Protein 3PGV (pdb70)

Nearest PDB structures (foldseek):
  3pgv-assembly3_C  TM=1.003E+00  e=8.390E-53  Klebsiella pneumoniae subsp. pneumoniae MGH 78578
  3pgv-assembly4_D  TM=9.984E-01  e=1.491E-51  Klebsiella pneumoniae subsp. pneumoniae MGH 78578
  3pgv-assembly1_A  TM=9.963E-01  e=2.198E-50  Klebsiella pneumoniae subsp. pneumoniae MGH 78578
  1nrw-assembly1_A  TM=8.842E-01  e=5.293E-19  Bacillus subtilis
  2hf2-assembly2_B  TM=7.356E-01  e=6.624E-16  Escherichia coli K-12

Secondary structure (DSSP, 8-state):
--EEEEEIIIIIS-TTS---HHHHHHHHHHHTTT-EEEEE-SS-GGGGHHHHHHH-S----BGGGTEEE-TTS-EEEE-PPPHHHHHHHTTTTTT-TT-EEEEEETTEE------TTS----B----TT-S--SSEEEEEEE-S-HHHHHHHHH--TTTGGG---EESSTTEEE--TT-SHHHHHHHHH-----GGGEEEE-----------EEE---S-HHHHHH-TTSBP---GGGTHHHHHHHHHH-/--EEEEEIIIIIS-TTS---HHHHHHHHHHHHTT-EEEEE-SS-GGGGHHHHHHS-S----BGGGTEEE-TTS-EEEE-PPPHHHHHHHTTTTTT-TT-EEEEEETTEE---------B----TT-S--SSEEEEEEE-S-HHHHHHHHH--TTTGGG---EESSTTEEE--TT-SHHHHHHHHH-----GGGEEEE-----------EEE---S-HHHHHH-TTSBP---GGGTHHHHHHHHHHT-/--EEEEEIIIIIS-TTS---HHHHHHHHHHHTTT-EEEEE-SS-GGGGHHHHHHS-S----BGGGTEEE-TTS-EEEE-PPPHHHHHHHTTTTTT-TT-EEEEEETTEE----------B----TT-S--SSEEEEEEE-S-HHHHHHHHH--TTTGGG---EESSTTEEE--TT-SHHHHHHHHH-----GGGEEEE-----------EEE---S-HHHHHH-TTSBP---GGGTHHHHHHHHHHT-/--EEEEEIIIIIS-TTS---HHHHHHHHHHHHTT-EEEEE-SS-GGGGHHHHHHS-S----BGGGTEEE-TTS-EEEE-PPPHHHHHHHTTTTTT-TT-EEEEEETTEE---------B----TT-S--SSEEEEEEE-S-HHHHHHHHH--TTTGGG---EESSTTEEE--TT-SHHHHHHHHH-----GGGEEEE-----------EEE---S-HHHHHH-TTSBP---GGGTHHHHHHHHHHT-

Sequence (992 aa):
YQVVASDLDGTLLSPDHFLTPYAKETLKLLTARGINFVFATGRHYIDVGQIRRDNLGIRSSYITSNGARVHDSDGQQQIFAHNLDRDIAADLFEIVRNDPKIVTNVYREDEWYNRHRFFKEAVFNYKLYEPGELDPQGISKVFFTCEDHEHLLPLEQANARWGDRVNVSFSTLTCLEVAGGVSKGHALEAVAKLGYTLSDCIAFGDGNDAELSAGKGCIANAHQRLKDLHPELEVIGSNADDAVPRYLRKLYLYQVVASDLDGTLLSPDHFLTPYAKKETLKLLTARGINFVFATGRHYIDVGQIRDNLGIRSSYITSNGARVHDSDGQQQIFAHNLDRDIAADLFEIVRNDPKIVTNVYREDEWYNRHRPVFNYKLYEPGELDPQGISKVFFTCEEDHEHLLPLEQANARWGDRVNVSFSTLTCLEVAGGVSKGHALEAVAKLGYTLSDCIAFGDGNDAELSAGKGCIANAHQRLKDLHPELEVIGSNADDAVPRYLRKLYLDYQVVASDLDGTLLSPDHFLTPYAKETLKKLLTARGINFVFATGRHYIDVGQIRDNLGIRSSYITSNGARVHDSDGQQIFAHNLDRDIAADLFEIVRNDPKIVTNVYREDEWYNRHRPAVFNYKLYEPGELDPQGISKVFFTCEDHEHLLPLEQANARWGDRVNVSFSTLTCLEVAGGVSKGHALEAVAKLGYTLSDCIAFGDGNDAELSAGKGCIANAHQRLKDLHPELEVIGSNADDAVPRYLRKLYLDYQVVASDLDGTLLSPDHFLTPYAKKETLKLLTARGINFVFATGRHYIDVGQIRRDNLGIRSYITSNGARVHDSDGQQIFAHNLDRDIAADLFEIVRNDPKIVTNVYREDEWYNRRHRPVFNYKLYEPGELDPQGISKVFFTCEDHEHLLPLEQANARWGDRVNVSFSTLTCLEVAGGVSKGHALEAVAKLGYTLSDCIAFGDGNDAELSAGKGCIANAHQRLKDLHPELEVIGSNADDAVPRYLRKLYLD

Solvent-accessible surface area: 41768 Å² total

B-factor: mean 43.28, std 15.07, range [16.27, 123.75]

InterPro domains:
  IPR000150 Cof family [TIGR00099] (4-260)
  IPR006379 HAD-superfamily hydrolase, subfamily IIB [TIGR01484] (5-231)
  IPR023214 HAD superfamily [G3DSA:3.40.50.1000] (3-263)
  IPR036412 HAD-like superfamily [SSF56784] (1-264)

Radius of gyration: 33.0 Å; Cα contacts (8 Å, |Δi|>4): 2113; chains: 4; bounding box: 75×64×93 Å

CATH classification: 3.40.50.1000 (+1 more: 3.30.1240.10)

Structure (mmCIF, N/CA/C/O backbone):
data_3PGV
#
_entry.id   3PGV
#
_cell.length_a   118.569
_cell.length_b   61.961
_cell.length_c   169.407
_cell.angle_alpha   90.000
_cell.angle_beta   94.190
_cell.angle_gamma   90.000
#
_symmetry.space_group_name_H-M   'C 1 2 1'
#
loop_
_entity.id
_entity.type
_entity.pdbx_description
1 polymer 'haloacid dehalogenase-like hydrolase'
2 non-polymer 'CALCIUM ION'
3 non-polymer '4-(2-HYDROXYETHYL)-1-PIPERAZINE ETHANESULFONIC ACID'
4 non-polymer GLYCEROL
5 non-polymer 1,2-ETHANEDIOL
6 water water
#
loop_
_atom_site.group_PDB
_atom_site.id
_atom_site.type_symbol
_atom_site.label_atom_id
_atom_site.label_alt_id
_atom_site.label_comp_id
_atom_site.label_asym_id
_atom_site.label_entity_id
_atom_site.label_seq_id
_atom_site.pdbx_PDB_ins_code
_atom_site.Cartn_x
_atom_site.Cartn_y
_atom_site.Cartn_z
_atom_site.occupancy
_atom_site.B_iso_or_equiv
_atom_site.auth_seq_id
_atom_site.auth_comp_id
_atom_site.auth_asym_id
_atom_site.auth_atom_id
_atom_site.pdbx_PDB_model_num
ATOM 1 N N . TYR A 1 21 ? -2.487 25.911 13.702 1.00 60.31 2 TYR A N 1
ATOM 2 C CA . TYR A 1 21 ? -2.391 27.284 14.211 1.00 56.92 2 TYR A CA 1
ATOM 3 C C . TYR A 1 21 ? -2.184 27.286 15.715 1.00 59.28 2 TYR A C 1
ATOM 4 O O . TYR A 1 21 ? -3.010 26.755 16.452 1.00 60.49 2 TYR A O 1
ATOM 13 N N . GLN A 1 22 ? -1.049 27.813 16.166 1.00 53.91 3 GLN A N 1
ATOM 14 C CA . GLN A 1 22 ? -0.701 27.839 17.588 1.00 52.82 3 GLN A CA 1
ATOM 15 C C . GLN A 1 22 ? -1.423 28.940 18.335 1.00 53.25 3 GLN A C 1
ATOM 16 O O . GLN A 1 22 ? -1.493 28.901 19.567 1.00 51.53 3 GLN A O 1
ATOM 22 N N . VAL A 1 23 ? -1.919 29.955 17.606 1.00 48.53 4 VAL A N 1
ATOM 23 C CA . VAL A 1 23 ? -2.638 31.074 18.217 1.00 46.30 4 VAL A CA 1
ATOM 24 C C . VAL A 1 23 ? -4.063 31.149 17.677 1.00 47.70 4 VAL A C 1
ATOM 25 O O . VAL A 1 23 ? -4.260 31.221 16.459 1.00 47.38 4 VAL A O 1
ATOM 29 N N . VAL A 1 24 ? -5.057 31.128 18.580 1.00 42.02 5 VAL A N 1
ATOM 30 C CA . VAL A 1 24 ? -6.448 31.316 18.213 1.00 39.98 5 VAL A CA 1
ATOM 31 C C . VAL A 1 24 ? -6.886 32.701 18.683 1.00 44.37 5 VAL A C 1
ATOM 32 O O . VAL A 1 24 ? -6.798 33.000 19.879 1.00 45.60 5 VAL A O 1
ATOM 36 N N . ALA A 1 25 ? -7.306 33.568 17.739 1.00 37.97 6 ALA A N 1
ATOM 37 C CA . ALA A 1 25 ? -7.789 34.907 18.074 1.00 34.72 6 ALA A CA 1
ATOM 38 C C . ALA A 1 25 ? -9.275 34.984 17.841 1.00 38.02 6 ALA A C 1
ATOM 39 O O . ALA A 1 25 ? -9.764 34.515 16.811 1.00 37.80 6 ALA A O 1
ATOM 41 N N . SER A 1 26 ? -10.015 35.520 18.798 1.00 32.81 7 SER A N 1
ATOM 42 C CA . SER A 1 26 ? -11.441 35.605 18.619 1.00 32.12 7 SER A CA 1
ATOM 43 C C . SER A 1 26 ? -12.018 36.872 19.163 1.00 35.90 7 SER A C 1
ATOM 44 O O . SER A 1 26 ? -11.733 37.252 20.304 1.00 35.83 7 SER A O 1
ATOM 47 N N . ASP A 1 27 ? -12.900 37.500 18.377 1.00 31.36 8 ASP A N 1
ATOM 48 C CA . ASP A 1 27 ? -13.753 38.571 18.845 1.00 29.98 8 ASP A CA 1
ATOM 49 C C . ASP A 1 27 ? -14.726 37.959 19.898 1.00 34.45 8 ASP A C 1
ATOM 50 O O . ASP A 1 27 ? -14.873 36.730 19.959 1.00 33.98 8 ASP A O 1
ATOM 55 N N . LEU A 1 28 ? -15.345 38.792 20.735 1.00 31.51 9 LEU A N 1
ATOM 56 C CA . LEU A 1 28 ? -16.229 38.274 21.773 1.00 30.58 9 LEU A CA 1
ATOM 57 C C . LEU A 1 28 ? -17.702 38.402 21.416 1.00 35.29 9 LEU A C 1
ATOM 58 O O . LEU A 1 28 ? -18.341 37.394 21.085 1.00 35.98 9 LEU A O 1
ATOM 63 N N . ASP A 1 29 ? -18.238 39.639 21.424 1.00 30.86 10 ASP A N 1
ATOM 64 C CA . ASP A 1 29 ? -19.642 39.875 21.112 1.00 30.22 10 ASP A CA 1
ATOM 65 C C .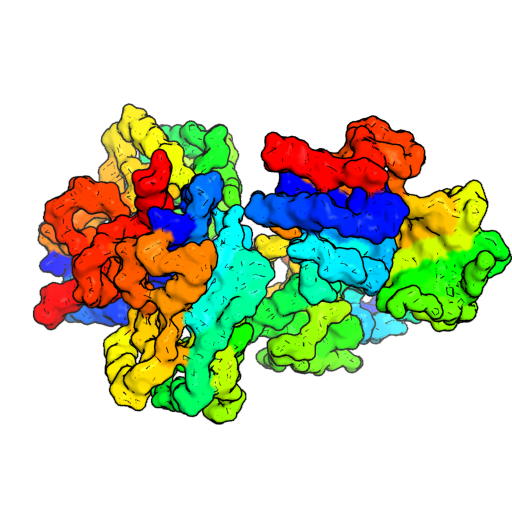 ASP A 1 29 ? -19.958 39.504 19.680 1.00 35.28 10 ASP A C 1
ATOM 66 O O . ASP A 1 29 ? -19.297 39.980 18.761 1.00 32.77 10 ASP A O 1
ATOM 71 N N . GLY A 1 30 ? -20.960 38.630 19.504 1.00 34.22 11 GLY A N 1
ATOM 72 C CA . GLY A 1 30 ? -21.401 38.181 18.185 1.00 33.44 11 GLY A CA 1
ATOM 73 C C . GLY A 1 30 ? -20.506 37.120 17.571 1.00 34.92 11 GLY A C 1
ATOM 74 O O . GLY A 1 30 ? -20.779 36.651 16.468 1.00 34.82 11 GLY A O 1
ATOM 75 N N . THR A 1 31 ? -19.419 36.733 18.283 1.00 28.92 12 THR A N 1
ATOM 76 C CA . THR A 1 31 ? -18.457 35.757 17.782 1.00 28.23 12 THR A CA 1
ATOM 77 C C . THR A 1 31 ? -18.329 34.547 18.743 1.00 33.49 12 THR A C 1
ATOM 78 O O . THR A 1 31 ? -19.007 33.542 18.551 1.00 35.12 12 THR A O 1
ATOM 82 N N . LEU A 1 32 ? -17.484 34.658 19.777 1.00 30.16 13 LEU A N 1
ATOM 83 C CA . LEU A 1 32 ? -17.323 33.587 20.761 1.00 30.88 13 LEU A CA 1
ATOM 84 C C . LEU A 1 32 ? -18.512 33.582 21.750 1.00 36.16 13 LEU A C 1
ATOM 85 O O . LEU A 1 32 ? -18.961 32.506 22.172 1.00 36.41 13 LEU A O 1
ATOM 90 N N . LEU A 1 33 ? -19.017 34.782 22.119 1.00 31.13 14 LEU A N 1
ATOM 91 C CA . LEU A 1 33 ? -20.140 34.881 23.047 1.00 31.42 14 LEU A CA 1
ATOM 92 C C . LEU A 1 33 ? -21.452 34.494 22.367 1.00 36.34 14 LEU A C 1
ATOM 93 O O . LEU A 1 33 ? -21.642 34.753 21.159 1.00 34.63 14 LEU A O 1
ATOM 98 N N . SER A 1 34 ? -22.370 33.893 23.139 1.00 32.95 15 SER A N 1
ATOM 99 C CA . SER A 1 34 ? -23.685 33.499 22.631 1.00 31.43 15 SER A CA 1
ATOM 100 C C . SER A 1 34 ? -24.505 34.747 22.276 1.00 35.76 15 SER A C 1
ATOM 101 O O . SER A 1 34 ? -24.147 35.852 22.704 1.00 32.88 15 SER A O 1
ATOM 104 N N . PRO A 1 35 ? -25.653 34.603 21.546 1.00 35.67 16 PRO A N 1
ATOM 105 C CA . PRO A 1 35 ? -26.501 35.782 21.282 1.00 36.72 16 PRO A CA 1
ATOM 106 C C . PRO A 1 35 ? -26.971 36.476 22.568 1.00 45.94 16 PRO A C 1
ATOM 107 O O . PRO A 1 35 ? -27.330 37.654 22.526 1.00 47.68 16 PRO A O 1
ATOM 111 N N . ASP A 1 36 ? -26.918 35.762 23.720 1.00 44.56 17 ASP A N 1
ATOM 112 C CA . ASP A 1 36 ? -27.260 36.337 25.028 1.00 45.89 17 ASP A CA 1
ATOM 113 C C . ASP A 1 36 ? -26.018 36.845 25.808 1.00 51.94 17 ASP A C 1
ATOM 114 O O . ASP A 1 36 ? -26.119 37.125 26.999 1.00 54.08 17 ASP A O 1
ATOM 119 N N . HIS A 1 37 ? -24.870 37.029 25.099 1.00 46.87 18 HIS A N 1
ATOM 120 C CA . HIS A 1 37 ? -23.624 37.612 25.633 1.00 46.33 18 HIS A CA 1
ATOM 121 C C . HIS A 1 37 ? -22.953 36.763 26.710 1.00 49.14 18 HIS A C 1
ATOM 122 O O . HIS A 1 37 ? -22.235 37.303 27.559 1.00 47.80 18 HIS A O 1
ATOM 129 N N . PHE A 1 38 ? -23.125 35.433 26.645 1.00 46.57 19 PHE A N 1
ATOM 130 C CA . PHE A 1 38 ? -22.515 34.536 27.616 1.00 47.84 19 PHE A CA 1
ATOM 131 C C . PHE A 1 38 ? -21.500 33.635 26.990 1.00 46.99 19 PHE A C 1
ATOM 132 O O . PHE A 1 38 ? -21.613 33.284 25.807 1.00 44.83 19 PHE A O 1
ATOM 140 N N . LEU A 1 39 ? -20.540 33.181 27.802 1.00 41.37 20 LEU A N 1
ATOM 141 C CA . LEU A 1 39 ? -19.607 32.153 27.407 1.00 41.08 20 LEU A CA 1
ATOM 142 C C . LEU A 1 39 ? -20.196 30.813 27.860 1.00 45.80 20 LEU A C 1
ATOM 143 O O . LEU A 1 39 ? -20.388 30.602 29.061 1.00 47.33 20 LEU A O 1
ATOM 148 N N . THR A 1 40 ? -20.625 29.979 26.902 1.00 40.41 21 THR A N 1
ATOM 149 C CA . THR A 1 40 ? -21.280 28.714 27.227 1.00 41.01 21 THR A CA 1
ATOM 150 C C . THR A 1 40 ? -20.309 27.739 27.883 1.00 46.46 21 THR A C 1
ATOM 151 O O . THR A 1 40 ? -19.115 27.748 27.566 1.00 46.23 21 THR A O 1
ATOM 155 N N . PRO A 1 41 ? -20.818 26.795 28.708 1.00 43.86 22 PRO A N 1
ATOM 156 C CA . PRO A 1 41 ? -19.930 25.756 29.260 1.00 45.60 22 PRO A CA 1
ATOM 157 C C . PRO A 1 41 ? -19.195 24.967 28.160 1.00 50.38 22 PRO A C 1
ATOM 158 O O . PRO A 1 41 ? -18.035 24.565 28.355 1.00 50.39 22 PRO A O 1
ATOM 162 N N . TYR A 1 42 ? -19.850 24.795 26.977 1.00 46.73 23 TYR A N 1
ATOM 163 C CA . TYR A 1 42 ? -19.245 24.119 25.825 1.00 47.17 23 TYR A CA 1
ATOM 164 C C . TYR A 1 42 ? -18.043 24.899 25.328 1.00 49.82 23 TYR A C 1
ATOM 165 O O . TYR A 1 42 ? -17.011 24.303 25.006 1.00 51.03 23 TYR A O 1
ATOM 174 N N . ALA A 1 43 ? -18.171 26.239 25.260 1.00 43.70 24 ALA A N 1
ATOM 175 C CA . ALA A 1 43 ? -17.085 27.085 24.806 1.00 41.86 24 ALA A CA 1
ATOM 176 C C . ALA A 1 43 ? -15.966 27.109 25.839 1.00 46.67 24 ALA A C 1
ATOM 177 O O . ALA A 1 43 ? -14.812 26.909 25.474 1.00 46.72 24 ALA A O 1
ATOM 179 N N . LYS A 1 44 ? -16.316 27.221 27.161 1.00 44.37 25 LYS A N 1
ATOM 180 C CA . LYS A 1 44 ? -15.305 27.170 28.251 1.00 45.41 25 LYS A CA 1
ATOM 181 C C . LYS A 1 44 ? -14.508 25.887 28.181 1.00 52.03 25 LYS A C 1
ATOM 182 O O . LYS A 1 44 ? -13.294 25.919 28.315 1.00 55.28 25 LYS A O 1
ATOM 188 N N . GLU A 1 45 ? -15.188 24.752 27.948 1.00 49.47 26 GLU A N 1
ATOM 189 C CA . GLU A 1 45 ? -14.545 23.446 27.865 1.00 51.19 26 GLU A CA 1
ATOM 190 C C . GLU A 1 45 ? -13.629 23.348 26.644 1.00 55.12 26 GLU A C 1
ATOM 191 O O . GLU A 1 45 ? -12.546 22.764 26.740 1.00 58.08 26 GLU A O 1
ATOM 197 N N . THR A 1 46 ? -14.017 23.998 25.523 1.00 47.96 27 THR A N 1
ATOM 198 C CA . THR A 1 46 ? -13.192 24.028 24.306 1.00 46.55 27 THR A CA 1
ATOM 199 C C . THR A 1 46 ? -11.873 24.761 24.562 1.00 48.50 27 THR A C 1
ATOM 200 O O . THR A 1 46 ? -10.818 24.289 24.136 1.00 47.66 27 THR A O 1
ATOM 204 N N . LEU A 1 47 ? -11.931 25.906 25.288 1.00 45.04 28 LEU A N 1
ATOM 205 C CA . LEU A 1 47 ? -10.741 26.685 25.643 1.00 44.45 28 LEU A CA 1
ATOM 206 C C . LEU A 1 47 ? -9.802 25.849 26.519 1.00 51.02 28 LEU A C 1
ATOM 207 O O . LEU A 1 47 ? -8.584 25.934 26.365 1.00 49.81 28 LEU A O 1
ATOM 212 N N . LYS A 1 48 ? -10.377 25.043 27.457 1.00 50.55 29 LYS A N 1
ATOM 213 C CA . LYS A 1 48 ? -9.590 24.152 28.330 1.00 52.73 29 LYS A CA 1
ATOM 214 C C . LYS A 1 48 ? -8.933 23.030 27.537 1.00 56.54 29 LYS A C 1
ATOM 215 O O . LYS A 1 48 ? -7.769 22.728 27.764 1.00 56.56 29 LYS A O 1
ATOM 219 N N . LEU A 1 49 ? -9.690 22.397 26.610 1.00 54.51 30 LEU A N 1
ATOM 220 C CA . LEU A 1 49 ? -9.183 21.275 25.807 1.00 56.19 30 LEU A CA 1
ATOM 221 C C . LEU A 1 49 ? -8.041 21.688 24.891 1.00 61.58 30 LEU A C 1
ATOM 222 O O . LEU A 1 49 ? -7.059 20.954 24.772 1.00 63.71 30 LEU A O 1
ATOM 227 N N . LEU A 1 50 ? -8.140 22.879 24.278 1.00 56.08 31 LEU A N 1
ATOM 228 C CA . LEU A 1 50 ? -7.102 23.372 23.376 1.00 55.32 31 LEU A CA 1
ATOM 229 C C . LEU A 1 50 ? -5.904 23.923 24.145 1.00 61.35 31 LEU A C 1
ATOM 230 O O . LEU A 1 50 ? -4.766 23.743 23.711 1.00 62.63 31 LEU A O 1
ATOM 235 N N . THR A 1 51 ? -6.151 24.531 25.331 1.00 57.92 32 THR A N 1
ATOM 236 C CA . THR A 1 51 ? -5.080 25.010 26.219 1.00 58.01 32 THR A CA 1
ATOM 237 C C . THR A 1 51 ? -4.227 23.827 26.704 1.00 66.10 32 THR A C 1
ATOM 238 O O . THR A 1 51 ? -3.004 23.915 26.713 1.00 65.39 32 THR A O 1
ATOM 242 N N . ALA A 1 52 ? -4.884 22.694 27.039 1.00 66.72 33 ALA A N 1
ATOM 243 C CA . ALA A 1 52 ? -4.194 21.470 27.470 1.00 69.76 33 ALA A CA 1
ATOM 244 C C . ALA A 1 52 ? -3.298 20.909 26.351 1.00 75.74 33 ALA A C 1
ATOM 245 O O . ALA A 1 52 ? -2.349 20.178 26.634 1.00 79.51 33 ALA A O 1
ATOM 247 N N . ARG A 1 53 ? -3.585 21.281 25.084 1.00 69.82 34 ARG A N 1
ATOM 248 C CA . ARG A 1 53 ? -2.819 20.823 23.929 1.00 69.79 34 ARG A CA 1
ATOM 249 C C . ARG A 1 53 ? -1.807 21.875 23.420 1.00 70.99 34 ARG A C 1
ATOM 250 O O . ARG A 1 53 ? -1.247 21.720 22.329 1.00 71.77 34 ARG A O 1
ATOM 258 N N . GLY A 1 54 ? -1.537 22.889 24.248 1.00 63.78 35 GLY A N 1
ATOM 259 C CA . GLY A 1 54 ? -0.534 23.913 23.959 1.00 61.64 35 GLY A CA 1
ATOM 260 C C . GLY A 1 54 ? -0.997 25.087 23.111 1.00 61.86 35 GLY A C 1
ATOM 261 O O . GLY A 1 54 ? -0.180 25.932 22.739 1.00 60.40 35 GLY A O 1
ATOM 262 N N . ILE A 1 55 ? -2.307 25.171 22.807 1.00 56.43 36 ILE A N 1
ATOM 263 C CA . ILE A 1 55 ? -2.827 26.281 21.988 1.00 53.54 36 ILE A CA 1
ATOM 264 C C . ILE A 1 55 ? -2.983 27.574 22.804 1.00 53.56 36 ILE A C 1
ATOM 265 O O . ILE A 1 55 ? -3.415 27.533 23.951 1.00 53.04 36 ILE A O 1
ATOM 270 N N . ASN A 1 56 ? -2.599 28.717 22.207 1.00 48.67 37 ASN A N 1
ATOM 271 C CA . ASN A 1 56 ? -2.699 30.036 22.834 1.00 46.63 37 ASN A CA 1
ATOM 272 C C . ASN A 1 56 ? -3.943 30.746 22.378 1.00 49.38 37 ASN A C 1
ATOM 273 O O . ASN A 1 56 ? -4.305 30.664 21.203 1.00 48.83 37 ASN A O 1
ATOM 278 N N . PHE A 1 57 ? -4.588 31.481 23.287 1.00 45.53 38 PHE A N 1
ATOM 279 C CA . PHE A 1 57 ? -5.799 32.216 22.958 1.00 43.13 38 PHE A CA 1
ATOM 280 C C . PHE A 1 57 ? -5.620 33.681 23.142 1.00 44.98 38 PHE A C 1
ATOM 281 O O . PHE A 1 57 ? -4.990 34.119 24.108 1.00 44.87 38 PHE A O 1
ATOM 289 N N . VAL A 1 58 ? -6.144 34.459 22.198 1.00 39.50 39 VAL A N 1
ATOM 290 C CA . VAL A 1 58 ? -6.112 35.917 22.259 1.00 36.81 39 VAL A CA 1
ATOM 291 C C . VAL A 1 58 ? -7.526 36.427 22.004 1.00 38.85 39 VAL A C 1
ATOM 292 O O . VAL A 1 58 ? -8.128 36.083 20.990 1.00 38.96 39 VAL A O 1
ATOM 296 N N . PHE A 1 59 ? -8.082 37.166 22.947 1.00 34.70 40 PHE A N 1
ATOM 297 C CA . PHE A 1 59 ? -9.436 37.689 22.798 1.00 33.69 40 PHE A CA 1
ATOM 298 C C . PHE A 1 59 ? -9.409 39.173 22.473 1.00 38.72 40 PHE A C 1
ATOM 299 O O . PHE A 1 59 ? -8.619 39.921 23.061 1.00 38.18 40 PHE A O 1
ATOM 307 N N . ALA A 1 60 ? -10.133 39.568 21.410 1.00 35.53 41 ALA A N 1
ATOM 308 C CA . ALA A 1 60 ? -10.076 40.933 20.886 1.00 34.32 41 ALA A CA 1
ATOM 309 C C . ALA A 1 60 ? -11.442 41.568 20.844 1.00 38.13 41 ALA A C 1
ATOM 310 O O . ALA A 1 60 ? -12.329 41.090 20.142 1.00 39.38 41 ALA A O 1
ATOM 312 N N . THR A 1 61 ? -11.614 42.664 21.564 1.00 32.37 42 THR A N 1
ATOM 313 C CA . THR A 1 61 ? -12.911 43.315 21.638 1.00 30.79 42 THR A CA 1
ATOM 314 C C . THR A 1 61 ? -12.807 44.824 21.490 1.00 32.69 42 THR A C 1
ATOM 315 O O . THR A 1 61 ? -11.733 45.405 21.708 1.00 31.45 42 THR A O 1
ATOM 319 N N . GLY A 1 62 ? -13.934 45.449 21.158 1.00 27.03 43 GLY A N 1
ATOM 320 C CA . GLY A 1 62 ? -14.070 46.890 21.159 1.00 26.49 43 GLY A CA 1
ATOM 321 C C . GLY A 1 62 ? -14.369 47.413 22.551 1.00 32.52 43 GLY A C 1
ATOM 322 O O . GLY A 1 62 ? -14.151 48.593 22.840 1.00 33.69 43 GLY A O 1
ATOM 323 N N . ARG A 1 63 ? -14.794 46.512 23.455 1.00 29.30 44 ARG A N 1
ATOM 324 C CA . ARG A 1 63 ? -15.104 46.867 24.837 1.00 30.12 44 ARG A CA 1
ATOM 325 C C . ARG A 1 63 ? -13.909 47.445 25.565 1.00 33.37 44 ARG A C 1
ATOM 326 O O . ARG A 1 63 ? -12.769 47.131 25.228 1.00 31.36 44 ARG A O 1
ATOM 334 N N . HIS A 1 64 ? -14.169 48.237 26.625 1.00 30.56 45 HIS A N 1
ATOM 335 C CA . HIS A 1 64 ? -13.117 48.709 27.525 1.00 30.07 45 HIS A CA 1
ATOM 336 C C . HIS A 1 64 ? -12.700 47.513 28.394 1.00 34.05 45 HIS A C 1
ATOM 337 O O . HIS A 1 64 ? -13.521 46.620 28.637 1.00 35.57 45 HIS A O 1
ATOM 344 N N . TYR A 1 65 ? -11.457 47.495 28.864 1.00 28.57 46 TYR A N 1
ATOM 345 C CA . TYR A 1 65 ? -10.946 46.405 29.698 1.00 29.99 46 TYR A CA 1
ATOM 346 C C . TYR A 1 65 ? -11.810 46.165 30.960 1.00 36.71 46 TYR A C 1
ATOM 347 O O . TYR A 1 65 ? -12.116 45.020 31.281 1.00 37.86 46 TYR A O 1
ATOM 356 N N . ILE A 1 66 ? -12.281 47.244 31.604 1.00 33.50 47 ILE A N 1
ATOM 357 C CA . ILE A 1 66 ? -13.143 47.135 32.782 1.00 34.11 47 ILE A CA 1
ATOM 358 C C . ILE A 1 66 ? -14.439 46.402 32.435 1.00 40.29 47 ILE A C 1
ATOM 359 O O . ILE A 1 66 ? -14.954 45.630 33.252 1.00 39.64 47 ILE A O 1
ATOM 364 N N . ASP A 1 67 ? -14.919 46.588 31.187 1.00 38.69 48 ASP A N 1
ATOM 365 C CA . ASP A 1 67 ? -16.170 46.018 30.684 1.00 38.66 48 ASP A CA 1
ATOM 366 C C . ASP A 1 67 ? -16.033 44.520 30.256 1.00 43.35 48 ASP A C 1
ATOM 367 O O . ASP A 1 67 ? -17.023 43.905 29.885 1.00 44.27 48 ASP A O 1
ATOM 372 N N . VAL A 1 68 ? -14.822 43.948 30.325 1.00 41.83 49 VAL A N 1
ATOM 373 C CA . VAL A 1 68 ? -14.626 42.516 30.010 1.00 42.44 49 VAL A CA 1
ATOM 374 C C . VAL A 1 68 ? -14.226 41.721 31.253 1.00 46.87 49 VAL A C 1
ATOM 375 O O . VAL A 1 68 ? -13.835 40.557 31.142 1.00 47.20 49 VAL A O 1
ATOM 379 N N . GLY A 1 69 ? -14.344 42.356 32.422 1.00 43.62 50 GLY A N 1
ATOM 380 C CA . GLY A 1 69 ? -13.987 41.761 33.706 1.00 44.78 50 GLY A CA 1
ATOM 381 C C . GLY A 1 69 ? -14.664 40.438 33.988 1.00 49.04 50 GLY A C 1
ATOM 382 O O . GLY A 1 69 ? -13.995 39.458 34.328 1.00 49.18 50 GLY A O 1
ATOM 383 N N . GLN A 1 70 ? -15.995 40.388 33.832 1.00 46.56 51 GLN A N 1
ATOM 384 C CA . GLN A 1 70 ? -16.743 39.164 34.102 1.00 48.30 51 GLN A CA 1
ATOM 385 C C . GLN A 1 70 ? -16.410 38.066 33.075 1.00 52.61 51 GLN A C 1
ATOM 386 O O . GLN A 1 70 ? -16.334 36.890 33.441 1.00 54.54 51 GLN A O 1
ATOM 392 N N . ILE A 1 71 ? -16.162 38.454 31.804 1.00 46.61 52 ILE A N 1
ATOM 393 C CA . ILE A 1 71 ? -15.775 37.501 30.767 1.00 46.69 52 ILE A CA 1
ATOM 394 C C . ILE A 1 71 ? -14.421 36.869 31.086 1.00 51.59 52 ILE A C 1
ATOM 395 O O . ILE A 1 71 ? -14.315 35.638 31.094 1.00 52.72 52 ILE A O 1
ATOM 400 N N . ARG A 1 72 ? -13.387 37.717 31.390 1.00 46.96 53 ARG A N 1
ATOM 401 C CA A ARG A 1 72 ? -12.073 37.186 31.721 0.50 47.68 53 ARG A CA 1
ATOM 402 C CA B ARG A 1 72 ? -12.024 37.281 31.776 0.50 47.66 53 ARG A CA 1
ATOM 403 C C . ARG A 1 72 ? -12.064 36.324 32.992 1.00 53.04 53 ARG A C 1
ATOM 404 O O . ARG A 1 72 ? -11.370 35.310 33.016 1.00 53.43 53 ARG A O 1
ATOM 419 N N . ASP A 1 73 ? -12.916 36.644 33.988 1.00 50.76 54 ASP A N 1
ATOM 420 C CA . ASP A 1 73 ? -13.050 35.835 35.213 1.00 53.37 54 ASP A CA 1
ATOM 421 C C . ASP A 1 73 ? -13.709 34.462 34.927 1.00 58.64 54 ASP A C 1
ATOM 422 O O . ASP A 1 73 ? -13.613 33.552 35.749 1.00 61.35 54 ASP A O 1
ATOM 427 N N . ASN A 1 74 ? -14.376 34.322 33.765 1.00 52.82 55 ASN A N 1
ATOM 428 C CA . ASN A 1 74 ? -15.068 33.085 33.410 1.00 51.89 55 ASN A CA 1
ATOM 429 C C . ASN A 1 74 ? -14.408 32.291 32.265 1.00 51.59 55 ASN A C 1
ATOM 430 O O . ASN A 1 74 ? -14.866 31.192 31.957 1.00 51.65 55 ASN A O 1
ATOM 435 N N . LEU A 1 75 ? -13.326 32.829 31.648 1.00 45.03 56 LEU A N 1
ATOM 436 C CA . LEU A 1 75 ? -12.633 32.117 30.562 1.00 43.66 56 LEU A CA 1
ATOM 437 C C . LEU A 1 75 ? -12.087 30.762 31.033 1.00 50.56 56 LEU A C 1
ATOM 438 O O . LEU A 1 75 ? -12.232 29.752 30.329 1.00 49.88 56 LEU A O 1
ATOM 443 N N . GLY A 1 76 ? -11.482 30.751 32.225 1.00 49.22 57 GLY A N 1
ATOM 444 C CA . GLY A 1 76 ? -10.904 29.544 32.802 1.00 51.06 57 GLY A CA 1
ATOM 445 C C . GLY A 1 76 ? -9.483 29.290 32.352 1.00 56.82 57 GLY A C 1
ATOM 446 O O . GLY A 1 76 ? -8.846 28.331 32.807 1.00 60.49 57 GLY A O 1
ATOM 447 N N . ILE A 1 77 ? -8.962 30.154 31.460 1.00 50.49 58 ILE A N 1
ATOM 448 C CA . ILE A 1 77 ? -7.595 30.040 30.930 1.00 49.53 58 ILE A CA 1
ATOM 449 C C . ILE A 1 77 ? -6.867 31.378 31.003 1.00 54.34 58 ILE A C 1
ATOM 450 O O . ILE A 1 77 ? -7.503 32.427 31.061 1.00 52.44 58 ILE A O 1
ATOM 455 N N . ARG A 1 78 ? -5.531 31.342 30.967 1.00 53.71 59 ARG A N 1
ATOM 456 C CA . ARG A 1 78 ? -4.713 32.554 30.958 1.00 52.63 59 ARG A CA 1
ATOM 457 C C . ARG A 1 78 ? -4.551 32.975 29.508 1.00 55.47 59 ARG A C 1
ATOM 458 O O . ARG A 1 78 ? -4.166 32.148 28.668 1.00 56.85 59 ARG A O 1
ATOM 466 N N . SER A 1 79 ? -4.893 34.229 29.188 1.00 49.32 60 SER A N 1
ATOM 467 C CA A SER A 1 79 ? -4.853 34.708 27.803 0.50 47.88 60 SER A CA 1
ATOM 468 C CA B SER A 1 79 ? -4.838 34.711 27.804 0.50 47.66 60 SER A CA 1
ATOM 469 C C . SER A 1 79 ? -4.557 36.192 27.725 1.00 50.74 60 SER A C 1
ATOM 470 O O . SER A 1 79 ? -4.850 36.932 28.668 1.00 50.79 60 SER A O 1
ATOM 475 N N . TYR A 1 80 ? -4.028 36.649 26.567 1.00 46.14 61 TYR A N 1
ATOM 476 C CA . TYR A 1 80 ? -3.834 38.071 26.310 1.00 43.55 61 TYR A CA 1
ATOM 477 C C . TYR A 1 80 ? -5.194 38.678 25.942 1.00 45.05 61 TYR A C 1
ATOM 478 O O . TYR A 1 80 ? -6.009 38.021 25.268 1.00 43.54 61 TYR A O 1
ATOM 495 N N . ILE A 1 82 ? -7.086 41.889 24.158 1.00 34.68 63 ILE A N 1
ATOM 496 C CA . ILE A 1 82 ? -7.064 43.088 23.315 1.00 31.01 63 ILE A CA 1
ATOM 497 C C . ILE A 1 82 ? -8.368 43.830 23.539 1.00 33.62 63 ILE A C 1
ATOM 498 O O . ILE A 1 82 ? -9.434 43.263 23.300 1.00 33.42 63 ILE A O 1
ATOM 503 N N . THR A 1 83 ? -8.302 45.077 24.045 1.00 28.75 64 THR A N 1
ATOM 504 C CA . THR A 1 83 ? -9.516 45.882 24.259 1.00 28.49 64 THR A CA 1
ATOM 505 C C . THR A 1 83 ? -9.448 47.210 23.490 1.00 32.19 64 THR A C 1
ATOM 506 O O . THR A 1 83 ? -8.425 47.506 22.871 1.00 32.24 64 THR A O 1
ATOM 510 N N . SER A 1 84 ? -10.558 47.980 23.487 1.00 28.67 65 SER A N 1
ATOM 511 C CA . SER A 1 84 ? -10.674 49.250 22.737 1.00 27.76 65 SER A CA 1
ATOM 512 C C . SER A 1 84 ? -10.157 49.110 21.286 1.00 29.62 65 SER A C 1
ATOM 513 O O . SER A 1 84 ? -9.482 50.006 20.769 1.00 27.53 65 SER A O 1
ATOM 516 N N . ASN A 1 85 ? -10.488 47.961 20.639 1.00 27.07 66 ASN A N 1
ATOM 517 C CA . ASN A 1 85 ? -10.143 47.653 19.242 1.00 26.33 66 ASN A CA 1
ATOM 518 C C . ASN A 1 85 ? -8.655 47.702 18.968 1.00 29.88 66 ASN A C 1
ATOM 519 O O . ASN A 1 85 ? -8.245 48.139 17.906 1.00 28.40 66 ASN A O 1
ATOM 524 N N . GLY A 1 86 ? -7.853 47.231 19.922 1.00 28.81 67 GLY A N 1
ATOM 525 C CA . GLY A 1 86 ? -6.402 47.169 19.757 1.00 28.12 67 GLY A CA 1
ATOM 526 C C . GLY A 1 86 ? -5.635 48.323 20.366 1.00 32.02 67 GLY A C 1
ATOM 527 O O . GLY A 1 86 ? -4.412 48.333 20.315 1.00 32.77 67 GLY A O 1
ATOM 528 N N . ALA A 1 87 ? -6.335 49.312 20.945 1.00 28.89 68 ALA A N 1
ATOM 529 C CA . ALA A 1 87 ? -5.656 50.450 21.578 1.00 28.09 68 ALA A CA 1
ATOM 530 C C . ALA A 1 87 ? -4.990 50.023 22.887 1.00 34.26 68 ALA A C 1
ATOM 531 O O . ALA A 1 87 ? -4.044 50.664 23.331 1.00 35.92 68 ALA A O 1
ATOM 533 N N . ARG A 1 88 ? -5.457 48.899 23.480 1.00 29.29 69 ARG A N 1
ATOM 534 C CA . ARG A 1 88 ? -4.906 48.380 24.724 1.00 29.54 69 ARG A CA 1
ATOM 535 C C . ARG A 1 88 ? -4.645 46.877 24.614 1.00 33.85 69 ARG A C 1
ATOM 536 O O . ARG A 1 88 ? -5.421 46.153 23.986 1.00 33.69 69 ARG A O 1
ATOM 544 N N . VAL A 1 89 ? -3.605 46.401 25.289 1.00 28.98 70 VAL A N 1
ATOM 545 C CA . VAL A 1 89 ? -3.358 44.976 25.478 1.00 28.95 70 VAL A CA 1
ATOM 546 C C . VAL A 1 89 ? -2.997 44.730 26.944 1.00 34.00 70 VAL A C 1
ATOM 547 O O . VAL A 1 89 ? -2.218 45.492 27.526 1.00 33.79 70 VAL A O 1
ATOM 551 N N . HIS A 1 90 ? -3.627 43.726 27.560 1.00 31.29 71 HIS A N 1
ATOM 552 C CA . HIS A 1 90 ? -3.314 43.317 28.919 1.00 32.08 71 HIS A CA 1
ATOM 553 C C . HIS A 1 90 ? -2.904 41.876 28.911 1.00 39.44 71 HIS A C 1
ATOM 554 O O . HIS A 1 90 ? -3.423 41.100 28.115 1.00 40.82 71 HIS A O 1
ATOM 561 N N . ASP A 1 91 ? -1.989 41.492 29.797 1.00 37.75 72 ASP A N 1
ATOM 562 C CA . ASP A 1 91 ? -1.638 40.087 29.947 1.00 38.57 72 ASP A CA 1
ATOM 563 C C . ASP A 1 91 ? -2.649 39.407 30.883 1.00 42.36 72 ASP A C 1
ATOM 564 O O . ASP A 1 91 ? -3.560 40.073 31.386 1.00 41.45 72 ASP A O 1
ATOM 569 N N . SER A 1 92 ? -2.477 38.095 31.141 1.00 40.66 73 SER A N 1
ATOM 570 C CA . SER A 1 92 ? -3.396 37.330 31.999 1.00 41.08 73 SER A CA 1
ATOM 571 C C . SER A 1 92 ? -3.453 37.832 33.456 1.00 47.82 73 SER A C 1
ATOM 572 O O . SER A 1 92 ? -4.398 37.506 34.168 1.00 49.13 73 SER A O 1
ATOM 575 N N . ASP A 1 93 ? -2.476 38.666 33.876 1.00 46.10 74 ASP A N 1
ATOM 576 C CA . ASP A 1 93 ? -2.427 39.207 35.242 1.00 47.94 74 ASP A CA 1
ATOM 577 C C . ASP A 1 93 ? -3.018 40.613 35.369 1.00 51.34 74 ASP A C 1
ATOM 578 O O . ASP A 1 93 ? -2.960 41.217 36.457 1.00 53.45 74 ASP A O 1
ATOM 583 N N . GLY A 1 94 ? -3.592 41.119 34.273 1.00 43.73 75 GLY A N 1
ATOM 584 C CA . GLY A 1 94 ? -4.224 42.431 34.260 1.00 40.97 75 GLY A CA 1
ATOM 585 C C . GLY A 1 94 ? -3.250 43.571 34.062 1.00 42.94 75 GLY A C 1
ATOM 586 O O . GLY A 1 94 ? -3.624 44.743 34.199 1.00 43.58 75 GLY A O 1
ATOM 587 N N . GLN A 1 95 ? -1.989 43.244 33.737 1.00 36.93 76 GLN A N 1
ATOM 588 C CA A GLN A 1 95 ? -0.957 44.251 33.509 0.50 35.94 76 GLN A CA 1
ATOM 589 C CA B GLN A 1 95 ? -0.976 44.268 33.504 0.50 35.99 76 GLN A CA 1
ATOM 590 C C . GLN A 1 95 ? -1.079 44.798 32.084 1.00 38.32 76 GLN A C 1
ATOM 591 O O . GLN A 1 95 ? -1.172 44.013 31.129 1.00 36.01 76 GLN A O 1
ATOM 602 N N . GLN A 1 96 ? -1.188 46.135 31.947 1.00 33.91 77 GLN A N 1
ATOM 603 C CA . GLN A 1 96 ? -1.325 46.781 30.658 1.00 31.46 77 GLN A CA 1
ATOM 604 C C . GLN A 1 96 ? 0.017 46.753 29.937 1.00 36.95 77 GLN A C 1
ATOM 605 O O . GLN A 1 96 ? 0.970 47.385 30.394 1.00 35.46 77 GLN A O 1
ATOM 611 N N . ILE A 1 97 ? 0.115 45.971 28.841 1.00 34.11 78 ILE A N 1
ATOM 612 C CA . ILE A 1 97 ? 1.358 45.878 28.070 1.00 33.24 78 ILE A CA 1
ATOM 613 C C . ILE A 1 97 ? 1.592 47.156 27.270 1.00 36.45 78 ILE A C 1
ATOM 614 O O . ILE A 1 97 ? 2.694 47.704 27.301 1.00 36.90 78 ILE A O 1
ATOM 619 N N . PHE A 1 98 ? 0.546 47.654 26.579 1.00 31.42 79 PHE A N 1
ATOM 620 C CA . PHE A 1 98 ? 0.654 48.903 25.840 1.00 30.19 79 PHE A CA 1
ATOM 621 C C . PHE A 1 98 ? -0.651 49.681 25.788 1.00 35.00 79 PHE A C 1
ATOM 622 O O . PHE A 1 98 ? -1.716 49.126 26.001 1.00 34.43 79 PHE A O 1
ATOM 630 N N . ALA A 1 99 ? -0.548 50.980 25.526 1.00 32.89 80 ALA A N 1
ATOM 631 C CA . ALA A 1 99 ? -1.675 51.871 25.356 1.00 31.62 80 ALA A CA 1
ATOM 632 C C . ALA A 1 99 ? -1.385 52.751 24.153 1.00 36.22 80 ALA A C 1
ATOM 633 O O . ALA A 1 99 ? -0.461 53.577 24.197 1.00 35.05 80 ALA A O 1
ATOM 635 N N . HIS A 1 100 ? -2.047 52.473 23.038 1.00 33.43 81 HIS A N 1
ATOM 636 C CA . HIS A 1 100 ? -1.843 53.238 21.817 1.00 33.35 81 HIS A CA 1
ATOM 637 C C . HIS A 1 100 ? -3.011 54.176 21.587 1.00 34.39 81 HIS A C 1
ATOM 638 O O . HIS A 1 100 ? -4.082 53.752 21.167 1.00 33.12 81 HIS A O 1
ATOM 645 N N . ASN A 1 101 ? -2.833 55.433 21.971 1.00 30.56 82 ASN A N 1
ATOM 646 C CA . ASN A 1 101 ? -3.903 56.414 21.995 1.00 29.72 82 ASN A CA 1
ATOM 647 C C . ASN A 1 101 ? -3.982 57.263 20.750 1.00 30.38 82 ASN A C 1
ATOM 648 O O . ASN A 1 101 ? -3.055 57.286 19.951 1.00 27.84 82 ASN A O 1
ATOM 653 N N . LEU A 1 102 ? -5.104 57.974 20.588 1.00 28.99 83 LEU A N 1
ATOM 654 C CA . LEU A 1 102 ? -5.305 58.936 19.499 1.00 28.36 83 LEU A CA 1
ATOM 655 C C . LEU A 1 102 ? -4.395 60.139 19.689 1.00 33.55 83 LEU A C 1
ATOM 656 O O . LEU A 1 102 ? -4.170 60.564 20.840 1.00 34.85 83 LEU A O 1
ATOM 661 N N . ASP A 1 103 ? -3.904 60.735 18.570 1.00 29.10 84 ASP A N 1
ATOM 662 C CA . ASP A 1 103 ? -3.119 61.977 18.646 1.00 28.96 84 ASP A CA 1
ATOM 663 C C . ASP A 1 103 ? -3.968 63.074 19.300 1.00 34.61 84 ASP A C 1
ATOM 664 O O . ASP A 1 103 ? -5.199 63.124 19.084 1.00 33.73 84 ASP A O 1
ATOM 669 N N . ARG A 1 104 ? -3.337 63.892 20.167 1.00 32.35 85 ARG A N 1
ATOM 670 C CA . ARG A 1 104 ? -4.025 64.911 20.975 1.00 32.91 85 ARG A CA 1
ATOM 671 C C . ARG A 1 104 ? -4.927 65.836 20.143 1.00 35.41 85 ARG A C 1
ATOM 672 O O . ARG A 1 104 ? -6.066 66.084 20.525 1.00 34.94 85 ARG A O 1
ATOM 680 N N . ASP A 1 105 ? -4.410 66.354 19.025 1.00 32.21 86 ASP A N 1
ATOM 681 C CA . ASP A 1 105 ? -5.159 67.277 18.170 1.00 32.17 86 ASP A CA 1
ATOM 682 C C . ASP A 1 105 ? -6.401 66.607 17.585 1.00 37.02 86 ASP A C 1
ATOM 683 O O . ASP A 1 105 ? -7.447 67.248 17.482 1.00 38.96 86 ASP A O 1
ATOM 688 N N . ILE A 1 106 ? -6.294 65.298 17.231 1.00 31.22 87 ILE A N 1
ATOM 689 C CA . ILE A 1 106 ? -7.408 64.546 16.656 1.00 29.34 87 ILE A CA 1
ATOM 690 C C . ILE A 1 106 ? -8.467 64.258 17.730 1.00 34.06 87 ILE A C 1
ATOM 691 O O . ILE A 1 106 ? -9.659 64.488 17.501 1.00 35.20 87 ILE A O 1
ATOM 696 N N . ALA A 1 107 ? -8.024 63.821 18.924 1.00 29.24 88 ALA A N 1
ATOM 697 C CA . ALA A 1 107 ? -8.928 63.583 20.046 1.00 28.29 88 ALA A CA 1
ATOM 698 C C . ALA A 1 107 ? -9.715 64.879 20.402 1.00 33.04 88 ALA A C 1
ATOM 699 O O . ALA A 1 107 ? -10.937 64.844 20.495 1.00 32.81 88 ALA A O 1
ATOM 701 N N . ALA A 1 108 ? -9.019 66.021 20.473 1.00 30.78 89 ALA A N 1
ATOM 702 C CA . ALA A 1 108 ? -9.653 67.310 20.781 1.00 31.47 89 ALA A CA 1
ATOM 703 C C . ALA A 1 108 ? -10.759 67.649 19.793 1.00 35.30 89 ALA A C 1
ATOM 704 O O . ALA A 1 108 ? -11.841 68.084 20.211 1.00 33.82 89 ALA A O 1
ATOM 706 N N . ASP A 1 109 ? -10.515 67.401 18.473 1.00 32.76 90 ASP A N 1
ATOM 707 C CA . ASP A 1 109 ? -11.508 67.651 17.424 1.00 33.44 90 ASP A CA 1
ATOM 708 C C . ASP A 1 109 ? -12.655 66.657 17.486 1.00 36.24 90 ASP A C 1
ATOM 709 O O . ASP A 1 109 ? -13.805 67.051 17.342 1.00 37.77 90 ASP A O 1
ATOM 714 N N . LEU A 1 110 ? -12.347 65.365 17.715 1.00 30.67 91 LEU A N 1
ATOM 715 C CA . LEU A 1 110 ? -13.363 64.305 17.824 1.00 29.29 91 LEU A CA 1
ATOM 716 C C . LEU A 1 110 ? -14.331 64.562 18.957 1.00 33.43 91 LEU A C 1
ATOM 717 O O . LEU A 1 110 ? -15.509 64.202 18.855 1.00 32.90 91 LEU A O 1
ATOM 722 N N . PHE A 1 111 ? -13.849 65.215 20.048 1.00 30.45 92 PHE A N 1
ATOM 723 C CA . PHE A 1 111 ? -14.687 65.538 21.218 1.00 29.37 92 PHE A CA 1
ATOM 724 C C . PHE A 1 111 ? -15.859 66.452 20.853 1.00 34.79 92 PHE A C 1
ATOM 725 O O . PHE A 1 111 ? -16.879 66.442 21.542 1.00 36.93 92 PHE A O 1
ATOM 733 N N . GLU A 1 112 ? -15.701 67.266 19.783 1.00 29.77 93 GLU A N 1
ATOM 734 C CA . GLU A 1 112 ? -16.627 68.341 19.456 1.00 29.45 93 GLU A CA 1
ATOM 735 C C . GLU A 1 112 ? -17.140 68.306 18.021 1.00 34.85 93 GLU A C 1
ATOM 736 O O . GLU A 1 112 ? -17.972 69.133 17.663 1.00 36.11 93 GLU A O 1
ATOM 742 N N . ILE A 1 113 ? -16.634 67.372 17.184 1.00 31.17 94 ILE A N 1
ATOM 743 C CA . ILE A 1 113 ? -16.968 67.340 15.752 1.00 30.84 94 ILE A CA 1
ATOM 744 C C . ILE A 1 113 ? -18.485 67.337 15.474 1.00 38.94 94 ILE A C 1
ATOM 745 O O . ILE A 1 113 ? -18.940 68.016 14.544 1.00 41.78 94 ILE A O 1
ATOM 750 N N . VAL A 1 114 ? -19.271 66.629 16.311 1.00 34.07 95 VAL A N 1
ATOM 751 C CA . VAL A 1 114 ? -20.731 66.566 16.134 1.00 33.19 95 VAL A CA 1
ATOM 752 C C . VAL A 1 114 ? -21.461 66.913 17.427 1.00 37.77 95 VAL A C 1
ATOM 753 O O . VAL A 1 114 ? -22.474 66.302 17.744 1.00 37.80 95 VAL A O 1
ATOM 757 N N . ARG A 1 115 ? -20.961 67.933 18.161 1.00 34.21 96 ARG A N 1
ATOM 758 C CA . ARG A 1 115 ? -21.573 68.363 19.413 1.00 34.06 96 ARG A CA 1
ATOM 759 C C . ARG A 1 115 ? -23.039 68.755 19.221 1.00 39.81 96 ARG A C 1
ATOM 760 O O . ARG A 1 115 ? -23.885 68.432 20.066 1.00 39.35 96 ARG A O 1
ATOM 768 N N . ASN A 1 116 ? -23.338 69.460 18.114 1.00 38.68 97 ASN A N 1
ATOM 769 C CA . ASN A 1 116 ? -24.668 70.026 17.864 1.00 39.62 97 ASN A CA 1
ATOM 770 C C . ASN A 1 116 ? -25.577 69.126 17.037 1.00 44.78 97 ASN A C 1
ATOM 771 O O . ASN A 1 116 ? -26.645 69.567 16.616 1.00 47.74 97 ASN A O 1
ATOM 776 N N . ASP A 1 117 ? -25.192 67.852 16.839 1.00 38.67 98 ASP A N 1
ATOM 777 C CA . ASP A 1 117 ? -26.049 66.917 16.112 1.00 37.59 98 ASP A CA 1
ATOM 778 C C . ASP A 1 117 ? -26.935 66.175 17.124 1.00 42.01 98 ASP A C 1
ATOM 779 O O . ASP A 1 117 ? -26.443 65.340 17.872 1.00 41.45 98 ASP A O 1
ATOM 784 N N . PRO A 1 118 ? -28.237 66.518 17.223 1.00 40.97 99 PRO A N 1
ATOM 785 C CA . PRO A 1 118 ? -29.084 65.857 18.228 1.00 41.23 99 PRO A CA 1
ATOM 786 C C . PRO A 1 118 ? -29.231 64.345 18.012 1.00 45.46 99 PRO A C 1
ATOM 787 O O . PRO A 1 118 ? -29.596 63.629 18.942 1.00 44.50 99 PRO A O 1
ATOM 791 N N . LYS A 1 119 ? -28.932 63.858 16.784 1.00 41.94 100 LYS A N 1
ATOM 792 C CA . LYS A 1 119 ? -29.059 62.441 16.440 1.00 39.98 100 LYS A CA 1
ATOM 793 C C . LYS A 1 119 ? -27.858 61.617 16.911 1.00 40.99 100 LYS A C 1
ATOM 794 O O . LYS A 1 119 ? -27.984 60.405 17.085 1.00 39.15 100 LYS A O 1
ATOM 800 N N . ILE A 1 120 ? -26.689 62.270 17.125 1.00 35.47 101 ILE A N 1
ATOM 801 C CA . ILE A 1 120 ? -25.471 61.556 17.520 1.00 32.47 101 ILE A CA 1
ATOM 802 C C . ILE A 1 120 ? -25.042 61.880 18.968 1.00 35.65 101 ILE A C 1
ATOM 803 O O . ILE A 1 120 ? -25.038 63.043 19.370 1.00 36.30 101 ILE A O 1
ATOM 808 N N . VAL A 1 121 ? -24.643 60.851 19.722 1.00 30.48 102 VAL A N 1
ATOM 809 C CA . VAL A 1 121 ? -24.010 61.016 21.030 1.00 31.48 102 VAL A CA 1
ATOM 810 C C . VAL A 1 121 ? -22.507 60.695 20.884 1.00 34.07 102 VAL A C 1
ATOM 811 O O . VAL A 1 121 ? -22.148 59.683 20.265 1.00 32.26 102 VAL A O 1
ATOM 815 N N . THR A 1 122 ? -21.635 61.590 21.377 1.00 30.75 103 THR A N 1
ATOM 816 C CA . THR A 1 122 ? -20.188 61.367 21.315 1.00 29.57 103 THR A CA 1
ATOM 817 C C . THR A 1 122 ? -19.695 60.698 22.605 1.00 34.81 103 THR A C 1
ATOM 818 O O . THR A 1 122 ? -19.910 61.226 23.704 1.00 34.62 103 THR A O 1
ATOM 822 N N . ASN A 1 123 ? -19.035 59.538 22.467 1.00 31.15 104 ASN A N 1
ATOM 823 C CA . ASN A 1 123 ? -18.511 58.792 23.606 1.00 30.88 104 ASN A CA 1
ATOM 824 C C . ASN A 1 123 ? -17.006 58.751 23.553 1.00 33.92 104 ASN A C 1
ATOM 825 O O . ASN A 1 123 ? -16.428 58.684 22.467 1.00 34.08 104 ASN A O 1
ATOM 830 N N . VAL A 1 124 ? -16.360 58.782 24.724 1.00 28.98 105 VAL A N 1
ATOM 831 C CA . VAL A 1 124 ? -14.902 58.794 24.813 1.00 28.07 105 VAL A CA 1
ATOM 832 C C . VAL A 1 124 ? -14.423 57.795 25.883 1.00 33.27 105 VAL A C 1
ATOM 833 O O . VAL A 1 124 ? -14.934 57.806 27.007 1.00 31.65 105 VAL A O 1
ATOM 837 N N . TYR A 1 125 ? -13.419 56.962 25.547 1.00 30.99 106 TYR A N 1
ATOM 838 C CA . TYR A 1 125 ? -12.720 56.166 26.557 1.00 30.94 106 TYR A CA 1
ATOM 839 C C . TYR A 1 125 ? -11.385 56.820 26.838 1.00 35.30 106 TYR A C 1
ATOM 840 O O . TYR A 1 125 ? -10.510 56.817 25.973 1.00 34.60 106 TYR A O 1
ATOM 849 N N . ARG A 1 126 ? -11.280 57.521 27.980 1.00 31.67 107 ARG A N 1
ATOM 850 C CA . ARG A 1 126 ? -10.038 58.138 28.416 1.00 30.51 107 ARG A CA 1
ATOM 851 C C . ARG A 1 126 ? -9.504 57.349 29.574 1.00 36.75 107 ARG A C 1
ATOM 852 O O . ARG A 1 126 ? -10.110 57.360 30.658 1.00 37.26 107 ARG A O 1
ATOM 860 N N . GLU A 1 127 ? -8.393 56.612 29.354 1.00 34.23 108 GLU A N 1
ATOM 861 C CA . GLU A 1 127 ? -7.812 55.725 30.374 1.00 34.77 108 GLU A CA 1
ATOM 862 C C . GLU A 1 127 ? -8.890 54.772 30.912 1.00 39.70 108 GLU A C 1
ATOM 863 O O . GLU A 1 127 ? -9.517 54.073 30.124 1.00 39.35 108 GLU A O 1
ATOM 869 N N . ASP A 1 128 ? -9.171 54.815 32.224 1.00 37.49 109 ASP A N 1
ATOM 870 C CA . ASP A 1 128 ? -10.187 53.949 32.833 1.00 37.63 109 ASP A CA 1
ATOM 871 C C . ASP A 1 128 ? -11.549 54.628 32.954 1.00 40.82 109 ASP A C 1
ATOM 872 O O . ASP A 1 128 ? -12.429 54.118 33.648 1.00 42.22 109 ASP A O 1
ATOM 877 N N . GLU A 1 129 ? -11.744 55.745 32.255 1.00 36.04 110 GLU A N 1
ATOM 878 C CA . GLU A 1 129 ? -13.016 56.470 32.335 1.00 35.65 110 GLU A CA 1
ATOM 879 C C . GLU A 1 129 ? -13.779 56.511 31.026 1.00 35.87 110 GLU A C 1
ATOM 880 O O . GLU A 1 129 ? -13.182 56.506 29.947 1.00 31.77 110 GLU A O 1
ATOM 886 N N . TRP A 1 130 ? -15.100 56.613 31.126 1.00 34.07 111 TRP A N 1
ATOM 887 C CA . TRP A 1 130 ? -15.987 56.704 29.995 1.00 33.36 111 TRP A CA 1
ATOM 888 C C . TRP A 1 130 ? -16.713 58.025 30.042 1.00 38.21 111 TRP A C 1
ATOM 889 O O . TRP A 1 130 ? -17.321 58.360 31.060 1.00 37.61 111 TRP A O 1
ATOM 900 N N . TYR A 1 131 ? -16.540 58.845 28.983 1.00 34.37 112 TYR A N 1
ATOM 901 C CA . TYR A 1 131 ? -17.170 60.154 28.885 1.00 34.16 112 TYR A CA 1
ATOM 902 C C . TYR A 1 131 ? -18.204 60.193 27.789 1.00 37.87 112 TYR A C 1
ATOM 903 O O . TYR A 1 131 ? -18.081 59.488 26.790 1.00 37.81 112 TYR A O 1
ATOM 920 N N . ASN A 1 133 ? -20.941 63.165 25.734 1.00 37.21 114 ASN A N 1
ATOM 921 C CA . ASN A 1 133 ? -21.215 64.605 25.587 1.00 39.53 114 ASN A CA 1
ATOM 922 C C . ASN A 1 133 ? -22.582 65.009 26.125 1.00 48.61 114 ASN A C 1
ATOM 923 O O . ASN A 1 133 ? -22.738 66.130 26.615 1.00 52.66 114 ASN A O 1
ATOM 928 N N . ARG A 1 134 ? -23.555 64.078 26.097 1.00 44.31 115 ARG A N 1
ATOM 929 C CA . ARG A 1 134 ? -24.890 64.297 26.668 1.00 46.19 115 ARG A CA 1
ATOM 930 C C . ARG A 1 134 ? -25.598 62.961 26.876 1.00 52.59 115 ARG A C 1
ATOM 931 O O . ARG A 1 134 ? -25.224 61.977 26.252 1.00 51.62 115 ARG A O 1
ATOM 939 N N . HIS A 1 135 ? -26.613 62.925 27.755 1.00 53.67 116 HIS A N 1
ATOM 940 C CA . HIS A 1 135 ? -27.404 61.708 28.015 1.00 55.68 116 HIS A CA 1
ATOM 941 C C . HIS A 1 135 ? -27.973 61.143 26.712 1.00 62.16 116 HIS A C 1
ATOM 942 O O . HIS A 1 135 ? -28.449 61.913 25.861 1.00 64.12 116 HIS A O 1
ATOM 949 N N . ARG A 1 136 ? -27.918 59.806 26.543 1.00 56.57 117 ARG A N 1
ATOM 950 C CA . ARG A 1 136 ? -28.439 59.157 25.333 1.00 62.23 117 ARG A CA 1
ATOM 951 C C . ARG A 1 136 ? -29.967 59.187 25.301 1.00 108.43 117 ARG A C 1
ATOM 952 O O . ARG A 1 136 ? -30.548 59.753 24.381 1.00 79.44 117 ARG A O 1
ATOM 960 N N . PHE A 1 142 ? -25.592 40.310 34.091 1.00 81.35 123 PHE A N 1
ATOM 961 C CA . PHE A 1 142 ? -25.692 41.765 34.219 1.00 80.49 123 PHE A CA 1
ATOM 962 C C . PHE A 1 142 ? -25.478 42.222 35.670 1.00 82.52 123 PHE A C 1
ATOM 963 O O . PHE A 1 142 ? -24.852 43.260 35.897 1.00 81.59 123 PHE A O 1
ATOM 971 N N . PHE A 1 143 ? -26.021 41.460 36.653 1.00 78.51 124 PHE A N 1
ATOM 972 C CA . PHE A 1 143 ? -25.902 41.813 38.077 1.00 78.99 124 PHE A CA 1
ATOM 973 C C . PHE A 1 143 ? -24.465 41.657 38.608 1.00 78.46 124 PHE A C 1
ATOM 974 O O . PHE A 1 143 ? -24.099 42.320 39.575 1.00 77.97 124 PHE A O 1
ATOM 982 N N . LYS A 1 144 ? -23.668 40.754 37.989 1.00 71.33 125 LYS A N 1
ATOM 983 C CA . LYS A 1 144 ? -22.299 40.476 38.426 1.00 69.68 125 LYS A CA 1
ATOM 984 C C . LYS A 1 144 ? -21.262 41.134 37.499 1.00 67.78 125 LYS A C 1
ATOM 985 O O . LYS A 1 144 ? -20.059 40.848 37.599 1.00 67.44 125 LYS A O 1
ATOM 991 N N . GLU A 1 145 ? -21.726 42.062 36.639 1.00 60.23 126 GLU A N 1
ATOM 992 C CA . GLU A 1 145 ? -20.863 42.833 35.741 1.00 57.14 126 GLU A CA 1
ATOM 993 C C . GLU A 1 145 ? -20.152 43.919 36.504 1.00 58.46 126 GLU A C 1
ATOM 994 O O . GLU A 1 145 ? -20.656 44.383 37.517 1.00 60.87 126 GLU A O 1
ATOM 1000 N N . ALA A 1 146 ? -19.031 44.392 35.982 1.00 50.71 127 ALA A N 1
ATOM 1001 C CA . ALA A 1 146 ? -18.294 45.468 36.618 1.00 49.43 127 ALA A CA 1
ATOM 1002 C C . ALA A 1 146 ? -19.060 46.781 36.525 1.00 50.25 127 ALA A C 1
ATOM 1003 O O . ALA A 1 146 ? -19.765 47.016 35.545 1.00 47.42 127 ALA A O 1
ATOM 1005 N N . VAL A 1 147 ? -18.926 47.636 37.549 1.00 46.57 128 VAL A N 1
ATOM 1006 C CA . VAL A 1 147 ? -19.514 48.968 37.525 1.00 45.60 128 VAL A CA 1
ATOM 1007 C C . VAL A 1 147 ? -18.727 49.846 36.530 1.00 47.96 128 VAL A C 1
ATOM 1008 O O . VAL A 1 147 ? -17.549 50.134 36.756 1.00 47.26 128 VAL A O 1
ATOM 1012 N N . PHE A 1 148 ? -19.343 50.172 35.389 1.00 43.69 129 PHE A N 1
ATOM 1013 C CA . PHE A 1 148 ? -18.709 51.022 34.379 1.00 42.69 129 PHE A CA 1
ATOM 1014 C C . PHE A 1 148 ? -19.714 52.083 33.869 1.00 43.81 129 PHE A C 1
ATOM 1015 O O . PHE A 1 148 ? -20.594 51.770 33.066 1.00 42.70 129 PHE A O 1
ATOM 1023 N N . ASN A 1 149 ? -19.628 53.314 34.425 1.00 40.08 130 ASN A N 1
ATOM 1024 C CA . ASN A 1 149 ? -20.559 54.411 34.139 1.00 39.17 130 ASN A CA 1
ATOM 1025 C C . ASN A 1 149 ? -19.930 55.498 33.314 1.00 42.23 130 ASN A C 1
ATOM 1026 O O . ASN A 1 149 ? -18.718 55.568 33.207 1.00 42.68 130 ASN A O 1
ATOM 1031 N N . TYR A 1 150 ? -20.750 56.375 32.751 1.00 37.29 131 TYR A N 1
ATOM 1032 C CA . TYR A 1 150 ? -20.244 57.509 32.003 1.00 34.59 131 TYR A CA 1
ATOM 1033 C C . TYR A 1 150 ? -20.224 58.736 32.898 1.00 40.52 131 TYR A C 1
ATOM 1034 O O . TYR A 1 150 ? -20.930 58.776 33.909 1.00 41.79 131 TYR A O 1
ATOM 1043 N N . LYS A 1 151 ? -19.371 59.695 32.569 1.00 36.76 132 LYS A N 1
ATOM 1044 C CA . LYS A 1 151 ? -19.411 61.038 33.097 1.00 38.17 132 LYS A CA 1
ATOM 1045 C C . LYS A 1 151 ? -19.772 61.929 31.925 1.00 41.58 132 LYS A C 1
ATOM 1046 O O . LYS A 1 151 ? -19.386 61.630 30.800 1.00 41.31 132 LYS A O 1
ATOM 1052 N N . LEU A 1 152 ? -20.452 63.032 32.171 1.00 38.60 133 LEU A N 1
ATOM 1053 C CA . LEU A 1 152 ? -20.751 63.982 31.101 1.00 37.99 133 LEU A CA 1
ATOM 1054 C C . LEU A 1 152 ? -19.628 64.981 30.948 1.00 41.52 133 LEU A C 1
ATOM 1055 O O . LEU A 1 152 ? -18.919 65.261 31.916 1.00 43.39 133 LEU A O 1
ATOM 1060 N N . TYR A 1 153 ? -19.455 65.533 29.743 1.00 36.65 134 TYR A N 1
ATOM 1061 C CA . TYR A 1 153 ? -18.455 66.582 29.524 1.00 36.65 134 TYR A CA 1
ATOM 1062 C C . TYR A 1 153 ? -19.004 67.709 28.660 1.00 41.10 134 TYR A C 1
ATOM 1063 O O . TYR A 1 153 ? -19.732 67.457 27.703 1.00 38.30 134 TYR A O 1
ATOM 1072 N N . GLU A 1 154 ? -18.708 68.948 29.034 1.00 41.88 135 GLU A N 1
ATOM 1073 C CA . GLU A 1 154 ? -19.113 70.116 28.276 1.00 43.91 135 GLU A CA 1
ATOM 1074 C C . GLU A 1 154 ? -17.968 70.549 27.356 1.00 49.16 135 GLU A C 1
ATOM 1075 O O . GLU A 1 154 ? -16.826 70.143 27.576 1.00 48.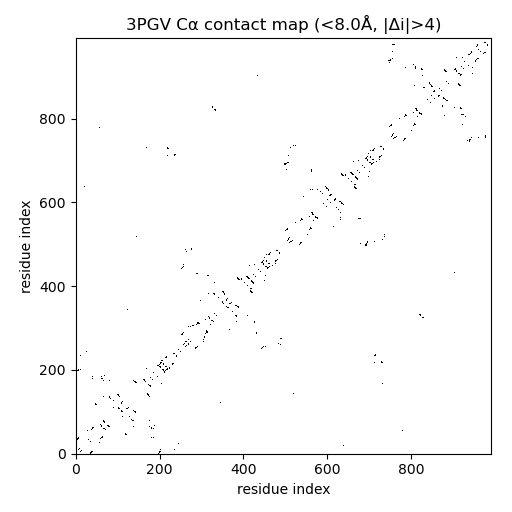25 135 GLU A O 1
ATOM 1081 N N . PRO A 1 155 ? -18.252 71.279 26.249 1.00 47.47 136 PRO A N 1
ATOM 1082 C CA . PRO A 1 155 ? -17.159 71.653 25.332 1.00 46.65 136 PRO A CA 1
ATOM 1083 C C . PRO A 1 155 ? -15.938 72.219 26.045 1.00 52.53 136 PRO A C 1
ATOM 1084 O O . PRO A 1 155 ? -16.067 73.107 26.882 1.00 53.69 136 PRO A O 1
ATOM 1088 N N . GLY A 1 156 ? -14.778 71.601 25.791 1.00 49.65 137 GLY A N 1
ATOM 1089 C CA . GLY A 1 156 ? -13.493 72.046 26.320 1.00 50.34 137 GLY A CA 1
ATOM 1090 C C . GLY A 1 156 ? -13.127 71.523 27.696 1.00 56.94 137 GLY A C 1
ATOM 1091 O O . GLY A 1 156 ? -11.990 71.704 28.139 1.00 57.59 137 GLY A O 1
ATOM 1092 N N . GLU A 1 157 ? -14.075 70.890 28.403 1.00 54.13 138 GLU A N 1
ATOM 1093 C CA . GLU A 1 157 ? -13.772 70.422 29.750 1.00 53.58 138 GLU A CA 1
ATOM 1094 C C . GLU A 1 157 ? -13.196 68.972 29.813 1.00 52.89 138 GLU A C 1
ATOM 1095 O O . GLU A 1 157 ? -12.982 68.450 30.908 1.00 54.56 138 GLU A O 1
ATOM 1101 N N . LEU A 1 158 ? -12.890 68.358 28.649 1.00 43.60 139 LEU A N 1
ATOM 1102 C CA . LEU A 1 158 ? -12.297 67.008 28.645 1.00 39.54 139 LEU A CA 1
ATOM 1103 C C . LEU A 1 158 ? -10.852 67.018 28.105 1.00 43.11 139 LEU A C 1
ATOM 1104 O O . LEU A 1 158 ? -10.603 67.552 27.023 1.00 43.45 139 LEU A O 1
ATOM 1109 N N . ASP A 1 159 ? -9.906 66.413 28.865 1.00 38.52 140 ASP A N 1
ATOM 1110 C CA . ASP A 1 159 ? -8.498 66.343 28.475 1.00 37.13 140 ASP A CA 1
ATOM 1111 C C . ASP A 1 159 ? -8.291 65.404 27.280 1.00 38.68 140 ASP A C 1
ATOM 1112 O O . ASP A 1 159 ? -8.658 64.216 27.348 1.00 36.38 140 ASP A O 1
ATOM 1117 N N . PRO A 1 160 ? -7.626 65.899 26.191 1.00 34.38 141 PRO A N 1
ATOM 1118 C CA . PRO A 1 160 ? -7.475 65.057 24.990 1.00 32.77 141 PRO A CA 1
ATOM 1119 C C . PRO A 1 160 ? -6.305 64.070 25.033 1.00 36.73 141 PRO A C 1
ATOM 1120 O O . PRO A 1 160 ? -5.964 63.489 24.000 1.00 36.88 141 PRO A O 1
ATOM 1124 N N . GLN A 1 161 ? -5.775 63.786 26.226 1.00 32.06 142 GLN A N 1
ATOM 1125 C CA . GLN A 1 161 ? -4.733 62.773 26.358 1.00 31.99 142 GLN A CA 1
ATOM 1126 C C . GLN A 1 161 ? -5.244 61.498 27.030 1.00 36.87 142 GLN A C 1
ATOM 1127 O O . GLN A 1 161 ? -6.194 61.555 27.805 1.00 37.92 142 GLN A O 1
ATOM 1133 N N . GLY A 1 162 ? -4.682 60.345 26.627 1.00 31.79 143 GLY A N 1
ATOM 1134 C CA . GLY A 1 162 ? -5.069 59.035 27.139 1.00 29.40 143 GLY A CA 1
ATOM 1135 C C . GLY A 1 162 ? -6.314 58.490 26.466 1.00 31.30 143 GLY A C 1
ATOM 1136 O O . GLY A 1 162 ? -7.008 57.636 27.027 1.00 29.90 143 GLY A O 1
ATOM 1137 N N . ILE A 1 163 ? -6.597 58.953 25.243 1.00 27.61 144 ILE A N 1
ATOM 1138 C CA . ILE A 1 163 ? -7.828 58.553 24.540 1.00 26.95 144 ILE A CA 1
ATOM 1139 C C . ILE A 1 163 ? -7.619 57.278 23.727 1.00 31.78 144 ILE A C 1
ATOM 1140 O O . ILE A 1 163 ? -7.009 57.326 22.674 1.00 31.50 144 ILE A O 1
ATOM 1145 N N . SER A 1 164 ? -8.129 56.133 24.221 1.00 28.48 145 SER A N 1
ATOM 1146 C CA . SER A 1 164 ? -8.014 54.864 23.491 1.00 27.01 145 SER A CA 1
ATOM 1147 C C . SER A 1 164 ? -8.945 54.852 22.277 1.00 30.48 145 SER A C 1
ATOM 1148 O O . SER A 1 164 ? -8.585 54.320 21.230 1.00 30.16 145 SER A O 1
ATOM 1151 N N . LYS A 1 165 ? -10.131 55.464 22.407 1.00 27.71 146 LYS A N 1
ATOM 1152 C CA . LYS A 1 165 ? -11.065 55.589 21.297 1.00 26.63 146 LYS A CA 1
ATOM 1153 C C . LYS A 1 165 ? -12.167 56.600 21.548 1.00 28.11 146 LYS A C 1
ATOM 1154 O O . LYS A 1 165 ? -12.496 56.896 22.691 1.00 26.90 146 LYS A O 1
ATOM 1160 N N . VAL A 1 166 ? -12.720 57.144 20.462 1.00 23.96 147 VAL A N 1
ATOM 1161 C CA . VAL A 1 166 ? -13.923 57.960 20.487 1.00 24.48 147 VAL A CA 1
ATOM 1162 C C . VAL A 1 166 ? -14.963 57.221 19.646 1.00 30.30 147 VAL A C 1
ATOM 1163 O O . VAL A 1 166 ? -14.615 56.677 18.591 1.00 31.45 147 VAL A O 1
ATOM 1167 N N . PHE A 1 167 ? -16.197 57.101 20.140 1.00 25.74 148 PHE A N 1
ATOM 1168 C CA . PHE A 1 167 ? -17.242 56.415 19.372 1.00 23.64 148 PHE A CA 1
ATOM 1169 C C . PHE A 1 167 ? -18.545 57.170 19.334 1.00 26.49 148 PHE A C 1
ATOM 1170 O O . PHE A 1 167 ? -18.954 57.767 20.322 1.00 27.52 148 PHE A O 1
ATOM 1178 N N . PHE A 1 168 ? -19.157 57.212 18.160 1.00 23.21 149 PHE A N 1
ATOM 1179 C CA . PHE A 1 168 ? -20.376 57.957 17.917 1.00 22.63 149 PHE A CA 1
ATOM 1180 C C . PHE A 1 168 ? -21.548 57.026 17.833 1.00 28.25 149 PHE A C 1
ATOM 1181 O O . PHE A 1 168 ? -21.551 56.112 17.000 1.00 27.62 149 PHE A O 1
ATOM 1189 N N . THR A 1 169 ? -22.512 57.175 18.765 1.00 26.77 150 THR A N 1
ATOM 1190 C CA . THR A 1 169 ? -23.712 56.330 18.788 1.00 26.65 150 THR A CA 1
ATOM 1191 C C . THR A 1 169 ? -24.903 57.076 18.216 1.00 32.11 150 THR A C 1
ATOM 1192 O O . THR A 1 169 ? -25.093 58.255 18.510 1.00 33.02 150 THR A O 1
ATOM 1196 N N . CYS A 1 170 ? -25.653 56.415 17.330 1.00 28.31 151 CYS A N 1
ATOM 1197 C CA . CYS A 1 170 ? -26.804 56.986 16.632 1.00 28.90 151 CYS A CA 1
ATOM 1198 C C . CYS A 1 170 ? -27.714 55.841 16.166 1.00 36.54 151 CYS A C 1
ATOM 1199 O O . CYS A 1 170 ? -27.241 54.931 15.507 1.00 37.65 151 CYS A O 1
ATOM 1202 N N . GLU A 1 171 ? -29.018 55.901 16.491 1.00 34.48 152 GLU A N 1
ATOM 1203 C CA . GLU A 1 171 ? -29.990 54.879 16.082 1.00 35.14 152 GLU A CA 1
ATOM 1204 C C . GLU A 1 171 ? -30.105 54.781 14.553 1.00 41.38 152 GLU A C 1
ATOM 1205 O O . GLU A 1 171 ? -30.354 53.699 14.019 1.00 42.15 152 GLU A O 1
ATOM 1211 N N . ASP A 1 172 ? -29.912 55.914 13.851 1.00 37.64 153 ASP A N 1
ATOM 1212 C CA . ASP A 1 172 ? -29.988 55.968 12.390 1.00 36.08 153 ASP A CA 1
ATOM 1213 C C . ASP A 1 172 ? -28.602 55.658 11.785 1.00 38.00 153 ASP A C 1
ATOM 1214 O O . ASP A 1 172 ? -27.725 56.524 11.774 1.00 37.28 153 ASP A O 1
ATOM 1219 N N . HIS A 1 173 ? -28.400 54.396 11.330 1.00 33.01 154 HIS A N 1
ATOM 1220 C CA . HIS A 1 173 ? -27.149 53.940 10.724 1.00 32.05 154 HIS A CA 1
ATOM 1221 C C . HIS A 1 173 ? -26.751 54.793 9.525 1.00 35.71 154 HIS A C 1
ATOM 1222 O O . HIS A 1 173 ? -25.582 55.161 9.398 1.00 34.73 154 HIS A O 1
ATOM 1229 N N . GLU A 1 174 ? -27.719 55.081 8.629 1.00 32.02 155 GLU A N 1
ATOM 1230 C CA . GLU A 1 174 ? -27.487 55.864 7.425 1.00 32.51 155 GLU A CA 1
ATOM 1231 C C . GLU A 1 174 ? -26.942 57.258 7.748 1.00 37.13 155 GLU A C 1
ATOM 1232 O O . GLU A 1 174 ? -26.213 57.824 6.943 1.00 38.86 155 GLU A O 1
ATOM 1238 N N . HIS A 1 175 ? -27.296 57.808 8.926 1.00 32.26 156 HIS A N 1
ATOM 1239 C CA . HIS A 1 175 ? -26.830 59.129 9.345 1.00 32.44 156 HIS A CA 1
ATOM 1240 C C . HIS A 1 175 ? -25.324 59.116 9.722 1.00 35.51 156 HIS A C 1
ATOM 1241 O O . HIS A 1 175 ? -24.651 60.138 9.576 1.00 35.95 156 HIS A O 1
ATOM 1248 N N . LEU A 1 176 ? -24.797 57.937 10.154 1.00 30.23 157 LEU A N 1
ATOM 1249 C CA . LEU A 1 176 ? -23.384 57.777 10.527 1.00 29.79 157 LEU A CA 1
ATOM 1250 C C . LEU A 1 176 ? -22.468 57.610 9.319 1.00 36.41 157 LEU A C 1
ATOM 1251 O O . LEU A 1 176 ? -21.283 57.951 9.400 1.00 37.46 157 LEU A O 1
ATOM 1256 N N . LEU A 1 177 ? -23.001 57.067 8.199 1.00 32.42 158 LEU A N 1
ATOM 1257 C CA . LEU A 1 177 ? -22.209 56.829 6.976 1.00 31.41 158 LEU A CA 1
ATOM 1258 C C . LEU A 1 177 ? -21.458 58.084 6.443 1.00 37.61 158 LEU A C 1
ATOM 1259 O O . LEU A 1 177 ? -20.252 57.996 6.187 1.00 37.64 158 LEU A O 1
ATOM 1264 N N . PRO A 1 178 ? -22.124 59.276 6.304 1.00 34.80 159 PRO A N 1
ATOM 1265 C CA . PRO A 1 178 ? -21.387 60.464 5.834 1.00 34.81 159 PRO A CA 1
ATOM 1266 C C . PRO A 1 178 ? -20.340 60.946 6.848 1.00 38.48 159 PRO A C 1
ATOM 1267 O O . PRO A 1 178 ? -19.331 61.534 6.446 1.00 39.94 159 PRO A O 1
ATOM 1271 N N . LEU A 1 179 ? -20.565 60.676 8.169 1.00 30.92 160 LEU A N 1
ATOM 1272 C CA . LEU A 1 179 ? -19.597 61.042 9.210 1.00 29.08 160 LEU A CA 1
ATOM 1273 C C . LEU A 1 179 ? -18.340 60.169 9.091 1.00 34.68 160 LEU A C 1
ATOM 1274 O O . LEU A 1 179 ? -17.215 60.668 9.273 1.00 35.11 160 LEU A O 1
ATOM 1279 N N . GLU A 1 180 ? -18.524 58.877 8.715 1.00 29.17 161 GLU A N 1
ATOM 1280 C CA . GLU A 1 180 ? -17.406 57.956 8.479 1.00 27.75 161 GLU A CA 1
ATOM 1281 C C . GLU A 1 180 ? -16.530 58.479 7.339 1.00 32.53 161 GLU A C 1
ATOM 1282 O O . GLU A 1 180 ? -15.305 58.567 7.490 1.00 30.78 161 GLU A O 1
ATOM 1288 N N . GLN A 1 181 ? -17.171 58.888 6.215 1.00 30.26 162 GLN A N 1
ATOM 1289 C CA . GLN A 1 181 ? -16.475 59.417 5.057 1.00 31.17 162 GLN A CA 1
ATOM 1290 C C . GLN A 1 181 ? -15.728 60.686 5.358 1.00 35.73 162 GLN A C 1
ATOM 1291 O O . GLN A 1 181 ? -14.616 60.852 4.879 1.00 38.36 162 GLN A O 1
ATOM 1297 N N . ALA A 1 182 ? -16.372 61.643 6.052 1.00 31.11 163 ALA A N 1
ATOM 1298 C CA . ALA A 1 182 ? -15.754 62.948 6.326 1.00 31.13 163 ALA A CA 1
ATOM 1299 C C . ALA A 1 182 ? -14.507 62.813 7.197 1.00 32.57 163 ALA A C 1
ATOM 1300 O O . ALA A 1 182 ? -13.514 63.493 6.952 1.00 33.13 163 ALA A O 1
ATOM 1310 N N . ASN A 1 184 ? -12.541 60.007 7.556 1.00 28.46 165 ASN A N 1
ATOM 1311 C CA . ASN A 1 184 ? -11.493 59.351 6.749 1.00 28.10 165 ASN A CA 1
ATOM 1312 C C . ASN A 1 184 ? -10.821 60.337 5.811 1.00 34.18 165 ASN A C 1
ATOM 1313 O O . ASN A 1 184 ? -9.590 60.359 5.717 1.00 34.48 165 ASN A O 1
ATOM 1318 N N . ALA A 1 185 ? -11.607 61.208 5.174 1.00 31.54 166 ALA A N 1
ATOM 1319 C CA . ALA A 1 185 ? -11.042 62.220 4.269 1.00 32.41 166 ALA A CA 1
ATOM 1320 C C . ALA A 1 185 ? -10.251 63.280 5.055 1.00 36.59 166 ALA A C 1
ATOM 1321 O O . ALA A 1 185 ? -9.239 63.775 4.568 1.00 36.90 166 ALA A O 1
ATOM 1323 N N . ARG A 1 186 ? -10.719 63.618 6.274 1.00 33.64 167 ARG A N 1
ATOM 1324 C CA . ARG A 1 186 ? -10.091 64.639 7.112 1.00 34.05 167 ARG A CA 1
ATOM 1325 C C . ARG A 1 186 ? -8.711 64.219 7.657 1.00 38.56 167 ARG A C 1
ATOM 1326 O O . ARG A 1 186 ? -7.783 65.028 7.644 1.00 39.16 167 ARG A O 1
ATOM 1334 N N . TRP A 1 187 ? -8.565 62.949 8.087 1.00 34.89 168 TRP A N 1
ATOM 1335 C CA . TRP A 1 187 ? -7.349 62.510 8.772 1.00 34.88 168 TRP A CA 1
ATOM 1336 C C . TRP A 1 187 ? -6.515 61.425 8.091 1.00 39.67 168 TRP A C 1
ATOM 1337 O O . TRP A 1 187 ? -5.332 61.261 8.439 1.00 40.56 168 TRP A O 1
ATOM 1348 N N . GLY A 1 188 ? -7.122 60.664 7.180 1.00 33.60 169 GLY A N 1
ATOM 1349 C CA . GLY A 1 188 ? -6.417 59.604 6.457 1.00 33.31 169 GLY A CA 1
ATOM 1350 C C . GLY A 1 188 ? -5.774 58.564 7.356 1.00 38.61 169 GLY A C 1
ATOM 1351 O O . GLY A 1 188 ? -6.426 58.026 8.263 1.00 38.62 169 GLY A O 1
ATOM 1352 N N . ASP A 1 189 ? -4.463 58.310 7.133 1.00 36.27 170 ASP A N 1
ATOM 1353 C CA . ASP A 1 189 ? -3.631 57.353 7.898 1.00 36.33 170 ASP A CA 1
ATOM 1354 C C . ASP A 1 189 ? -3.637 57.602 9.412 1.00 38.00 170 ASP A C 1
ATOM 1355 O O . ASP A 1 189 ? -3.276 56.703 10.171 1.00 36.91 170 ASP A O 1
ATOM 1360 N N . ARG A 1 190 ? -3.899 58.856 9.837 1.00 33.26 171 ARG A N 1
ATOM 1361 C CA . ARG A 1 190 ? -3.819 59.246 11.250 1.00 31.94 171 ARG A CA 1
ATOM 1362 C C . ARG A 1 190 ? -4.937 58.640 12.125 1.00 35.74 171 ARG A C 1
ATOM 1363 O O . ARG A 1 190 ? -4.837 58.672 13.359 1.00 35.83 171 ARG A O 1
ATOM 1371 N N . VAL A 1 191 ? -5.993 58.101 11.498 1.00 31.67 172 VAL A N 1
ATOM 1372 C CA . VAL A 1 191 ? -7.107 57.481 12.232 1.00 30.56 172 VAL A CA 1
ATOM 1373 C C . VAL A 1 191 ? -7.453 56.119 11.653 1.00 35.60 172 VAL A C 1
ATOM 1374 O O . VAL A 1 191 ? -7.208 55.858 10.471 1.00 37.47 172 VAL A O 1
ATOM 1378 N N . ASN A 1 192 ? -8.059 55.269 12.472 1.00 29.78 173 ASN A N 1
ATOM 1379 C CA . ASN A 1 192 ? -8.716 54.076 12.021 1.00 28.95 173 ASN A CA 1
ATOM 1380 C C . ASN A 1 192 ? -10.196 54.224 12.370 1.00 32.37 173 ASN A C 1
ATOM 1381 O O . ASN A 1 192 ? -10.560 54.228 13.561 1.00 30.08 173 ASN A O 1
ATOM 1386 N N . VAL A 1 193 ? -11.035 54.464 11.348 1.00 28.48 174 VAL A N 1
ATOM 1387 C CA . VAL A 1 193 ? -12.467 54.609 11.543 1.00 26.27 174 VAL A CA 1
ATOM 1388 C C . VAL A 1 193 ? -13.155 53.280 11.241 1.00 30.89 174 VAL A C 1
ATOM 1389 O O . VAL A 1 193 ? -12.992 52.735 10.149 1.00 31.78 174 VAL A O 1
ATOM 1393 N N . SER A 1 194 ? -13.889 52.734 12.217 1.00 29.21 175 SER A N 1
ATOM 1394 C CA . SER A 1 194 ? -14.617 51.476 12.013 1.00 29.44 175 SER A CA 1
ATOM 1395 C C . SER A 1 194 ? -15.959 51.474 12.693 1.00 33.06 175 SER A C 1
ATOM 1396 O O . SER A 1 194 ? -16.056 51.857 13.863 1.00 31.64 175 SER A O 1
ATOM 1399 N N . PHE A 1 195 ? -16.982 50.907 12.023 1.00 29.38 176 PHE A N 1
ATOM 1400 C CA . PHE A 1 195 ? -18.242 50.591 12.693 1.00 28.34 176 PHE A CA 1
ATOM 1401 C C . PHE A 1 195 ? -18.033 49.320 13.527 1.00 34.50 176 PHE A C 1
ATOM 1402 O O . PHE A 1 195 ? -17.279 48.446 13.119 1.00 34.33 176 PHE A O 1
ATOM 1410 N N . SER A 1 196 ? -18.705 49.206 14.662 1.00 32.59 177 SER A N 1
ATOM 1411 C CA . SER A 1 196 ? -18.782 47.939 15.385 1.00 32.74 177 SER A CA 1
ATOM 1412 C C . SER A 1 196 ? -20.188 47.381 15.114 1.00 37.71 177 SER A C 1
ATOM 1413 O O . SER A 1 196 ? -20.350 46.572 14.200 1.00 39.80 177 SER A O 1
ATOM 1416 N N . THR A 1 197 ? -21.218 47.995 15.718 1.00 31.68 178 THR A N 1
ATOM 1417 C CA . THR A 1 197 ? -22.599 47.728 15.344 1.00 31.32 178 THR A CA 1
ATOM 1418 C C . THR A 1 197 ? -22.983 48.752 14.266 1.00 35.10 178 THR A C 1
ATOM 1419 O O . THR A 1 197 ? -22.174 49.618 13.948 1.00 36.55 178 THR A O 1
ATOM 1423 N N . LEU A 1 198 ? -24.210 48.681 13.727 1.00 29.53 179 LEU A N 1
ATOM 1424 C CA . LEU A 1 198 ? -24.664 49.667 12.735 1.00 29.61 179 LEU A CA 1
ATOM 1425 C C . LEU A 1 198 ? -24.824 51.051 13.373 1.00 32.68 179 LEU A C 1
ATOM 1426 O O . LEU A 1 198 ? -24.835 52.067 12.666 1.00 31.37 179 LEU A O 1
ATOM 1431 N N . THR A 1 199 ? -25.003 51.080 14.699 1.00 28.80 180 THR A N 1
ATOM 1432 C CA . THR A 1 199 ? -25.320 52.293 15.446 1.00 28.89 180 THR A CA 1
ATOM 1433 C C . THR A 1 199 ? -24.131 52.851 16.199 1.00 33.03 180 THR A C 1
ATOM 1434 O O . THR A 1 199 ? -24.296 53.787 16.986 1.00 33.01 180 THR A O 1
ATOM 1438 N N . CYS A 1 200 ? -22.938 52.272 15.998 1.00 29.01 181 CYS A N 1
ATOM 1439 C CA . CYS A 1 200 ? -21.751 52.711 16.721 1.00 28.35 181 CYS A CA 1
ATOM 1440 C C . CYS A 1 200 ? -20.554 52.859 15.796 1.00 31.25 181 CYS A C 1
ATOM 1441 O O . CYS A 1 200 ? -20.007 51.864 15.328 1.00 30.54 181 CYS A O 1
ATOM 1444 N N . LEU A 1 201 ? -20.184 54.112 15.484 1.00 27.61 182 LEU A N 1
ATOM 1445 C CA . LEU A 1 201 ? -19.051 54.429 14.607 1.00 25.03 182 LEU A CA 1
ATOM 1446 C C . LEU A 1 201 ? -17.855 54.801 15.458 1.00 29.61 182 LEU A C 1
ATOM 1447 O O . LEU A 1 201 ? -17.915 55.781 16.200 1.00 29.06 182 LEU A O 1
ATOM 1452 N N . GLU A 1 202 ? -16.783 53.987 15.402 1.00 27.70 183 GLU A N 1
ATOM 1453 C CA . GLU A 1 202 ? -15.632 54.129 16.296 1.00 28.26 183 GLU A CA 1
ATOM 1454 C C . GLU A 1 202 ? -14.405 54.688 15.628 1.00 32.61 183 GLU A C 1
ATOM 1455 O O . GLU A 1 202 ? -14.165 54.438 14.433 1.00 31.53 183 GLU A O 1
ATOM 1461 N N . VAL A 1 203 ? -13.590 55.443 16.405 1.00 28.53 184 VAL A N 1
ATOM 1462 C CA . VAL A 1 203 ? -12.349 56.027 15.895 1.00 27.30 184 VAL A CA 1
ATOM 1463 C C . VAL A 1 203 ? -11.206 55.709 16.817 1.00 28.61 184 VAL A C 1
ATOM 1464 O O . VAL A 1 203 ? -11.240 56.071 17.993 1.00 28.92 184 VAL A O 1
ATOM 1476 N N . ALA A 1 205 ? -6.590 55.429 16.864 1.00 28.21 186 ALA A N 1
ATOM 1477 C CA . ALA A 1 205 ? -5.403 56.016 16.200 1.00 27.98 186 ALA A CA 1
ATOM 1478 C C . ALA A 1 205 ? -5.059 55.211 14.980 1.00 34.39 186 ALA A C 1
ATOM 1479 O O . ALA A 1 205 ? -5.358 54.016 14.928 1.00 34.62 186 ALA A O 1
ATOM 1481 N N . GLY A 1 206 ? -4.446 55.857 13.991 1.00 33.02 187 GLY A N 1
ATOM 1482 C CA . GLY A 1 206 ? -3.977 55.168 12.802 1.00 32.49 187 GLY A CA 1
ATOM 1483 C C . GLY A 1 206 ? -2.946 54.123 13.159 1.00 36.12 187 GLY A C 1
ATOM 1484 O O . GLY A 1 206 ? -2.060 54.375 13.988 1.00 35.34 187 GLY A O 1
ATOM 1485 N N . GLY A 1 207 ? -3.117 52.930 12.622 1.00 33.14 188 GLY A N 1
ATOM 1486 C CA . GLY A 1 207 ? -2.240 51.817 12.937 1.00 33.65 188 GLY A CA 1
ATOM 1487 C C . GLY A 1 207 ? -2.737 51.009 14.118 1.00 33.99 188 GLY A C 1
ATOM 1488 O O . GLY A 1 207 ? -2.108 50.033 14.519 1.00 34.30 188 GLY A O 1
ATOM 1489 N N . VAL A 1 208 ? -3.865 51.395 14.667 1.00 28.75 189 VAL A N 1
ATOM 1490 C CA . VAL A 1 208 ? -4.476 50.671 15.772 1.00 28.23 189 VAL A CA 1
ATOM 1491 C C . VAL A 1 208 ? -5.717 49.923 15.268 1.00 34.45 189 VAL A C 1
ATOM 1492 O O . VAL A 1 208 ? -6.601 50.534 14.677 1.00 35.32 189 VAL A O 1
ATOM 1496 N N . SER A 1 209 ? -5.737 48.599 15.444 1.00 30.62 190 SER A N 1
ATOM 1497 C CA . SER A 1 209 ? -6.878 47.739 15.114 1.00 30.31 190 SER A CA 1
ATOM 1498 C C . SER A 1 209 ? -6.698 46.426 15.839 1.00 34.54 190 SER A C 1
ATOM 1499 O O . SER A 1 209 ? -5.614 46.176 16.381 1.00 36.85 190 SER A O 1
ATOM 1502 N N . LYS A 1 210 ? -7.733 45.560 15.836 1.00 28.33 191 LYS A N 1
ATOM 1503 C CA . LYS A 1 210 ? -7.608 44.241 16.453 1.00 28.60 191 LYS A CA 1
ATOM 1504 C C . LYS A 1 210 ? -6.509 43.414 15.759 1.00 32.64 191 LYS A C 1
ATOM 1505 O O . LYS A 1 210 ? -5.783 42.668 16.429 1.00 32.42 191 LYS A O 1
ATOM 1511 N N . GLY A 1 211 ? -6.364 43.612 14.435 1.00 28.61 192 GLY A N 1
ATOM 1512 C CA . GLY A 1 211 ? -5.365 42.931 13.622 1.00 29.84 192 GLY A CA 1
ATOM 1513 C C . GLY A 1 211 ? -3.947 43.336 13.937 1.00 36.32 192 GLY A C 1
ATOM 1514 O O . GLY A 1 211 ? -3.068 42.480 14.033 1.00 37.50 192 GLY A O 1
ATOM 1515 N N . HIS A 1 212 ? -3.700 44.649 14.082 1.00 33.91 193 HIS A N 1
ATOM 1516 C CA . HIS A 1 212 ? -2.364 45.148 14.416 1.00 34.94 193 HIS A CA 1
ATOM 1517 C C . HIS A 1 212 ? -1.995 44.763 15.839 1.00 39.07 193 HIS A C 1
ATOM 1518 O O . HIS A 1 212 ? -0.837 44.425 16.099 1.00 39.97 193 HIS A O 1
ATOM 1525 N N . ALA A 1 213 ? -2.997 44.746 16.763 1.00 32.69 194 ALA A N 1
ATOM 1526 C CA . ALA A 1 213 ? -2.760 44.315 18.135 1.00 31.87 194 ALA A CA 1
ATOM 1527 C C . ALA A 1 213 ? -2.504 42.800 18.196 1.00 37.08 194 ALA A C 1
ATOM 1528 O O . ALA A 1 213 ? -1.609 42.359 18.931 1.00 38.92 194 ALA A O 1
ATOM 1530 N N . LEU A 1 214 ? -3.222 42.009 17.344 1.00 31.96 195 LEU A N 1
ATOM 1531 C CA . LEU A 1 214 ? -3.010 40.562 17.247 1.00 32.46 195 LEU A CA 1
ATOM 1532 C C . LEU A 1 214 ? -1.602 40.258 16.783 1.00 38.05 195 LEU A C 1
ATOM 1533 O O . LEU A 1 214 ? -0.941 39.393 17.363 1.00 39.73 195 LEU A O 1
ATOM 1538 N N . GLU A 1 215 ? -1.114 40.996 15.772 1.00 35.58 196 GLU A N 1
ATOM 1539 C CA . GLU A 1 215 ? 0.260 40.839 15.290 1.00 36.37 196 GLU A CA 1
ATOM 1540 C C . GLU A 1 215 ? 1.264 41.077 16.433 1.00 41.86 196 GLU A C 1
ATOM 1541 O O . GLU A 1 215 ? 2.200 40.293 16.598 1.00 43.65 196 GLU A O 1
ATOM 1547 N N . ALA A 1 216 ? 1.045 42.149 17.241 1.00 36.96 197 ALA A N 1
ATOM 1548 C CA . ALA A 1 216 ? 1.920 42.488 18.375 1.00 36.35 197 ALA A CA 1
ATOM 1549 C C . ALA A 1 216 ? 1.887 41.385 19.449 1.00 41.98 197 ALA A C 1
ATOM 1550 O O . ALA A 1 216 ? 2.940 40.962 19.933 1.00 42.88 197 ALA A O 1
ATOM 1552 N N . VAL A 1 217 ? 0.682 40.874 19.760 1.00 39.23 198 VAL A N 1
ATOM 1553 C CA . VAL A 1 217 ? 0.502 39.815 20.752 1.00 39.69 198 VAL A CA 1
ATOM 1554 C C . VAL A 1 217 ? 1.135 38.505 20.280 1.00 46.45 198 VAL A C 1
ATOM 1555 O O . VAL A 1 217 ? 1.862 37.869 21.047 1.00 49.91 198 VAL A O 1
ATOM 1559 N N . ALA A 1 218 ? 0.920 38.137 18.997 1.00 41.75 199 ALA A N 1
ATOM 1560 C CA . ALA A 1 218 ? 1.520 36.933 18.415 1.00 42.79 199 ALA A CA 1
ATOM 1561 C C . ALA A 1 218 ? 3.035 36.963 18.582 1.00 47.49 199 ALA A C 1
ATOM 1562 O O . ALA A 1 218 ? 3.627 35.970 19.015 1.00 49.02 199 ALA A O 1
ATOM 1564 N N . LYS A 1 219 ? 3.650 38.140 18.343 1.00 43.33 200 LYS A N 1
ATOM 1565 C CA . LYS A 1 219 ? 5.088 38.325 18.514 1.00 44.22 200 LYS A CA 1
ATOM 1566 C C . LYS A 1 219 ? 5.509 38.174 19.988 1.00 48.65 200 LYS A C 1
ATOM 1567 O O . LYS A 1 219 ? 6.522 37.534 20.262 1.00 51.35 200 LYS A O 1
ATOM 1581 N N . LEU A 1 221 ? 4.111 36.202 22.055 1.00 44.67 202 LEU A N 1
ATOM 1582 C CA . LEU A 1 221 ? 4.003 34.763 22.284 1.00 44.95 202 LEU A CA 1
ATOM 1583 C C . LEU A 1 221 ? 5.076 33.976 21.533 1.00 50.90 202 LEU A C 1
ATOM 1584 O O . LEU A 1 221 ? 5.174 32.757 21.699 1.00 51.79 202 LEU A O 1
ATOM 1589 N N . GLY A 1 222 ? 5.856 34.672 20.708 1.00 48.85 203 GLY A N 1
ATOM 1590 C CA . GLY A 1 222 ? 6.919 34.058 19.912 1.00 51.47 203 GLY A CA 1
ATOM 1591 C C . GLY A 1 222 ? 6.430 33.494 18.589 1.00 57.83 203 GLY A C 1
ATOM 1592 O O . GLY A 1 222 ? 7.056 32.589 18.029 1.00 60.81 203 GLY A O 1
ATOM 1593 N N . TYR A 1 223 ? 5.317 34.045 18.066 1.00 52.35 204 TYR A N 1
ATOM 1594 C CA . TYR A 1 223 ? 4.713 33.594 16.808 1.00 51.98 204 TYR A CA 1
ATOM 1595 C C . TYR A 1 223 ? 4.520 34.761 15.831 1.00 52.91 204 TYR A C 1
ATOM 1596 O O . TYR A 1 223 ? 4.904 35.891 16.131 1.00 50.64 204 TYR A O 1
ATOM 1605 N N . THR A 1 224 ? 3.936 34.479 14.656 1.00 49.40 205 THR A N 1
ATOM 1606 C CA . THR A 1 224 ? 3.627 35.498 13.655 1.00 48.11 205 THR A CA 1
ATOM 1607 C C . THR A 1 224 ? 2.133 35.429 13.320 1.00 51.27 205 THR A C 1
ATOM 1608 O O . THR A 1 224 ? 1.432 34.548 13.827 1.00 50.46 205 THR A O 1
ATOM 1612 N N . LEU A 1 225 ? 1.660 36.317 12.420 1.00 46.08 206 LEU A N 1
ATOM 1613 C CA . LEU A 1 225 ? 0.273 36.318 11.954 1.00 44.19 206 LEU A CA 1
ATOM 1614 C C . LEU A 1 225 ? -0.092 34.995 11.273 1.00 49.69 206 LEU A C 1
ATOM 1615 O O . LEU A 1 225 ? -1.221 34.526 11.409 1.00 48.70 206 LEU A O 1
ATOM 1620 N N . SER A 1 226 ? 0.891 34.354 10.612 1.00 47.94 207 SER A N 1
ATOM 1621 C CA . SER A 1 226 ? 0.697 33.072 9.914 1.00 50.16 207 SER A CA 1
ATOM 1622 C C . SER A 1 226 ? 0.295 31.958 10.884 1.00 53.80 207 SER A C 1
ATOM 1623 O O . SER A 1 226 ? -0.293 30.954 10.466 1.00 53.27 207 SER A O 1
ATOM 1626 N N . ASP A 1 227 ? 0.647 32.118 12.176 1.00 50.16 208 ASP A N 1
ATOM 1627 C CA . ASP A 1 227 ? 0.344 31.130 13.215 1.00 50.28 208 ASP A CA 1
ATOM 1628 C C . ASP A 1 227 ? -1.022 31.372 13.817 1.00 52.40 208 ASP A C 1
ATOM 1629 O O . ASP A 1 227 ? -1.424 30.664 14.753 1.00 51.60 208 ASP A O 1
ATOM 1634 N N . CYS A 1 228 ? -1.753 32.367 13.281 1.00 48.00 209 CYS A N 1
ATOM 1635 C CA . CYS A 1 228 ? -3.039 32.761 13.835 1.00 46.70 209 CYS A CA 1
ATOM 1636 C C . CYS A 1 228 ? -4.214 32.345 13.015 1.00 48.11 209 CYS A C 1
ATOM 1637 O O . CYS A 1 228 ? -4.229 32.533 11.798 1.00 47.52 209 CYS A O 1
ATOM 1640 N N . ILE A 1 229 ? -5.258 31.878 13.696 1.00 43.58 210 ILE A N 1
ATOM 1641 C CA . ILE A 1 229 ? -6.593 31.723 13.137 1.00 41.06 210 ILE A CA 1
ATOM 1642 C C . ILE A 1 229 ? -7.506 32.698 13.884 1.00 42.62 210 ILE A C 1
ATOM 1643 O O . ILE A 1 229 ? -7.445 32.766 15.118 1.00 41.88 210 ILE A O 1
ATOM 1648 N N . ALA A 1 230 ? -8.262 33.538 13.143 1.00 37.54 211 ALA A N 1
ATOM 1649 C CA . ALA A 1 230 ? -9.101 34.556 13.771 1.00 34.92 211 ALA A CA 1
ATOM 1650 C C . ALA A 1 230 ? -10.586 34.417 13.440 1.00 39.15 211 ALA A C 1
ATOM 1651 O O . ALA A 1 230 ? -10.946 33.951 12.353 1.00 40.98 211 ALA A O 1
ATOM 1653 N N . PHE A 1 231 ? -11.453 34.875 14.367 1.00 32.73 212 PHE A N 1
ATOM 1654 C CA . PHE A 1 231 ? -12.912 34.831 14.212 1.00 31.08 212 PHE A CA 1
ATOM 1655 C C . PHE A 1 231 ? -13.500 36.206 14.555 1.00 36.30 212 PHE A C 1
ATOM 1656 O O . PHE A 1 231 ? -13.093 36.819 15.548 1.00 35.53 212 PHE A O 1
ATOM 1664 N N . GLY A 1 232 ? -14.438 36.684 13.725 1.00 33.44 213 GLY A N 1
ATOM 1665 C CA . GLY A 1 232 ? -15.083 37.989 13.919 1.00 31.76 213 GLY A CA 1
ATOM 1666 C C . GLY A 1 232 ? -16.385 38.161 13.151 1.00 34.43 213 GLY A C 1
ATOM 1667 O O . GLY A 1 232 ? -16.700 37.364 12.253 1.00 36.72 213 GLY A O 1
ATOM 1668 N N . ASP A 1 233 ? -17.140 39.228 13.465 1.00 26.99 214 ASP A N 1
ATOM 1669 C CA . ASP A 1 233 ? -18.446 39.471 12.823 1.00 25.58 214 ASP A CA 1
ATOM 1670 C C . ASP A 1 233 ? -18.680 40.956 12.440 1.00 27.84 214 ASP A C 1
ATOM 1671 O O . ASP A 1 233 ? -19.736 41.289 11.889 1.00 25.59 214 ASP A O 1
ATOM 1676 N N . GLY A 1 234 ? -17.735 41.831 12.795 1.00 24.15 215 GLY A N 1
ATOM 1677 C CA . GLY A 1 234 ? -17.888 43.262 12.554 1.00 23.90 215 GLY A CA 1
ATOM 1678 C C . GLY A 1 234 ? -16.771 43.892 11.742 1.00 30.94 215 GLY A C 1
ATOM 1679 O O . GLY A 1 234 ? -15.722 43.272 11.514 1.00 31.53 215 GLY A O 1
ATOM 1688 N N . ASN A 1 236 ? -14.827 46.191 12.718 1.00 27.27 217 ASN A N 1
ATOM 1689 C CA . ASN A 1 236 ? -13.656 46.323 13.600 1.00 25.19 217 ASN A CA 1
ATOM 1690 C C . ASN A 1 236 ? -12.855 44.996 13.712 1.00 29.49 217 ASN A C 1
ATOM 1691 O O . ASN A 1 236 ? -11.797 44.965 14.359 1.00 28.76 217 ASN A O 1
ATOM 1696 N N . ASP A 1 237 ? -13.300 43.936 12.973 1.00 27.25 218 ASP A N 1
ATOM 1697 C CA . ASP A 1 237 ? -12.574 42.649 12.887 1.00 26.88 218 ASP A CA 1
ATOM 1698 C C . ASP A 1 237 ? -11.914 42.462 11.503 1.00 31.49 218 ASP A C 1
ATOM 1699 O O . ASP A 1 237 ? -11.172 41.505 11.310 1.00 33.05 218 ASP A O 1
ATOM 1704 N N . ALA A 1 238 ? -12.243 43.346 10.531 1.00 27.12 219 ALA A N 1
ATOM 1705 C CA . ALA A 1 238 ? -11.798 43.224 9.138 1.00 27.35 219 ALA A CA 1
ATOM 1706 C C . ALA A 1 238 ? -10.268 43.068 9.000 1.00 33.74 219 ALA A C 1
ATOM 1707 O O . ALA A 1 238 ? -9.812 42.118 8.349 1.00 35.82 219 ALA A O 1
ATOM 1709 N N . GLU A 1 239 ? -9.475 43.952 9.665 1.00 29.08 220 GLU A N 1
ATOM 1710 C CA . GLU A 1 239 ? -8.000 43.859 9.611 1.00 30.47 220 GLU A CA 1
ATOM 1711 C C . GLU A 1 239 ? -7.513 42.551 10.246 1.00 35.38 220 GLU A C 1
ATOM 1712 O O . GLU A 1 239 ? -6.696 41.850 9.657 1.00 37.74 220 GLU A O 1
ATOM 1726 N N . LEU A 1 241 ? -9.131 39.655 10.606 1.00 32.24 222 LEU A N 1
ATOM 1727 C CA . LEU A 1 241 ? -9.511 38.495 9.806 1.00 32.77 222 LEU A CA 1
ATOM 1728 C C . LEU A 1 241 ? -8.696 38.358 8.535 1.00 40.42 222 LEU A C 1
ATOM 1729 O O . LEU A 1 241 ? -8.427 37.238 8.110 1.00 44.64 222 LEU A O 1
ATOM 1734 N N . SER A 1 242 ? -8.298 39.484 7.921 1.00 36.22 223 SER A N 1
ATOM 1735 C CA . SER A 1 242 ? -7.507 39.441 6.685 1.00 36.82 223 SER A CA 1
ATOM 1736 C C . SER A 1 242 ? -5.998 39.330 6.947 1.00 36.83 223 SER A C 1
ATOM 1737 O O . SER A 1 242 ? -5.289 38.744 6.135 1.00 37.60 223 SER A O 1
ATOM 1748 N N . ALA A 1 244 ? -4.631 37.732 9.698 1.00 36.88 225 ALA A N 1
ATOM 1749 C CA . ALA A 1 244 ? -4.378 36.418 10.291 1.00 37.75 225 ALA A CA 1
ATOM 1750 C C . ALA A 1 244 ? -4.089 35.394 9.209 1.00 46.10 225 ALA A C 1
ATOM 1751 O O . ALA A 1 244 ? -4.538 35.559 8.073 1.00 48.02 225 ALA A O 1
ATOM 1753 N N . GLY A 1 245 ? -3.338 34.342 9.559 1.00 45.29 226 GLY A N 1
ATOM 1754 C CA . GLY A 1 245 ? -3.052 33.240 8.637 1.00 47.30 226 GLY A CA 1
ATOM 1755 C C . GLY A 1 245 ? -4.334 32.633 8.090 1.00 52.57 226 GLY A C 1
ATOM 1756 O O . GLY A 1 245 ? -4.436 32.357 6.892 1.00 54.45 226 GLY A O 1
ATOM 1757 N N . LYS A 1 246 ? -5.364 32.524 8.962 1.00 46.00 227 LYS A N 1
ATOM 1758 C CA . LYS A 1 246 ? -6.698 32.038 8.617 1.00 45.80 227 LYS A CA 1
ATOM 1759 C C . LYS A 1 246 ? -7.767 32.919 9.308 1.00 48.91 227 LYS A C 1
ATOM 1760 O O . LYS A 1 246 ? -7.726 33.104 10.528 1.00 48.36 227 LYS A O 1
ATOM 1766 N N . GLY A 1 247 ? -8.674 33.478 8.515 1.00 44.41 228 GLY A N 1
ATOM 1767 C CA . GLY A 1 247 ? -9.767 34.302 9.022 1.00 42.57 228 GLY A CA 1
ATOM 1768 C C . GLY A 1 247 ? -11.134 33.699 8.749 1.00 44.72 228 GLY A C 1
ATOM 1769 O O . GLY A 1 247 ? -11.421 33.301 7.620 1.00 44.04 228 GLY A O 1
ATOM 1770 N N . CYS A 1 248 ? -11.995 33.628 9.793 1.00 41.09 229 CYS A N 1
ATOM 1771 C CA . CYS A 1 248 ? -13.368 33.109 9.665 1.00 39.82 229 CYS A CA 1
ATOM 1772 C C . CYS A 1 248 ? -14.378 34.189 9.978 1.00 40.53 229 CYS A C 1
ATOM 1773 O O . CYS A 1 248 ? -14.306 34.812 11.043 1.00 39.12 229 CYS A O 1
ATOM 1776 N N . ILE A 1 249 ? -15.359 34.375 9.087 1.00 36.01 230 ILE A N 1
ATOM 1777 C CA . ILE A 1 249 ? -16.456 35.330 9.283 1.00 33.63 230 ILE A CA 1
ATOM 1778 C C . ILE A 1 249 ? -17.699 34.586 9.806 1.00 37.65 230 ILE A C 1
ATOM 1779 O O . ILE A 1 249 ? -18.059 33.535 9.271 1.00 39.44 230 ILE A O 1
ATOM 1792 N N . ALA A 1 251 ? -21.624 33.632 10.482 1.00 30.85 232 ALA A N 1
ATOM 1793 C CA . ALA A 1 251 ? -22.825 33.705 9.636 1.00 31.39 232 ALA A CA 1
ATOM 1794 C C . ALA A 1 251 ? -23.664 34.932 10.024 1.00 35.58 232 ALA A C 1
ATOM 1795 O O . ALA A 1 251 ? -24.281 35.568 9.158 1.00 36.42 232 ALA A O 1
ATOM 1797 N N . ASN A 1 252 ? -23.634 35.300 11.321 1.00 29.56 233 ASN A N 1
ATOM 1798 C CA . ASN A 1 252 ? -24.394 36.432 11.842 1.00 28.09 233 ASN A CA 1
ATOM 1799 C C . ASN A 1 252 ? -23.675 37.768 11.626 1.00 33.32 233 ASN A C 1
ATOM 1800 O O . ASN A 1 252 ? -24.139 38.796 12.110 1.00 33.64 233 ASN A O 1
ATOM 1805 N N . ALA A 1 253 ? -22.530 37.752 10.914 1.00 30.55 234 ALA A N 1
ATOM 1806 C CA . ALA A 1 253 ? -21.728 38.954 10.690 1.00 28.01 234 ALA A CA 1
ATOM 1807 C C . ALA A 1 253 ? -22.447 39.979 9.849 1.00 33.75 234 ALA A C 1
ATOM 1808 O O . ALA A 1 253 ? -23.332 39.630 9.056 1.00 32.40 234 ALA A O 1
ATOM 1810 N N . HIS A 1 254 ? -22.012 41.250 9.952 1.00 32.44 235 HIS A N 1
ATOM 1811 C CA . HIS A 1 254 ? -22.523 42.316 9.097 1.00 32.34 235 HIS A CA 1
ATOM 1812 C C . HIS A 1 254 ? -22.167 42.036 7.638 1.00 36.37 235 HIS A C 1
ATOM 1813 O O . HIS A 1 254 ? -21.074 41.531 7.356 1.00 37.64 235 HIS A O 1
ATOM 1820 N N . GLN A 1 255 ? -23.118 42.292 6.720 1.00 30.60 236 GLN A N 1
ATOM 1821 C CA . GLN A 1 255 ? -22.962 42.023 5.292 1.00 30.91 236 GLN A CA 1
ATOM 1822 C C . GLN A 1 255 ? -21.796 42.818 4.688 1.00 37.63 236 GLN A C 1
ATOM 1823 O O . GLN A 1 255 ? -21.110 42.317 3.793 1.00 39.48 236 GLN A O 1
ATOM 1829 N N . ARG A 1 256 ? -21.550 44.040 5.196 1.00 32.96 237 ARG A N 1
ATOM 1830 C CA . ARG A 1 256 ? -20.461 44.880 4.709 1.00 32.13 237 ARG A CA 1
ATOM 1831 C C . ARG A 1 256 ? -19.099 44.194 4.913 1.00 37.85 237 ARG A C 1
ATOM 1832 O O . ARG A 1 256 ? -18.210 44.338 4.073 1.00 40.23 237 ARG A O 1
ATOM 1840 N N . LEU A 1 257 ? -18.951 43.424 6.009 1.00 32.18 238 LEU A N 1
ATOM 1841 C CA . LEU A 1 257 ? -17.733 42.661 6.278 1.00 31.89 238 LEU A CA 1
ATOM 1842 C C . LEU A 1 257 ? -17.603 41.515 5.279 1.00 36.28 238 LEU A C 1
ATOM 1843 O O . LEU A 1 257 ? -16.515 41.288 4.740 1.00 35.44 238 LEU A O 1
ATOM 1848 N N . LYS A 1 258 ? -18.718 40.804 5.019 1.00 33.43 239 LYS A N 1
ATOM 1849 C CA . LYS A 1 258 ? -18.743 39.705 4.041 1.00 35.21 239 LYS A CA 1
ATOM 1850 C C . LYS A 1 258 ? -18.409 40.225 2.634 1.00 42.75 239 LYS A C 1
ATOM 1851 O O . LYS A 1 258 ? -17.634 39.592 1.914 1.00 44.82 239 LYS A O 1
ATOM 1857 N N . ASP A 1 259 ? -18.961 41.407 2.268 1.00 38.74 240 ASP A N 1
ATOM 1858 C CA . ASP A 1 259 ? -18.746 42.031 0.964 1.00 39.37 240 ASP A CA 1
ATOM 1859 C C . ASP A 1 259 ? -17.299 42.521 0.792 1.00 45.28 240 ASP A C 1
ATOM 1860 O O . ASP A 1 259 ? -16.746 42.420 -0.306 1.00 45.65 240 ASP A O 1
ATOM 1865 N N . LEU A 1 260 ? -16.702 43.085 1.864 1.00 41.17 241 LEU A N 1
ATOM 1866 C CA . LEU A 1 260 ? -15.325 43.583 1.824 1.00 40.19 241 LEU A CA 1
ATOM 1867 C C . LEU A 1 260 ? -14.325 42.433 1.687 1.00 46.35 241 LEU A C 1
ATOM 1868 O O . LEU A 1 260 ? -13.308 42.578 1.005 1.00 47.90 241 LEU A O 1
ATOM 1873 N N . HIS A 1 261 ? -14.617 41.286 2.313 1.00 42.07 242 HIS A N 1
ATOM 1874 C CA . HIS A 1 261 ? -13.720 40.141 2.273 1.00 42.09 242 HIS A CA 1
ATOM 1875 C C . HIS A 1 261 ? -14.430 38.868 1.814 1.00 45.54 242 HIS A C 1
ATOM 1876 O O . HIS A 1 261 ? -14.606 37.935 2.605 1.00 44.86 242 HIS A O 1
ATOM 1883 N N . PRO A 1 262 ? -14.784 38.772 0.505 1.00 42.73 243 PRO A N 1
ATOM 1884 C CA . PRO A 1 262 ? -15.477 37.564 0.022 1.00 43.23 243 PRO A CA 1
ATOM 1885 C C . PRO A 1 262 ? -14.567 36.324 -0.028 1.00 48.62 243 PRO A C 1
ATOM 1886 O O . PRO A 1 262 ? -15.064 35.194 -0.107 1.00 49.92 243 PRO A O 1
ATOM 1890 N N . GLU A 1 263 ? -13.244 36.533 0.043 1.00 43.93 244 GLU A N 1
ATOM 1891 C CA . GLU A 1 263 ? -12.261 35.440 0.020 1.00 45.15 244 GLU A CA 1
ATOM 1892 C C . GLU A 1 263 ? -12.215 34.657 1.350 1.00 49.25 244 GLU A C 1
ATOM 1893 O O . GLU A 1 263 ? -11.599 33.591 1.416 1.00 51.02 244 GLU A O 1
ATOM 1899 N N . LEU A 1 264 ? -12.812 35.212 2.412 1.00 43.47 245 LEU A N 1
ATOM 1900 C CA . LEU A 1 264 ? -12.778 34.577 3.722 1.00 41.87 245 LEU A CA 1
ATOM 1901 C C . LEU A 1 264 ? -13.919 33.601 3.918 1.00 44.75 245 LEU A C 1
ATOM 1902 O O . LEU A 1 264 ? -15.045 33.851 3.474 1.00 43.69 245 LEU A O 1
ATOM 1907 N N . GLU A 1 265 ? -13.642 32.502 4.614 1.00 41.03 246 GLU A N 1
ATOM 1908 C CA . GLU A 1 265 ? -14.644 31.500 4.926 1.00 41.01 246 GLU A CA 1
ATOM 1909 C C . GLU A 1 265 ? -15.695 32.067 5.867 1.00 45.52 246 GLU A C 1
ATOM 1910 O O . GLU A 1 265 ? -15.354 32.714 6.870 1.00 44.80 246 GLU A O 1
ATOM 1916 N N . VAL A 1 266 ? -16.971 31.833 5.548 1.00 43.05 247 VAL A N 1
ATOM 1917 C CA . VAL A 1 266 ? -18.072 32.198 6.425 1.00 40.97 247 VAL A CA 1
ATOM 1918 C C . VAL A 1 266 ? -18.517 30.941 7.176 1.00 44.39 247 VAL A C 1
ATOM 1919 O O . VAL A 1 266 ? -18.887 29.947 6.546 1.00 44.56 247 VAL A O 1
ATOM 1923 N N . ILE A 1 267 ? -18.378 30.946 8.510 1.00 38.92 248 ILE A N 1
ATOM 1924 C CA . ILE A 1 267 ? -18.788 29.808 9.323 1.00 38.44 248 ILE A CA 1
ATOM 1925 C C . ILE A 1 267 ? -20.194 30.032 9.877 1.00 44.13 248 ILE A C 1
ATOM 1926 O O . ILE A 1 267 ? -20.868 30.987 9.469 1.00 43.17 248 ILE A O 1
ATOM 1931 N N . GLY A 1 268 ? -20.642 29.138 10.768 1.00 42.04 249 GLY A N 1
ATOM 1932 C CA . GLY A 1 268 ? -21.983 29.204 11.351 1.00 41.70 249 GLY A CA 1
ATOM 1933 C C . GLY A 1 268 ? -22.219 30.410 12.252 1.00 43.45 249 GLY A C 1
ATOM 1934 O O . GLY A 1 268 ? -21.348 31.277 12.394 1.00 43.08 249 GLY A O 1
ATOM 1935 N N . SER A 1 269 ? -23.403 30.475 12.852 1.00 37.37 250 SER A N 1
ATOM 1936 C CA . SER A 1 269 ? -23.796 31.563 13.741 1.00 34.65 250 SER A CA 1
ATOM 1937 C C . SER A 1 269 ? -23.272 31.322 15.156 1.00 37.34 250 SER A C 1
ATOM 1938 O O . SER A 1 269 ? -23.145 30.161 15.579 1.00 38.04 250 SER A O 1
ATOM 1941 N N . ASN A 1 270 ? -23.078 32.404 15.937 1.00 32.42 251 ASN A N 1
ATOM 1942 C CA . ASN A 1 270 ? -22.715 32.255 17.355 1.00 32.52 251 ASN A CA 1
ATOM 1943 C C . ASN A 1 270 ? -23.890 31.593 18.136 1.00 39.63 251 ASN A C 1
ATOM 1944 O O . ASN A 1 270 ? -23.678 31.016 19.208 1.00 40.02 251 ASN A O 1
ATOM 1949 N N . ALA A 1 271 ? -25.119 31.603 17.530 1.00 35.22 252 ALA A N 1
ATOM 1950 C CA . ALA A 1 271 ? -26.292 30.937 18.088 1.00 34.67 252 ALA A CA 1
ATOM 1951 C C . ALA A 1 271 ? -26.084 29.418 18.144 1.00 41.13 252 ALA A C 1
ATOM 1952 O O . ALA A 1 271 ? -26.710 28.730 18.980 1.00 42.39 252 ALA A O 1
ATOM 1954 N N . ASP A 1 272 ? -25.214 28.887 17.253 1.00 36.30 253 ASP A N 1
ATOM 1955 C CA . ASP A 1 272 ? -24.894 27.460 17.218 1.00 37.84 253 ASP A CA 1
ATOM 1956 C C . ASP A 1 272 ? -23.633 27.146 18.026 1.00 43.73 253 ASP A C 1
ATOM 1957 O O . ASP A 1 272 ? -23.206 25.989 18.054 1.00 43.53 253 ASP A O 1
ATOM 1962 N N . ASP A 1 273 ? -22.985 28.194 18.632 1.00 40.78 254 ASP A N 1
ATOM 1963 C CA . ASP A 1 273 ? -21.667 28.042 19.273 1.00 40.62 254 ASP A CA 1
ATOM 1964 C C . ASP A 1 273 ? -20.677 27.607 18.185 1.00 44.25 254 ASP A C 1
ATOM 1965 O O . ASP A 1 273 ? -19.905 26.663 18.378 1.00 45.03 254 ASP A O 1
ATOM 1970 N N . ALA A 1 274 ? -20.776 28.242 16.999 1.00 40.10 255 ALA A N 1
ATOM 1971 C CA . ALA A 1 274 ? -20.004 27.876 15.810 1.00 40.28 255 ALA A CA 1
ATOM 1972 C C . ALA A 1 274 ? -18.495 27.934 16.002 1.00 45.18 255 ALA A C 1
ATOM 1973 O O . ALA A 1 274 ? -17.782 27.085 15.460 1.00 46.75 255 ALA A O 1
ATOM 1975 N N . VAL A 1 275 ? -17.993 28.933 16.747 1.00 40.74 256 VAL A N 1
ATOM 1976 C CA . VAL A 1 275 ? -16.530 29.072 16.959 1.00 39.69 256 VAL A CA 1
ATOM 1977 C C . VAL A 1 275 ? -15.937 27.855 17.705 1.00 45.94 256 VAL A C 1
ATOM 1978 O O . VAL A 1 275 ? -15.095 27.159 17.128 1.00 48.21 256 VAL A O 1
ATOM 1982 N N . PRO A 1 276 ? -16.410 27.514 18.950 1.00 41.15 257 PRO A N 1
ATOM 1983 C CA . PRO A 1 276 ? -15.816 26.363 19.656 1.00 42.76 257 PRO A CA 1
ATOM 1984 C C . PRO A 1 276 ? -16.018 25.030 18.927 1.00 49.31 257 PRO A C 1
ATOM 1985 O O . PRO A 1 276 ? -15.143 24.161 18.993 1.00 51.18 257 PRO A O 1
ATOM 1989 N N . ARG A 1 277 ? -17.152 24.877 18.198 1.00 45.82 258 ARG A N 1
ATOM 1990 C CA . ARG A 1 277 ? -17.423 23.660 17.415 1.00 47.09 258 ARG A CA 1
ATOM 1991 C C . ARG A 1 277 ? -16.455 23.544 16.254 1.00 51.36 258 ARG A C 1
ATOM 1992 O O . ARG A 1 277 ? -15.957 22.455 15.972 1.00 53.11 258 ARG A O 1
ATOM 2000 N N . TYR A 1 278 ? -16.146 24.681 15.608 1.00 46.65 259 TYR A N 1
ATOM 2001 C CA . TYR A 1 278 ? -15.182 24.741 14.507 1.00 46.04 259 TYR A CA 1
ATOM 2002 C C . TYR A 1 278 ? -13.797 24.365 15.025 1.00 50.18 259 TYR A C 1
ATOM 2003 O O . TYR A 1 278 ? -13.085 23.600 14.378 1.00 50.96 259 TYR A O 1
ATOM 2012 N N . LEU A 1 279 ? -13.426 24.899 16.210 1.00 45.56 260 LEU A N 1
ATOM 2013 C CA . LEU A 1 279 ? -12.142 24.639 16.845 1.00 46.18 260 LEU A CA 1
ATOM 2014 C C . LEU A 1 279 ? -11.978 23.168 17.231 1.00 54.47 260 LEU A C 1
ATOM 2015 O O . LEU A 1 279 ? -10.917 22.591 16.984 1.00 55.73 260 LEU A O 1
ATOM 2020 N N . ARG A 1 280 ? -13.042 22.544 17.807 1.00 52.27 261 ARG A N 1
ATOM 2021 C CA . ARG A 1 280 ? -13.004 21.115 18.171 1.00 54.82 261 ARG A CA 1
ATOM 2022 C C . ARG A 1 280 ? -12.851 20.245 16.934 1.00 63.48 261 ARG A C 1
ATOM 2023 O O . ARG A 1 280 ? -12.116 19.264 16.966 1.00 67.05 261 ARG A O 1
ATOM 2031 N N . LYS A 1 281 ? -13.526 20.621 15.828 1.00 58.49 262 LYS A N 1
ATOM 2032 C CA . LYS A 1 281 ? -13.445 19.891 14.564 1.00 59.43 262 LYS A CA 1
ATOM 2033 C C . LYS A 1 281 ? -12.036 20.014 13.966 1.00 63.19 262 LYS A C 1
ATOM 2034 O O . LYS A 1 281 ? -11.495 19.035 13.443 1.00 64.60 262 LYS A O 1
ATOM 2038 N N . LEU A 1 282 ? -11.414 21.185 14.134 1.00 57.86 263 LEU A N 1
ATOM 2039 C CA . LEU A 1 282 ? -10.093 21.477 13.581 1.00 57.45 263 LEU A CA 1
ATOM 2040 C C . LEU A 1 282 ? -8.941 20.876 14.420 1.00 62.22 263 LEU A C 1
ATOM 2041 O O . LEU A 1 282 ? -7.953 20.393 13.854 1.00 62.89 263 LEU A O 1
ATOM 2046 N N . TYR A 1 283 ? -9.055 20.938 15.761 1.00 58.22 264 TYR A N 1
ATOM 2047 C CA . TYR A 1 283 ? -7.975 20.524 16.668 1.00 58.69 264 TYR A CA 1
ATOM 2048 C C . TYR A 1 283 ? -8.162 19.135 17.289 1.00 62.85 264 TYR A C 1
ATOM 2049 O O . TYR A 1 283 ? -7.175 18.437 17.515 1.00 64.46 264 TYR A O 1
ATOM 2058 N N . LEU A 1 284 ? -9.400 18.778 17.665 1.00 57.08 265 LEU A N 1
ATOM 2059 C CA . LEU A 1 284 ? -9.652 17.533 18.400 1.00 63.94 265 LEU A CA 1
ATOM 2060 C C . LEU A 1 284 ? -10.148 16.397 17.486 1.00 108.29 265 LEU A C 1
ATOM 2061 O O . LEU A 1 284 ? -9.954 15.220 17.797 1.00 80.47 265 LEU A O 1
ATOM 2074 N N . TYR B 1 21 ? -37.599 39.059 81.083 1.00 47.58 2 TYR B N 1
ATOM 2075 C CA . TYR B 1 21 ? -36.508 39.346 80.147 1.00 42.83 2 TYR B CA 1
ATOM 2076 C C . TYR B 1 21 ? -35.619 40.466 80.718 1.00 43.66 2 TYR B C 1
ATOM 2077 O O . TYR B 1 21 ? -36.115 41.559 80.985 1.00 43.42 2 TYR B O 1
ATOM 2086 N N . GLN B 1 22 ? -34.333 40.155 81.017 1.00 37.93 3 GLN B N 1
ATOM 2087 C CA . GLN B 1 22 ? -33.417 41.135 81.631 1.00 37.16 3 GLN B CA 1
ATOM 2088 C C . GLN B 1 22 ? -32.992 42.225 80.671 1.00 40.57 3 GLN B C 1
ATOM 2089 O O . GLN B 1 22 ? -32.519 43.278 81.112 1.00 41.67 3 GLN B O 1
ATOM 2095 N N . VAL B 1 23 ? -33.115 41.970 79.352 1.00 33.99 4 VAL B N 1
ATOM 2096 C CA . VAL B 1 23 ? -32.731 42.939 78.325 1.00 30.83 4 VAL B CA 1
ATOM 2097 C C . VAL B 1 23 ? -33.934 43.288 77.459 1.00 36.48 4 VAL B C 1
ATOM 2098 O O . VAL B 1 23 ? -34.594 42.389 76.923 1.00 34.78 4 VAL B O 1
ATOM 2102 N N . VAL B 1 24 ? -34.249 44.596 77.351 1.00 34.10 5 VAL B N 1
ATOM 2103 C CA . VAL B 1 24 ? -35.288 45.082 76.461 1.00 32.74 5 VAL B CA 1
ATOM 2104 C C . VAL B 1 24 ? -34.628 45.807 75.295 1.00 34.64 5 VAL B C 1
ATOM 2105 O O . VAL B 1 24 ? -33.897 46.771 75.510 1.00 34.74 5 VAL B O 1
ATOM 2109 N N . ALA B 1 25 ? -34.846 45.317 74.066 1.00 28.74 6 ALA B N 1
ATOM 2110 C CA . ALA B 1 25 ? -34.294 45.938 72.865 1.00 26.22 6 ALA B CA 1
ATOM 2111 C C . ALA B 1 25 ? -35.396 46.566 72.062 1.00 30.52 6 ALA B C 1
ATOM 2112 O O . ALA B 1 25 ? -36.448 45.950 71.862 1.00 30.16 6 ALA B O 1
ATOM 2114 N N . SER B 1 26 ? -35.199 47.792 71.623 1.00 26.54 7 SER B N 1
ATOM 2115 C CA . SER B 1 26 ? -36.232 48.440 70.860 1.00 26.42 7 SER B CA 1
ATOM 2116 C C . SER B 1 26 ? -35.693 49.286 69.744 1.00 29.83 7 SER B C 1
ATOM 2117 O O . SER B 1 26 ? -34.761 50.080 69.942 1.00 28.75 7 SER B O 1
ATOM 2120 N N . ASP B 1 27 ? -36.314 49.162 68.567 1.00 25.14 8 ASP B N 1
ATOM 2121 C CA . ASP B 1 27 ? -36.112 50.080 67.466 1.00 23.04 8 ASP B CA 1
ATOM 2122 C C . ASP B 1 27 ? -36.679 51.468 67.921 1.00 27.55 8 ASP B C 1
ATOM 2123 O O . ASP B 1 27 ? -37.429 51.534 68.904 1.00 27.12 8 ASP B O 1
ATOM 2128 N N . LEU B 1 28 ? -36.285 52.547 67.259 1.00 23.97 9 LEU B N 1
ATOM 2129 C CA . LEU B 1 28 ? -36.752 53.869 67.664 1.00 24.10 9 LEU B CA 1
ATOM 2130 C C . LEU B 1 28 ? -37.883 54.399 66.779 1.00 29.71 9 LEU B C 1
ATOM 2131 O O . LEU B 1 28 ? -39.039 54.406 67.205 1.00 32.53 9 LEU B O 1
ATOM 2136 N N . ASP B 1 29 ? -37.570 54.788 65.541 1.00 25.34 10 ASP B N 1
ATOM 2137 C CA . ASP B 1 29 ? -38.565 55.303 64.601 1.00 24.89 10 ASP B CA 1
ATOM 2138 C C . ASP B 1 29 ? -39.600 54.254 64.260 1.00 28.08 10 ASP B C 1
ATOM 2139 O O . ASP B 1 29 ? -39.242 53.145 63.854 1.00 27.46 10 ASP B O 1
ATOM 2144 N N . GLY B 1 30 ? -40.878 54.595 64.474 1.00 24.75 11 GLY B N 1
ATOM 2145 C CA . GLY B 1 30 ? -42.007 53.710 64.206 1.00 24.94 11 GLY B CA 1
ATOM 2146 C C . GLY B 1 30 ? -42.230 52.649 65.267 1.00 31.24 11 GLY B C 1
ATOM 2147 O O . GLY B 1 30 ? -43.163 51.848 65.159 1.00 33.38 11 GLY B O 1
ATOM 2148 N N . THR B 1 31 ? -41.378 52.630 66.303 1.00 26.30 12 THR B N 1
ATOM 2149 C CA . THR B 1 31 ? -41.462 51.632 67.362 1.00 25.64 12 THR B CA 1
ATOM 2150 C C . THR B 1 31 ? -41.637 52.294 68.757 1.00 29.71 12 THR B C 1
ATOM 2151 O O . THR B 1 31 ? -42.757 52.435 69.226 1.00 28.60 12 THR B O 1
ATOM 2155 N N . LEU B 1 32 ? -40.531 52.695 69.400 1.00 28.20 13 LEU B N 1
ATOM 2156 C CA . LEU B 1 32 ? -40.594 53.364 70.692 1.00 29.08 13 LEU B CA 1
ATOM 2157 C C . LEU B 1 32 ? -41.013 54.832 70.516 1.00 32.75 13 LEU B C 1
ATOM 2158 O O . LEU B 1 32 ? -41.737 55.360 71.341 1.00 32.37 13 LEU B O 1
ATOM 2163 N N . LEU B 1 33 ? -40.544 55.486 69.432 1.00 29.72 14 LEU B N 1
ATOM 2164 C CA . LEU B 1 33 ? -40.885 56.884 69.170 1.00 29.33 14 LEU B CA 1
ATOM 2165 C C . LEU B 1 33 ? -42.311 57.021 68.662 1.00 33.45 14 LEU B C 1
ATOM 2166 O O . LEU B 1 33 ? -42.816 56.136 67.956 1.00 32.21 14 LEU B O 1
ATOM 2171 N N . SER B 1 34 ? -42.964 58.129 69.012 1.00 31.31 15 SER B N 1
ATOM 2172 C CA . SER B 1 34 ? -44.327 58.416 68.573 1.00 30.82 15 SER B CA 1
ATOM 2173 C C . SER B 1 34 ? -44.356 58.631 67.041 1.00 36.64 15 SER B C 1
ATOM 2174 O O . SER B 1 34 ? -43.302 58.860 66.430 1.00 36.09 15 SER B O 1
ATOM 2177 N N . PRO B 1 35 ? -45.550 58.646 66.408 1.00 35.51 16 PRO B N 1
ATOM 2178 C CA . PRO B 1 35 ? -45.604 58.963 64.974 1.00 36.85 16 PRO B CA 1
ATOM 2179 C C . PRO B 1 35 ? -44.953 60.321 64.627 1.00 47.45 16 PRO B C 1
ATOM 2180 O O . PRO B 1 35 ? -44.542 60.526 63.479 1.00 49.94 16 PRO B O 1
ATOM 2184 N N . ASP B 1 36 ? -44.815 61.226 65.631 1.00 45.43 17 ASP B N 1
ATOM 2185 C CA . ASP B 1 36 ? -44.140 62.519 65.447 1.00 47.10 17 ASP B CA 1
ATOM 2186 C C . ASP B 1 36 ? -42.652 62.493 65.874 1.00 52.75 17 ASP B C 1
ATOM 2187 O O . ASP B 1 36 ? -42.035 63.554 66.026 1.00 55.25 17 ASP B O 1
ATOM 2192 N N . HIS B 1 37 ? -42.064 61.271 65.994 1.00 46.07 18 HIS B N 1
ATOM 2193 C CA . HIS B 1 37 ? -40.638 61.056 66.259 1.00 45.67 18 HIS B CA 1
ATOM 2194 C C . HIS B 1 37 ? -40.177 61.542 67.639 1.00 47.97 18 HIS B C 1
ATOM 2195 O O . HIS B 1 37 ? -38.998 61.874 67.809 1.00 46.37 18 HIS B O 1
ATOM 2202 N N . PHE B 1 38 ? -41.080 61.525 68.635 1.00 44.13 19 PHE B N 1
ATOM 2203 C CA . PHE B 1 38 ? -40.746 61.952 69.989 1.00 44.30 19 PHE B CA 1
ATOM 2204 C C . PHE B 1 38 ? -40.830 60.822 70.963 1.00 43.33 19 PHE B C 1
ATOM 2205 O O . PHE B 1 38 ? -41.615 59.884 70.777 1.00 41.55 19 PHE B O 1
ATOM 2213 N N . LEU B 1 39 ? -40.097 60.949 72.063 1.00 37.71 20 LEU B N 1
ATOM 2214 C CA . LEU B 1 39 ? -40.183 60.034 73.180 1.00 36.08 20 LEU B CA 1
ATOM 2215 C C . LEU B 1 39 ? -41.140 60.660 74.189 1.00 37.87 20 LEU B C 1
ATOM 2216 O O . LEU B 1 39 ? -40.862 61.738 74.712 1.00 39.08 20 LEU B O 1
ATOM 2221 N N . THR B 1 40 ? -42.322 60.070 74.353 1.00 31.80 21 THR B N 1
ATOM 2222 C CA . THR B 1 40 ? -43.342 60.627 75.241 1.00 31.90 21 THR B CA 1
ATOM 2223 C C . THR B 1 40 ? -42.901 60.556 76.697 1.00 36.27 21 THR B C 1
ATOM 2224 O O . THR B 1 40 ? -42.189 59.626 77.075 1.00 35.72 21 THR B O 1
ATOM 2228 N N . PRO B 1 41 ? -43.411 61.471 77.568 1.00 32.89 22 PRO B N 1
ATOM 2229 C CA . PRO B 1 41 ? -43.110 61.356 79.005 1.00 33.59 22 PRO B CA 1
ATOM 2230 C C . PRO B 1 41 ? -43.500 59.985 79.578 1.00 39.93 22 PRO B C 1
ATOM 2231 O O . PRO B 1 41 ? -42.803 59.467 80.466 1.00 41.84 22 PRO B O 1
ATOM 2235 N N . TYR B 1 42 ? -44.605 59.393 79.065 1.00 35.32 23 TYR B N 1
ATOM 2236 C CA . TYR B 1 42 ? -45.062 58.067 79.476 1.00 35.41 23 TYR B CA 1
ATOM 2237 C C . TYR B 1 42 ? -43.991 57.012 79.154 1.00 40.11 23 TYR B C 1
ATOM 2238 O O . TYR B 1 42 ? -43.721 56.129 79.983 1.00 39.16 23 TYR B O 1
ATOM 2247 N N . ALA B 1 43 ? -43.404 57.086 77.932 1.00 36.57 24 ALA B N 1
ATOM 2248 C CA . ALA B 1 43 ? -42.340 56.165 77.522 1.00 36.14 24 ALA B CA 1
ATOM 2249 C C . ALA B 1 43 ? -41.067 56.392 78.366 1.00 38.98 24 ALA B C 1
ATOM 2250 O O . ALA B 1 43 ? -40.482 55.429 78.838 1.00 39.45 24 ALA B O 1
ATOM 2252 N N . LYS B 1 44 ? -40.677 57.684 78.599 1.00 35.58 25 LYS B N 1
ATOM 2253 C CA A LYS B 1 44 ? -39.511 58.034 79.444 0.50 36.42 25 LYS B CA 1
ATOM 2254 C CA B LYS B 1 44 ? -39.504 57.996 79.415 0.50 35.87 25 LYS B CA 1
ATOM 2255 C C . LYS B 1 44 ? -39.671 57.446 80.837 1.00 41.81 25 LYS B C 1
ATOM 2256 O O . LYS B 1 44 ? -38.724 56.895 81.391 1.00 43.91 25 LYS B O 1
ATOM 2267 N N . GLU B 1 45 ? -40.887 57.573 81.411 1.00 39.67 26 GLU B N 1
ATOM 2268 C CA . GLU B 1 45 ? -41.201 57.079 82.752 1.00 40.53 26 GLU B CA 1
ATOM 2269 C C . GLU B 1 45 ? -41.150 55.557 82.813 1.00 43.39 26 GLU B C 1
ATOM 2270 O O . GLU B 1 45 ? -40.667 55.007 83.797 1.00 45.31 26 GLU B O 1
ATOM 2276 N N . THR B 1 46 ? -41.555 54.881 81.729 1.00 38.57 27 THR B N 1
ATOM 2277 C CA . THR B 1 46 ? -41.492 53.419 81.645 1.00 37.40 27 THR B CA 1
ATOM 2278 C C . THR B 1 46 ? -40.042 52.950 81.688 1.00 41.81 27 THR B C 1
ATOM 2279 O O . THR B 1 46 ? -39.731 51.977 82.381 1.00 42.41 27 THR B O 1
ATOM 2283 N N . LEU B 1 47 ? -39.131 53.682 80.991 1.00 37.41 28 LEU B N 1
ATOM 2284 C CA . LEU B 1 47 ? -37.698 53.350 80.995 1.00 35.81 28 LEU B CA 1
ATOM 2285 C C . LEU B 1 47 ? -37.140 53.473 82.381 1.00 41.41 28 LEU B C 1
ATOM 2286 O O . LEU B 1 47 ? -36.404 52.584 82.821 1.00 41.94 28 LEU B O 1
ATOM 2291 N N . LYS B 1 48 ? -37.540 54.553 83.119 1.00 40.05 29 LYS B N 1
ATOM 2292 C CA . LYS B 1 48 ? -37.124 54.776 84.511 1.00 42.28 29 LYS B CA 1
ATOM 2293 C C . LYS B 1 48 ? -37.640 53.690 85.443 1.00 47.76 29 LYS B C 1
ATOM 2294 O O . LYS B 1 48 ? -36.896 53.229 86.314 1.00 50.21 29 LYS B O 1
ATOM 2300 N N . LEU B 1 49 ? -38.926 53.308 85.303 1.00 43.90 30 LEU B N 1
ATOM 2301 C CA . LEU B 1 49 ? -39.540 52.305 86.187 1.00 44.17 30 LEU B CA 1
ATOM 2302 C C . LEU B 1 49 ? -38.897 50.935 86.030 1.00 48.85 30 LEU B C 1
ATOM 2303 O O . LEU B 1 49 ? -38.646 50.258 87.030 1.00 49.65 30 LEU B O 1
ATOM 2308 N N . LEU B 1 50 ? -38.579 50.543 84.788 1.00 43.30 31 LEU B N 1
ATOM 2309 C CA . LEU B 1 50 ? -37.954 49.249 84.531 1.00 42.95 31 LEU B CA 1
ATOM 2310 C C . LEU B 1 50 ? -36.465 49.259 84.876 1.00 46.83 31 LEU B C 1
ATOM 2311 O O . LEU B 1 50 ? -35.954 48.264 85.376 1.00 47.30 31 LEU B O 1
ATOM 2316 N N . THR B 1 51 ? -35.788 50.418 84.683 1.00 43.83 32 THR B N 1
ATOM 2317 C CA . THR B 1 51 ? -34.380 50.604 85.068 1.00 44.10 32 THR B CA 1
ATOM 2318 C C . THR B 1 51 ? -34.224 50.462 86.585 1.00 50.58 32 THR B C 1
ATOM 2319 O O . THR B 1 51 ? -33.296 49.797 87.051 1.00 50.38 32 THR B O 1
ATOM 2323 N N . ALA B 1 52 ? -35.172 51.036 87.351 1.00 48.86 33 ALA B N 1
ATOM 2324 C CA . ALA B 1 52 ? -35.183 50.947 88.816 1.00 50.79 33 ALA B CA 1
ATOM 2325 C C . ALA B 1 52 ? -35.351 49.487 89.289 1.00 56.21 33 ALA B C 1
ATOM 2326 O O . ALA B 1 52 ? -34.962 49.154 90.413 1.00 58.96 33 ALA B O 1
ATOM 2328 N N . ARG B 1 53 ? -35.899 48.616 88.415 1.00 50.05 34 ARG B N 1
ATOM 2329 C CA . ARG B 1 53 ? -36.108 47.205 88.725 1.00 49.03 34 ARG B CA 1
ATOM 2330 C C . ARG B 1 53 ? -35.021 46.280 88.119 1.00 49.92 34 ARG B C 1
ATOM 2331 O O . ARG B 1 53 ? -35.186 45.054 88.102 1.00 50.24 34 ARG B O 1
ATOM 2339 N N . GLY B 1 54 ? -33.898 46.878 87.695 1.00 43.50 35 GLY B N 1
ATOM 2340 C CA . GLY B 1 54 ? -32.740 46.139 87.193 1.00 41.94 35 GLY B CA 1
ATOM 2341 C C . GLY B 1 54 ? -32.778 45.755 85.719 1.00 45.12 35 GLY B C 1
ATOM 2342 O O . GLY B 1 54 ? -31.903 45.021 85.253 1.00 44.91 35 GLY B O 1
ATOM 2343 N N . ILE B 1 55 ? -33.784 46.239 84.965 1.00 39.91 36 ILE B N 1
ATOM 2344 C CA . ILE B 1 55 ? -33.885 45.904 83.538 1.00 37.68 36 ILE B CA 1
ATOM 2345 C C . ILE B 1 55 ? -32.906 46.744 82.683 1.00 40.76 36 ILE B C 1
ATOM 2346 O O . ILE B 1 55 ? -32.719 47.946 82.939 1.00 40.73 36 ILE B O 1
ATOM 2351 N N . ASN B 1 56 ? -32.259 46.091 81.694 1.00 34.60 37 ASN B N 1
ATOM 2352 C CA . ASN B 1 56 ? -31.321 46.734 80.773 1.00 33.18 37 ASN B CA 1
ATOM 2353 C C . ASN B 1 56 ? -32.006 47.099 79.477 1.00 35.02 37 ASN B C 1
ATOM 2354 O O . ASN B 1 56 ? -32.813 46.322 78.965 1.00 32.20 37 ASN B O 1
ATOM 2359 N N . PHE B 1 57 ? -31.655 48.252 78.914 1.00 32.25 38 PHE B N 1
ATOM 2360 C CA . PHE B 1 57 ? -32.239 48.698 77.657 1.00 31.68 38 PHE B CA 1
ATOM 2361 C C . PHE B 1 57 ? -31.213 48.836 76.572 1.00 34.68 38 PHE B C 1
ATOM 2362 O O . PHE B 1 57 ? -30.108 49.309 76.811 1.00 33.39 38 PHE B O 1
ATOM 2370 N N . VAL B 1 58 ? -31.558 48.385 75.378 1.00 32.36 39 VAL B N 1
ATOM 2371 C CA . VAL B 1 58 ? -30.706 48.512 74.204 1.00 30.56 39 VAL B CA 1
ATOM 2372 C C . VAL B 1 58 ? -31.535 49.119 73.088 1.00 33.11 39 VAL B C 1
ATOM 2373 O O . VAL B 1 58 ? -32.595 48.592 72.762 1.00 32.75 39 VAL B O 1
ATOM 2377 N N . PHE B 1 59 ? -31.106 50.256 72.556 1.00 30.28 40 PHE B N 1
ATOM 2378 C CA . PHE B 1 59 ? -31.834 50.912 71.465 1.00 29.65 40 PHE B CA 1
ATOM 2379 C C . PHE B 1 59 ? -31.125 50.720 70.137 1.00 31.91 40 PHE B C 1
ATOM 2380 O O . PHE B 1 59 ? -29.901 50.818 70.079 1.00 32.16 40 PHE B O 1
ATOM 2388 N N . ALA B 1 60 ? -31.878 50.281 69.108 1.00 27.27 41 ALA B N 1
ATOM 2389 C CA . ALA B 1 60 ? -31.315 49.892 67.812 1.00 26.54 41 ALA B CA 1
ATOM 2390 C C . ALA B 1 60 ? -31.945 50.650 66.674 1.00 29.70 41 ALA B C 1
ATOM 2391 O O . ALA B 1 60 ? -33.141 50.527 66.435 1.00 27.96 41 ALA B O 1
ATOM 2393 N N . THR B 1 61 ? -31.145 51.399 65.934 1.00 27.19 42 THR B N 1
ATOM 2394 C CA . THR B 1 61 ? -31.680 52.234 64.858 1.00 25.75 42 THR B CA 1
ATOM 2395 C C . THR B 1 61 ? -30.834 52.152 63.598 1.00 27.90 42 THR B C 1
ATOM 2396 O O . THR B 1 61 ? -29.661 51.770 63.652 1.00 27.69 42 THR B O 1
ATOM 2400 N N . GLY B 1 62 ? -31.433 52.539 62.474 1.00 22.95 43 GLY B N 1
ATOM 2401 C CA . GLY B 1 62 ? -30.732 52.699 61.220 1.00 22.59 43 GLY B CA 1
ATOM 2402 C C . GLY B 1 62 ? -30.026 54.040 61.164 1.00 27.00 43 GLY B C 1
ATOM 2403 O O . GLY B 1 62 ? -29.073 54.211 60.412 1.00 26.47 43 GLY B O 1
ATOM 2404 N N . ARG B 1 63 ? -30.441 54.978 62.029 1.00 25.59 44 ARG B N 1
ATOM 2405 C CA . ARG B 1 63 ? -29.844 56.325 62.084 1.00 27.26 44 ARG B CA 1
ATOM 2406 C C . ARG B 1 63 ? -28.360 56.302 62.420 1.00 33.27 44 ARG B C 1
ATOM 2407 O O . ARG B 1 63 ? -27.872 55.365 63.063 1.00 33.03 44 ARG B O 1
ATOM 2415 N N . HIS B 1 64 ? -27.664 57.401 62.081 1.00 30.77 45 HIS B N 1
ATOM 2416 C CA . HIS B 1 64 ? -26.272 57.599 62.450 1.00 29.74 45 HIS B CA 1
ATOM 2417 C C . HIS B 1 64 ? -26.241 58.028 63.946 1.00 33.29 45 HIS B C 1
ATOM 2418 O O . HIS B 1 64 ? -27.193 58.642 64.427 1.00 33.00 45 HIS B O 1
ATOM 2425 N N . TYR B 1 65 ? -25.178 57.681 64.664 1.00 29.70 46 TYR B N 1
ATOM 2426 C CA . TYR B 1 65 ? -25.051 58.017 66.087 1.00 29.32 46 TYR B CA 1
ATOM 2427 C C . TYR B 1 65 ? -25.224 59.560 66.354 1.00 34.17 46 TYR B C 1
ATOM 2428 O O . TYR B 1 65 ? -25.880 59.946 67.328 1.00 30.64 46 TYR B O 1
ATOM 2437 N N . ILE B 1 66 ? -24.644 60.424 65.467 1.00 33.78 47 ILE B N 1
ATOM 2438 C CA . ILE B 1 66 ? -24.787 61.889 65.584 1.00 36.72 47 ILE B CA 1
ATOM 2439 C C . ILE B 1 66 ? -26.268 62.294 65.490 1.00 43.20 47 ILE B C 1
ATOM 2440 O O . ILE B 1 66 ? -26.684 63.283 66.109 1.00 43.31 47 ILE B O 1
ATOM 2445 N N . ASP B 1 67 ? -27.065 61.498 64.745 1.00 40.02 48 ASP B N 1
ATOM 2446 C CA . ASP B 1 67 ? -28.466 61.780 64.494 1.00 40.09 48 ASP B CA 1
ATOM 2447 C C . ASP B 1 67 ? -29.408 61.320 65.635 1.00 42.45 48 ASP B C 1
ATOM 2448 O O . ASP B 1 67 ? -30.562 61.719 65.657 1.00 42.56 48 ASP B O 1
ATOM 2453 N N . VAL B 1 68 ? -28.920 60.490 66.571 1.00 38.60 49 VAL B N 1
ATOM 2454 C CA . VAL B 1 68 ? -29.744 60.083 67.741 1.00 37.92 49 VAL B CA 1
ATOM 2455 C C . VAL B 1 68 ? -29.348 60.872 68.990 1.00 41.63 49 VAL B C 1
ATOM 2456 O O . VAL B 1 68 ? -29.730 60.500 70.108 1.00 40.42 49 VAL B O 1
ATOM 2460 N N . GLY B 1 69 ? -28.583 61.955 68.786 1.00 38.43 50 GLY B N 1
ATOM 2461 C CA . GLY B 1 69 ? -28.084 62.794 69.865 1.00 39.77 50 GLY B CA 1
ATOM 2462 C C . GLY B 1 69 ? -29.163 63.313 70.788 1.00 46.45 50 GLY B C 1
ATOM 2463 O O . GLY B 1 69 ? -29.081 63.124 72.000 1.00 47.19 50 GLY B O 1
ATOM 2464 N N . GLN B 1 70 ? -30.196 63.956 70.223 1.00 43.48 51 GLN B N 1
ATOM 2465 C CA . GLN B 1 70 ? -31.275 64.529 71.021 1.00 43.78 51 GLN B CA 1
ATOM 2466 C C . GLN B 1 70 ? -32.099 63.433 71.707 1.00 46.53 51 GLN B C 1
ATOM 2467 O O . GLN B 1 70 ? -32.558 63.625 72.837 1.00 47.50 51 GLN B O 1
ATOM 2473 N N . ILE B 1 71 ? -32.193 62.251 71.073 1.00 40.82 52 ILE B N 1
ATOM 2474 C CA . ILE B 1 71 ? -32.931 61.123 71.632 1.00 39.33 52 ILE B CA 1
ATOM 2475 C C . ILE B 1 71 ? -32.208 60.547 72.836 1.00 46.71 52 ILE B C 1
ATOM 2476 O O . ILE B 1 71 ? -32.804 60.452 73.912 1.00 47.38 52 ILE B O 1
ATOM 2481 N N . ARG B 1 72 ? -30.893 60.236 72.698 1.00 44.35 53 ARG B N 1
ATOM 2482 C CA . ARG B 1 72 ? -30.134 59.710 73.833 1.00 44.87 53 ARG B CA 1
ATOM 2483 C C . ARG B 1 72 ? -29.995 60.714 74.979 1.00 49.39 53 ARG B C 1
ATOM 2484 O O . ARG B 1 72 ? -29.988 60.307 76.134 1.00 51.08 53 ARG B O 1
ATOM 2492 N N . ASP B 1 73 ? -30.013 62.028 74.674 1.00 45.79 54 ASP B N 1
ATOM 2493 C CA . ASP B 1 73 ? -29.982 63.057 75.728 1.00 47.67 54 ASP B CA 1
ATOM 2494 C C . ASP B 1 73 ? -31.318 63.100 76.512 1.00 51.06 54 ASP B C 1
ATOM 2495 O O . ASP B 1 73 ? -31.357 63.614 77.633 1.00 52.06 54 ASP B O 1
ATOM 2500 N N . ASN B 1 74 ? -32.400 62.533 75.925 1.00 44.90 55 ASN B N 1
ATOM 2501 C CA . ASN B 1 74 ? -33.730 62.549 76.536 1.00 44.16 55 ASN B CA 1
ATOM 2502 C C . ASN B 1 74 ? -34.208 61.174 77.012 1.00 45.69 55 ASN B C 1
ATOM 2503 O O . ASN B 1 74 ? -35.314 61.067 77.540 1.00 46.91 55 ASN B O 1
ATOM 2508 N N . LEU B 1 75 ? -33.364 60.138 76.884 1.00 39.21 56 LEU B N 1
ATOM 2509 C CA . LEU B 1 75 ? -33.727 58.787 77.349 1.00 37.88 56 LEU B CA 1
ATOM 2510 C C . LEU B 1 75 ? -33.881 58.724 78.877 1.00 41.74 56 LEU B C 1
ATOM 2511 O O . LEU B 1 75 ? -34.783 58.050 79.381 1.00 38.63 56 LEU B O 1
ATOM 2516 N N . GLY B 1 76 ? -33.022 59.462 79.588 1.00 40.32 57 GLY B N 1
ATOM 2517 C CA . GLY B 1 76 ? -33.048 59.526 81.038 1.00 41.70 57 GLY B CA 1
ATOM 2518 C C . GLY B 1 76 ? -32.387 58.333 81.704 1.00 48.40 57 GLY B C 1
ATOM 2519 O O . GLY B 1 76 ? -32.323 58.268 82.931 1.00 51.27 57 GLY B O 1
ATOM 2520 N N . ILE B 1 77 ? -31.888 57.370 80.897 1.00 43.47 58 ILE B N 1
ATOM 2521 C CA . ILE B 1 77 ? -31.239 56.165 81.417 1.00 43.25 58 ILE B CA 1
ATOM 2522 C C . ILE B 1 77 ? -29.942 55.883 80.668 1.00 47.41 58 ILE B C 1
ATOM 2523 O O . ILE B 1 77 ? -29.771 56.342 79.538 1.00 47.43 58 ILE B O 1
ATOM 2528 N N . ARG B 1 78 ? -29.024 55.133 81.292 1.00 43.34 59 ARG B N 1
ATOM 2529 C CA . ARG B 1 78 ? -27.797 54.706 80.627 1.00 42.57 59 ARG B CA 1
ATOM 2530 C C . ARG B 1 78 ? -28.074 53.439 79.851 1.00 46.75 59 ARG B C 1
ATOM 2531 O O . ARG B 1 78 ? -28.605 52.473 80.415 1.00 48.33 59 ARG B O 1
ATOM 2539 N N . SER B 1 79 ? -27.784 53.453 78.528 1.00 39.28 60 SER B N 1
ATOM 2540 C CA A SER B 1 79 ? -28.079 52.321 77.661 0.50 37.45 60 SER B CA 1
ATOM 2541 C CA B SER B 1 79 ? -28.071 52.313 77.675 0.50 37.39 60 SER B CA 1
ATOM 2542 C C . SER B 1 79 ? -27.069 52.186 76.547 1.00 40.31 60 SER B C 1
ATOM 2543 O O . SER B 1 79 ? -26.441 53.176 76.155 1.00 40.46 60 SER B O 1
ATOM 2548 N N . TYR B 1 80 ? -26.954 50.971 75.982 1.00 35.58 61 TYR B N 1
ATOM 2549 C CA . TYR B 1 80 ? -26.143 50.726 74.806 1.00 34.40 61 TYR B CA 1
ATOM 2550 C C . TYR B 1 80 ? -26.925 51.206 73.588 1.00 38.14 61 TYR B C 1
ATOM 2551 O O . TYR B 1 80 ? -28.150 51.066 73.544 1.00 35.87 61 TYR B O 1
ATOM 2568 N N . ILE B 1 82 ? -27.245 50.969 69.465 1.00 30.07 63 ILE B N 1
ATOM 2569 C CA . ILE B 1 82 ? -26.927 50.321 68.186 1.00 27.57 63 ILE B CA 1
ATOM 2570 C C . ILE B 1 82 ? -27.348 51.271 67.066 1.00 31.49 63 ILE B C 1
ATOM 2571 O O . ILE B 1 82 ? -28.519 51.636 66.991 1.00 32.06 63 ILE B O 1
ATOM 2576 N N . THR B 1 83 ? -26.400 51.715 66.235 1.00 27.25 64 THR B N 1
ATOM 2577 C CA . THR B 1 83 ? -26.709 52.628 65.127 1.00 26.41 64 THR B CA 1
ATOM 2578 C C . THR B 1 83 ? -26.256 52.042 63.789 1.00 32.68 64 THR B C 1
ATOM 2579 O O . THR B 1 83 ? -25.643 50.962 63.765 1.00 33.12 64 THR B O 1
ATOM 2583 N N . SER B 1 84 ? -26.610 52.723 62.658 1.00 28.51 65 SER B N 1
ATOM 2584 C CA . SER B 1 84 ? -26.313 52.239 61.301 1.00 28.21 65 SER B CA 1
ATOM 2585 C C . SER B 1 84 ? -26.663 50.740 61.124 1.00 29.97 65 SER B C 1
ATOM 2586 O O . SER B 1 84 ? -25.909 49.987 60.488 1.00 27.02 65 SER B O 1
ATOM 2589 N N . ASN B 1 85 ? -27.823 50.316 61.707 1.00 27.49 66 ASN B N 1
ATOM 2590 C CA . ASN B 1 85 ? -28.350 48.949 61.618 1.00 26.40 66 ASN B CA 1
ATOM 2591 C C . ASN B 1 85 ? -27.388 47.894 62.116 1.00 32.23 66 ASN B C 1
ATOM 2592 O O . ASN B 1 85 ? -27.320 46.801 61.539 1.00 31.82 66 ASN B O 1
ATOM 2597 N N . GLY B 1 86 ? -26.674 48.201 63.201 1.00 28.72 67 GLY B N 1
ATOM 2598 C CA . GLY B 1 86 ? -25.751 47.253 63.819 1.00 28.45 67 GLY B CA 1
ATOM 2599 C C . GLY B 1 86 ? -24.294 47.386 63.401 1.00 32.24 67 GLY B C 1
ATOM 2600 O O . GLY B 1 86 ? -23.442 46.662 63.913 1.00 30.70 67 GLY B O 1
ATOM 2601 N N . ALA B 1 87 ? -23.992 48.296 62.457 1.00 28.94 68 ALA B N 1
ATOM 2602 C CA . ALA B 1 87 ? -22.602 48.518 62.038 1.00 28.64 68 ALA B CA 1
ATOM 2603 C C . ALA B 1 87 ? -21.801 49.212 63.162 1.00 33.67 68 ALA B C 1
ATOM 2604 O O . ALA B 1 87 ? -20.589 49.102 63.202 1.00 34.81 68 ALA B O 1
ATOM 2606 N N . ARG B 1 88 ? -22.504 49.890 64.097 1.00 29.22 69 ARG B N 1
ATOM 2607 C CA . ARG B 1 88 ? -21.862 50.587 65.214 1.00 28.50 69 ARG B CA 1
ATOM 2608 C C . ARG B 1 88 ? -22.556 50.264 66.534 1.00 29.29 69 ARG B C 1
ATOM 2609 O O . ARG B 1 88 ? -23.770 50.124 66.573 1.00 27.38 69 ARG B O 1
ATOM 2617 N N . VAL B 1 89 ? -21.793 50.228 67.621 1.00 27.08 70 VAL B N 1
ATOM 2618 C CA . VAL B 1 89 ? -22.330 50.145 68.979 1.00 26.52 70 VAL B CA 1
ATOM 2619 C C . VAL B 1 89 ? -21.595 51.131 69.855 1.00 32.65 70 VAL B C 1
ATOM 2620 O O . VAL B 1 89 ? -20.362 51.220 69.790 1.00 32.76 70 VAL B O 1
ATOM 2624 N N . HIS B 1 90 ? -22.358 51.942 70.621 1.00 30.00 71 HIS B N 1
ATOM 2625 C CA . HIS B 1 90 ? -21.796 52.871 71.591 1.00 30.22 71 HIS B CA 1
ATOM 2626 C C . HIS B 1 90 ? -22.264 52.520 72.972 1.00 35.87 71 HIS B C 1
ATOM 2627 O O . HIS B 1 90 ? -23.389 52.054 73.132 1.00 36.88 71 HIS B O 1
ATOM 2634 N N . ASP B 1 91 ? -21.418 52.740 73.990 1.00 32.78 72 ASP B N 1
ATOM 2635 C CA . ASP B 1 91 ? -21.866 52.571 75.366 1.00 33.19 72 ASP B CA 1
ATOM 2636 C C . ASP B 1 91 ? -22.543 53.862 75.842 1.00 39.43 72 ASP B C 1
ATOM 2637 O O . ASP B 1 91 ? -22.597 54.839 75.086 1.00 39.12 72 ASP B O 1
ATOM 2642 N N . SER B 1 92 ? -23.034 53.885 77.085 1.00 38.18 73 SER B N 1
ATOM 2643 C CA . SER B 1 92 ? -23.744 55.060 77.616 1.00 38.22 73 SER B CA 1
ATOM 2644 C C . SER B 1 92 ? -22.852 56.293 77.765 1.00 41.34 73 SER B C 1
ATOM 2645 O O . SER B 1 92 ? -23.363 57.393 77.895 1.00 41.65 73 SER B O 1
ATOM 2648 N N . ASP B 1 93 ? -21.534 56.122 77.682 1.00 39.57 74 ASP B N 1
ATOM 2649 C CA . ASP B 1 93 ? -20.607 57.251 77.789 1.00 41.39 74 ASP B CA 1
ATOM 2650 C C . ASP B 1 93 ? -20.198 57.822 76.428 1.00 46.30 74 ASP B C 1
ATOM 2651 O O . ASP B 1 93 ? -19.418 58.773 76.372 1.00 47.85 74 ASP B O 1
ATOM 2656 N N . GLY B 1 94 ? -20.769 57.274 75.349 1.00 41.20 75 GLY B N 1
ATOM 2657 C CA . GLY B 1 94 ? -20.488 57.739 73.998 1.00 39.84 75 GLY B CA 1
ATOM 2658 C C . GLY B 1 94 ? -19.279 57.082 73.368 1.00 42.06 75 GLY B C 1
ATOM 2659 O O . GLY B 1 94 ? -18.861 57.470 72.268 1.00 42.96 75 GLY B O 1
ATOM 2660 N N . GLN B 1 95 ? -18.712 56.067 74.044 1.00 35.90 76 GLN B N 1
ATOM 2661 C CA A GLN B 1 95 ? -17.563 55.370 73.489 0.50 35.67 76 GLN B CA 1
ATOM 2662 C CA B GLN B 1 95 ? -17.551 55.318 73.537 0.50 35.65 76 GLN B CA 1
ATOM 2663 C C . GLN B 1 95 ? -17.993 54.346 72.444 1.00 36.86 76 GLN B C 1
ATOM 2664 O O . GLN B 1 95 ? -18.930 53.569 72.665 1.00 34.14 76 GLN B O 1
ATOM 2675 N N . GLN B 1 96 ? -17.348 54.390 71.269 1.00 32.55 77 GLN B N 1
ATOM 2676 C CA . GLN B 1 96 ? -17.662 53.459 70.196 1.00 30.71 77 GLN B CA 1
ATOM 2677 C C . GLN B 1 96 ? -17.028 52.103 70.530 1.00 33.08 77 GLN B C 1
ATOM 2678 O O . GLN B 1 96 ? -15.806 52.010 70.615 1.00 31.51 77 GLN B O 1
ATOM 2684 N N . ILE B 1 97 ? -17.863 51.077 70.805 1.00 28.98 78 ILE B N 1
ATOM 2685 C CA . ILE B 1 97 ? -17.353 49.748 71.159 1.00 27.88 78 ILE B CA 1
ATOM 2686 C C . ILE B 1 97 ? -16.835 49.049 69.932 1.00 33.21 78 ILE B C 1
ATOM 2687 O O . ILE B 1 97 ? -15.715 48.529 69.947 1.00 34.05 78 ILE B O 1
ATOM 2692 N N . PHE B 1 98 ? -17.607 49.080 68.835 1.00 28.81 79 PHE B N 1
ATOM 2693 C CA . PHE B 1 98 ? -17.149 48.485 67.583 1.00 28.29 79 PHE B CA 1
ATOM 2694 C C . PHE B 1 98 ? -17.659 49.217 66.355 1.00 34.85 79 PHE B C 1
ATOM 2695 O O . PHE B 1 98 ? -18.625 49.959 66.428 1.00 33.81 79 PHE B O 1
ATOM 2703 N N . ALA B 1 99 ? -16.979 49.021 65.234 1.00 34.00 80 ALA B N 1
ATOM 2704 C CA . ALA B 1 99 ? -17.362 49.561 63.947 1.00 31.98 80 ALA B CA 1
ATOM 2705 C C . ALA B 1 99 ? -17.186 48.459 62.912 1.00 34.82 80 ALA B C 1
ATOM 2706 O O . ALA B 1 99 ? -16.064 48.053 62.639 1.00 36.02 80 ALA B O 1
ATOM 2708 N N . HIS B 1 100 ? -18.282 47.877 62.461 1.00 29.77 81 HIS B N 1
ATOM 2709 C CA . HIS B 1 100 ? -18.237 46.802 61.485 1.00 29.17 81 HIS B CA 1
ATOM 2710 C C . HIS B 1 100 ? -18.634 47.319 60.117 1.00 34.26 81 HIS B C 1
ATOM 2711 O O . HIS B 1 100 ? -19.815 47.544 59.845 1.00 33.56 81 HIS B O 1
ATOM 2718 N N . ASN B 1 101 ? -17.624 47.625 59.293 1.00 31.36 82 ASN B N 1
ATOM 2719 C CA . ASN B 1 101 ? -17.806 48.303 58.021 1.00 29.72 82 ASN B CA 1
ATOM 2720 C C . ASN B 1 101 ? -17.916 47.362 56.835 1.00 31.13 82 ASN B C 1
ATOM 2721 O O . ASN B 1 101 ? -17.573 46.175 56.932 1.00 30.78 82 ASN B O 1
ATOM 2726 N N . LEU B 1 102 ? -18.387 47.894 55.709 1.00 25.95 83 LEU B N 1
ATOM 2727 C CA . LEU B 1 102 ? -18.472 47.161 54.441 1.00 24.71 83 LEU B CA 1
ATOM 2728 C C . LEU B 1 102 ? -17.076 46.871 53.908 1.00 30.51 83 LEU B C 1
ATOM 2729 O O . LEU B 1 102 ? -16.162 47.706 54.073 1.00 30.72 83 LEU B O 1
ATOM 2734 N N . ASP B 1 103 ? -16.900 45.718 53.218 1.00 27.35 84 ASP B N 1
ATOM 2735 C CA . ASP B 1 103 ? -15.627 45.430 52.537 1.00 27.76 84 ASP B CA 1
ATOM 2736 C C . ASP B 1 103 ? -15.338 46.541 51.493 1.00 31.04 84 ASP B C 1
ATOM 2737 O O . ASP B 1 103 ? -16.277 47.063 50.873 1.00 28.74 84 ASP B O 1
ATOM 2742 N N . ARG B 1 104 ? -14.070 46.976 51.405 1.00 28.37 85 ARG B N 1
ATOM 2743 C CA . ARG B 1 104 ? -13.646 48.102 50.553 1.00 29.61 85 ARG B CA 1
ATOM 2744 C C . ARG B 1 104 ? -14.121 47.974 49.089 1.00 33.25 85 ARG B C 1
ATOM 2745 O O . ARG B 1 104 ? -14.591 48.965 48.506 1.00 31.99 85 ARG B O 1
ATOM 2753 N N . ASP B 1 105 ? -13.966 46.775 48.482 1.00 29.72 86 ASP B N 1
ATOM 2754 C CA . ASP B 1 105 ? -14.384 46.560 47.092 1.00 30.82 86 ASP B CA 1
ATOM 2755 C C . ASP B 1 105 ? -15.903 46.730 46.928 1.00 34.02 86 ASP B C 1
ATOM 2756 O O . ASP B 1 105 ? -16.345 47.275 45.922 1.00 35.77 86 ASP B O 1
ATOM 2761 N N . ILE B 1 106 ? -16.701 46.237 47.905 1.00 29.37 87 ILE B N 1
ATOM 2762 C CA . ILE B 1 106 ? -18.170 46.394 47.876 1.00 29.27 87 ILE B CA 1
ATOM 2763 C C . ILE B 1 106 ? -18.551 47.869 48.042 1.00 33.70 87 ILE B C 1
ATOM 2764 O O . ILE B 1 106 ? -19.371 48.376 47.271 1.00 34.28 87 ILE B O 1
ATOM 2769 N N . ALA B 1 107 ? -17.935 48.572 49.045 1.00 28.10 88 ALA B N 1
ATOM 2770 C CA . ALA B 1 107 ? -18.208 49.991 49.275 1.00 27.36 88 ALA B CA 1
ATOM 2771 C C . ALA B 1 107 ? -17.910 50.814 48.017 1.00 31.91 88 ALA B C 1
ATOM 2772 O O . ALA B 1 107 ? -18.763 51.578 47.578 1.00 32.48 88 ALA B O 1
ATOM 2774 N N . ALA B 1 108 ? -16.756 50.556 47.369 1.00 28.59 89 ALA B N 1
ATOM 2775 C CA . ALA B 1 108 ? -16.366 51.254 46.146 1.00 29.18 89 ALA B CA 1
ATOM 2776 C C . ALA B 1 108 ? -17.411 51.060 45.042 1.00 34.99 89 ALA B C 1
ATOM 2777 O O . ALA B 1 108 ? -17.770 52.030 44.369 1.00 35.12 89 ALA B O 1
ATOM 2779 N N . ASP B 1 109 ? -17.940 49.817 44.890 1.00 31.26 90 ASP B N 1
ATOM 2780 C CA . ASP B 1 109 ? -18.989 49.537 43.904 1.00 32.68 90 ASP B CA 1
ATOM 2781 C C . ASP B 1 109 ? -20.301 50.225 44.273 1.00 35.65 90 ASP B C 1
ATOM 2782 O O . ASP B 1 109 ? -20.908 50.894 43.420 1.00 36.44 90 ASP B O 1
ATOM 2787 N N . LEU B 1 110 ? -20.714 50.114 45.561 1.00 30.57 91 LEU B N 1
ATOM 2788 C CA . LEU B 1 110 ? -21.945 50.732 46.056 1.00 29.76 91 LEU B CA 1
ATOM 2789 C C . LEU B 1 110 ? -21.972 52.236 45.814 1.00 33.76 91 LEU B C 1
ATOM 2790 O O . LEU B 1 110 ? -23.018 52.778 45.495 1.00 33.44 91 LEU B O 1
ATOM 2795 N N . PHE B 1 111 ? -20.801 52.887 45.870 1.00 31.39 92 PHE B N 1
ATOM 2796 C CA . PHE B 1 111 ? -20.672 54.335 45.648 1.00 31.62 92 PHE B CA 1
ATOM 2797 C C . PHE B 1 111 ? -21.140 54.760 44.274 1.00 36.37 92 PHE B C 1
ATOM 2798 O O . PHE B 1 111 ? -21.556 55.900 44.107 1.00 36.42 92 PHE B O 1
ATOM 2806 N N . GLU B 1 112 ? -20.950 53.893 43.257 1.00 34.08 93 GLU B N 1
ATOM 2807 C CA . GLU B 1 112 ? -21.199 54.276 41.867 1.00 35.31 93 GLU B CA 1
ATOM 2808 C C . GLU B 1 112 ? -22.179 53.339 41.129 1.00 39.38 93 GLU B C 1
ATOM 2809 O O . GLU B 1 112 ? -22.457 53.566 39.957 1.00 40.16 93 GLU B O 1
ATOM 2815 N N . ILE B 1 113 ? -22.687 52.287 41.803 1.00 34.86 94 ILE B N 1
ATOM 2816 C CA . ILE B 1 113 ? -23.549 51.279 41.149 1.00 34.38 94 ILE B CA 1
ATOM 2817 C C . ILE B 1 113 ? -24.741 51.883 40.377 1.00 37.67 94 ILE B C 1
ATOM 2818 O O . ILE B 1 113 ? -25.032 51.451 39.262 1.00 37.49 94 ILE B O 1
ATOM 2823 N N . VAL B 1 114 ? -25.383 52.918 40.946 1.00 34.19 95 VAL B N 1
ATOM 2824 C CA . VAL B 1 114 ? -26.517 53.588 40.305 1.00 33.75 95 VAL B CA 1
ATOM 2825 C C . VAL B 1 114 ? -26.269 55.106 40.170 1.00 39.11 95 VAL B C 1
ATOM 2826 O O . VAL B 1 114 ? -27.200 55.903 40.342 1.00 39.72 95 VAL B O 1
ATOM 2830 N N . ARG B 1 115 ? -25.009 55.500 39.850 1.00 35.10 96 ARG B N 1
ATOM 2831 C CA . ARG B 1 115 ? -24.643 56.908 39.649 1.00 35.91 96 ARG B CA 1
ATOM 2832 C C . ARG B 1 115 ? -25.572 57.596 38.644 1.00 41.76 96 ARG B C 1
ATOM 2833 O O . ARG B 1 115 ? -26.093 58.681 38.925 1.00 41.67 96 ARG B O 1
ATOM 2841 N N . ASN B 1 116 ? -25.729 56.994 37.450 1.00 39.65 97 ASN B N 1
ATOM 2842 C CA . ASN B 1 116 ? -26.484 57.604 36.355 1.00 41.25 97 ASN B CA 1
ATOM 2843 C C . ASN B 1 116 ? -27.970 57.287 36.349 1.00 45.39 97 ASN B C 1
ATOM 2844 O O . ASN B 1 116 ? -28.645 57.580 35.371 1.00 48.04 97 ASN B O 1
ATOM 2849 N N . ASP B 1 117 ? -28.498 56.748 37.462 1.00 39.97 98 ASP B N 1
ATOM 2850 C CA . ASP B 1 117 ? -29.932 56.527 37.598 1.00 37.72 98 ASP B CA 1
ATOM 2851 C C . ASP B 1 117 ? -30.548 57.791 38.236 1.00 41.70 98 ASP B C 1
ATOM 2852 O O . ASP B 1 117 ? -30.265 58.102 39.397 1.00 39.95 98 ASP B O 1
ATOM 2857 N N . PRO B 1 118 ? -31.298 58.595 37.453 1.00 39.60 99 PRO B N 1
ATOM 2858 C CA . PRO B 1 118 ? -31.801 59.878 37.988 1.00 40.03 99 PRO B CA 1
ATOM 2859 C C . PRO B 1 118 ? -32.857 59.727 39.077 1.00 46.39 99 PRO B C 1
ATOM 2860 O O . PRO B 1 118 ? -33.134 60.692 39.793 1.00 48.73 99 PRO B O 1
ATOM 2864 N N . LYS B 1 119 ? -33.452 58.521 39.209 1.00 40.48 100 LYS B N 1
ATOM 2865 C CA . LYS B 1 119 ? -34.507 58.272 40.197 1.00 38.25 100 LYS B CA 1
ATOM 2866 C C . LYS B 1 119 ? -33.938 57.932 41.588 1.00 38.65 100 LYS B C 1
ATOM 2867 O O . LYS B 1 119 ? -34.642 58.067 42.597 1.00 34.84 100 LYS B O 1
ATOM 2873 N N . ILE B 1 120 ? -32.670 57.495 41.647 1.00 35.06 101 ILE B N 1
ATOM 2874 C CA . ILE B 1 120 ? -32.064 57.094 42.916 1.00 32.50 101 ILE B CA 1
ATOM 2875 C C . ILE B 1 120 ? -30.961 58.058 43.350 1.00 37.50 101 ILE B C 1
ATOM 2876 O O . ILE B 1 120 ? -30.129 58.459 42.531 1.00 38.20 101 ILE B O 1
ATOM 2881 N N . VAL B 1 121 ? -30.927 58.392 44.650 1.00 33.68 102 VAL B N 1
ATOM 2882 C CA . VAL B 1 121 ? -29.812 59.121 45.250 1.00 34.36 102 VAL B CA 1
ATOM 2883 C C . VAL B 1 121 ? -29.004 58.140 46.112 1.00 37.07 102 VAL B C 1
ATOM 2884 O O . VAL B 1 121 ? -29.592 57.358 46.867 1.00 36.80 102 VAL B O 1
ATOM 2888 N N . THR B 1 122 ? -27.678 58.126 45.947 1.00 33.02 103 THR B N 1
ATOM 2889 C CA . THR B 1 122 ? -26.811 57.246 46.729 1.00 31.33 103 THR B CA 1
ATOM 2890 C C . THR B 1 122 ? -26.270 57.987 47.957 1.00 36.73 103 THR B C 1
ATOM 2891 O O . THR B 1 122 ? -25.630 59.042 47.826 1.00 36.23 103 THR B O 1
ATOM 2895 N N . ASN B 1 123 ? -26.526 57.429 49.151 1.00 33.23 104 ASN B N 1
ATOM 2896 C CA . ASN B 1 123 ? -26.084 58.010 50.403 1.00 32.64 104 ASN B CA 1
ATOM 2897 C C . ASN B 1 123 ? -25.073 57.117 51.067 1.00 36.12 104 ASN B C 1
ATOM 2898 O O . ASN B 1 123 ? -25.166 55.888 50.963 1.00 35.23 104 ASN B O 1
ATOM 2903 N N . VAL B 1 124 ? -24.097 57.721 51.755 1.00 32.64 105 VAL B N 1
ATOM 2904 C CA . VAL B 1 124 ? -23.017 56.980 52.398 1.00 31.84 105 VAL B CA 1
ATOM 2905 C C . VAL B 1 124 ? -22.768 57.519 53.807 1.00 35.15 105 VAL B C 1
ATOM 2906 O O . VAL B 1 124 ? -22.610 58.736 53.984 1.00 35.28 105 VAL B O 1
ATOM 2910 N N . TYR B 1 125 ? -22.676 56.622 54.799 1.00 30.46 106 TYR B N 1
ATOM 2911 C CA . TYR B 1 125 ? -22.185 56.998 56.120 1.00 29.73 106 TYR B CA 1
ATOM 2912 C C . TYR B 1 125 ? -20.757 56.532 56.247 1.00 32.50 106 TYR B C 1
ATOM 2913 O O . TYR B 1 125 ? -20.502 55.318 56.296 1.00 30.57 106 TYR B O 1
ATOM 2922 N N . ARG B 1 126 ? -19.810 57.472 56.149 1.00 31.67 107 ARG B N 1
ATOM 2923 C CA . ARG B 1 126 ? -18.384 57.174 56.343 1.00 32.31 107 ARG B CA 1
ATOM 2924 C C . ARG B 1 126 ? -17.956 57.775 57.645 1.00 38.92 107 ARG B C 1
ATOM 2925 O O . ARG B 1 126 ? -17.925 59.003 57.773 1.00 40.15 107 ARG B O 1
ATOM 2933 N N . GLU B 1 127 ? -17.677 56.924 58.647 1.00 37.23 108 GLU B N 1
ATOM 2934 C CA . GLU B 1 127 ? -17.341 57.378 60.007 1.00 37.85 108 GLU B CA 1
ATOM 2935 C C . GLU B 1 127 ? -18.414 58.345 60.520 1.00 41.80 108 GLU B C 1
ATOM 2936 O O . GLU B 1 127 ? -19.583 57.997 60.524 1.00 40.08 108 GLU B O 1
ATOM 2942 N N . ASP B 1 128 ? -18.033 59.577 60.850 1.00 42.16 109 ASP B N 1
ATOM 2943 C CA . ASP B 1 128 ? -18.977 60.579 61.369 1.00 43.56 109 ASP B CA 1
ATOM 2944 C C . ASP B 1 128 ? -19.520 61.492 60.283 1.00 49.87 109 ASP B C 1
ATOM 2945 O O . ASP B 1 128 ? -20.143 62.514 60.594 1.00 51.17 109 ASP B O 1
ATOM 2950 N N . GLU B 1 129 ? -19.319 61.121 59.002 1.00 45.86 110 GLU B N 1
ATOM 2951 C CA . GLU B 1 129 ? -19.760 61.960 57.884 1.00 45.42 110 GLU B CA 1
ATOM 2952 C C . GLU B 1 129 ? -20.840 61.322 57.040 1.00 46.54 110 GLU B C 1
ATOM 2953 O O . GLU B 1 129 ? -20.883 60.096 56.888 1.00 45.06 110 GLU B O 1
ATOM 2959 N N . TRP B 1 130 ? -21.694 62.163 56.456 1.00 41.63 111 TRP B N 1
ATOM 2960 C CA . TRP B 1 130 ? -22.764 61.750 55.567 1.00 39.53 111 TRP B CA 1
ATOM 2961 C C . TRP B 1 130 ? -22.461 62.269 54.154 1.00 42.91 111 TRP B C 1
ATOM 2962 O O . TRP B 1 130 ? -22.218 63.468 53.971 1.00 41.92 111 TRP B O 1
ATOM 2973 N N . TYR B 1 131 ? -22.344 61.346 53.184 1.00 38.85 112 TYR B N 1
ATOM 2974 C CA . TYR B 1 131 ? -22.079 61.707 51.798 1.00 39.08 112 TYR B CA 1
ATOM 2975 C C . TYR B 1 131 ? -23.259 61.386 50.906 1.00 41.66 112 TYR B C 1
ATOM 2976 O O . TYR B 1 131 ? -24.007 60.439 51.165 1.00 38.59 112 TYR B O 1
ATOM 2993 N N . ASN B 1 133 ? -24.386 61.433 46.518 1.00 38.09 114 ASN B N 1
ATOM 2994 C CA . ASN B 1 133 ? -23.816 61.552 45.165 1.00 39.53 114 ASN B CA 1
ATOM 2995 C C . ASN B 1 133 ? -24.295 62.799 44.429 1.00 46.83 114 ASN B C 1
ATOM 2996 O O . ASN B 1 133 ? -23.551 63.368 43.627 1.00 47.91 114 ASN B O 1
ATOM 3001 N N . ARG B 1 134 ? -25.506 63.257 44.746 1.00 45.43 115 ARG B N 1
ATOM 3002 C CA . ARG B 1 134 ? -26.072 64.486 44.186 1.00 47.56 115 ARG B CA 1
ATOM 3003 C C . ARG B 1 134 ? -27.227 64.967 45.053 1.00 52.96 115 ARG B C 1
ATOM 3004 O O . ARG B 1 134 ? -27.794 64.171 45.802 1.00 52.14 115 ARG B O 1
ATOM 3012 N N . HIS B 1 135 ? -27.586 66.272 44.956 1.00 52.03 116 HIS B N 1
ATOM 3013 C CA . HIS B 1 135 ? -28.716 66.835 45.715 1.00 52.43 116 HIS B CA 1
ATOM 3014 C C . HIS B 1 135 ? -29.994 66.057 45.435 1.00 59.92 116 HIS B C 1
ATOM 3015 O O . HIS B 1 135 ? -30.250 65.689 44.280 1.00 61.03 116 HIS B O 1
ATOM 3022 N N . ARG B 1 136 ? -30.785 65.771 46.488 1.00 57.58 117 ARG B N 1
ATOM 3023 C CA . ARG B 1 136 ? -32.045 65.032 46.338 1.00 58.09 117 ARG B CA 1
ATOM 3024 C C . ARG B 1 136 ? -33.107 65.872 45.588 1.00 68.89 117 ARG B C 1
ATOM 3025 O O . ARG B 1 136 ? -32.995 67.108 45.537 1.00 71.47 117 ARG B O 1
ATOM 3033 N N . PRO B 1 137 ? -34.130 65.229 44.959 1.00 67.12 118 PRO B N 1
ATOM 3034 C CA . PRO B 1 137 ? -35.155 66.018 44.252 1.00 72.72 118 PRO B CA 1
ATOM 3035 C C . PRO B 1 137 ? -36.268 66.509 45.180 1.00 92.65 118 PRO B C 1
ATOM 3036 O O . PRO B 1 137 ? -36.187 67.612 45.715 1.00 56.56 118 PRO B O 1
ATOM 3040 N N . VAL B 1 147 ? -28.050 69.117 64.349 1.00 74.67 128 VAL B N 1
ATOM 3041 C CA . VAL B 1 147 ? -27.641 69.506 62.998 1.00 74.71 128 VAL B CA 1
ATOM 3042 C C . VAL B 1 147 ? -26.653 68.470 62.419 1.00 75.25 128 VAL B C 1
ATOM 3043 O O . VAL B 1 147 ? -25.521 68.351 62.905 1.00 75.41 128 VAL B O 1
ATOM 3047 N N . PHE B 1 148 ? -27.112 67.681 61.419 1.00 67.55 129 PHE B N 1
ATOM 3048 C CA . PHE B 1 148 ? -26.298 66.655 60.754 1.00 63.95 129 PHE B CA 1
ATOM 3049 C C . PHE B 1 148 ? -26.422 66.816 59.236 1.00 63.67 129 PHE B C 1
ATOM 3050 O O . PHE B 1 148 ? -27.454 66.465 58.658 1.00 61.14 129 PHE B O 1
ATOM 3058 N N . ASN B 1 149 ? -25.404 67.438 58.605 1.00 59.86 130 ASN B N 1
ATOM 3059 C CA . ASN B 1 149 ? -25.444 67.755 57.172 1.00 59.17 130 ASN B CA 1
ATOM 3060 C C . ASN B 1 149 ? -24.696 66.746 56.310 1.00 58.83 130 ASN B C 1
ATOM 3061 O O . ASN B 1 149 ? -23.998 65.865 56.831 1.00 56.94 130 ASN B O 1
ATOM 3066 N N . TYR B 1 150 ? -24.848 66.872 54.978 1.00 53.82 131 TYR B N 1
ATOM 3067 C CA . TYR B 1 150 ? -24.189 65.991 54.022 1.00 51.18 131 TYR B CA 1
ATOM 3068 C C . TYR B 1 150 ? -23.151 66.733 53.198 1.00 54.58 131 TYR B C 1
ATOM 3069 O O . TYR B 1 150 ? -23.210 67.959 53.076 1.00 56.22 131 TYR B O 1
ATOM 3078 N N . LYS B 1 151 ? -22.238 65.982 52.579 1.00 49.15 132 LYS B N 1
ATOM 3079 C CA . LYS B 1 151 ? -21.288 66.503 51.602 1.00 49.05 132 LYS B CA 1
ATOM 3080 C C . LYS B 1 151 ? -21.547 65.787 50.301 1.00 49.17 132 LYS B C 1
ATOM 3081 O O . LYS B 1 151 ? -21.956 64.626 50.314 1.00 45.88 132 LYS B O 1
ATOM 3087 N N . LEU B 1 152 ? -21.273 66.433 49.182 1.00 46.57 133 LEU B N 1
ATOM 3088 C CA . LEU B 1 152 ? -21.420 65.773 47.889 1.00 45.57 133 LEU B CA 1
ATOM 3089 C C . LEU B 1 152 ? -20.132 65.075 47.507 1.00 49.97 133 LEU B C 1
ATOM 3090 O O . LEU B 1 152 ? -19.048 65.486 47.950 1.00 52.19 133 LEU B O 1
ATOM 3095 N N . TYR B 1 153 ? -20.227 64.018 46.688 1.00 43.08 134 TYR B N 1
ATOM 3096 C CA . TYR B 1 153 ? -19.028 63.340 46.196 1.00 40.81 134 TYR B CA 1
ATOM 3097 C C . TYR B 1 153 ? -19.147 62.995 44.715 1.00 42.86 134 TYR B C 1
ATOM 3098 O O . TYR B 1 153 ? -20.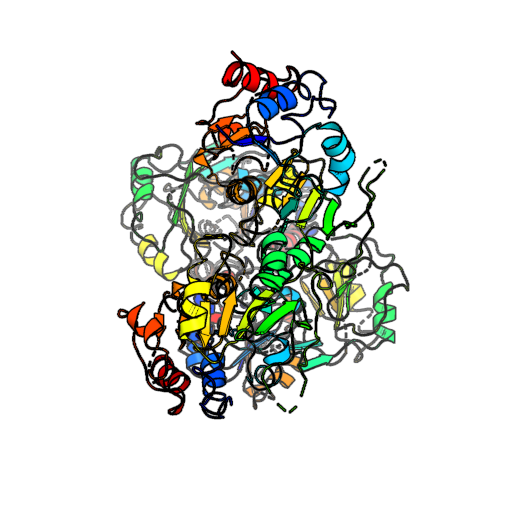211 62.580 44.258 1.00 39.31 134 TYR B O 1
ATOM 3107 N N . GLU B 1 154 ? -18.074 63.219 43.965 1.00 42.25 135 GLU B N 1
ATOM 3108 C CA . GLU B 1 154 ? -17.999 62.880 42.554 1.00 42.75 135 GLU B CA 1
ATOM 3109 C C . GLU B 1 154 ? -17.307 61.510 42.409 1.00 47.21 135 GLU B C 1
ATOM 3110 O O . GLU B 1 154 ? -16.662 61.053 43.355 1.00 46.33 135 GLU B O 1
ATOM 3116 N N . PRO B 1 155 ? -17.469 60.800 41.262 1.00 44.55 136 PRO B N 1
ATOM 3117 C CA . PRO B 1 155 ? -16.866 59.456 41.150 1.00 44.06 136 PRO B CA 1
ATOM 3118 C C . PRO B 1 155 ? -15.384 59.393 41.557 1.00 51.81 136 PRO B C 1
ATOM 3119 O O . PRO B 1 155 ? -14.564 60.150 41.052 1.00 54.60 136 PRO B O 1
ATOM 3123 N N . GLY B 1 156 ? -15.084 58.537 42.527 1.00 49.09 137 GLY B N 1
ATOM 3124 C CA . GLY B 1 156 ? -13.721 58.299 42.984 1.00 49.59 137 GLY B CA 1
ATOM 3125 C C . GLY B 1 156 ? -13.216 59.250 44.053 1.00 56.21 137 GLY B C 1
ATOM 3126 O O . GLY B 1 156 ? -12.160 59.007 44.638 1.00 56.18 137 GLY B O 1
ATOM 3127 N N . GLU B 1 157 ? -13.945 60.345 44.327 1.00 54.28 138 GLU B N 1
ATOM 3128 C CA . GLU B 1 157 ? -13.455 61.302 45.320 1.00 54.86 138 GLU B CA 1
ATOM 3129 C C . GLU B 1 157 ? -13.884 60.958 46.765 1.00 56.38 138 GLU B C 1
ATOM 3130 O O . GLU B 1 157 ? -13.656 61.747 47.697 1.00 55.73 138 GLU B O 1
ATOM 3136 N N . LEU B 1 158 ? -14.420 59.726 46.956 1.00 50.49 139 LEU B N 1
ATOM 3137 C CA . LEU B 1 158 ? -14.841 59.250 48.265 1.00 47.15 139 LEU B CA 1
ATOM 3138 C C . LEU B 1 158 ? -14.065 58.000 48.643 1.00 48.20 139 LEU B C 1
ATOM 3139 O O . LEU B 1 158 ? -14.019 57.038 47.868 1.00 47.19 139 LEU B O 1
ATOM 3144 N N . ASP B 1 159 ? -13.430 58.022 49.824 1.00 43.14 140 ASP B N 1
ATOM 3145 C CA . ASP B 1 159 ? -12.647 56.892 50.314 1.00 41.82 140 ASP B CA 1
ATOM 3146 C C . ASP B 1 159 ? -13.555 55.721 50.729 1.00 43.15 140 ASP B C 1
ATOM 3147 O O . ASP B 1 159 ? -14.441 55.899 51.570 1.00 41.41 140 ASP B O 1
ATOM 3152 N N . PRO B 1 160 ? -13.314 54.493 50.175 1.00 37.11 141 PRO B N 1
ATOM 3153 C CA . PRO B 1 160 ? -14.210 53.363 50.487 1.00 34.67 141 PRO B CA 1
ATOM 3154 C C . PRO B 1 160 ? -13.916 52.653 51.820 1.00 38.05 141 PRO B C 1
ATOM 3155 O O . PRO B 1 160 ? -14.436 51.555 52.062 1.00 38.76 141 PRO B O 1
ATOM 3159 N N . GLN B 1 161 ? -13.183 53.306 52.716 1.00 33.93 142 GLN B N 1
ATOM 3160 C CA . GLN B 1 161 ? -12.929 52.738 54.047 1.00 33.63 142 GLN B CA 1
ATOM 3161 C C . GLN B 1 161 ? -13.687 53.487 55.147 1.00 37.01 142 GLN B C 1
ATOM 3162 O O . GLN B 1 161 ? -13.986 54.677 54.995 1.00 36.24 142 GLN B O 1
ATOM 3168 N N . GLY B 1 162 ? -14.097 52.747 56.184 1.00 32.50 143 GLY B N 1
ATOM 3169 C CA . GLY B 1 162 ? -14.888 53.288 57.285 1.00 31.71 143 GLY B CA 1
ATOM 3170 C C . GLY B 1 162 ? -16.368 53.432 56.968 1.00 34.11 143 GLY B C 1
ATOM 3171 O O . GLY B 1 162 ? -17.069 54.224 57.613 1.00 35.92 143 GLY B O 1
ATOM 3172 N N . ILE B 1 163 ? -16.870 52.642 55.988 1.00 26.70 144 ILE B N 1
ATOM 3173 C CA . ILE B 1 163 ? -18.269 52.738 55.524 1.00 24.90 144 ILE B CA 1
ATOM 3174 C C . ILE B 1 163 ? -19.195 51.860 56.354 1.00 30.62 144 ILE B C 1
ATOM 3175 O O . ILE B 1 163 ? -19.205 50.638 56.179 1.00 30.41 144 ILE B O 1
ATOM 3180 N N . SER B 1 164 ? -19.984 52.475 57.253 1.00 28.37 145 SER B N 1
ATOM 3181 C CA . SER B 1 164 ? -20.940 51.727 58.086 1.00 27.45 145 SER B CA 1
ATOM 3182 C C . SER B 1 164 ? -22.133 51.253 57.250 1.00 31.03 145 SER B C 1
ATOM 3183 O O . SER B 1 164 ? -22.620 50.142 57.446 1.00 30.16 145 SER B O 1
ATOM 3186 N N . LYS B 1 165 ? -22.561 52.066 56.287 1.00 27.79 146 LYS B N 1
ATOM 3187 C CA . LYS B 1 165 ? -23.631 51.678 55.377 1.00 26.81 146 LYS B CA 1
ATOM 3188 C C . LYS B 1 165 ? -23.735 52.583 54.172 1.00 29.79 146 LYS B C 1
ATOM 3189 O O . LYS B 1 165 ? -23.322 53.746 54.216 1.00 27.69 146 LYS B O 1
ATOM 3195 N N . VAL B 1 166 ? -24.280 52.037 53.082 1.00 28.21 147 VAL B N 1
ATOM 3196 C CA . VAL B 1 166 ? -24.671 52.791 51.908 1.00 29.37 147 VAL B CA 1
ATOM 3197 C C . VAL B 1 166 ? -26.188 52.626 51.769 1.00 33.69 147 VAL B C 1
ATOM 3198 O O . VAL B 1 166 ? -26.702 51.527 51.996 1.00 31.83 147 VAL B O 1
ATOM 3202 N N . PHE B 1 167 ? -26.913 53.724 51.521 1.00 31.77 148 PHE B N 1
ATOM 3203 C CA . PHE B 1 167 ? -28.365 53.641 51.365 1.00 30.93 148 PHE B CA 1
ATOM 3204 C C . PHE B 1 167 ? -28.874 54.387 50.166 1.00 33.01 148 PHE B C 1
ATOM 3205 O O . PHE B 1 167 ? -28.400 55.480 49.855 1.00 33.93 148 PHE B O 1
ATOM 3213 N N . PHE B 1 168 ? -29.788 53.767 49.448 1.00 27.70 149 PHE B N 1
ATOM 3214 C CA . PHE B 1 168 ? -30.330 54.302 48.215 1.00 27.79 149 PHE B CA 1
ATOM 3215 C C . PHE B 1 168 ? -31.719 54.827 48.445 1.00 32.57 149 PHE B C 1
ATOM 3216 O O . PHE B 1 168 ? -32.590 54.078 48.890 1.00 32.36 149 PHE B O 1
ATOM 3224 N N . THR B 1 169 ? -31.909 56.150 48.260 1.00 29.82 150 THR B N 1
ATOM 3225 C CA . THR B 1 169 ? -33.220 56.786 48.450 1.00 30.88 150 THR B CA 1
ATOM 3226 C C . THR B 1 169 ? -33.884 57.044 47.114 1.00 38.62 150 THR B C 1
ATOM 3227 O O . THR B 1 169 ? -33.229 57.499 46.165 1.00 40.11 150 THR B O 1
ATOM 3231 N N . CYS B 1 170 ? -35.164 56.671 47.009 1.00 35.09 151 CYS B N 1
ATOM 3232 C CA . CYS B 1 170 ? -35.953 56.790 45.785 1.00 34.88 151 CYS B CA 1
ATOM 3233 C C . CYS B 1 170 ? -37.434 56.830 46.165 1.00 39.08 151 CYS B C 1
ATOM 3234 O O . CYS B 1 170 ? -37.893 55.950 46.881 1.00 39.85 151 CYS B O 1
ATOM 3237 N N . GLU B 1 171 ? -38.181 57.844 45.691 1.00 36.22 152 GLU B N 1
ATOM 3238 C CA A GLU B 1 171 ? -39.605 57.949 46.023 0.50 35.98 152 GLU B CA 1
ATOM 3239 C CA B GLU B 1 171 ? -39.623 57.968 45.984 0.50 35.95 152 GLU B CA 1
ATOM 3240 C C . GLU B 1 171 ? -40.420 56.782 45.443 1.00 41.17 152 GLU B C 1
ATOM 3241 O O . GLU B 1 171 ? -41.450 56.421 46.001 1.00 43.61 152 GLU B O 1
ATOM 3252 N N . ASP B 1 172 ? -39.932 56.165 44.360 1.00 37.89 153 ASP B N 1
ATOM 3253 C CA . ASP B 1 172 ? -40.599 55.028 43.734 1.00 37.13 153 ASP B CA 1
ATOM 3254 C C . ASP B 1 172 ? -40.089 53.730 44.356 1.00 41.07 153 ASP B C 1
ATOM 3255 O O . ASP B 1 172 ? -38.982 53.290 44.046 1.00 43.58 153 ASP B O 1
ATOM 3260 N N . HIS B 1 173 ? -40.878 53.143 45.283 1.00 35.87 154 HIS B N 1
ATOM 3261 C CA . HIS B 1 173 ? -40.500 51.900 45.981 1.00 33.89 154 HIS B CA 1
ATOM 3262 C C . HIS B 1 173 ? -40.257 50.762 45.011 1.00 37.14 154 HIS B C 1
ATOM 3263 O O . HIS B 1 173 ? -39.284 50.021 45.160 1.00 37.67 154 HIS B O 1
ATOM 3270 N N . GLU B 1 174 ? -41.152 50.607 44.025 1.00 32.99 155 GLU B N 1
ATOM 3271 C CA . GLU B 1 174 ? -41.071 49.545 43.016 1.00 33.39 155 GLU B CA 1
ATOM 3272 C C . GLU B 1 174 ? -39.763 49.612 42.218 1.00 38.73 155 GLU B C 1
ATOM 3273 O O . GLU B 1 174 ? -39.290 48.586 41.736 1.00 41.16 155 GLU B O 1
ATOM 3279 N N . HIS B 1 175 ? -39.197 50.818 42.053 1.00 33.70 156 HIS B N 1
ATOM 3280 C CA . HIS B 1 175 ? -37.947 50.997 41.319 1.00 34.14 156 HIS B CA 1
ATOM 3281 C C . HIS B 1 175 ? -36.724 50.455 42.126 1.00 38.25 156 HIS B C 1
ATOM 3282 O O . HIS B 1 175 ? -35.730 50.044 41.525 1.00 37.55 156 HIS B O 1
ATOM 3289 N N . LEU B 1 176 ? -36.828 50.432 43.490 1.00 32.51 157 LEU B N 1
ATOM 3290 C CA . LEU B 1 176 ? -35.763 49.927 44.361 1.00 31.18 157 LEU B CA 1
ATOM 3291 C C . LEU B 1 176 ? -35.739 48.398 44.440 1.00 36.20 157 LEU B C 1
ATOM 3292 O O . LEU B 1 176 ? -34.687 47.820 44.696 1.00 35.68 157 LEU B O 1
ATOM 3297 N N . LEU B 1 177 ? -36.901 47.744 44.244 1.00 35.36 158 LEU B N 1
ATOM 3298 C CA . LEU B 1 177 ? -37.010 46.272 44.332 1.00 34.95 158 LEU B CA 1
ATOM 3299 C C . LEU B 1 177 ? -36.007 45.500 43.421 1.00 39.52 158 LEU B C 1
ATOM 3300 O O . LEU B 1 177 ? -35.330 44.600 43.910 1.00 39.19 158 LEU B O 1
ATOM 3305 N N . PRO B 1 178 ? -35.855 45.859 42.108 1.00 37.26 159 PRO B N 1
ATOM 3306 C CA . PRO B 1 178 ? -34.869 45.141 41.271 1.00 36.86 159 PRO B CA 1
ATOM 3307 C C . PRO B 1 178 ? -33.431 45.414 41.710 1.00 38.67 159 PRO B C 1
ATOM 3308 O O . PRO B 1 178 ? -32.557 44.572 41.490 1.00 39.73 159 PRO B O 1
ATOM 3312 N N . LEU B 1 179 ? -33.173 46.604 42.337 1.00 31.60 160 LEU B N 1
ATOM 3313 C CA . LEU B 1 179 ? -31.828 46.931 42.835 1.00 29.41 160 LEU B CA 1
ATOM 3314 C C . LEU B 1 179 ? -31.496 46.055 44.053 1.00 35.57 160 LEU B C 1
ATOM 3315 O O . LEU B 1 179 ? -30.363 45.592 44.188 1.00 35.83 160 LEU B O 1
ATOM 3320 N N . GLU B 1 180 ? -32.517 45.759 44.894 1.00 32.65 161 GLU B N 1
ATOM 3321 C CA . GLU B 1 180 ? -32.364 44.855 46.032 1.00 32.31 161 GLU B CA 1
ATOM 3322 C C . GLU B 1 180 ? -31.980 43.458 45.538 1.00 36.47 161 GLU B C 1
ATOM 3323 O O . GLU B 1 180 ? -31.014 42.869 46.030 1.00 35.70 161 GLU B O 1
ATOM 3329 N N . GLN B 1 181 ? -32.715 42.955 44.521 1.00 34.50 162 GLN B N 1
ATOM 3330 C CA . GLN B 1 181 ? -32.477 41.631 43.930 1.00 34.68 162 GLN B CA 1
ATOM 3331 C C . GLN B 1 181 ? -31.069 41.525 43.364 1.00 38.20 162 GLN B C 1
ATOM 3332 O O . GLN B 1 181 ? -30.341 40.575 43.687 1.00 38.61 162 GLN B O 1
ATOM 3334 N N . ALA B 1 182 ? -30.670 42.520 42.532 1.00 32.68 163 ALA B N 1
ATOM 3335 C CA . ALA B 1 182 ? -29.374 42.552 41.857 1.00 31.40 163 ALA B CA 1
ATOM 3336 C C . ALA B 1 182 ? -28.201 42.534 42.852 1.00 32.71 163 ALA B C 1
ATOM 3337 O O . ALA B 1 182 ? -27.226 41.802 42.647 1.00 31.96 163 ALA B O 1
ATOM 3347 N N . ASN B 1 184 ? -28.211 41.531 46.053 1.00 31.44 165 ASN B N 1
ATOM 3348 C CA . ASN B 1 184 ? -28.203 40.259 46.774 1.00 30.97 165 ASN B CA 1
ATOM 3349 C C . ASN B 1 184 ? -27.601 39.165 45.924 1.00 33.37 165 ASN B C 1
ATOM 3350 O O . ASN B 1 184 ? -26.803 38.387 46.425 1.00 35.30 165 ASN B O 1
ATOM 3355 N N . ALA B 1 185 ? -27.902 39.169 44.604 1.00 28.76 166 ALA B N 1
ATOM 3356 C CA . ALA B 1 185 ? -27.343 38.196 43.636 1.00 29.84 166 ALA B CA 1
ATOM 3357 C C . ALA B 1 185 ? -25.854 38.458 43.375 1.00 34.66 166 ALA B C 1
ATOM 3358 O O . ALA B 1 185 ? -25.090 37.522 43.157 1.00 35.39 166 ALA B O 1
ATOM 3360 N N . ARG B 1 186 ? -25.448 39.737 43.418 1.00 30.90 167 ARG B N 1
ATOM 3361 C CA . ARG B 1 186 ? -24.092 40.149 43.136 1.00 31.14 167 ARG B CA 1
ATOM 3362 C C . ARG B 1 186 ? -23.115 39.755 44.247 1.00 37.89 167 ARG B C 1
ATOM 3363 O O . ARG B 1 186 ? -21.989 39.324 43.950 1.00 38.65 167 ARG B O 1
ATOM 3371 N N . TRP B 1 187 ? -23.512 39.955 45.536 1.00 34.34 168 TRP B N 1
ATOM 3372 C CA . TRP B 1 187 ? -22.572 39.764 46.652 1.00 33.19 168 TRP B CA 1
ATOM 3373 C C . TRP B 1 187 ? -22.907 38.639 47.656 1.00 37.99 168 TRP B C 1
ATOM 3374 O O . TRP B 1 187 ? -22.015 38.212 48.401 1.00 37.08 168 TRP B O 1
ATOM 3385 N N . GLY B 1 188 ? -24.180 38.221 47.716 1.00 34.54 169 GLY B N 1
ATOM 3386 C CA . GLY B 1 188 ? -24.613 37.185 48.657 1.00 35.19 169 GLY B CA 1
ATOM 3387 C C . GLY B 1 188 ? -24.298 37.492 50.125 1.00 40.44 169 GLY B C 1
ATOM 3388 O O . GLY B 1 188 ? -24.627 38.573 50.622 1.00 39.17 169 GLY B O 1
ATOM 3389 N N . ASP B 1 189 ? -23.629 36.536 50.818 1.00 39.12 170 ASP B N 1
ATOM 3390 C CA . ASP B 1 189 ? -23.220 36.628 52.256 1.00 38.81 170 ASP B CA 1
ATOM 3391 C C . ASP B 1 189 ? -22.461 37.902 52.598 1.00 38.33 170 ASP B C 1
ATOM 3392 O O . ASP B 1 189 ? -22.340 38.230 53.778 1.00 37.85 170 ASP B O 1
ATOM 3397 N N . ARG B 1 190 ? -21.774 38.493 51.612 1.00 32.59 171 ARG B N 1
ATOM 3398 C CA . ARG B 1 190 ? -20.861 39.618 51.849 1.00 31.31 171 ARG B CA 1
ATOM 3399 C C . ARG B 1 190 ? -21.581 40.920 52.192 1.00 31.57 171 ARG B C 1
ATOM 3400 O O . ARG B 1 190 ? -20.946 41.868 52.660 1.00 29.93 171 ARG B O 1
ATOM 3408 N N . VAL B 1 191 ? -22.906 40.958 51.989 1.00 27.20 172 VAL B N 1
ATOM 3409 C CA . VAL B 1 191 ? -23.724 42.135 52.296 1.00 26.10 172 VAL B CA 1
ATOM 3410 C C . VAL B 1 191 ? -24.970 41.754 53.028 1.00 30.09 172 VAL B C 1
ATOM 3411 O O . VAL B 1 191 ? -25.466 40.618 52.884 1.00 29.84 172 VAL B O 1
ATOM 3415 N N . ASN B 1 192 ? -25.539 42.724 53.763 1.00 25.22 173 ASN B N 1
ATOM 3416 C CA . ASN B 1 192 ? -26.866 42.636 54.297 1.00 25.30 173 ASN B CA 1
ATOM 3417 C C . ASN B 1 192 ? -27.671 43.745 53.665 1.00 30.93 173 ASN B C 1
ATOM 3418 O O . ASN B 1 192 ? -27.428 44.929 53.953 1.00 32.14 173 ASN B O 1
ATOM 3423 N N . VAL B 1 193 ? -28.552 43.389 52.725 1.00 26.48 174 VAL B N 1
ATOM 3424 C CA . VAL B 1 193 ? -29.405 44.369 52.054 1.00 26.56 174 VAL B CA 1
ATOM 3425 C C . VAL B 1 193 ? -30.772 44.400 52.743 1.00 30.48 174 VAL B C 1
ATOM 3426 O O . VAL B 1 193 ? -31.429 43.353 52.856 1.00 30.76 174 VAL B O 1
ATOM 3430 N N . SER B 1 194 ? -31.182 45.577 53.247 1.00 25.63 175 SER B N 1
ATOM 3431 C CA . SER B 1 194 ? -32.492 45.723 53.896 1.00 25.99 175 SER B CA 1
ATOM 3432 C C . SER B 1 194 ? -33.143 47.040 53.568 1.00 30.61 175 SER B C 1
ATOM 3433 O O . SER B 1 194 ? -32.484 48.083 53.603 1.00 28.98 175 SER B O 1
ATOM 3436 N N . PHE B 1 195 ? -34.469 47.025 53.363 1.00 28.89 176 PHE B N 1
ATOM 3437 C CA . PHE B 1 195 ? -35.246 48.271 53.325 1.00 27.51 176 PHE B CA 1
ATOM 3438 C C . PHE B 1 195 ? -35.457 48.735 54.766 1.00 32.28 176 PHE B C 1
ATOM 3439 O O . PHE B 1 195 ? -35.593 47.900 55.662 1.00 32.35 176 PHE B O 1
ATOM 3447 N N . SER B 1 196 ? -35.472 50.047 54.995 1.00 29.47 177 SER B N 1
ATOM 3448 C CA . SER B 1 196 ? -35.909 50.593 56.268 1.00 29.76 177 SER B CA 1
ATOM 3449 C C . SER B 1 196 ? -37.341 51.119 56.042 1.00 36.43 177 SER B C 1
ATOM 3450 O O . SER B 1 196 ? -38.308 50.395 56.325 1.00 35.66 177 SER B O 1
ATOM 3453 N N . THR B 1 197 ? -37.471 52.251 55.316 1.00 34.82 178 THR B N 1
ATOM 3454 C CA . THR B 1 197 ? -38.769 52.700 54.794 1.00 35.24 178 THR B CA 1
ATOM 3455 C C . THR B 1 197 ? -38.912 52.100 53.390 1.00 38.51 178 THR B C 1
ATOM 3456 O O . THR B 1 197 ? -37.979 51.461 52.914 1.00 38.76 178 THR B O 1
ATOM 3460 N N . LEU B 1 198 ? -40.051 52.300 52.729 1.00 35.04 179 LEU B N 1
ATOM 3461 C CA . LEU B 1 198 ? -40.236 51.801 51.352 1.00 35.02 179 LEU B CA 1
ATOM 3462 C C . LEU B 1 198 ? -39.307 52.539 50.366 1.00 37.18 179 LEU B C 1
ATOM 3463 O O . LEU B 1 198 ? -39.064 52.052 49.254 1.00 37.27 179 LEU B O 1
ATOM 3468 N N . THR B 1 199 ? -38.851 53.742 50.752 1.00 31.63 180 THR B N 1
ATOM 3469 C CA . THR B 1 199 ? -38.083 54.627 49.874 1.00 32.04 180 THR B CA 1
ATOM 3470 C C . THR B 1 199 ? -36.588 54.636 50.209 1.00 35.75 180 THR B C 1
ATOM 3471 O O . THR B 1 199 ? -35.846 55.461 49.669 1.00 36.80 180 THR B O 1
ATOM 3475 N N . CYS B 1 200 ? -36.153 53.759 51.118 1.00 29.72 181 CYS B N 1
ATOM 3476 C CA . CYS B 1 200 ? -34.766 53.727 51.535 1.00 29.14 181 CYS B CA 1
ATOM 3477 C C . CYS B 1 200 ? -34.233 52.297 51.593 1.00 30.93 181 CYS B C 1
ATOM 3478 O O . CYS B 1 200 ? -34.622 51.523 52.474 1.00 30.53 181 CYS B O 1
ATOM 3481 N N . LEU B 1 201 ? -33.397 51.926 50.605 1.00 25.73 182 LEU B N 1
ATOM 3482 C CA . LEU B 1 201 ? -32.817 50.590 50.498 1.00 23.97 182 LEU B CA 1
ATOM 3483 C C . LEU B 1 201 ? -31.387 50.629 51.026 1.00 29.01 182 LEU B C 1
ATOM 3484 O O . LEU B 1 201 ? -30.548 51.346 50.486 1.00 28.43 182 LEU B O 1
ATOM 3489 N N . GLU B 1 202 ? -31.135 49.937 52.144 1.00 27.21 183 GLU B N 1
ATOM 3490 C CA . GLU B 1 202 ? -29.849 50.033 52.855 1.00 26.11 183 GLU B CA 1
ATOM 3491 C C . GLU B 1 202 ? -28.967 48.824 52.677 1.00 29.25 183 GLU B C 1
ATOM 3492 O O . GLU B 1 202 ? -29.465 47.697 52.565 1.00 29.24 183 GLU B O 1
ATOM 3498 N N . VAL B 1 203 ? -27.633 49.052 52.648 1.00 24.31 184 VAL B N 1
ATOM 3499 C CA . VAL B 1 203 ? -26.653 47.973 52.511 1.00 22.53 184 VAL B CA 1
ATOM 3500 C C . VAL B 1 203 ? -25.613 48.075 53.604 1.00 26.59 184 VAL B C 1
ATOM 3501 O O . VAL B 1 203 ? -24.921 49.102 53.718 1.00 28.32 184 VAL B O 1
ATOM 3513 N N . ALA B 1 205 ? -22.505 45.502 55.853 1.00 24.22 186 ALA B N 1
ATOM 3514 C CA . ALA B 1 205 ? -21.636 44.337 55.664 1.00 23.91 186 ALA B CA 1
ATOM 3515 C C . ALA B 1 205 ? -22.389 43.064 56.042 1.00 28.69 186 ALA B C 1
ATOM 3516 O O . ALA B 1 205 ? -23.305 43.107 56.861 1.00 27.27 186 ALA B O 1
ATOM 3518 N N . GLY B 1 206 ? -22.028 41.955 55.420 1.00 26.89 187 GLY B N 1
ATOM 3519 C CA . GLY B 1 206 ? -22.614 40.664 55.753 1.00 26.67 187 GLY B CA 1
ATOM 3520 C C . GLY B 1 206 ? -22.306 40.291 57.184 1.00 29.37 187 GLY B C 1
ATOM 3521 O O . GLY B 1 206 ? -21.189 40.503 57.655 1.00 28.20 187 GLY B O 1
ATOM 3522 N N . GLY B 1 207 ? -23.318 39.846 57.907 1.00 28.37 188 GLY B N 1
ATOM 3523 C CA . GLY B 1 207 ? -23.173 39.542 59.332 1.00 29.32 188 GLY B CA 1
ATOM 3524 C C . GLY B 1 207 ? -23.449 40.745 60.215 1.00 33.49 188 GLY B C 1
ATOM 3525 O O . GLY B 1 207 ? -23.354 40.658 61.432 1.00 34.73 188 GLY B O 1
ATOM 3526 N N . VAL B 1 208 ? -23.812 41.872 59.601 1.00 29.78 189 VAL B N 1
ATOM 3527 C CA . VAL B 1 208 ? -24.156 43.082 60.329 1.00 28.77 189 VAL B CA 1
ATOM 3528 C C . VAL B 1 208 ? -25.662 43.320 60.237 1.00 33.73 189 VAL B C 1
ATOM 3529 O O . VAL B 1 208 ? -26.206 43.378 59.141 1.00 34.39 189 VAL B O 1
ATOM 3533 N N . SER B 1 209 ? -26.338 43.393 61.401 1.00 29.02 190 SER B N 1
ATOM 3534 C CA . SER B 1 209 ? -27.768 43.709 61.516 1.00 25.63 190 SER B CA 1
ATOM 3535 C C . SER B 1 209 ? -28.038 44.133 62.939 1.00 28.98 190 SER B C 1
ATOM 3536 O O . SER B 1 209 ? -27.158 43.975 63.803 1.00 29.36 190 SER B O 1
ATOM 3539 N N . LYS B 1 210 ? -29.253 44.647 63.218 1.00 26.52 191 LYS B N 1
ATOM 3540 C CA . LYS B 1 210 ? -29.647 45.020 64.594 1.00 25.24 191 LYS B CA 1
ATOM 3541 C C . LYS B 1 210 ? -29.634 43.781 65.507 1.00 30.41 191 LYS B C 1
ATOM 3542 O O . LYS B 1 210 ? -29.236 43.873 66.670 1.00 31.08 191 LYS B O 1
ATOM 3548 N N . GLY B 1 211 ? -30.003 42.630 64.940 1.00 27.38 192 GLY B N 1
ATOM 3549 C CA . GLY B 1 211 ? -30.024 41.362 65.649 1.00 28.59 192 GLY B CA 1
ATOM 3550 C C . GLY B 1 211 ? -28.658 40.854 66.042 1.00 33.42 192 GLY B C 1
ATOM 3551 O O . GLY B 1 211 ? -28.472 40.389 67.173 1.00 35.28 192 GLY B O 1
ATOM 3552 N N . HIS B 1 212 ? -27.685 40.920 65.110 1.00 29.01 193 HIS B N 1
ATOM 3553 C CA . HIS B 1 212 ? -26.319 40.489 65.402 1.00 29.75 193 HIS B CA 1
ATOM 3554 C C . HIS B 1 212 ? -25.667 41.434 66.393 1.00 33.53 193 HIS B C 1
ATOM 3555 O O . HIS B 1 212 ? -24.939 40.988 67.273 1.00 37.01 193 HIS B O 1
ATOM 3562 N N . ALA B 1 213 ? -25.987 42.736 66.306 1.00 27.30 194 ALA B N 1
ATOM 3563 C CA . ALA B 1 213 ? -25.455 43.719 67.248 1.00 26.37 194 ALA B CA 1
ATOM 3564 C C . ALA B 1 213 ? -26.095 43.545 68.644 1.00 30.91 194 ALA B C 1
ATOM 3565 O O . ALA B 1 213 ? -25.396 43.646 69.654 1.00 34.27 194 ALA B O 1
ATOM 3567 N N . LEU B 1 214 ? -27.402 43.197 68.690 1.00 23.02 195 LEU B N 1
ATOM 3568 C CA . LEU B 1 214 ? -28.098 42.911 69.935 1.00 22.10 195 LEU B CA 1
ATOM 3569 C C . LEU B 1 214 ? -27.475 41.727 70.636 1.00 28.04 195 LEU B C 1
ATOM 3570 O O . LEU B 1 214 ? -27.243 41.781 71.850 1.00 29.06 195 LEU B O 1
ATOM 3575 N N . GLU B 1 215 ? -27.169 40.657 69.880 1.00 25.13 196 GLU B N 1
ATOM 3576 C CA . GLU B 1 215 ? -26.496 39.484 70.439 1.00 25.62 196 GLU B CA 1
ATOM 3577 C C . GLU B 1 215 ? -25.164 39.889 71.089 1.00 32.32 196 GLU B C 1
ATOM 3578 O O . GLU B 1 215 ? -24.874 39.456 72.200 1.00 32.58 196 GLU B O 1
ATOM 3584 N N . ALA B 1 216 ? -24.353 40.732 70.382 1.00 30.17 197 ALA B N 1
ATOM 3585 C CA . ALA B 1 216 ? -23.049 41.206 70.889 1.00 30.48 197 ALA B CA 1
ATOM 3586 C C . ALA B 1 216 ? -23.231 42.051 72.171 1.00 34.33 197 ALA B C 1
ATOM 3587 O O . ALA B 1 216 ? -22.533 41.831 73.155 1.00 35.53 197 ALA B O 1
ATOM 3589 N N . VAL B 1 217 ? -24.229 42.958 72.174 1.00 29.01 198 VAL B N 1
ATOM 3590 C CA . VAL B 1 217 ? -24.516 43.811 73.319 1.00 28.57 198 VAL B CA 1
ATOM 3591 C C . VAL B 1 217 ? -25.015 42.991 74.518 1.00 34.53 198 VAL B C 1
ATOM 3592 O O . VAL B 1 217 ? -24.535 43.192 75.636 1.00 36.47 198 VAL B O 1
ATOM 3596 N N . ALA B 1 218 ? -25.927 42.022 74.277 1.00 31.64 199 ALA B N 1
ATOM 3597 C CA . ALA B 1 218 ? -26.431 41.131 75.340 1.00 31.97 199 ALA B CA 1
ATOM 3598 C C . ALA B 1 218 ? -25.270 40.432 76.033 1.00 35.58 199 ALA B C 1
ATOM 3599 O O . ALA B 1 218 ? -25.215 40.401 77.264 1.00 34.45 199 ALA B O 1
ATOM 3601 N N . LYS B 1 219 ? -24.291 39.949 75.240 1.00 32.83 200 LYS B N 1
ATOM 3602 C CA . LYS B 1 219 ? -23.088 39.307 75.768 1.00 33.66 200 LYS B CA 1
ATOM 3603 C C . LYS B 1 219 ? -22.239 40.285 76.600 1.00 37.53 200 LYS B C 1
ATOM 3604 O O . LYS B 1 219 ? -21.760 39.910 77.674 1.00 37.93 200 LYS B O 1
ATOM 3618 N N . LEU B 1 221 ? -23.422 42.671 78.336 1.00 29.23 202 LEU B N 1
ATOM 3619 C CA . LEU B 1 221 ? -24.189 42.836 79.567 1.00 29.65 202 LEU B CA 1
ATOM 3620 C C . LEU B 1 221 ? -24.179 41.563 80.439 1.00 38.58 202 LEU B C 1
ATOM 3621 O O . LEU B 1 221 ? -24.701 41.578 81.552 1.00 40.80 202 LEU B O 1
ATOM 3626 N N . GLY B 1 222 ? -23.598 40.482 79.915 1.00 37.30 203 GLY B N 1
ATOM 3627 C CA . GLY B 1 222 ? -23.538 39.195 80.606 1.00 38.90 203 GLY B CA 1
ATOM 3628 C C . GLY B 1 222 ? -24.772 38.334 80.397 1.00 43.47 203 GLY B C 1
ATOM 3629 O O . GLY B 1 222 ? -25.061 37.451 81.213 1.00 45.51 203 GLY B O 1
ATOM 3630 N N . TYR B 1 223 ? -25.496 38.563 79.278 1.00 37.21 204 TYR B N 1
ATOM 3631 C CA . TYR B 1 223 ? -26.713 37.826 78.947 1.00 36.39 204 TYR B CA 1
ATOM 3632 C C . TYR B 1 223 ? -26.621 37.192 77.554 1.00 39.20 204 TYR B C 1
ATOM 3633 O O . TYR B 1 223 ? -25.589 37.285 76.898 1.00 37.10 204 TYR B O 1
ATOM 3642 N N . THR B 1 224 ? -27.704 36.536 77.111 1.00 36.72 205 THR B N 1
ATOM 3643 C CA . THR B 1 224 ? -27.782 35.936 75.773 1.00 35.29 205 THR B CA 1
ATOM 3644 C C . THR B 1 224 ? -29.010 36.469 75.064 1.00 37.67 205 THR B C 1
ATOM 3645 O O . THR B 1 224 ? -29.775 37.222 75.656 1.00 37.66 205 THR B O 1
ATOM 3649 N N . LEU B 1 225 ? -29.241 36.033 73.810 1.00 34.60 206 LEU B N 1
ATOM 3650 C CA . LEU B 1 225 ? -30.423 36.441 73.035 1.00 32.71 206 LEU B CA 1
ATOM 3651 C C . LEU B 1 225 ? -31.713 36.002 73.722 1.00 38.12 206 LEU B C 1
ATOM 3652 O O . LEU B 1 225 ? -32.715 36.718 73.661 1.00 37.07 206 LEU B O 1
ATOM 3657 N N . SER B 1 226 ? -31.661 34.864 74.458 1.00 36.41 207 SER B N 1
ATOM 3658 C CA . SER B 1 226 ? -32.819 34.322 75.197 1.00 36.85 207 SER B CA 1
ATOM 3659 C C . SER B 1 226 ? -33.302 35.282 76.278 1.00 41.25 207 SER B C 1
ATOM 3660 O O . SER B 1 226 ? -34.456 35.208 76.699 1.00 42.92 207 SER B O 1
ATOM 3663 N N . ASP B 1 227 ? -32.416 36.176 76.737 1.00 36.68 208 ASP B N 1
ATOM 3664 C CA . ASP B 1 227 ? -32.728 37.145 77.785 1.00 35.90 208 ASP B CA 1
ATOM 3665 C C . ASP B 1 227 ? -33.288 38.428 77.204 1.00 37.28 208 ASP B C 1
ATOM 3666 O O . ASP B 1 227 ? -33.593 39.359 77.955 1.00 37.40 208 ASP B O 1
ATOM 3671 N N . CYS B 1 228 ? -33.411 38.493 75.871 1.00 31.71 209 CYS B N 1
ATOM 3672 C CA . CYS B 1 228 ? -33.883 39.688 75.186 1.00 30.80 209 CYS B CA 1
ATOM 3673 C C . CYS B 1 228 ? -35.351 39.602 74.748 1.00 33.62 209 CYS B C 1
ATOM 3674 O O . CYS B 1 228 ? -35.788 38.585 74.194 1.00 32.04 209 CYS B O 1
ATOM 3677 N N . ILE B 1 229 ? -36.075 40.720 74.913 1.00 30.00 210 ILE B N 1
ATOM 3678 C CA . ILE B 1 229 ? -37.354 40.981 74.280 1.00 29.14 210 ILE B CA 1
ATOM 3679 C C . ILE B 1 229 ? -37.151 42.178 73.334 1.00 34.20 210 ILE B C 1
ATOM 3680 O O . ILE B 1 229 ? -36.552 43.179 73.738 1.00 33.20 210 ILE B O 1
ATOM 3685 N N . ALA B 1 230 ? -37.537 42.033 72.056 1.00 31.07 211 ALA B N 1
ATOM 3686 C CA . ALA B 1 230 ? -37.277 43.072 71.064 1.00 29.67 211 ALA B CA 1
ATOM 3687 C C . ALA B 1 230 ? -38.547 43.610 70.404 1.00 33.85 211 ALA B C 1
ATOM 3688 O O . ALA B 1 230 ? -39.525 42.881 70.244 1.00 35.17 211 ALA B O 1
ATOM 3690 N N . PHE B 1 231 ? -38.502 44.880 69.973 1.00 27.47 212 PHE B N 1
ATOM 3691 C CA . PHE B 1 231 ? -39.617 45.545 69.314 1.00 26.21 212 PHE B CA 1
ATOM 3692 C C . PHE B 1 231 ? -39.113 46.238 68.035 1.00 29.56 212 PHE B C 1
ATOM 3693 O O . PHE B 1 231 ? -38.053 46.872 68.058 1.00 26.92 212 PHE B O 1
ATOM 3701 N N . GLY B 1 232 ? -39.876 46.107 66.935 1.00 27.13 213 GLY B N 1
ATOM 3702 C CA . GLY B 1 232 ? -39.507 46.686 65.640 1.00 24.74 213 GLY B CA 1
ATOM 3703 C C . GLY B 1 232 ? -40.666 46.777 64.670 1.00 28.22 213 GLY B C 1
ATOM 3704 O O . GLY B 1 232 ? -41.719 46.164 64.887 1.00 27.87 213 GLY B O 1
ATOM 3705 N N . ASP B 1 233 ? -40.477 47.524 63.567 1.00 24.38 214 ASP B N 1
ATOM 3706 C CA . ASP B 1 233 ? -41.545 47.727 62.579 1.00 23.30 214 ASP B CA 1
ATOM 3707 C C . ASP B 1 233 ? -41.050 47.631 61.106 1.00 27.97 214 ASP B C 1
ATOM 3708 O O . ASP B 1 233 ? -41.856 47.778 60.182 1.00 26.76 214 ASP B O 1
ATOM 3713 N N . GLY B 1 234 ? -39.736 47.449 60.909 1.00 25.42 215 GLY B N 1
ATOM 3714 C CA . GLY B 1 234 ? -39.157 47.422 59.567 1.00 25.85 215 GLY B CA 1
ATOM 3715 C C . GLY B 1 234 ? -38.358 46.182 59.234 1.00 30.59 215 GLY B C 1
ATOM 3716 O O . GLY B 1 234 ? -38.068 45.361 60.109 1.00 30.97 215 GLY B O 1
ATOM 3725 N N . ASN B 1 236 ? -35.282 46.043 58.496 1.00 25.88 217 ASN B N 1
ATOM 3726 C CA . ASN B 1 236 ? -33.997 46.133 59.197 1.00 25.51 217 ASN B CA 1
ATOM 3727 C C . ASN B 1 236 ? -34.116 45.684 60.703 1.00 31.18 217 ASN B C 1
ATOM 3728 O O . ASN B 1 236 ? -33.108 45.650 61.422 1.00 29.29 217 ASN B O 1
ATOM 3733 N N . ASP B 1 237 ? -35.342 45.247 61.128 1.00 28.00 218 ASP B N 1
ATOM 3734 C CA . ASP B 1 237 ? -35.582 44.709 62.485 1.00 27.75 218 ASP B CA 1
ATOM 3735 C C . ASP B 1 237 ? -35.824 43.198 62.448 1.00 31.57 218 ASP B C 1
ATOM 3736 O O . ASP B 1 237 ? -35.909 42.570 63.504 1.00 33.53 218 ASP B O 1
ATOM 3741 N N . ALA B 1 238 ? -36.004 42.628 61.238 1.00 24.97 219 ALA B N 1
ATOM 3742 C CA . ALA B 1 238 ? -36.348 41.211 61.047 1.00 24.06 219 ALA B CA 1
ATOM 3743 C C . ALA B 1 238 ? -35.403 40.240 61.816 1.00 28.43 219 ALA B C 1
ATOM 3744 O O . ALA B 1 238 ? -35.887 39.379 62.557 1.00 30.63 219 ALA B O 1
ATOM 3746 N N . GLU B 1 239 ? -34.071 40.397 61.656 1.00 22.28 220 GLU B N 1
ATOM 3747 C CA . GLU B 1 239 ? -33.098 39.537 62.341 1.00 21.59 220 GLU B CA 1
ATOM 3748 C C . GLU B 1 239 ? -33.198 39.724 63.857 1.00 26.30 220 GLU B C 1
ATOM 3749 O O . GLU B 1 239 ? -33.258 38.740 64.590 1.00 27.55 220 GLU B O 1
ATOM 3763 N N . LEU B 1 241 ? -35.816 40.743 65.679 1.00 26.24 222 LEU B N 1
ATOM 3764 C CA . LEU B 1 241 ? -37.068 40.218 66.205 1.00 26.96 222 LEU B CA 1
ATOM 3765 C C . LEU B 1 241 ? -37.111 38.697 66.226 1.00 30.71 222 LEU B C 1
ATOM 3766 O O . LEU B 1 241 ? -37.731 38.126 67.116 1.00 30.52 222 LEU B O 1
ATOM 3771 N N . SER B 1 242 ? -36.449 38.030 65.256 1.00 27.35 223 SER B N 1
ATOM 3772 C CA . SER B 1 242 ? -36.446 36.561 65.217 1.00 27.65 223 SER B CA 1
ATOM 3773 C C . SER B 1 242 ? -35.325 35.953 66.064 1.00 30.88 223 SER B C 1
ATOM 3774 O O . SER B 1 242 ? -35.491 34.851 66.593 1.00 30.91 223 SER B O 1
ATOM 3785 N N . ALA B 1 244 ? -34.070 37.401 68.925 1.00 29.01 225 ALA B N 1
ATOM 3786 C CA . ALA B 1 244 ? -34.375 37.679 70.336 1.00 29.28 225 ALA B CA 1
ATOM 3787 C C . ALA B 1 244 ? -35.210 36.556 70.926 1.00 34.49 225 ALA B C 1
ATOM 3788 O O . ALA B 1 244 ? -35.935 35.883 70.191 1.00 33.83 225 ALA B O 1
ATOM 3790 N N . GLY B 1 245 ? -35.123 36.370 72.247 1.00 31.24 226 GLY B N 1
ATOM 3791 C CA . GLY B 1 245 ? -35.935 35.376 72.939 1.00 32.98 226 GLY B CA 1
ATOM 3792 C C . GLY B 1 245 ? -37.415 35.608 72.686 1.00 38.44 226 GLY B C 1
ATOM 3793 O O . GLY B 1 245 ? -38.169 34.663 72.416 1.00 40.38 226 GLY B O 1
ATOM 3794 N N . LYS B 1 246 ? -37.821 36.893 72.679 1.00 32.68 227 LYS B N 1
ATOM 3795 C CA . LYS B 1 246 ? -39.183 37.315 72.370 1.00 31.70 227 LYS B CA 1
ATOM 3796 C C . LYS B 1 246 ? -39.149 38.533 71.417 1.00 34.58 227 LYS B C 1
ATOM 3797 O O . LYS B 1 246 ? -38.472 39.529 71.700 1.00 31.79 227 LYS B O 1
ATOM 3803 N N . GLY B 1 247 ? -39.839 38.416 70.287 1.00 31.93 228 GLY B N 1
ATOM 3804 C CA . GLY B 1 247 ? -39.930 39.484 69.297 1.00 30.05 228 GLY B CA 1
ATOM 3805 C C . GLY B 1 247 ? -41.349 39.963 69.089 1.00 35.69 228 GLY B C 1
ATOM 3806 O O . GLY B 1 247 ? -42.262 39.149 68.921 1.00 36.55 228 GLY B O 1
ATOM 3807 N N . CYS B 1 248 ? -41.556 41.298 69.135 1.00 32.24 229 CYS B N 1
ATOM 3808 C CA . CYS B 1 248 ? -42.875 41.922 68.930 1.00 31.12 229 CYS B CA 1
ATOM 3809 C C . CYS B 1 248 ? -42.854 42.806 67.712 1.00 32.33 229 CYS B C 1
ATOM 3810 O O . CYS B 1 248 ? -41.999 43.686 67.605 1.00 31.68 229 CYS B O 1
ATOM 3813 N N . ILE B 1 249 ? -43.829 42.617 66.810 1.00 28.01 230 ILE B N 1
ATOM 3814 C CA . ILE B 1 249 ? -43.981 43.437 65.622 1.00 26.60 230 ILE B CA 1
ATOM 3815 C C . ILE B 1 249 ? -45.048 44.523 65.889 1.00 29.48 230 ILE B C 1
ATOM 3816 O O . ILE B 1 249 ? -46.119 44.217 66.408 1.00 29.83 230 ILE B O 1
ATOM 3829 N N . ALA B 1 251 ? -48.068 47.188 65.162 1.00 27.77 232 ALA B N 1
ATOM 3830 C CA . ALA B 1 251 ? -49.248 47.155 64.272 1.00 27.29 232 ALA B CA 1
ATOM 3831 C C . ALA B 1 251 ? -48.988 48.006 63.026 1.00 31.66 232 ALA B C 1
ATOM 3832 O O . ALA B 1 251 ? -49.446 47.664 61.945 1.00 33.24 232 ALA B O 1
ATOM 3834 N N . ASN B 1 252 ? -48.212 49.095 63.180 1.00 25.82 233 ASN B N 1
ATOM 3835 C CA . ASN B 1 252 ? -47.899 50.017 62.095 1.00 25.86 233 ASN B CA 1
ATOM 3836 C C . ASN B 1 252 ? -46.725 49.523 61.234 1.00 31.66 233 ASN B C 1
ATOM 3837 O O . ASN B 1 252 ? -46.263 50.255 60.359 1.00 32.58 233 ASN B O 1
ATOM 3842 N N . ALA B 1 253 ? -46.216 48.299 61.508 1.00 27.53 234 ALA B N 1
ATOM 3843 C CA . ALA B 1 253 ? -45.075 47.737 60.793 1.00 26.07 234 ALA B CA 1
ATOM 3844 C C . ALA B 1 253 ? -45.369 47.495 59.334 1.00 30.85 234 ALA B C 1
ATOM 3845 O O . ALA B 1 253 ? -46.526 47.310 58.954 1.00 30.73 234 ALA B O 1
ATOM 3847 N N . HIS B 1 254 ? -44.312 47.432 58.513 1.00 28.00 235 HIS B N 1
ATOM 3848 C CA . HIS B 1 254 ? -44.438 47.072 57.107 1.00 27.86 235 HIS B CA 1
ATOM 3849 C C . HIS B 1 254 ? -44.969 45.646 56.983 1.00 33.24 235 HIS B C 1
ATOM 3850 O O . HIS B 1 254 ? -44.599 44.770 57.788 1.00 32.76 235 HIS B O 1
ATOM 3857 N N . GLN B 1 255 ? -45.900 45.430 56.034 1.00 30.26 236 GLN B N 1
ATOM 3858 C CA . GLN B 1 255 ? -46.553 44.137 55.815 1.00 30.70 236 GLN B CA 1
ATOM 3859 C C . GLN B 1 255 ? -45.545 43.042 55.462 1.00 34.19 236 GLN B C 1
ATOM 3860 O O . GLN B 1 255 ? -45.719 41.899 55.881 1.00 35.12 236 GLN B O 1
ATOM 3866 N N . ARG B 1 256 ? -44.466 43.402 54.729 1.00 29.08 237 ARG B N 1
ATOM 3867 C CA . ARG B 1 256 ? -43.436 42.457 54.333 1.00 28.81 237 ARG B CA 1
ATOM 3868 C C . ARG B 1 256 ? -42.760 41.821 55.559 1.00 32.97 237 ARG B C 1
ATOM 3869 O O . ARG B 1 256 ? -42.436 40.634 55.530 1.00 33.08 237 ARG B O 1
ATOM 3877 N N . LEU B 1 257 ? -42.602 42.602 56.657 1.00 28.65 238 LEU B N 1
ATOM 3878 C CA . LEU B 1 257 ? -42.055 42.094 57.926 1.00 27.24 238 LEU B CA 1
ATOM 3879 C C . LEU B 1 257 ? -43.045 41.124 58.581 1.00 32.18 238 LEU B C 1
ATOM 3880 O O . LEU B 1 257 ? -42.648 40.058 59.041 1.00 31.37 238 LEU B O 1
ATOM 3885 N N . LYS B 1 258 ? -44.347 41.487 58.597 1.00 30.34 239 LYS B N 1
ATOM 3886 C CA . LYS B 1 258 ? -45.386 40.629 59.149 1.00 30.42 239 LYS B CA 1
ATOM 3887 C C . LYS B 1 258 ? -45.473 39.308 58.375 1.00 36.17 239 LYS B C 1
ATOM 3888 O O . LYS B 1 258 ? -45.602 38.240 58.988 1.00 37.26 239 LYS B O 1
ATOM 3894 N N . ASP B 1 259 ? -45.361 39.380 57.021 1.00 32.78 240 ASP B N 1
ATOM 3895 C CA . ASP B 1 259 ? -45.430 38.208 56.138 1.00 34.08 240 ASP B CA 1
ATOM 3896 C C . ASP B 1 259 ? -44.211 37.300 56.310 1.00 39.74 240 ASP B C 1
ATOM 3897 O O . ASP B 1 259 ? -44.348 36.079 56.246 1.00 41.07 240 ASP B O 1
ATOM 3902 N N . LEU B 1 260 ? -43.008 37.897 56.471 1.00 35.59 241 LEU B N 1
ATOM 3903 C CA . LEU B 1 260 ? -41.776 37.139 56.639 1.00 36.13 241 LEU B CA 1
ATOM 3904 C C . LEU B 1 260 ? -41.764 36.387 57.979 1.00 39.88 241 LEU B C 1
ATOM 3905 O O . LEU B 1 260 ? -41.267 35.263 58.049 1.00 38.35 241 LEU B O 1
ATOM 3910 N N . HIS B 1 261 ? -42.345 36.997 59.033 1.00 37.14 242 HIS B N 1
ATOM 3911 C CA . HIS B 1 261 ? -42.365 36.394 60.355 1.00 36.80 242 HIS B CA 1
ATOM 3912 C C . HIS B 1 261 ? -43.773 36.324 60.939 1.00 40.32 242 HIS B C 1
ATOM 3913 O O . HIS B 1 261 ? -44.076 37.018 61.912 1.00 39.41 242 HIS B O 1
ATOM 3920 N N . PRO B 1 262 ? -44.645 35.420 60.397 1.00 37.15 243 PRO B N 1
ATOM 3921 C CA . PRO B 1 262 ? -46.021 35.326 60.926 1.00 36.83 243 PRO B CA 1
ATOM 3922 C C . PRO B 1 262 ? -46.086 34.705 62.321 1.00 41.24 243 PRO B C 1
ATOM 3923 O O . PRO B 1 262 ? -47.107 34.834 63.006 1.00 41.57 243 PRO B O 1
ATOM 3927 N N . GLU B 1 263 ? -44.997 34.057 62.754 1.00 37.51 244 GLU B N 1
ATOM 3928 C CA . GLU B 1 263 ? -44.931 33.419 64.076 1.00 38.53 244 GLU B CA 1
ATOM 3929 C C . GLU B 1 263 ? -44.760 34.452 65.222 1.00 41.39 244 GLU B C 1
ATOM 3930 O O . GLU B 1 263 ? -44.908 34.099 66.390 1.00 43.03 244 GLU B O 1
ATOM 3936 N N . LEU B 1 264 ? -44.415 35.700 64.886 1.00 34.67 245 LEU B N 1
ATOM 3937 C CA . LEU B 1 264 ? -44.185 36.721 65.896 1.00 33.26 245 LEU B CA 1
ATOM 3938 C C . LEU B 1 264 ? -45.450 37.460 66.270 1.00 37.24 245 LEU B C 1
ATOM 3939 O O . LEU B 1 264 ? -46.293 37.734 65.411 1.00 37.72 245 LEU B O 1
ATOM 3944 N N . GLU B 1 265 ? -45.561 37.834 67.547 1.00 33.06 246 GLU B N 1
ATOM 3945 C CA . GLU B 1 265 ? -46.692 38.585 68.052 1.00 32.64 246 GLU B CA 1
ATOM 3946 C C . GLU B 1 265 ? -46.728 39.988 67.443 1.00 36.61 246 GLU B C 1
ATOM 3947 O O . GLU B 1 265 ? -45.700 40.677 67.402 1.00 34.65 246 GLU B O 1
ATOM 3953 N N . VAL B 1 266 ? -47.905 40.409 66.974 1.00 33.32 247 VAL B N 1
ATOM 3954 C CA . VAL B 1 266 ? -48.104 41.766 66.494 1.00 31.81 247 VAL B CA 1
ATOM 3955 C C . VAL B 1 266 ? -48.805 42.560 67.602 1.00 36.40 247 VAL B C 1
ATOM 3956 O O . VAL B 1 266 ? -49.892 42.185 68.028 1.00 39.20 247 VAL B O 1
ATOM 3960 N N . ILE B 1 267 ? -48.146 43.589 68.125 1.00 30.30 248 ILE B N 1
ATOM 3961 C CA . ILE B 1 267 ? -48.735 44.421 69.172 1.00 29.62 248 ILE B CA 1
ATOM 3962 C C . ILE B 1 267 ? -49.364 45.679 68.552 1.00 35.79 248 ILE B C 1
ATOM 3963 O O . ILE B 1 267 ? -49.470 45.767 67.324 1.00 36.09 248 ILE B O 1
ATOM 3968 N N . GLY B 1 268 ? -49.809 46.612 69.400 1.00 32.00 249 GLY B N 1
ATOM 3969 C CA . GLY B 1 268 ? -50.446 47.847 68.958 1.00 30.89 249 GLY B CA 1
ATOM 3970 C C . GLY B 1 268 ? -49.542 48.797 68.188 1.00 31.92 249 GLY B C 1
ATOM 3971 O O . GLY B 1 268 ? -48.391 48.483 67.902 1.00 29.47 249 GLY B O 1
ATOM 3972 N N . SER B 1 269 ? -50.082 49.961 67.824 1.00 29.93 250 SER B N 1
ATOM 3973 C CA . SER B 1 269 ? -49.364 50.973 67.065 1.00 28.76 250 SER B CA 1
ATOM 3974 C C . SER B 1 269 ? -48.508 51.840 67.995 1.00 34.02 250 SER B C 1
ATOM 3975 O O . SER B 1 269 ? -48.899 52.073 69.146 1.00 34.05 250 SER B O 1
ATOM 3978 N N . ASN B 1 270 ? -47.398 52.430 67.462 1.00 27.98 251 ASN B N 1
ATOM 3979 C CA . ASN B 1 270 ? -46.627 53.408 68.231 1.00 27.20 251 ASN B CA 1
ATOM 3980 C C . ASN B 1 270 ? -47.497 54.669 68.521 1.00 30.62 251 ASN B C 1
ATOM 3981 O O . ASN B 1 270 ? -47.212 55.407 69.452 1.00 32.25 251 ASN B O 1
ATOM 3986 N N . ALA B 1 271 ? -48.603 54.845 67.755 1.00 26.81 252 ALA B N 1
ATOM 3987 C CA . ALA B 1 271 ? -49.587 55.914 67.962 1.00 27.97 252 ALA B CA 1
ATOM 3988 C C . ALA B 1 271 ? -50.285 55.768 69.324 1.00 33.92 252 ALA B C 1
ATOM 3989 O O . ALA B 1 271 ? -50.787 56.758 69.867 1.00 36.49 252 ALA B O 1
ATOM 3991 N N . ASP B 1 272 ? -50.348 54.518 69.858 1.00 28.46 253 ASP B N 1
ATOM 3992 C CA . ASP B 1 272 ? -50.933 54.236 71.175 1.00 28.62 253 ASP B CA 1
ATOM 3993 C C . ASP B 1 272 ? -49.867 54.203 72.268 1.00 32.74 253 ASP B C 1
ATOM 3994 O O . ASP B 1 272 ? -50.195 53.930 73.411 1.00 34.35 253 ASP B O 1
ATOM 3999 N N . ASP B 1 273 ? -48.559 54.395 71.901 1.00 29.13 254 ASP B N 1
ATOM 4000 C CA . ASP B 1 273 ? -47.438 54.202 72.832 1.00 27.85 254 ASP B CA 1
ATOM 4001 C C . ASP B 1 273 ? -47.448 52.718 73.254 1.00 32.46 254 ASP B C 1
ATOM 4002 O O . ASP B 1 273 ? -47.325 52.400 74.436 1.00 32.80 254 ASP B O 1
ATOM 4007 N N . ALA B 1 274 ? -47.699 51.821 72.276 1.00 29.56 255 ALA B N 1
ATOM 4008 C CA . ALA B 1 274 ? -47.870 50.385 72.510 1.00 29.85 255 ALA B CA 1
ATOM 4009 C C . ALA B 1 274 ? -46.684 49.719 73.195 1.00 35.95 255 ALA B C 1
ATOM 4010 O O . ALA B 1 274 ? -46.897 48.834 74.013 1.00 38.81 255 ALA B O 1
ATOM 4012 N N . VAL B 1 275 ? -45.426 50.113 72.844 1.00 31.17 256 VAL B N 1
ATOM 4013 C CA . VAL B 1 275 ? -44.226 49.496 73.448 1.00 30.81 256 VAL B CA 1
ATOM 4014 C C . VAL B 1 275 ? -44.161 49.714 74.988 1.00 33.54 256 VAL B C 1
ATOM 4015 O O . VAL B 1 275 ? -44.196 48.734 75.734 1.00 31.43 256 VAL B O 1
ATOM 4019 N N . PRO B 1 276 ? -44.149 50.989 75.492 1.00 30.56 257 PRO B N 1
ATOM 4020 C CA . PRO B 1 276 ? -44.068 51.184 76.947 1.00 31.39 257 PRO B CA 1
ATOM 4021 C C . PRO B 1 276 ? -45.280 50.618 77.706 1.00 36.27 257 PRO B C 1
ATOM 4022 O O . PRO B 1 276 ? -45.119 50.119 78.821 1.00 37.01 257 PRO B O 1
ATOM 4026 N N . ARG B 1 277 ? -46.485 50.640 77.079 1.00 31.50 258 ARG B N 1
ATOM 4027 C CA . ARG B 1 277 ? -47.694 50.066 77.685 1.00 31.72 258 ARG B CA 1
ATOM 4028 C C . ARG B 1 277 ? -47.581 48.558 77.797 1.00 37.45 258 ARG B C 1
ATOM 4029 O O . ARG B 1 277 ? -47.977 47.986 78.811 1.00 40.64 258 ARG B O 1
ATOM 4037 N N . TYR B 1 278 ? -47.007 47.914 76.771 1.00 33.49 259 TYR B N 1
ATOM 4038 C CA . TYR B 1 278 ? -46.780 46.471 76.759 1.00 34.03 259 TYR B CA 1
ATOM 4039 C C . TYR B 1 278 ? -45.802 46.109 77.856 1.00 37.81 259 TYR B C 1
ATOM 4040 O O . TYR B 1 278 ? -46.024 45.144 78.566 1.00 39.11 259 TYR B O 1
ATOM 4049 N N . LEU B 1 279 ? -44.716 46.907 78.001 1.00 33.60 260 LEU B N 1
ATOM 4050 C CA . LEU B 1 279 ? -43.675 46.701 79.013 1.00 32.75 260 LEU B CA 1
ATOM 4051 C C . LEU B 1 279 ? -44.220 46.855 80.431 1.00 41.50 260 LEU B C 1
ATOM 4052 O O . LEU B 1 279 ? -43.896 46.045 81.294 1.00 43.88 260 LEU B O 1
ATOM 4057 N N . ARG B 1 280 ? -45.065 47.891 80.679 1.00 38.48 261 ARG B N 1
ATOM 4058 C CA . ARG B 1 280 ? -45.677 48.096 82.006 1.00 39.48 261 ARG B CA 1
ATOM 4059 C C . ARG B 1 280 ? -46.595 46.939 82.362 1.00 44.61 261 ARG B C 1
ATOM 4060 O O . ARG B 1 280 ? -46.619 46.502 83.517 1.00 44.74 261 ARG B O 1
ATOM 4068 N N . LYS B 1 281 ? -47.345 46.427 81.364 1.00 39.88 262 LYS B N 1
ATOM 4069 C CA . LYS B 1 281 ? -48.246 45.294 81.556 1.00 40.59 262 LYS B CA 1
ATOM 4070 C C . LYS B 1 281 ? -47.446 44.026 81.873 1.00 45.01 262 LYS B C 1
ATOM 4071 O O . LYS B 1 281 ? -47.839 43.245 82.740 1.00 46.80 262 LYS B O 1
ATOM 4077 N N . LEU B 1 282 ? -46.282 43.886 81.246 1.00 40.63 263 LEU B N 1
ATOM 4078 C CA . LEU B 1 282 ? -45.435 42.719 81.386 1.00 41.04 263 LEU B CA 1
ATOM 4079 C C . LEU B 1 282 ? -44.599 42.741 82.686 1.00 45.63 263 LEU B C 1
ATOM 4080 O O . LEU B 1 282 ? -44.458 41.708 83.333 1.00 46.84 263 LEU B O 1
ATOM 4085 N N . TYR B 1 283 ? -44.036 43.910 83.047 1.00 41.62 264 TYR B N 1
ATOM 4086 C CA . TYR B 1 283 ? -43.108 44.029 84.176 1.00 42.54 264 TYR B CA 1
ATOM 4087 C C . TYR B 1 283 ? -43.735 44.585 85.467 1.00 51.96 264 TYR B C 1
ATOM 4088 O O . TYR B 1 283 ? -43.291 44.224 86.554 1.00 53.83 264 TYR B O 1
ATOM 4097 N N . LEU B 1 284 ? -44.661 45.551 85.352 1.00 50.55 265 LEU B N 1
ATOM 4098 C CA . LEU B 1 284 ? -45.191 46.252 86.528 1.00 52.82 265 LEU B CA 1
ATOM 4099 C C . LEU B 1 284 ? -46.562 45.724 86.991 1.00 62.65 265 LEU B C 1
ATOM 4100 O O . LEU B 1 284 ? -46.892 45.826 88.182 1.00 63.92 265 LEU B O 1
ATOM 4105 N N . ASP B 1 285 ? -47.368 45.195 86.061 1.00 61.93 266 ASP B N 1
ATOM 4106 C CA . ASP B 1 285 ? -48.695 44.668 86.407 1.00 70.82 266 ASP B CA 1
ATOM 4107 C C . ASP B 1 285 ? -48.585 43.229 86.949 1.00 101.55 266 ASP B C 1
ATOM 4108 O O . ASP B 1 285 ? -47.772 42.440 86.402 1.00 105.37 266 ASP B O 1
ATOM 4119 N N . TYR C 1 21 ? -47.460 39.859 -1.363 1.00 54.36 2 TYR C N 1
ATOM 4120 C CA . TYR C 1 21 ? -47.757 39.266 -0.054 1.00 49.24 2 TYR C CA 1
ATOM 4121 C C . TYR C 1 21 ? -48.420 40.300 0.882 1.00 50.60 2 TYR C C 1
ATOM 4122 O O . TYR C 1 21 ? -47.784 41.277 1.277 1.00 50.04 2 TYR C O 1
ATOM 4131 N N . GLN C 1 22 ? -49.731 40.131 1.137 1.00 45.45 3 GLN C N 1
ATOM 4132 C CA . GLN C 1 22 ? -50.532 41.039 1.972 1.00 44.52 3 GLN C CA 1
ATOM 4133 C C . GLN C 1 22 ? -50.284 40.828 3.475 1.00 44.73 3 GLN C C 1
ATOM 4134 O O . GLN C 1 22 ? -50.654 41.680 4.288 1.00 44.95 3 GLN C O 1
ATOM 4140 N N . VAL C 1 23 ? -49.726 39.671 3.844 1.00 36.80 4 VAL C N 1
ATOM 4141 C CA . VAL C 1 23 ? -49.435 39.355 5.233 1.00 34.05 4 VAL C CA 1
ATOM 4142 C C . VAL C 1 23 ? -47.935 39.150 5.416 1.00 34.01 4 VAL C C 1
ATOM 4143 O O . VAL C 1 23 ? -47.334 38.332 4.714 1.00 32.34 4 VAL C O 1
ATOM 4147 N N . VAL C 1 24 ? -47.328 39.895 6.353 1.00 28.84 5 VAL C N 1
ATOM 4148 C CA . VAL C 1 24 ? -45.932 39.713 6.729 1.00 26.85 5 VAL C CA 1
ATOM 4149 C C . VAL C 1 24 ? -45.887 39.059 8.102 1.00 31.47 5 VAL C C 1
ATOM 4150 O O . VAL C 1 24 ? -46.440 39.605 9.068 1.00 30.07 5 VAL C O 1
ATOM 4154 N N . ALA C 1 25 ? -45.289 37.854 8.185 1.00 28.84 6 ALA C N 1
ATOM 4155 C CA . ALA C 1 25 ? -45.146 37.152 9.455 1.00 27.96 6 ALA C CA 1
ATOM 4156 C C . ALA C 1 25 ? -43.699 37.143 9.866 1.00 32.75 6 ALA C C 1
ATOM 4157 O O . ALA C 1 25 ? -42.816 36.882 9.034 1.00 33.77 6 ALA C O 1
ATOM 4159 N N . SER C 1 26 ? -43.422 37.466 11.125 1.00 25.98 7 SER C N 1
ATOM 4160 C CA . SER C 1 26 ? -42.056 37.482 11.551 1.00 24.93 7 SER C CA 1
ATOM 4161 C C . SER C 1 26 ? -41.877 36.982 12.950 1.00 28.56 7 SER C C 1
ATOM 4162 O O . SER C 1 26 ? -42.579 37.423 13.875 1.00 26.28 7 SER C O 1
ATOM 4165 N N . ASP C 1 27 ? -40.877 36.114 13.136 1.00 26.01 8 ASP C N 1
ATOM 4166 C CA . ASP C 1 27 ? -40.383 35.750 14.456 1.00 26.18 8 ASP C CA 1
ATOM 4167 C C . ASP C 1 27 ? -39.759 37.035 15.093 1.00 32.21 8 ASP C C 1
ATOM 4168 O O . ASP C 1 27 ? -39.484 38.009 14.372 1.00 32.88 8 ASP C O 1
ATOM 4173 N N . LEU C 1 28 ? -39.575 37.051 16.411 1.00 29.35 9 LEU C N 1
ATOM 4174 C CA . LEU C 1 28 ? -39.042 38.245 17.068 1.00 29.26 9 LEU C CA 1
ATOM 4175 C C . LEU C 1 28 ? -37.563 38.123 17.418 1.00 33.34 9 LEU C C 1
ATOM 4176 O O . LEU C 1 28 ? -36.725 38.750 16.763 1.00 33.39 9 LEU C O 1
ATOM 4181 N N . ASP C 1 29 ? -37.231 37.297 18.417 1.00 29.74 10 ASP C N 1
ATOM 4182 C CA . ASP C 1 29 ? -35.849 37.097 18.846 1.00 29.67 10 ASP C CA 1
ATOM 4183 C C . ASP C 1 29 ? -35.023 36.466 17.751 1.00 33.77 10 ASP C C 1
ATOM 4184 O O . ASP C 1 29 ? -35.410 35.436 17.205 1.00 33.52 10 ASP C O 1
ATOM 4189 N N . GLY C 1 30 ? -33.923 37.131 17.387 1.00 30.68 11 GLY C N 1
ATOM 4190 C CA . GLY C 1 30 ? -33.014 36.664 16.347 1.00 29.40 11 GLY C CA 1
ATOM 4191 C C . GLY C 1 30 ? -33.500 36.923 14.935 1.00 32.44 11 GLY C C 1
ATOM 4192 O O . GLY C 1 30 ? -32.812 36.582 13.974 1.00 33.46 11 GLY C O 1
ATOM 4193 N N . THR C 1 31 ? -34.679 37.545 14.793 1.00 27.55 12 THR C N 1
ATOM 4194 C CA . THR C 1 31 ? -35.274 37.805 13.484 1.00 26.20 12 THR C CA 1
ATOM 4195 C C . THR C 1 31 ? -35.569 39.313 13.293 1.00 30.78 12 THR C C 1
ATOM 4196 O O . THR C 1 31 ? -34.740 40.029 12.751 1.00 29.71 12 THR C O 1
ATOM 4200 N N . LEU C 1 32 ? -36.736 39.788 13.768 1.00 28.85 13 LEU C N 1
ATOM 4201 C CA . LEU C 1 32 ? -37.081 41.208 13.683 1.00 29.06 13 LEU C CA 1
ATOM 4202 C C . LEU C 1 32 ? -36.306 42.027 14.738 1.00 33.28 13 LEU C C 1
ATOM 4203 O O . LEU C 1 32 ? -35.905 43.160 14.467 1.00 33.21 13 LEU C O 1
ATOM 4208 N N . LEU C 1 33 ? -36.109 41.451 15.946 1.00 29.54 14 LEU C N 1
ATOM 4209 C CA . LEU C 1 33 ? -35.399 42.140 17.014 1.00 29.81 14 LEU C CA 1
ATOM 4210 C C . LEU C 1 33 ? -33.896 42.162 16.758 1.00 32.14 14 LEU C C 1
ATOM 4211 O O . LEU C 1 33 ? -33.337 41.207 16.194 1.00 29.86 14 LEU C O 1
ATOM 4216 N N . SER C 1 34 ? -33.232 43.242 17.186 1.00 28.45 15 SER C N 1
ATOM 4217 C CA . SER C 1 34 ? -31.770 43.373 17.052 1.00 26.99 15 SER C CA 1
ATOM 4218 C C . SER C 1 34 ? -31.060 42.321 17.919 1.00 32.19 15 SER C C 1
ATOM 4219 O O . SER C 1 34 ? -31.683 41.740 18.811 1.00 29.79 15 SER C O 1
ATOM 4222 N N . PRO C 1 35 ? -29.735 42.100 17.727 1.00 33.11 16 PRO C N 1
ATOM 4223 C CA . PRO C 1 35 ? -29.014 41.168 18.627 1.00 34.19 16 PRO C CA 1
ATOM 4224 C C . PRO C 1 35 ? -29.132 41.562 20.114 1.00 41.26 16 PRO C C 1
ATOM 4225 O O . PRO C 1 35 ? -28.948 40.716 20.980 1.00 43.14 16 PRO C O 1
ATOM 4229 N N . ASP C 1 36 ? -29.493 42.839 20.399 1.00 39.00 17 ASP C N 1
ATOM 4230 C CA . ASP C 1 36 ? -29.709 43.325 21.767 1.00 41.22 17 ASP C CA 1
ATOM 4231 C C . ASP C 1 36 ? -31.192 43.298 22.189 1.00 46.30 17 ASP C C 1
ATOM 4232 O O . ASP C 1 36 ? -31.556 43.896 23.201 1.00 46.50 17 ASP C O 1
ATOM 4237 N N . HIS C 1 37 ? -32.031 42.539 21.437 1.00 44.66 18 HIS C N 1
ATOM 4238 C CA . HIS C 1 37 ? -33.456 42.288 21.740 1.00 45.89 18 HIS C CA 1
ATOM 4239 C C . HIS C 1 37 ? -34.335 43.540 21.667 1.00 49.04 18 HIS C C 1
ATOM 4240 O O . HIS C 1 37 ? -35.359 43.604 22.339 1.00 49.89 18 HIS C O 1
ATOM 4247 N N . PHE C 1 38 ? -33.971 44.502 20.817 1.00 44.71 19 PHE C N 1
ATOM 4248 C CA . PHE C 1 38 ? -34.755 45.723 20.662 1.00 44.08 19 PHE C CA 1
ATOM 4249 C C . PHE C 1 38 ? -35.354 45.830 19.294 1.00 41.20 19 PHE C C 1
ATOM 4250 O O . PHE C 1 38 ? -34.790 45.321 18.320 1.00 39.31 19 PHE C O 1
ATOM 4258 N N . LEU C 1 39 ? -36.454 46.570 19.195 1.00 35.91 20 LEU C N 1
ATOM 4259 C CA . LEU C 1 39 ? -37.060 46.942 17.930 1.00 34.47 20 LEU C CA 1
ATOM 4260 C C . LEU C 1 39 ? -36.493 48.308 17.553 1.00 34.10 20 LEU C C 1
ATOM 4261 O O . LEU C 1 39 ? -36.694 49.276 18.286 1.00 34.84 20 LEU C O 1
ATOM 4266 N N . THR C 1 40 ? -35.674 48.361 16.520 1.00 29.57 21 THR C N 1
ATOM 4267 C CA . THR C 1 40 ? -34.993 49.619 16.157 1.00 31.10 21 THR C CA 1
ATOM 4268 C C . THR C 1 40 ? -35.995 50.637 15.613 1.00 35.63 21 THR C C 1
ATOM 4269 O O . THR C 1 40 ? -36.986 50.252 15.004 1.00 35.95 21 THR C O 1
ATOM 4273 N N . PRO C 1 41 ? -35.700 51.948 15.721 1.00 33.84 22 PRO C N 1
ATOM 4274 C CA . PRO C 1 41 ? -36.580 52.945 15.089 1.00 34.86 22 PRO C CA 1
ATOM 4275 C C . PRO C 1 41 ? -36.762 52.691 13.585 1.00 41.10 22 PRO C C 1
ATOM 4276 O O . PRO C 1 41 ? -37.865 52.907 13.052 1.00 43.94 22 PRO C O 1
ATOM 4280 N N . TYR C 1 42 ? -35.713 52.156 12.915 1.00 36.04 23 TYR C N 1
ATOM 4281 C CA . TYR C 1 42 ? -35.773 51.811 11.487 1.00 35.55 23 TYR C CA 1
ATOM 4282 C C . TYR C 1 42 ? -36.817 50.721 11.241 1.00 38.19 23 TYR C C 1
ATOM 4283 O O . TYR C 1 42 ? -37.585 50.813 10.279 1.00 38.73 23 TYR C O 1
ATOM 4292 N N . ALA C 1 43 ? -36.836 49.674 12.113 1.00 33.00 24 ALA C N 1
ATOM 4293 C CA . ALA C 1 43 ? -37.814 48.589 12.029 1.00 31.32 24 ALA C CA 1
ATOM 4294 C C . ALA C 1 43 ? -39.223 49.103 12.330 1.00 37.51 24 ALA C C 1
ATOM 4295 O O . ALA C 1 43 ? -40.161 48.722 11.639 1.00 36.08 24 ALA C O 1
ATOM 4297 N N . LYS C 1 44 ? -39.379 49.961 13.396 1.00 37.49 25 LYS C N 1
ATOM 4298 C CA . LYS C 1 44 ? -40.692 50.556 13.746 1.00 39.36 25 LYS C CA 1
ATOM 4299 C C . LYS C 1 44 ? -41.235 51.366 12.574 1.00 44.64 25 LYS C C 1
ATOM 4300 O O . LYS C 1 44 ? -42.412 51.275 12.267 1.00 46.21 25 LYS C O 1
ATOM 4306 N N . GLU C 1 45 ? -40.363 52.153 11.912 1.00 42.05 26 GLU C N 1
ATOM 4307 C CA . GLU C 1 45 ? -40.752 52.994 10.778 1.00 43.24 26 GLU C CA 1
ATOM 4308 C C . GLU C 1 45 ? -41.160 52.147 9.576 1.00 46.26 26 GLU C C 1
ATOM 4309 O O . GLU C 1 45 ? -42.124 52.487 8.892 1.00 48.37 26 GLU C O 1
ATOM 4315 N N . THR C 1 46 ? -40.491 50.989 9.379 1.00 39.18 27 THR C N 1
ATOM 4316 C CA . THR C 1 46 ? -40.841 50.045 8.308 1.00 36.76 27 THR C CA 1
ATOM 4317 C C . THR C 1 46 ? -42.237 49.490 8.510 1.00 40.32 27 THR C C 1
ATOM 4318 O O . THR C 1 46 ? -43.001 49.414 7.547 1.00 41.46 27 THR C O 1
ATOM 4322 N N . LEU C 1 47 ? -42.597 49.112 9.768 1.00 37.01 28 LEU C N 1
ATOM 4323 C CA . LEU C 1 47 ? -43.955 48.595 10.041 1.00 36.36 28 LEU C CA 1
ATOM 4324 C C . LEU C 1 47 ? -44.966 49.659 9.702 1.00 40.00 28 LEU C C 1
ATOM 4325 O O . LEU C 1 47 ? -45.951 49.372 9.030 1.00 41.15 28 LEU C O 1
ATOM 4330 N N . LYS C 1 48 ? -44.695 50.922 10.132 1.00 37.34 29 LYS C N 1
ATOM 4331 C CA A LYS C 1 48 ? -45.600 52.046 9.878 0.50 39.50 29 LYS C CA 1
ATOM 4332 C CA B LYS C 1 48 ? -45.585 52.070 9.884 0.50 39.31 29 LYS C CA 1
ATOM 4333 C C . LYS C 1 48 ? -45.779 52.304 8.368 1.00 43.87 29 LYS C C 1
ATOM 4334 O O . LYS C 1 48 ? -46.894 52.496 7.914 1.00 44.01 29 LYS C O 1
ATOM 4345 N N . LEU C 1 49 ? -44.679 52.277 7.598 1.00 42.33 30 LEU C N 1
ATOM 4346 C CA . LEU C 1 49 ? -44.730 52.516 6.150 1.00 43.74 30 LEU C CA 1
ATOM 4347 C C . LEU C 1 49 ? -45.521 51.443 5.413 1.00 47.92 30 LEU C C 1
ATOM 4348 O O . LEU C 1 49 ? -46.282 51.766 4.508 1.00 51.01 30 LEU C O 1
ATOM 4353 N N . LEU C 1 50 ? -45.351 50.171 5.799 1.00 42.12 31 LEU C N 1
ATOM 4354 C CA . LEU C 1 50 ? -46.059 49.065 5.162 1.00 41.51 31 LEU C CA 1
ATOM 4355 C C . LEU C 1 50 ? -47.515 48.986 5.622 1.00 47.16 31 LEU C C 1
ATOM 4356 O O . LEU C 1 50 ? -48.389 48.657 4.819 1.00 47.08 31 LEU C O 1
ATOM 4361 N N . THR C 1 51 ? -47.788 49.348 6.901 1.00 44.48 32 THR C N 1
ATOM 4362 C CA . THR C 1 51 ? -49.154 49.417 7.438 1.00 44.88 32 THR C CA 1
ATOM 4363 C C . THR C 1 51 ? -49.956 50.481 6.687 1.00 52.20 32 THR C C 1
ATOM 4364 O O . THR C 1 51 ? -51.106 50.240 6.323 1.00 53.77 32 THR C O 1
ATOM 4368 N N . ALA C 1 52 ? -49.323 51.631 6.392 1.00 50.38 33 ALA C N 1
ATOM 4369 C CA . ALA C 1 52 ? -49.955 52.720 5.638 1.00 53.56 33 ALA C CA 1
ATOM 4370 C C . ALA C 1 52 ? -50.316 52.270 4.208 1.00 59.86 33 ALA C C 1
ATOM 4371 O O . ALA C 1 52 ? -51.194 52.860 3.581 1.00 62.55 33 ALA C O 1
ATOM 4373 N N . ARG C 1 53 ? -49.643 51.216 3.707 1.00 54.57 34 ARG C N 1
ATOM 4374 C CA . ARG C 1 53 ? -49.881 50.690 2.365 1.00 55.01 34 ARG C CA 1
ATOM 4375 C C . ARG C 1 53 ? -50.770 49.427 2.355 1.00 57.40 34 ARG C C 1
ATOM 4376 O O . ARG C 1 53 ? -50.888 48.756 1.327 1.00 57.04 34 ARG C O 1
ATOM 4384 N N . GLY C 1 54 ? -51.440 49.169 3.480 1.00 52.99 35 GLY C N 1
ATOM 4385 C CA . GLY C 1 54 ? -52.407 48.080 3.602 1.00 51.40 35 GLY C CA 1
ATOM 4386 C C . GLY C 1 54 ? -51.838 46.723 3.978 1.00 52.00 35 GLY C C 1
ATOM 4387 O O . GLY C 1 54 ? -52.577 45.736 4.013 1.00 50.14 35 GLY C O 1
ATOM 4388 N N . ILE C 1 55 ? -50.526 46.652 4.275 1.00 46.93 36 ILE C N 1
ATOM 4389 C CA . ILE C 1 55 ? -49.899 45.376 4.651 1.00 44.00 36 ILE C CA 1
ATOM 4390 C C . ILE C 1 55 ? -50.222 44.980 6.115 1.00 45.29 36 ILE C C 1
ATOM 4391 O O . ILE C 1 55 ? -50.229 45.830 7.003 1.00 45.23 36 ILE C O 1
ATOM 4396 N N . ASN C 1 56 ? -50.507 43.690 6.341 1.00 40.36 37 ASN C N 1
ATOM 4397 C CA . ASN C 1 56 ? -50.820 43.149 7.666 1.00 38.84 37 ASN C CA 1
ATOM 4398 C C . ASN C 1 56 ? -49.619 42.512 8.268 1.00 40.18 37 ASN C C 1
ATOM 4399 O O . ASN C 1 56 ? -48.860 41.846 7.564 1.00 39.64 37 ASN C O 1
ATOM 4404 N N . PHE C 1 57 ? -49.440 42.671 9.588 1.00 35.58 38 PHE C N 1
ATOM 4405 C CA . PHE C 1 57 ? -48.302 42.076 10.281 1.00 32.85 38 PHE C CA 1
ATOM 4406 C C . PHE C 1 57 ? -48.740 41.085 11.314 1.00 35.60 38 PHE C C 1
ATOM 4407 O O . PHE C 1 57 ? -49.700 41.322 12.036 1.00 33.97 38 PHE C O 1
ATOM 4415 N N . VAL C 1 58 ? -48.049 39.955 11.371 1.00 32.09 39 VAL C N 1
ATOM 4416 C CA . VAL C 1 58 ? -48.295 38.923 12.359 1.00 30.79 39 VAL C CA 1
ATOM 4417 C C . VAL C 1 58 ? -46.957 38.571 13.012 1.00 35.59 39 VAL C C 1
ATOM 4418 O O . VAL C 1 58 ? -46.007 38.218 12.314 1.00 35.62 39 VAL C O 1
ATOM 4422 N N . PHE C 1 59 ? -46.862 38.721 14.333 1.00 32.48 40 PHE C N 1
ATOM 4423 C CA . PHE C 1 59 ? -45.627 38.405 15.049 1.00 31.24 40 PHE C CA 1
ATOM 4424 C C . PHE C 1 59 ? -45.750 37.084 15.785 1.00 34.33 40 PHE C C 1
ATOM 4425 O O . PHE C 1 59 ? -46.801 36.803 16.374 1.00 33.38 40 PHE C O 1
ATOM 4433 N N . ALA C 1 60 ? -44.752 36.190 15.594 1.00 29.46 41 ALA C N 1
ATOM 4434 C CA . ALA C 1 60 ? -44.807 34.826 16.113 1.00 28.85 41 ALA C CA 1
ATOM 4435 C C . ALA C 1 60 ? -43.617 34.512 16.962 1.00 33.66 41 ALA C C 1
ATOM 4436 O O . ALA C 1 60 ? -42.490 34.531 16.477 1.00 35.45 41 ALA C 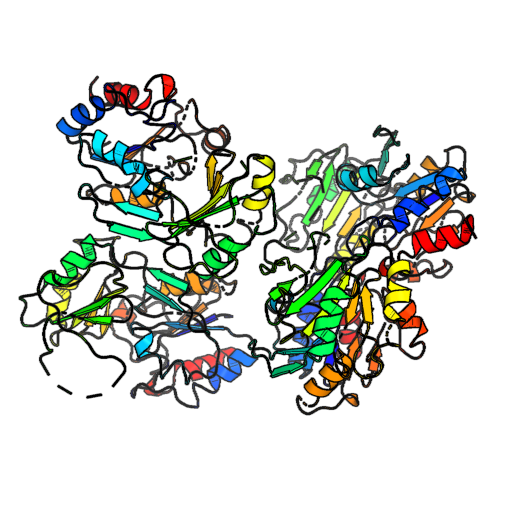O 1
ATOM 4438 N N . THR C 1 61 ? -43.848 34.197 18.234 1.00 28.78 42 THR C N 1
ATOM 4439 C CA . THR C 1 61 ? -42.760 33.947 19.161 1.00 28.04 42 THR C CA 1
ATOM 4440 C C . THR C 1 61 ? -43.007 32.719 20.028 1.00 33.66 42 THR C C 1
ATOM 4441 O O . THR C 1 61 ? -44.141 32.281 20.182 1.00 33.29 42 THR C O 1
ATOM 4445 N N . GLY C 1 62 ? -41.933 32.191 20.602 1.00 32.34 43 GLY C N 1
ATOM 4446 C CA . GLY C 1 62 ? -42.013 31.136 21.591 1.00 33.44 43 GLY C CA 1
ATOM 4447 C C . GLY C 1 62 ? -42.301 31.709 22.967 1.00 39.78 43 GLY C C 1
ATOM 4448 O O . GLY C 1 62 ? -42.754 30.992 23.864 1.00 41.43 43 GLY C O 1
ATOM 4449 N N . ARG C 1 63 ? -42.088 33.036 23.129 1.00 35.74 44 ARG C N 1
ATOM 4450 C CA . ARG C 1 63 ? -42.327 33.730 24.397 1.00 36.13 44 ARG C CA 1
ATOM 4451 C C . ARG C 1 63 ? -43.767 33.615 24.847 1.00 40.07 44 ARG C C 1
ATOM 4452 O O . ARG C 1 63 ? -44.667 33.463 24.026 1.00 38.65 44 ARG C O 1
ATOM 4460 N N . HIS C 1 64 ? -43.992 33.764 26.140 1.00 38.61 45 HIS C N 1
ATOM 4461 C CA . HIS C 1 64 ? -45.329 33.860 26.696 1.00 38.36 45 HIS C CA 1
ATOM 4462 C C . HIS C 1 64 ? -45.881 35.269 26.343 1.00 42.97 45 HIS C C 1
ATOM 4463 O O . HIS C 1 64 ? -45.109 36.213 26.237 1.00 43.36 45 HIS C O 1
ATOM 4470 N N . TYR C 1 65 ? -47.196 35.405 26.178 1.00 40.46 46 TYR C N 1
ATOM 4471 C CA . TYR C 1 65 ? -47.813 36.699 25.846 1.00 39.60 46 TYR C CA 1
ATOM 4472 C C . TYR C 1 65 ? -47.421 37.846 26.849 1.00 46.46 46 TYR C C 1
ATOM 4473 O O . TYR C 1 65 ? -47.262 39.000 26.436 1.00 45.61 46 TYR C O 1
ATOM 4482 N N . ILE C 1 66 ? -47.212 37.508 28.129 1.00 45.74 47 ILE C N 1
ATOM 4483 C CA . ILE C 1 66 ? -46.796 38.499 29.133 1.00 48.29 47 ILE C CA 1
ATOM 4484 C C . ILE C 1 66 ? -45.350 38.983 28.868 1.00 53.51 47 ILE C C 1
ATOM 4485 O O . ILE C 1 66 ? -45.030 40.143 29.133 1.00 55.73 47 ILE C O 1
ATOM 4490 N N . ASP C 1 67 ? -44.503 38.104 28.308 1.00 48.34 48 ASP C N 1
ATOM 4491 C CA . ASP C 1 67 ? -43.110 38.426 28.004 1.00 47.79 48 ASP C CA 1
ATOM 4492 C C . ASP C 1 67 ? -42.949 39.372 26.798 1.00 51.08 48 ASP C C 1
ATOM 4493 O O . ASP C 1 67 ? -41.889 39.971 26.635 1.00 51.91 48 ASP C O 1
ATOM 4498 N N . VAL C 1 68 ? -43.975 39.478 25.938 1.00 47.51 49 VAL C N 1
ATOM 4499 C CA . VAL C 1 68 ? -43.903 40.351 24.748 1.00 46.29 49 VAL C CA 1
ATOM 4500 C C . VAL C 1 68 ? -44.629 41.675 24.979 1.00 49.56 49 VAL C C 1
ATOM 4501 O O . VAL C 1 68 ? -44.870 42.427 24.024 1.00 50.20 49 VAL C O 1
ATOM 4505 N N . GLY C 1 69 ? -44.948 41.958 26.240 1.00 43.90 50 GLY C N 1
ATOM 4506 C CA . GLY C 1 69 ? -45.651 43.170 26.618 1.00 45.38 50 GLY C CA 1
ATOM 4507 C C . GLY C 1 69 ? -44.972 44.436 26.151 1.00 51.21 50 GLY C C 1
ATOM 4508 O O . GLY C 1 69 ? -45.589 45.258 25.470 1.00 50.70 50 GLY C O 1
ATOM 4509 N N . GLN C 1 70 ? -43.682 44.604 26.506 1.00 50.37 51 GLN C N 1
ATOM 4510 C CA . GLN C 1 70 ? -42.932 45.798 26.126 1.00 51.31 51 GLN C CA 1
ATOM 4511 C C . GLN C 1 70 ? -42.738 45.885 24.600 1.00 53.74 51 GLN C C 1
ATOM 4512 O O . GLN C 1 70 ? -42.808 46.982 24.043 1.00 54.52 51 GLN C O 1
ATOM 4518 N N . ILE C 1 71 ? -42.588 44.709 23.913 1.00 47.40 52 ILE C N 1
ATOM 4519 C CA . ILE C 1 71 ? -42.488 44.659 22.450 1.00 45.45 52 ILE C CA 1
ATOM 4520 C C . ILE C 1 71 ? -43.775 45.161 21.786 1.00 50.52 52 ILE C C 1
ATOM 4521 O O . ILE C 1 71 ? -43.715 46.095 20.989 1.00 50.97 52 ILE C O 1
ATOM 4526 N N . ARG C 1 72 ? -44.952 44.582 22.150 1.00 47.60 53 ARG C N 1
ATOM 4527 C CA . ARG C 1 72 ? -46.222 45.010 21.543 1.00 47.85 53 ARG C CA 1
ATOM 4528 C C . ARG C 1 72 ? -46.603 46.469 21.882 1.00 53.04 53 ARG C C 1
ATOM 4529 O O . ARG C 1 72 ? -47.210 47.154 21.051 1.00 54.62 53 ARG C O 1
ATOM 4537 N N . ASP C 1 73 ? -46.140 46.977 23.023 1.00 49.83 54 ASP C N 1
ATOM 4538 C CA . ASP C 1 73 ? -46.361 48.385 23.370 1.00 52.47 54 ASP C CA 1
ATOM 4539 C C . ASP C 1 73 ? -45.481 49.325 22.496 1.00 56.16 54 ASP C C 1
ATOM 4540 O O . ASP C 1 73 ? -45.752 50.526 22.415 1.00 57.86 54 ASP C O 1
ATOM 4545 N N . ASN C 1 74 ? -44.448 48.770 21.839 1.00 50.18 55 ASN C N 1
ATOM 4546 C CA . ASN C 1 74 ? -43.532 49.567 21.027 1.00 50.32 55 ASN C CA 1
ATOM 4547 C C . ASN C 1 74 ? -43.632 49.316 19.519 1.00 51.33 55 ASN C C 1
ATOM 4548 O O . ASN C 1 74 ? -42.918 49.972 18.751 1.00 52.81 55 ASN C O 1
ATOM 4553 N N . LEU C 1 75 ? -44.536 48.411 19.077 1.00 43.14 56 LEU C N 1
ATOM 4554 C CA . LEU C 1 75 ? -44.691 48.142 17.645 1.00 40.80 56 LEU C CA 1
ATOM 4555 C C . LEU C 1 75 ? -45.222 49.382 16.883 1.00 45.44 56 LEU C C 1
ATOM 4556 O O . LEU C 1 75 ? -44.765 49.670 15.765 1.00 44.60 56 LEU C O 1
ATOM 4561 N N . GLY C 1 76 ? -46.142 50.115 17.512 1.00 42.97 57 GLY C N 1
ATOM 4562 C CA . GLY C 1 76 ? -46.750 51.308 16.922 1.00 44.47 57 GLY C CA 1
ATOM 4563 C C . GLY C 1 76 ? -47.849 50.989 15.924 1.00 48.85 57 GLY C C 1
ATOM 4564 O O . GLY C 1 76 ? -48.442 51.898 15.334 1.00 50.19 57 GLY C O 1
ATOM 4565 N N . ILE C 1 77 ? -48.122 49.674 15.715 1.00 42.96 58 ILE C N 1
ATOM 4566 C CA . ILE C 1 77 ? -49.161 49.199 14.798 1.00 41.37 58 ILE C CA 1
ATOM 4567 C C . ILE C 1 77 ? -50.012 48.139 15.476 1.00 46.13 58 ILE C C 1
ATOM 4568 O O . ILE C 1 77 ? -49.545 47.468 16.407 1.00 45.56 58 ILE C O 1
ATOM 4573 N N . ARG C 1 78 ? -51.250 47.967 15.003 1.00 42.90 59 ARG C N 1
ATOM 4574 C CA . ARG C 1 78 ? -52.131 46.923 15.493 1.00 42.67 59 ARG C CA 1
ATOM 4575 C C . ARG C 1 78 ? -51.845 45.657 14.734 1.00 47.28 59 ARG C C 1
ATOM 4576 O O . ARG C 1 78 ? -51.801 45.677 13.492 1.00 48.29 59 ARG C O 1
ATOM 4584 N N . SER C 1 79 ? -51.565 44.556 15.465 1.00 42.04 60 SER C N 1
ATOM 4585 C CA A SER C 1 79 ? -51.190 43.292 14.845 0.50 39.78 60 SER C CA 1
ATOM 4586 C CA B SER C 1 79 ? -51.205 43.289 14.842 0.50 39.89 60 SER C CA 1
ATOM 4587 C C . SER C 1 79 ? -51.643 42.103 15.669 1.00 42.79 60 SER C C 1
ATOM 4588 O O . SER C 1 79 ? -51.830 42.227 16.876 1.00 42.46 60 SER C O 1
ATOM 4593 N N . TYR C 1 80 ? -51.780 40.930 15.020 1.00 39.27 61 TYR C N 1
ATOM 4594 C CA . TYR C 1 80 ? -52.070 39.684 15.705 1.00 38.05 61 TYR C CA 1
ATOM 4595 C C . TYR C 1 80 ? -50.761 39.182 16.337 1.00 40.32 61 TYR C C 1
ATOM 4596 O O . TYR C 1 80 ? -49.684 39.349 15.749 1.00 38.73 61 TYR C O 1
ATOM 4613 N N . ILE C 1 82 ? -48.835 35.846 17.905 1.00 31.37 63 ILE C N 1
ATOM 4614 C CA . ILE C 1 82 ? -48.736 34.399 18.112 1.00 29.78 63 ILE C CA 1
ATOM 4615 C C . ILE C 1 82 ? -47.704 34.159 19.191 1.00 35.38 63 ILE C C 1
ATOM 4616 O O . ILE C 1 82 ? -46.555 34.575 19.034 1.00 36.30 63 ILE C O 1
ATOM 4621 N N . THR C 1 83 ? -48.113 33.556 20.330 1.00 32.00 64 THR C N 1
ATOM 4622 C CA . THR C 1 83 ? -47.174 33.273 21.424 1.00 32.13 64 THR C CA 1
ATOM 4623 C C . THR C 1 83 ? -47.144 31.780 21.747 1.00 37.30 64 THR C C 1
ATOM 4624 O O . THR C 1 83 ? -47.927 31.005 21.171 1.00 35.44 64 THR C O 1
ATOM 4628 N N . SER C 1 84 ? -46.210 31.363 22.643 1.00 36.25 65 SER C N 1
ATOM 4629 C CA . SER C 1 84 ? -46.018 29.946 23.026 1.00 36.86 65 SER C CA 1
ATOM 4630 C C . SER C 1 84 ? -45.971 29.022 21.784 1.00 39.52 65 SER C C 1
ATOM 4631 O O . SER C 1 84 ? -46.554 27.926 21.794 1.00 39.84 65 SER C O 1
ATOM 4634 N N . ASN C 1 85 ? -45.272 29.491 20.710 1.00 33.94 66 ASN C N 1
ATOM 4635 C CA . ASN C 1 85 ? -45.069 28.754 19.450 1.00 32.82 66 ASN C CA 1
ATOM 4636 C C . ASN C 1 85 ? -46.357 28.319 18.784 1.00 37.63 66 ASN C C 1
ATOM 4637 O O . ASN C 1 85 ? -46.410 27.239 18.221 1.00 37.52 66 ASN C O 1
ATOM 4642 N N . GLY C 1 86 ? -47.392 29.158 18.859 1.00 34.80 67 GLY C N 1
ATOM 4643 C CA . GLY C 1 86 ? -48.659 28.891 18.193 1.00 34.41 67 GLY C CA 1
ATOM 4644 C C . GLY C 1 86 ? -49.736 28.310 19.076 1.00 40.27 67 GLY C C 1
ATOM 4645 O O . GLY C 1 86 ? -50.826 27.997 18.592 1.00 39.05 67 GLY C O 1
ATOM 4646 N N . ALA C 1 87 ? -49.440 28.118 20.376 1.00 39.29 68 ALA C N 1
ATOM 4647 C CA . ALA C 1 87 ? -50.443 27.598 21.309 1.00 38.97 68 ALA C CA 1
ATOM 4648 C C . ALA C 1 87 ? -51.459 28.695 21.673 1.00 40.95 68 ALA C C 1
ATOM 4649 O O . ALA C 1 87 ? -52.575 28.389 22.070 1.00 42.55 68 ALA C O 1
ATOM 4651 N N . ARG C 1 88 ? -51.080 29.969 21.482 1.00 33.87 69 ARG C N 1
ATOM 4652 C CA . ARG C 1 88 ? -51.948 31.109 21.788 1.00 33.38 69 ARG C CA 1
ATOM 4653 C C . ARG C 1 88 ? -51.944 32.125 20.640 1.00 36.77 69 ARG C C 1
ATOM 4654 O O . ARG C 1 88 ? -50.905 32.360 20.013 1.00 35.44 69 ARG C O 1
ATOM 4662 N N . VAL C 1 89 ? -53.083 32.775 20.416 1.00 33.35 70 VAL C N 1
ATOM 4663 C CA . VAL C 1 89 ? -53.183 33.915 19.516 1.00 31.96 70 VAL C CA 1
ATOM 4664 C C . VAL C 1 89 ? -53.983 34.999 20.205 1.00 37.37 70 VAL C C 1
ATOM 4665 O O . VAL C 1 89 ? -55.004 34.708 20.829 1.00 39.31 70 VAL C O 1
ATOM 4669 N N . HIS C 1 90 ? -53.471 36.213 20.194 1.00 33.27 71 HIS C N 1
ATOM 4670 C CA . HIS C 1 90 ? -54.149 37.363 20.758 1.00 34.66 71 HIS C CA 1
ATOM 4671 C C . HIS C 1 90 ? -54.315 38.418 19.678 1.00 39.58 71 HIS C C 1
ATOM 4672 O O . HIS C 1 90 ? -53.403 38.610 18.870 1.00 38.45 71 HIS C O 1
ATOM 4679 N N . ASP C 1 91 ? -55.459 39.124 19.660 1.00 38.71 72 ASP C N 1
ATOM 4680 C CA . ASP C 1 91 ? -55.657 40.212 18.702 1.00 39.85 72 ASP C CA 1
ATOM 4681 C C . ASP C 1 91 ? -54.956 41.477 19.205 1.00 46.24 72 ASP C C 1
ATOM 4682 O O . ASP C 1 91 ? -54.352 41.454 20.290 1.00 45.48 72 ASP C O 1
ATOM 4687 N N . SER C 1 92 ? -55.039 42.584 18.442 1.00 45.25 73 SER C N 1
ATOM 4688 C CA . SER C 1 92 ? -54.350 43.830 18.820 1.00 46.66 73 SER C CA 1
ATOM 4689 C C . SER C 1 92 ? -54.874 44.453 20.113 1.00 53.47 73 SER C C 1
ATOM 4690 O O . SER C 1 92 ? -54.200 45.303 20.691 1.00 56.05 73 SER C O 1
ATOM 4693 N N . ASP C 1 93 ? -56.043 43.999 20.603 1.00 48.73 74 ASP C N 1
ATOM 4694 C CA . ASP C 1 93 ? -56.608 44.533 21.836 1.00 49.99 74 ASP C CA 1
ATOM 4695 C C . ASP C 1 93 ? -56.257 43.685 23.075 1.00 51.74 74 ASP C C 1
ATOM 4696 O O . ASP C 1 93 ? -56.656 44.025 24.187 1.00 53.45 74 ASP C O 1
ATOM 4701 N N . GLY C 1 94 ? -55.489 42.622 22.877 1.00 45.23 75 GLY C N 1
ATOM 4702 C CA . GLY C 1 94 ? -55.078 41.746 23.971 1.00 44.52 75 GLY C CA 1
ATOM 4703 C C . GLY C 1 94 ? -56.052 40.617 24.264 1.00 48.69 75 GLY C C 1
ATOM 4704 O O . GLY C 1 94 ? -55.852 39.859 25.215 1.00 49.52 75 GLY C O 1
ATOM 4705 N N . GLN C 1 95 ? -57.109 40.474 23.429 1.00 43.13 76 GLN C N 1
ATOM 4706 C CA . GLN C 1 95 ? -58.094 39.403 23.593 1.00 42.21 76 GLN C CA 1
ATOM 4707 C C . GLN C 1 95 ? -57.531 38.085 23.057 1.00 44.55 76 GLN C C 1
ATOM 4708 O O . GLN C 1 95 ? -57.034 38.040 21.931 1.00 43.33 76 GLN C O 1
ATOM 4714 N N . GLN C 1 96 ? -57.593 37.020 23.867 1.00 40.21 77 GLN C N 1
ATOM 4715 C CA . GLN C 1 96 ? -57.105 35.706 23.470 1.00 37.21 77 GLN C CA 1
ATOM 4716 C C . GLN C 1 96 ? -58.089 35.068 22.506 1.00 40.48 77 GLN C C 1
ATOM 4717 O O . GLN C 1 96 ? -59.224 34.766 22.893 1.00 40.31 77 GLN C O 1
ATOM 4723 N N . ILE C 1 97 ? -57.678 34.892 21.235 1.00 35.42 78 ILE C N 1
ATOM 4724 C CA . ILE C 1 97 ? -58.554 34.301 20.219 1.00 34.08 78 ILE C CA 1
ATOM 4725 C C . ILE C 1 97 ? -58.681 32.806 20.427 1.00 36.16 78 ILE C C 1
ATOM 4726 O O . ILE C 1 97 ? -59.793 32.280 20.415 1.00 36.20 78 ILE C O 1
ATOM 4731 N N . PHE C 1 98 ? -57.552 32.119 20.646 1.00 31.37 79 PHE C N 1
ATOM 4732 C CA . PHE C 1 98 ? -57.573 30.691 20.937 1.00 31.45 79 PHE C CA 1
ATOM 4733 C C . PHE C 1 98 ? -56.451 30.265 21.867 1.00 35.80 79 PHE C C 1
ATOM 4734 O O . PHE C 1 98 ? -55.463 30.975 22.024 1.00 34.04 79 PHE C O 1
ATOM 4742 N N . ALA C 1 99 ? -56.627 29.110 22.502 1.00 34.89 80 ALA C N 1
ATOM 4743 C CA . ALA C 1 99 ? -55.644 28.503 23.372 1.00 34.82 80 ALA C CA 1
ATOM 4744 C C . ALA C 1 99 ? -55.609 27.023 23.059 1.00 39.20 80 ALA C C 1
ATOM 4745 O O . ALA C 1 99 ? -56.593 26.314 23.305 1.00 39.47 80 ALA C O 1
ATOM 4747 N N . HIS C 1 100 ? -54.565 26.584 22.379 1.00 36.42 81 HIS C N 1
ATOM 4748 C CA . HIS C 1 100 ? -54.435 25.183 22.009 1.00 37.42 81 HIS C CA 1
ATOM 4749 C C . HIS C 1 100 ? -53.405 24.504 22.898 1.00 41.04 81 HIS C C 1
ATOM 4750 O O . HIS C 1 100 ? -52.212 24.696 22.730 1.00 40.01 81 HIS C O 1
ATOM 4757 N N . ASN C 1 101 ? -53.885 23.810 23.918 1.00 38.23 82 ASN C N 1
ATOM 4758 C CA . ASN C 1 101 ? -53.052 23.247 24.963 1.00 38.41 82 ASN C CA 1
ATOM 4759 C C . ASN C 1 101 ? -52.679 21.795 24.728 1.00 41.35 82 ASN C C 1
ATOM 4760 O O . ASN C 1 101 ? -53.279 21.121 23.888 1.00 39.61 82 ASN C O 1
ATOM 4765 N N . LEU C 1 102 ? -51.673 21.307 25.490 1.00 37.41 83 LEU C N 1
ATOM 4766 C CA . LEU C 1 102 ? -51.242 19.923 25.448 1.00 37.10 83 LEU C CA 1
ATOM 4767 C C . LEU C 1 102 ? -52.332 19.025 26.044 1.00 42.09 83 LEU C C 1
ATOM 4768 O O . LEU C 1 102 ? -53.018 19.435 26.995 1.00 40.22 83 LEU C O 1
ATOM 4773 N N . ASP C 1 103 ? -52.465 17.778 25.523 1.00 39.73 84 ASP C N 1
ATOM 4774 C CA . ASP C 1 103 ? -53.389 16.810 26.108 1.00 41.20 84 ASP C CA 1
ATOM 4775 C C . ASP C 1 103 ? -52.983 16.559 27.566 1.00 47.13 84 ASP C C 1
ATOM 4776 O O . ASP C 1 103 ? -51.787 16.552 27.881 1.00 46.77 84 ASP C O 1
ATOM 4781 N N . ARG C 1 104 ? -53.975 16.495 28.465 1.00 45.16 85 ARG C N 1
ATOM 4782 C CA . ARG C 1 104 ? -53.760 16.406 29.915 1.00 46.44 85 ARG C CA 1
ATOM 4783 C C . ARG C 1 104 ? -52.787 15.295 30.314 1.00 52.78 85 ARG C C 1
ATOM 4784 O O . ARG C 1 104 ? -51.871 15.537 31.114 1.00 53.49 85 ARG C O 1
ATOM 4792 N N . ASP C 1 105 ? -52.962 14.085 29.738 1.00 50.38 86 ASP C N 1
ATOM 4793 C CA . ASP C 1 105 ? -52.105 12.935 30.039 1.00 52.47 86 ASP C CA 1
ATOM 4794 C C . ASP C 1 105 ? -50.655 13.183 29.611 1.00 56.61 86 ASP C C 1
ATOM 4795 O O . ASP C 1 105 ? -49.732 12.782 30.312 1.00 60.25 86 ASP C O 1
ATOM 4800 N N . ILE C 1 106 ? -50.461 13.898 28.500 1.00 49.76 87 ILE C N 1
ATOM 4801 C CA . ILE C 1 106 ? -49.122 14.232 28.015 1.00 48.05 87 ILE C CA 1
ATOM 4802 C C . ILE C 1 106 ? -48.472 15.255 28.921 1.00 51.74 87 ILE C C 1
ATOM 4803 O O . ILE C 1 106 ? -47.324 15.067 29.333 1.00 53.18 87 ILE C O 1
ATOM 4808 N N . ALA C 1 107 ? -49.212 16.341 29.254 1.00 45.73 88 ALA C N 1
ATOM 4809 C CA . ALA C 1 107 ? -48.715 17.386 30.150 1.00 45.37 88 ALA C CA 1
ATOM 4810 C C . ALA C 1 107 ? -48.306 16.783 31.514 1.00 51.91 88 ALA C C 1
ATOM 4811 O O . ALA C 1 107 ? -47.212 17.043 31.985 1.00 51.63 88 ALA C O 1
ATOM 4813 N N . ALA C 1 108 ? -49.149 15.894 32.078 1.00 50.88 89 ALA C N 1
ATOM 4814 C CA . ALA C 1 108 ? -48.857 15.231 33.346 1.00 53.74 89 ALA C CA 1
ATOM 4815 C C . ALA C 1 108 ? -47.533 14.450 33.294 1.00 61.83 89 ALA C C 1
ATOM 4816 O O . ALA C 1 108 ? -46.728 14.552 34.227 1.00 63.64 89 ALA C O 1
ATOM 4818 N N . ASP C 1 109 ? -47.290 13.681 32.194 1.00 58.57 90 ASP C N 1
ATOM 4819 C CA . ASP C 1 109 ? -46.033 12.908 32.055 1.00 59.98 90 ASP C CA 1
ATOM 4820 C C . ASP C 1 109 ? -44.841 13.817 31.827 1.00 61.68 90 ASP C C 1
ATOM 4821 O O . ASP C 1 109 ? -43.771 13.584 32.400 1.00 64.50 90 ASP C O 1
ATOM 4826 N N . LEU C 1 110 ? -45.024 14.879 31.002 1.00 53.95 91 LEU C N 1
ATOM 4827 C CA . LEU C 1 110 ? -43.981 15.873 30.720 1.00 51.72 91 LEU C CA 1
ATOM 4828 C C . LEU C 1 110 ? -43.492 16.556 31.995 1.00 56.60 91 LEU C C 1
ATOM 4829 O O . LEU C 1 110 ? -42.297 16.830 32.122 1.00 58.67 91 LEU C O 1
ATOM 4834 N N . PHE C 1 111 ? -44.417 16.831 32.945 1.00 51.76 92 PHE C N 1
ATOM 4835 C CA . PHE C 1 111 ? -44.091 17.472 34.230 1.00 52.28 92 PHE C CA 1
ATOM 4836 C C . PHE C 1 111 ? -43.009 16.726 34.994 1.00 61.35 92 PHE C C 1
ATOM 4837 O O . PHE C 1 111 ? -42.273 17.347 35.768 1.00 61.83 92 PHE C O 1
ATOM 4845 N N . GLU C 1 112 ? -42.974 15.370 34.863 1.00 61.44 93 GLU C N 1
ATOM 4846 C CA . GLU C 1 112 ? -42.067 14.536 35.657 1.00 65.20 93 GLU C CA 1
ATOM 4847 C C . GLU C 1 112 ? -41.118 13.634 34.810 1.00 71.44 93 GLU C C 1
ATOM 4848 O O . GLU C 1 112 ? -40.340 12.874 35.389 1.00 74.01 93 GLU C O 1
ATOM 4854 N N . ILE C 1 113 ? -41.186 13.713 33.455 1.00 66.71 94 ILE C N 1
ATOM 4855 C CA . ILE C 1 113 ? -40.368 12.842 32.578 1.00 67.45 94 ILE C CA 1
ATOM 4856 C C . ILE C 1 113 ? -38.858 12.844 32.934 1.00 73.64 94 ILE C C 1
ATOM 4857 O O . ILE C 1 113 ? -38.245 11.777 32.992 1.00 76.17 94 ILE C O 1
ATOM 4862 N N . VAL C 1 114 ? -38.279 14.038 33.206 1.00 68.03 95 VAL C N 1
ATOM 4863 C CA . VAL C 1 114 ? -36.853 14.165 33.553 1.00 69.04 95 VAL C CA 1
ATOM 4864 C C . VAL C 1 114 ? -36.661 14.834 34.933 1.00 75.61 95 VAL C C 1
ATOM 4865 O O . VAL C 1 114 ? -35.783 15.692 35.096 1.00 74.51 95 VAL C O 1
ATOM 4869 N N . ARG C 1 115 ? -37.489 14.426 35.928 1.00 74.62 96 ARG C N 1
ATOM 4870 C CA . ARG C 1 115 ? -37.426 14.949 37.302 1.00 76.34 96 ARG C CA 1
ATOM 4871 C C . ARG C 1 115 ? -36.050 14.756 37.899 1.00 83.38 96 ARG C C 1
ATOM 4872 O O . ARG C 1 115 ? -35.477 15.691 38.460 1.00 82.83 96 ARG C O 1
ATOM 4880 N N . ASN C 1 116 ? -35.545 13.531 37.835 1.00 83.68 97 ASN C N 1
ATOM 4881 C CA . ASN C 1 116 ? -34.319 13.171 38.509 1.00 88.01 97 ASN C CA 1
ATOM 4882 C C . ASN C 1 116 ? -33.064 13.407 37.655 1.00 93.79 97 ASN C C 1
ATOM 4883 O O . ASN C 1 116 ? -31.964 13.008 38.057 1.00 97.13 97 ASN C O 1
ATOM 4888 N N . ASP C 1 117 ? -33.213 14.113 36.512 1.00 86.58 98 ASP C N 1
ATOM 4889 C CA . ASP C 1 117 ? -32.065 14.491 35.693 1.00 85.11 98 ASP C CA 1
ATOM 4890 C C . ASP C 1 117 ? -31.534 15.846 36.174 1.00 88.33 98 ASP C C 1
ATOM 4891 O O . ASP C 1 117 ? -32.206 16.874 36.001 1.00 85.10 98 ASP C O 1
ATOM 4896 N N . PRO C 1 118 ? -30.342 15.869 36.823 1.00 86.33 99 PRO C N 1
ATOM 4897 C CA . PRO C 1 118 ? -29.840 17.136 37.384 1.00 85.41 99 PRO C CA 1
ATOM 4898 C C . PRO C 1 118 ? -29.408 18.158 36.334 1.00 85.89 99 PRO C C 1
ATOM 4899 O O . PRO C 1 118 ? -29.287 19.339 36.651 1.00 86.15 99 PRO C O 1
ATOM 4903 N N . LYS C 1 119 ? -29.174 17.709 35.086 1.00 78.62 100 LYS C N 1
ATOM 4904 C CA . LYS C 1 119 ? -28.714 18.588 34.000 1.00 73.57 100 LYS C CA 1
ATOM 4905 C C . LYS C 1 119 ? -29.866 19.358 33.342 1.00 71.68 100 LYS C C 1
ATOM 4906 O O . LYS C 1 119 ? -29.637 20.399 32.726 1.00 68.68 100 LYS C O 1
ATOM 4912 N N . ILE C 1 120 ? -31.103 18.853 33.475 1.00 67.41 101 ILE C N 1
ATOM 4913 C CA . ILE C 1 120 ? -32.264 19.481 32.842 1.00 62.88 101 ILE C CA 1
ATOM 4914 C C . ILE C 1 120 ? -33.206 20.120 33.863 1.00 66.75 101 ILE C C 1
ATOM 4915 O O . ILE C 1 120 ? -33.508 19.517 34.890 1.00 69.12 101 ILE C O 1
ATOM 4920 N N . VAL C 1 121 ? -33.698 21.329 33.555 1.00 61.84 102 VAL C N 1
ATOM 4921 C CA . VAL C 1 121 ? -34.753 21.982 34.325 1.00 61.66 102 VAL C CA 1
ATOM 4922 C C . VAL C 1 121 ? -36.035 21.927 33.506 1.00 63.56 102 VAL C C 1
ATOM 4923 O O . VAL C 1 121 ? -36.008 22.219 32.303 1.00 60.84 102 VAL C O 1
ATOM 4927 N N . THR C 1 122 ? -37.151 21.479 34.124 1.00 60.68 103 THR C N 1
ATOM 4928 C CA . THR C 1 122 ? -38.435 21.411 33.433 1.00 55.85 103 THR C CA 1
ATOM 4929 C C . THR C 1 122 ? -39.235 22.688 33.685 1.00 58.88 103 THR C C 1
ATOM 4930 O O . THR C 1 122 ? -39.486 23.048 34.839 1.00 60.87 103 THR C O 1
ATOM 4934 N N . ASN C 1 123 ? -39.630 23.374 32.604 1.00 52.64 104 ASN C N 1
ATOM 4935 C CA . ASN C 1 123 ? -40.409 24.602 32.686 1.00 50.95 104 ASN C CA 1
ATOM 4936 C C . ASN C 1 123 ? -41.788 24.392 32.093 1.00 53.44 104 ASN C C 1
ATOM 4937 O O . ASN C 1 123 ? -41.943 23.638 31.123 1.00 50.37 104 ASN C O 1
ATOM 4942 N N . VAL C 1 124 ? -42.795 25.059 32.666 1.00 50.76 105 VAL C N 1
ATOM 4943 C CA . VAL C 1 124 ? -44.173 24.916 32.236 1.00 49.80 105 VAL C CA 1
ATOM 4944 C C . VAL C 1 124 ? -44.848 26.300 32.116 1.00 55.16 105 VAL C C 1
ATOM 4945 O O . VAL C 1 124 ? -44.757 27.114 33.044 1.00 56.99 105 VAL C O 1
ATOM 4949 N N . TYR C 1 125 ? -45.549 26.551 30.990 1.00 49.32 106 TYR C N 1
ATOM 4950 C CA . TYR C 1 125 ? -46.429 27.703 30.886 1.00 48.24 106 TYR C CA 1
ATOM 4951 C C . TYR C 1 125 ? -47.862 27.232 31.068 1.00 53.41 106 TYR C C 1
ATOM 4952 O O . TYR C 1 125 ? -48.399 26.527 30.207 1.00 52.70 106 TYR C O 1
ATOM 4961 N N . ARG C 1 126 ? -48.443 27.528 32.234 1.00 52.59 107 ARG C N 1
ATOM 4962 C CA . ARG C 1 126 ? -49.825 27.193 32.529 1.00 53.16 107 ARG C CA 1
ATOM 4963 C C . ARG C 1 126 ? -50.616 28.481 32.621 1.00 57.87 107 ARG C C 1
ATOM 4964 O O . ARG C 1 126 ? -50.439 29.253 33.576 1.00 58.92 107 ARG C O 1
ATOM 4972 N N . GLU C 1 127 ? -51.436 28.762 31.584 1.00 52.60 108 GLU C N 1
ATOM 4973 C CA . GLU C 1 127 ? -52.168 30.019 31.455 1.00 52.51 108 GLU C CA 1
ATOM 4974 C C . GLU C 1 127 ? -51.205 31.221 31.589 1.00 56.22 108 GLU C C 1
ATOM 4975 O O . GLU C 1 127 ? -50.228 31.284 30.850 1.00 55.39 108 GLU C O 1
ATOM 4981 N N . ASP C 1 128 ? -51.421 32.112 32.565 1.00 53.59 109 ASP C N 1
ATOM 4982 C CA . ASP C 1 128 ? -50.551 33.283 32.725 1.00 53.81 109 ASP C CA 1
ATOM 4983 C C . ASP C 1 128 ? -49.404 33.042 33.706 1.00 60.11 109 ASP C C 1
ATOM 4984 O O . ASP C 1 128 ? -48.707 33.987 34.081 1.00 61.42 109 ASP C O 1
ATOM 4989 N N . GLU C 1 129 ? -49.159 31.777 34.069 1.00 56.87 110 GLU C N 1
ATOM 4990 C CA . GLU C 1 129 ? -48.112 31.451 35.034 1.00 57.92 110 GLU C CA 1
ATOM 4991 C C . GLU C 1 129 ? -46.962 30.634 34.452 1.00 61.87 110 GLU C C 1
ATOM 4992 O O . GLU C 1 129 ? -47.154 29.839 33.519 1.00 59.07 110 GLU C O 1
ATOM 4998 N N . TRP C 1 130 ? -45.767 30.790 35.065 1.00 60.21 111 TRP C N 1
ATOM 4999 C CA . TRP C 1 130 ? -44.558 30.070 34.704 1.00 58.69 111 TRP C CA 1
ATOM 5000 C C . TRP C 1 130 ? -44.143 29.173 35.860 1.00 64.85 111 TRP C C 1
ATOM 5001 O O . TRP C 1 130 ? -43.929 29.653 36.972 1.00 66.00 111 TRP C O 1
ATOM 5012 N N . TYR C 1 131 ? -44.076 27.871 35.611 1.00 61.37 112 TYR C N 1
ATOM 5013 C CA . TYR C 1 131 ? -43.666 26.922 36.627 1.00 63.96 112 TYR C CA 1
ATOM 5014 C C . TYR C 1 131 ? -42.345 26.290 36.288 1.00 68.19 112 TYR C C 1
ATOM 5015 O O . TYR C 1 131 ? -42.014 26.123 35.115 1.00 65.07 112 TYR C O 1
ATOM 5032 N N . ASN C 1 133 ? -39.574 23.080 37.830 1.00 72.07 114 ASN C N 1
ATOM 5033 C CA . ASN C 1 133 ? -39.469 21.947 38.773 1.00 75.22 114 ASN C CA 1
ATOM 5034 C C . ASN C 1 133 ? -38.440 22.210 39.904 1.00 84.37 114 ASN C C 1
ATOM 5035 O O . ASN C 1 133 ? -38.640 21.765 41.036 1.00 87.68 114 ASN C O 1
ATOM 5040 N N . ARG C 1 134 ? -37.387 22.978 39.602 1.00 80.62 115 ARG C N 1
ATOM 5041 C CA . ARG C 1 134 ? -36.376 23.362 40.579 1.00 83.81 115 ARG C CA 1
ATOM 5042 C C . ARG C 1 134 ? -35.601 24.576 40.081 1.00 86.95 115 ARG C C 1
ATOM 5043 O O . ARG C 1 134 ? -35.577 24.831 38.882 1.00 83.12 115 ARG C O 1
ATOM 5051 N N . HIS C 1 135 ? -34.964 25.323 41.000 1.00 88.05 116 HIS C N 1
ATOM 5052 C CA . HIS C 1 135 ? -34.149 26.494 40.647 1.00 87.24 116 HIS C CA 1
ATOM 5053 C C . HIS C 1 135 ? -33.079 26.126 39.619 1.00 90.19 116 HIS C C 1
ATOM 5054 O O . HIS C 1 135 ? -32.460 25.062 39.727 1.00 90.92 116 HIS C O 1
ATOM 5061 N N . ARG C 1 136 ? -32.871 26.994 38.613 1.00 85.39 117 ARG C N 1
ATOM 5062 C CA . ARG C 1 136 ? -31.863 26.755 37.576 1.00 85.02 117 ARG C CA 1
ATOM 5063 C C . ARG C 1 136 ? -30.440 26.921 38.146 1.00 95.43 117 ARG C C 1
ATOM 5064 O O . ARG C 1 136 ? -30.264 27.586 39.170 1.00 97.45 117 ARG C O 1
ATOM 5072 N N . PRO C 1 137 ? -29.404 26.298 37.523 1.00 95.02 118 PRO C N 1
ATOM 5073 C CA . PRO C 1 137 ? -28.038 26.447 38.064 1.00 103.38 118 PRO C CA 1
ATOM 5074 C C . PRO C 1 137 ? -27.323 27.684 37.523 1.00 123.44 118 PRO C C 1
ATOM 5075 O O . PRO C 1 137 ? -27.327 28.728 38.168 1.00 86.68 118 PRO C O 1
ATOM 5079 N N . ALA C 1 146 ? -40.826 44.011 30.947 1.00 103.29 127 ALA C N 1
ATOM 5080 C CA . ALA C 1 146 ? -41.935 43.599 31.812 1.00 104.34 127 ALA C CA 1
ATOM 5081 C C . ALA C 1 146 ? -41.436 42.762 33.015 1.00 108.55 127 ALA C C 1
ATOM 5082 O O . ALA C 1 146 ? -40.223 42.619 33.209 1.00 108.47 127 ALA C O 1
ATOM 5084 N N . VAL C 1 147 ? -42.378 42.257 33.849 1.00 105.21 128 VAL C N 1
ATOM 5085 C CA . VAL C 1 147 ? -42.048 41.402 34.998 1.00 106.11 128 VAL C CA 1
ATOM 5086 C C . VAL C 1 147 ? -42.811 40.062 34.895 1.00 106.46 128 VAL C C 1
ATOM 5087 O O . VAL C 1 147 ? -44.045 40.039 34.968 1.00 106.51 128 VAL C O 1
ATOM 5091 N N . PHE C 1 148 ? -42.075 38.964 34.668 1.00 99.41 129 PHE C N 1
ATOM 5092 C CA . PHE C 1 148 ? -42.656 37.630 34.547 1.00 97.01 129 PHE C CA 1
ATOM 5093 C C . PHE C 1 148 ? -41.802 36.630 35.341 1.00 98.50 129 PHE C C 1
ATOM 5094 O O . PHE C 1 148 ? -40.706 36.259 34.900 1.00 96.39 129 PHE C O 1
ATOM 5102 N N . ASN C 1 149 ? -42.254 36.288 36.571 1.00 94.72 130 ASN C N 1
ATOM 5103 C CA . ASN C 1 149 ? -41.512 35.394 37.467 1.00 94.79 130 ASN C CA 1
ATOM 5104 C C . ASN C 1 149 ? -42.082 33.975 37.471 1.00 93.21 130 ASN C C 1
ATOM 5105 O O . ASN C 1 149 ? -43.168 33.743 36.941 1.00 90.89 130 ASN C O 1
ATOM 5110 N N . TYR C 1 150 ? -41.346 33.026 38.082 1.00 87.95 131 TYR C N 1
ATOM 5111 C CA . TYR C 1 150 ? -41.743 31.625 38.119 1.00 85.60 131 TYR C CA 1
ATOM 5112 C C . TYR C 1 150 ? -42.151 31.167 39.512 1.00 88.38 131 TYR C C 1
ATOM 5113 O O . TYR C 1 150 ? -41.766 31.783 40.512 1.00 90.94 131 TYR C O 1
ATOM 5122 N N . LYS C 1 151 ? -42.863 30.033 39.576 1.00 81.21 132 LYS C N 1
ATOM 5123 C CA . LYS C 1 151 ? -43.181 29.343 40.820 1.00 82.36 132 LYS C CA 1
ATOM 5124 C C . LYS C 1 151 ? -42.589 27.956 40.738 1.00 83.82 132 LYS C C 1
ATOM 5125 O O . LYS C 1 151 ? -42.487 27.397 39.649 1.00 81.52 132 LYS C O 1
ATOM 5129 N N . LEU C 1 152 ? -42.235 27.378 41.863 1.00 81.88 133 LEU C N 1
ATOM 5130 C CA . LEU C 1 152 ? -41.725 26.015 41.874 1.00 81.13 133 LEU C CA 1
ATOM 5131 C C . LEU C 1 152 ? -42.858 25.025 42.027 1.00 82.35 133 LEU C C 1
ATOM 5132 O O . LEU C 1 152 ? -43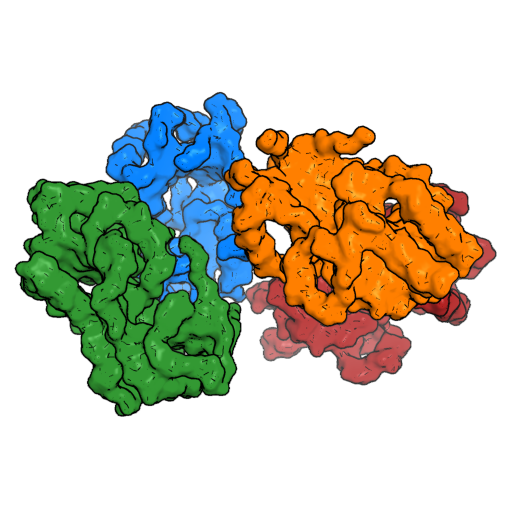.898 25.362 42.595 1.00 82.70 133 LEU C O 1
ATOM 5137 N N . TYR C 1 153 ? -42.664 23.795 41.539 1.00 76.24 134 TYR C N 1
ATOM 5138 C CA . TYR C 1 153 ? -43.646 22.746 41.725 1.00 76.06 134 TYR C CA 1
ATOM 5139 C C . TYR C 1 153 ? -42.990 21.406 42.090 1.00 83.54 134 TYR C C 1
ATOM 5140 O O . TYR C 1 153 ? -41.953 21.043 41.529 1.00 82.24 134 TYR C O 1
ATOM 5149 N N . GLU C 1 154 ? -43.565 20.708 43.069 1.00 84.08 135 GLU C N 1
ATOM 5150 C CA . GLU C 1 154 ? -43.113 19.381 43.470 1.00 86.42 135 GLU C CA 1
ATOM 5151 C C . GLU C 1 154 ? -43.962 18.325 42.751 1.00 87.75 135 GLU C C 1
ATOM 5152 O O . GLU C 1 154 ? -45.032 18.657 42.242 1.00 85.29 135 GLU C O 1
ATOM 5158 N N . PRO C 1 155 ? -43.492 17.055 42.629 1.00 84.46 136 PRO C N 1
ATOM 5159 C CA . PRO C 1 155 ? -44.279 16.064 41.863 1.00 82.70 136 PRO C CA 1
ATOM 5160 C C . PRO C 1 155 ? -45.753 15.993 42.274 1.00 87.46 136 PRO C C 1
ATOM 5161 O O . PRO C 1 155 ? -46.066 15.828 43.456 1.00 90.61 136 PRO C O 1
ATOM 5165 N N . GLY C 1 156 ? -46.642 16.196 41.301 1.00 80.69 137 GLY C N 1
ATOM 5166 C CA . GLY C 1 156 ? -48.080 16.093 41.518 1.00 80.18 137 GLY C CA 1
ATOM 5167 C C . GLY C 1 156 ? -48.759 17.355 42.025 1.00 84.94 137 GLY C C 1
ATOM 5168 O O . GLY C 1 156 ? -49.987 17.406 42.091 1.00 83.73 137 GLY C O 1
ATOM 5169 N N . GLU C 1 157 ? -47.985 18.393 42.370 1.00 83.88 138 GLU C N 1
ATOM 5170 C CA . GLU C 1 157 ? -48.604 19.625 42.877 1.00 84.74 138 GLU C CA 1
ATOM 5171 C C . GLU C 1 157 ? -48.906 20.655 41.760 1.00 86.33 138 GLU C C 1
ATOM 5172 O O . GLU C 1 157 ? -49.233 21.809 42.057 1.00 86.64 138 GLU C O 1
ATOM 5174 N N . LEU C 1 158 ? -48.871 20.214 40.480 1.00 79.07 139 LEU C N 1
ATOM 5175 C CA . LEU C 1 158 ? -49.156 21.092 39.346 1.00 73.98 139 LEU C CA 1
ATOM 5176 C C . LEU C 1 158 ? -50.291 20.534 38.488 1.00 72.29 139 LEU C C 1
ATOM 5177 O O . LEU C 1 158 ? -50.247 19.369 38.090 1.00 71.46 139 LEU C O 1
ATOM 5182 N N . ASP C 1 159 ? -51.313 21.358 38.216 1.00 65.45 140 ASP C N 1
ATOM 5183 C CA . ASP C 1 159 ? -52.463 20.933 37.414 1.00 63.80 140 ASP C CA 1
ATOM 5184 C C . ASP C 1 159 ? -52.072 20.740 35.905 1.00 63.97 140 ASP C C 1
ATOM 5185 O O . ASP C 1 159 ? -51.425 21.614 35.318 1.00 62.44 140 ASP C O 1
ATOM 5190 N N . PRO C 1 160 ? -52.453 19.594 35.272 1.00 57.85 141 PRO C N 1
ATOM 5191 C CA . PRO C 1 160 ? -52.009 19.348 33.892 1.00 55.13 141 PRO C CA 1
ATOM 5192 C C . PRO C 1 160 ? -52.932 19.923 32.817 1.00 56.61 141 PRO C C 1
ATOM 5193 O O . PRO C 1 160 ? -52.766 19.611 31.631 1.00 54.99 141 PRO C O 1
ATOM 5197 N N . GLN C 1 161 ? -53.861 20.808 33.213 1.00 51.21 142 GLN C N 1
ATOM 5198 C CA . GLN C 1 161 ? -54.738 21.483 32.269 1.00 48.08 142 GLN C CA 1
ATOM 5199 C C . GLN C 1 161 ? -54.311 22.944 32.036 1.00 53.63 142 GLN C C 1
ATOM 5200 O O . GLN C 1 161 ? -53.689 23.559 32.911 1.00 55.27 142 GLN C O 1
ATOM 5206 N N . GLY C 1 162 ? -54.548 23.436 30.818 1.00 48.54 143 GLY C N 1
ATOM 5207 C CA . GLY C 1 162 ? -54.200 24.800 30.425 1.00 46.54 143 GLY C CA 1
ATOM 5208 C C . GLY C 1 162 ? -52.741 24.983 30.067 1.00 47.75 143 GLY C C 1
ATOM 5209 O O . GLY C 1 162 ? -52.230 26.107 30.098 1.00 47.98 143 GLY C O 1
ATOM 5210 N N . ILE C 1 163 ? -52.059 23.887 29.702 1.00 41.80 144 ILE C N 1
ATOM 5211 C CA . ILE C 1 163 ? -50.614 23.912 29.418 1.00 40.19 144 ILE C CA 1
ATOM 5212 C C . ILE C 1 163 ? -50.341 24.275 27.971 1.00 43.36 144 ILE C C 1
ATOM 5213 O O . ILE C 1 163 ? -50.529 23.440 27.082 1.00 42.12 144 ILE C O 1
ATOM 5218 N N . SER C 1 164 ? -49.884 25.523 27.719 1.00 40.91 145 SER C N 1
ATOM 5219 C CA . SER C 1 164 ? -49.553 25.961 26.348 1.00 39.69 145 SER C CA 1
ATOM 5220 C C . SER C 1 164 ? -48.269 25.292 25.863 1.00 44.72 145 SER C C 1
ATOM 5221 O O . SER C 1 164 ? -48.171 24.920 24.694 1.00 44.56 145 SER C O 1
ATOM 5224 N N . LYS C 1 165 ? -47.298 25.089 26.779 1.00 41.70 146 LYS C N 1
ATOM 5225 C CA . LYS C 1 165 ? -46.070 24.381 26.446 1.00 40.78 146 LYS C CA 1
ATOM 5226 C C . LYS C 1 165 ? -45.280 23.967 27.662 1.00 45.48 146 LYS C C 1
ATOM 5227 O O . LYS C 1 165 ? -45.406 24.567 28.733 1.00 44.89 146 LYS C O 1
ATOM 5233 N N . VAL C 1 166 ? -44.483 22.918 27.503 1.00 43.92 147 VAL C N 1
ATOM 5234 C CA . VAL C 1 166 ? -43.479 22.497 28.471 1.00 45.08 147 VAL C CA 1
ATOM 5235 C C . VAL C 1 166 ? -42.116 22.640 27.775 1.00 47.62 147 VAL C C 1
ATOM 5236 O O . VAL C 1 166 ? -41.997 22.291 26.603 1.00 45.71 147 VAL C O 1
ATOM 5240 N N . PHE C 1 167 ? -41.129 23.238 28.448 1.00 45.72 148 PHE C N 1
ATOM 5241 C CA . PHE C 1 167 ? -39.808 23.387 27.847 1.00 44.69 148 PHE C CA 1
ATOM 5242 C C . PHE C 1 167 ? -38.697 22.977 28.774 1.00 52.02 148 PHE C C 1
ATOM 5243 O O . PHE C 1 167 ? -38.750 23.242 29.974 1.00 52.60 148 PHE C O 1
ATOM 5251 N N . PHE C 1 168 ? -37.720 22.258 28.229 1.00 49.60 149 PHE C N 1
ATOM 5252 C CA . PHE C 1 168 ? -36.618 21.715 28.984 1.00 50.78 149 PHE C CA 1
ATOM 5253 C C . PHE C 1 168 ? -35.366 22.516 28.720 1.00 56.28 149 PHE C C 1
ATOM 5254 O O . PHE C 1 168 ? -34.939 22.631 27.569 1.00 55.97 149 PHE C O 1
ATOM 5262 N N . THR C 1 169 ? -34.826 23.163 29.766 1.00 54.25 150 THR C N 1
ATOM 5263 C CA . THR C 1 169 ? -33.605 23.963 29.645 1.00 53.68 150 THR C CA 1
ATOM 5264 C C . THR C 1 169 ? -32.412 23.205 30.167 1.00 60.98 150 THR C C 1
ATOM 5265 O O . THR C 1 169 ? -32.499 22.553 31.208 1.00 64.02 150 THR C O 1
ATOM 5269 N N . CYS C 1 170 ? -31.309 23.230 29.406 1.00 57.45 151 CYS C N 1
ATOM 5270 C CA . CYS C 1 170 ? -30.077 22.511 29.728 1.00 59.50 151 CYS C CA 1
ATOM 5271 C C . CYS C 1 170 ? -28.913 23.177 28.978 1.00 62.50 151 CYS C C 1
ATOM 5272 O O . CYS C 1 170 ? -28.994 23.352 27.767 1.00 60.06 151 CYS C O 1
ATOM 5275 N N . GLU C 1 171 ? -27.836 23.553 29.696 1.00 61.10 152 GLU C N 1
ATOM 5276 C CA . GLU C 1 171 ? -26.653 24.200 29.075 1.00 59.94 152 GLU C CA 1
ATOM 5277 C C . GLU C 1 171 ? -25.981 23.274 28.038 1.00 64.20 152 GLU C C 1
ATOM 5278 O O . GLU C 1 171 ? -25.400 23.756 27.067 1.00 61.20 152 GLU C O 1
ATOM 5280 N N . ASP C 1 172 ? -26.088 21.944 28.245 1.00 63.91 153 ASP C N 1
ATOM 5281 C CA . ASP C 1 172 ? -25.507 20.950 27.346 1.00 64.15 153 ASP C CA 1
ATOM 5282 C C . ASP C 1 172 ? -26.522 20.589 26.245 1.00 64.82 153 ASP C C 1
ATOM 5283 O O . ASP C 1 172 ? -27.456 19.826 26.495 1.00 65.43 153 ASP C O 1
ATOM 5288 N N . HIS C 1 173 ? -26.356 21.178 25.038 1.00 58.38 154 HIS C N 1
ATOM 5289 C CA . HIS C 1 173 ? -27.255 20.936 23.893 1.00 55.30 154 HIS C CA 1
ATOM 5290 C C . HIS C 1 173 ? -27.316 19.459 23.525 1.00 60.65 154 HIS C C 1
ATOM 5291 O O . HIS C 1 173 ? -28.401 18.935 23.268 1.00 59.57 154 HIS C O 1
ATOM 5298 N N . GLU C 1 174 ? -26.143 18.793 23.476 1.00 59.06 155 GLU C N 1
ATOM 5299 C CA . GLU C 1 174 ? -26.028 17.382 23.114 1.00 61.61 155 GLU C CA 1
ATOM 5300 C C . GLU C 1 174 ? -26.837 16.478 24.061 1.00 69.07 155 GLU C C 1
ATOM 5301 O O . GLU C 1 174 ? -27.279 15.399 23.656 1.00 70.57 155 GLU C O 1
ATOM 5307 N N . HIS C 1 175 ? -27.017 16.914 25.325 1.00 65.85 156 HIS C N 1
ATOM 5308 C CA . HIS C 1 175 ? -27.770 16.150 26.313 1.00 67.00 156 HIS C CA 1
ATOM 5309 C C . HIS C 1 175 ? -29.289 16.197 26.025 1.00 68.23 156 HIS C C 1
ATOM 5310 O O . HIS C 1 175 ? -30.010 15.257 26.378 1.00 69.15 156 HIS C O 1
ATOM 5317 N N . LEU C 1 176 ? -29.761 17.274 25.346 1.00 60.11 157 LEU C N 1
ATOM 5318 C CA . LEU C 1 176 ? -31.184 17.441 25.001 1.00 57.12 157 LEU C CA 1
ATOM 5319 C C . LEU C 1 176 ? -31.595 16.628 23.763 1.00 61.97 157 LEU C C 1
ATOM 5320 O O . LEU C 1 176 ? -32.764 16.259 23.632 1.00 60.01 157 LEU C O 1
ATOM 5325 N N . LEU C 1 177 ? -30.636 16.360 22.850 1.00 60.24 158 LEU C N 1
ATOM 5326 C CA . LEU C 1 177 ? -30.908 15.617 21.608 1.00 59.62 158 LEU C CA 1
ATOM 5327 C C . LEU C 1 177 ? -31.592 14.229 21.828 1.00 64.42 158 LEU C C 1
ATOM 5328 O O . LEU C 1 177 ? -32.614 13.958 21.195 1.00 63.49 158 LEU C O 1
ATOM 5333 N N . PRO C 1 178 ? -31.098 13.365 22.765 1.00 63.32 159 PRO C N 1
ATOM 5334 C CA . PRO C 1 178 ? -31.779 12.072 22.991 1.00 64.97 159 PRO C CA 1
ATOM 5335 C C . PRO C 1 178 ? -33.168 12.239 23.607 1.00 67.98 159 PRO C C 1
ATOM 5336 O O . PRO C 1 178 ? -34.039 11.386 23.394 1.00 69.03 159 PRO C O 1
ATOM 5340 N N . LEU C 1 179 ? -33.389 13.347 24.370 1.00 61.58 160 LEU C N 1
ATOM 5341 C CA . LEU C 1 179 ? -34.712 13.632 24.960 1.00 58.72 160 LEU C CA 1
ATOM 5342 C C . LEU C 1 179 ? -35.704 14.003 23.867 1.00 60.22 160 LEU C C 1
ATOM 5343 O O . LEU C 1 179 ? -36.870 13.616 23.938 1.00 60.47 160 LEU C O 1
ATOM 5348 N N . GLU C 1 180 ? -35.229 14.720 22.828 1.00 54.84 161 GLU C N 1
ATOM 5349 C CA . GLU C 1 180 ? -36.048 15.086 21.668 1.00 52.74 161 GLU C CA 1
ATOM 5350 C C . GLU C 1 180 ? -36.525 13.824 20.947 1.00 59.23 161 GLU C C 1
ATOM 5351 O O . GLU C 1 180 ? -37.721 13.683 20.678 1.00 58.69 161 GLU C O 1
ATOM 5357 N N . GLN C 1 181 ? -35.601 12.874 20.703 1.00 58.33 162 GLN C N 1
ATOM 5358 C CA . GLN C 1 181 ? -35.924 11.611 20.044 1.00 59.63 162 GLN C CA 1
ATOM 5359 C C . GLN C 1 181 ? -36.876 10.764 20.882 1.00 64.22 162 GLN C C 1
ATOM 5360 O O . GLN C 1 181 ? -37.801 10.162 20.339 1.00 64.59 162 GLN C O 1
ATOM 5363 N N . ALA C 1 182 ? -36.657 10.728 22.214 1.00 61.43 163 ALA C N 1
ATOM 5364 C CA . ALA C 1 182 ? -37.453 9.903 23.128 1.00 62.95 163 ALA C CA 1
ATOM 5365 C C . ALA C 1 182 ? -38.895 10.370 23.222 1.00 65.12 163 ALA C C 1
ATOM 5366 O O . ALA C 1 182 ? -39.788 9.552 23.399 1.00 66.88 163 ALA C O 1
ATOM 5376 N N . ASN C 1 184 ? -40.543 12.222 20.752 1.00 51.44 165 ASN C N 1
ATOM 5377 C CA . ASN C 1 184 ? -41.166 12.024 19.442 1.00 50.27 165 ASN C CA 1
ATOM 5378 C C . ASN C 1 184 ? -41.594 10.571 19.269 1.00 56.94 165 ASN C C 1
ATOM 5379 O O . ASN C 1 184 ? -42.655 10.305 18.700 1.00 54.69 165 ASN C O 1
ATOM 5384 N N . ALA C 1 185 ? -40.792 9.628 19.807 1.00 57.89 166 ALA C N 1
ATOM 5385 C CA . ALA C 1 185 ? -41.077 8.192 19.716 1.00 61.37 166 ALA C CA 1
ATOM 5386 C C . ALA C 1 185 ? -42.203 7.776 20.660 1.00 67.16 166 ALA C C 1
ATOM 5387 O O . ALA C 1 185 ? -42.924 6.810 20.375 1.00 67.84 166 ALA C O 1
ATOM 5389 N N . ARG C 1 186 ? -42.360 8.506 21.781 1.00 64.11 167 ARG C N 1
ATOM 5390 C CA . ARG C 1 186 ? -43.348 8.185 22.825 1.00 65.25 167 ARG C CA 1
ATOM 5391 C C . ARG C 1 186 ? -44.778 8.706 22.505 1.00 67.10 167 ARG C C 1
ATOM 5392 O O . ARG C 1 186 ? -45.756 8.000 22.778 1.00 68.68 167 ARG C O 1
ATOM 5400 N N . TRP C 1 187 ? -44.897 9.937 21.946 1.00 61.11 168 TRP C N 1
ATOM 5401 C CA . TRP C 1 187 ? -46.213 10.551 21.698 1.00 59.28 168 TRP C CA 1
ATOM 5402 C C . TRP C 1 187 ? -46.597 10.771 20.206 1.00 61.64 168 TRP C C 1
ATOM 5403 O O . TRP C 1 187 ? -47.771 11.013 19.915 1.00 60.94 168 TRP C O 1
ATOM 5414 N N . GLY C 1 188 ? -45.611 10.742 19.306 1.00 57.69 169 GLY C N 1
ATOM 5415 C CA . GLY C 1 188 ? -45.835 10.927 17.865 1.00 56.81 169 GLY C CA 1
ATOM 5416 C C . GLY C 1 188 ? -46.584 12.201 17.474 1.00 58.99 169 GLY C C 1
ATOM 5417 O O . GLY C 1 188 ? -46.160 13.306 17.824 1.00 58.47 169 GLY C O 1
ATOM 5418 N N . ASP C 1 189 ? -47.693 12.046 16.699 1.00 54.08 170 ASP C N 1
ATOM 5419 C CA . ASP C 1 189 ? -48.553 13.163 16.233 1.00 51.72 170 ASP C CA 1
ATOM 5420 C C . ASP C 1 189 ? -49.096 14.011 17.374 1.00 51.56 170 ASP C C 1
ATOM 5421 O O . ASP C 1 189 ? -49.558 15.120 17.131 1.00 47.42 170 ASP C O 1
ATOM 5426 N N . ARG C 1 190 ? -49.182 13.434 18.589 1.00 48.76 171 ARG C N 1
ATOM 5427 C CA . ARG C 1 190 ? -49.825 14.087 19.737 1.00 46.89 171 ARG C CA 1
ATOM 5428 C C . ARG C 1 190 ? -49.008 15.245 20.299 1.00 47.69 171 ARG C C 1
ATOM 5429 O O . ARG C 1 190 ? -49.530 16.027 21.097 1.00 45.69 171 ARG C O 1
ATOM 5437 N N . VAL C 1 191 ? -47.724 15.362 19.887 1.00 44.30 172 VAL C N 1
ATOM 5438 C CA . VAL C 1 191 ? -46.838 16.456 20.330 1.00 42.89 172 VAL C CA 1
ATOM 5439 C C . VAL C 1 191 ? -46.108 17.100 19.168 1.00 45.75 172 VAL C C 1
ATOM 5440 O O . VAL C 1 191 ? -45.869 16.453 18.143 1.00 45.09 172 VAL C O 1
ATOM 5444 N N . ASN C 1 192 ? -45.710 18.370 19.345 1.00 41.76 173 ASN C N 1
ATOM 5445 C CA . ASN C 1 192 ? -44.775 19.041 18.466 1.00 40.58 173 ASN C CA 1
ATOM 5446 C C . ASN C 1 192 ? -43.565 19.374 19.287 1.00 43.26 173 ASN C C 1
ATOM 5447 O O . ASN C 1 192 ? -43.646 20.208 20.199 1.00 43.43 173 ASN C O 1
ATOM 5452 N N . VAL C 1 193 ? -42.473 18.648 19.063 1.00 39.45 174 VAL C N 1
ATOM 5453 C CA . VAL C 1 193 ? -41.222 18.873 19.794 1.00 38.00 174 VAL C CA 1
ATOM 5454 C C . VAL C 1 193 ? -40.280 19.756 18.940 1.00 39.59 174 VAL C C 1
ATOM 5455 O O . VAL C 1 193 ? -39.983 19.413 17.793 1.00 37.83 174 VAL C O 1
ATOM 5459 N N . SER C 1 194 ? -39.876 20.912 19.470 1.00 36.82 175 SER C N 1
ATOM 5460 C CA . SER C 1 194 ? -38.971 21.813 18.746 1.00 36.77 175 SER C CA 1
ATOM 5461 C C . SER C 1 194 ? -37.977 22.465 19.661 1.00 42.40 175 SER C C 1
ATOM 5462 O O . SER C 1 194 ? -38.349 22.950 20.736 1.00 41.35 175 SER C O 1
ATOM 5465 N N . PHE C 1 195 ? -36.725 22.611 19.186 1.00 40.42 176 PHE C N 1
ATOM 5466 C CA . PHE C 1 195 ? -35.742 23.456 19.865 1.00 39.45 176 PHE C CA 1
ATOM 5467 C C . PHE C 1 195 ? -36.039 24.896 19.496 1.00 41.32 176 PHE C C 1
ATOM 5468 O O . PHE C 1 195 ? -36.464 25.160 18.373 1.00 39.33 176 PHE C O 1
ATOM 5476 N N . SER C 1 196 ? -35.821 25.827 20.419 1.00 38.64 177 SER C N 1
ATOM 5477 C CA . SER C 1 196 ? -35.849 27.242 20.092 1.00 37.75 177 SER C CA 1
ATOM 5478 C C . SER C 1 196 ? -34.367 27.702 20.022 1.00 42.96 177 SER C C 1
ATOM 5479 O O . SER C 1 196 ? -33.794 27.757 18.925 1.00 41.99 177 SER C O 1
ATOM 5482 N N . THR C 1 197 ? -33.704 27.790 21.188 1.00 40.78 178 THR C N 1
ATOM 5483 C CA . THR C 1 197 ? -32.247 27.939 21.250 1.00 41.09 178 THR C CA 1
ATOM 5484 C C . THR C 1 197 ? -31.670 26.519 21.354 1.00 46.35 178 THR C C 1
ATOM 5485 O O . THR C 1 197 ? -32.438 25.557 21.447 1.00 47.61 178 THR C O 1
ATOM 5489 N N . LEU C 1 198 ? -30.349 26.378 21.361 1.00 43.32 179 LEU C N 1
ATOM 5490 C CA . LEU C 1 198 ? -29.720 25.055 21.505 1.00 44.99 179 LEU C CA 1
ATOM 5491 C C . LEU C 1 198 ? -29.967 24.480 22.907 1.00 49.11 179 LEU C C 1
ATOM 5492 O O . LEU C 1 198 ? -29.842 23.271 23.113 1.00 49.01 179 LEU C O 1
ATOM 5497 N N . THR C 1 199 ? -30.259 25.363 23.878 1.00 46.71 180 THR C N 1
ATOM 5498 C CA . THR C 1 199 ? -30.380 24.999 25.293 1.00 48.88 180 THR C CA 1
ATOM 5499 C C . THR C 1 199 ? -31.824 24.909 25.758 1.00 54.03 180 THR C C 1
ATOM 5500 O O . THR C 1 199 ? -32.067 24.754 26.958 1.00 56.13 180 THR C O 1
ATOM 5504 N N . CYS C 1 200 ? -32.787 25.037 24.831 1.00 48.21 181 CYS C N 1
ATOM 5505 C CA . CYS C 1 200 ? -34.188 25.029 25.194 1.00 47.50 181 CYS C CA 1
ATOM 5506 C C . CYS C 1 200 ? -34.999 24.138 24.258 1.00 48.55 181 CYS C C 1
ATOM 5507 O O . CYS C 1 200 ? -35.208 24.486 23.096 1.00 46.77 181 CYS C O 1
ATOM 5510 N N . LEU C 1 201 ? -35.409 22.958 24.757 1.00 45.37 182 LEU C N 1
ATOM 5511 C CA . LEU C 1 201 ? -36.187 21.984 23.991 1.00 44.30 182 LEU C CA 1
ATOM 5512 C C . LEU C 1 201 ? -37.653 22.100 24.380 1.00 46.60 182 LEU C C 1
ATOM 5513 O O . LEU C 1 201 ? -38.005 21.883 25.542 1.00 46.90 182 LEU C O 1
ATOM 5518 N N . GLU C 1 202 ? -38.497 22.504 23.434 1.00 41.35 183 GLU C N 1
ATOM 5519 C CA . GLU C 1 202 ? -39.901 22.827 23.729 1.00 39.55 183 GLU C CA 1
ATOM 5520 C C . GLU C 1 202 ? -40.880 21.797 23.216 1.00 43.02 183 GLU C C 1
ATOM 5521 O O . GLU C 1 202 ? -40.654 21.180 22.172 1.00 43.55 183 GLU C O 1
ATOM 5527 N N . VAL C 1 203 ? -41.987 21.607 23.953 1.00 38.59 184 VAL C N 1
ATOM 5528 C CA . VAL C 1 203 ? -43.036 20.671 23.569 1.00 37.11 184 VAL C CA 1
ATOM 5529 C C . VAL C 1 203 ? -44.379 21.364 23.584 1.00 41.81 184 VAL C C 1
ATOM 5530 O O . VAL C 1 203 ? -44.807 21.878 24.628 1.00 42.73 184 VAL C O 1
ATOM 5542 N N . ALA C 1 205 ? -48.634 20.985 21.824 1.00 35.06 186 ALA C N 1
ATOM 5543 C CA . ALA C 1 205 ? -49.581 19.969 21.360 1.00 35.86 186 ALA C CA 1
ATOM 5544 C C . ALA C 1 205 ? -49.356 19.687 19.882 1.00 40.38 186 ALA C C 1
ATOM 5545 O O . ALA C 1 205 ? -48.884 20.558 19.156 1.00 38.15 186 ALA C O 1
ATOM 5547 N N . GLY C 1 206 ? -49.660 18.468 19.454 1.00 39.41 187 GLY C N 1
ATOM 5548 C CA . GLY C 1 206 ? -49.577 18.111 18.047 1.00 39.87 187 GLY C CA 1
ATOM 5549 C C . GLY C 1 206 ? -50.519 18.966 17.225 1.00 45.06 187 GLY C C 1
ATOM 5550 O O . GLY C 1 206 ? -51.655 19.210 17.641 1.00 46.18 187 GLY C O 1
ATOM 5551 N N . GLY C 1 207 ? -50.020 19.501 16.119 1.00 41.04 188 GLY C N 1
ATOM 5552 C CA . GLY C 1 207 ? -50.796 20.410 15.273 1.00 39.26 188 GLY C CA 1
ATOM 5553 C C . GLY C 1 207 ? -50.640 21.861 15.683 1.00 41.65 188 GLY C C 1
ATOM 5554 O O . GLY C 1 207 ? -51.244 22.748 15.081 1.00 41.74 188 GLY C O 1
ATOM 5555 N N . VAL C 1 208 ? -49.782 22.116 16.681 1.00 36.74 189 VAL C N 1
ATOM 5556 C CA . VAL C 1 208 ? -49.500 23.460 17.159 1.00 33.68 189 VAL C CA 1
ATOM 5557 C C . VAL C 1 208 ? -48.089 23.856 16.741 1.00 38.51 189 VAL C C 1
ATOM 5558 O O . VAL C 1 208 ? -47.130 23.153 17.052 1.00 41.21 189 VAL C O 1
ATOM 5562 N N . SER C 1 209 ? -47.969 24.952 16.010 1.00 32.40 190 SER C N 1
ATOM 5563 C CA . SER C 1 209 ? -46.681 25.538 15.615 1.00 31.02 190 SER C CA 1
ATOM 5564 C C . SER C 1 209 ? -46.936 26.963 15.167 1.00 34.45 190 SER C C 1
ATOM 5565 O O . SER C 1 209 ? -48.101 27.353 15.008 1.00 35.02 190 SER C O 1
ATOM 5568 N N . LYS C 1 210 ? -45.869 27.744 14.941 1.00 30.20 191 LYS C N 1
ATOM 5569 C CA . LYS C 1 210 ? -46.014 29.117 14.443 1.00 29.13 191 LYS C CA 1
ATOM 5570 C C . LYS C 1 210 ? -46.676 29.120 13.060 1.00 32.47 191 LYS C C 1
ATOM 5571 O O . LYS C 1 210 ? -47.474 30.003 12.767 1.00 32.52 191 LYS C O 1
ATOM 5577 N N . GLY C 1 211 ? -46.374 28.093 12.254 1.00 29.16 192 GLY C N 1
ATOM 5578 C CA . GLY C 1 211 ? -46.930 27.927 10.915 1.00 28.81 192 GLY C CA 1
ATOM 5579 C C . GLY C 1 211 ? -48.407 27.621 10.901 1.00 32.58 192 GLY C C 1
ATOM 5580 O O . GLY C 1 211 ? -49.146 28.195 10.107 1.00 33.27 192 GLY C O 1
ATOM 5581 N N . HIS C 1 212 ? -48.860 26.708 11.785 1.00 28.91 193 HIS C N 1
ATOM 5582 C CA . HIS C 1 212 ? -50.284 26.376 11.887 1.00 28.27 193 HIS C CA 1
ATOM 5583 C C . HIS C 1 212 ? -51.067 27.554 12.466 1.00 30.63 193 HIS C C 1
ATOM 5584 O O . HIS C 1 212 ? -52.180 27.809 12.043 1.00 28.91 193 HIS C O 1
ATOM 5591 N N . ALA C 1 213 ? -50.449 28.315 13.385 1.00 28.51 194 ALA C N 1
ATOM 5592 C CA . ALA C 1 213 ? -51.096 29.498 13.953 1.00 28.37 194 ALA C CA 1
ATOM 5593 C C . ALA C 1 213 ? -51.154 30.619 12.921 1.00 32.88 194 ALA C C 1
ATOM 5594 O O . ALA C 1 213 ? -52.184 31.306 12.812 1.00 34.70 194 ALA C O 1
ATOM 5596 N N . LEU C 1 214 ? -50.090 30.745 12.083 1.00 27.66 195 LEU C N 1
ATOM 5597 C CA . LEU C 1 214 ? -50.062 31.729 10.994 1.00 27.81 195 LEU C CA 1
ATOM 5598 C C . LEU C 1 214 ? -51.165 31.457 9.997 1.00 34.04 195 LEU C C 1
ATOM 5599 O O . LEU C 1 214 ? -51.872 32.383 9.604 1.00 35.81 195 LEU C O 1
ATOM 5604 N N . GLU C 1 215 ? -51.366 30.177 9.636 1.00 31.71 196 GLU C N 1
ATOM 5605 C CA . GLU C 1 215 ? -52.458 29.787 8.750 1.00 32.67 196 GLU C CA 1
ATOM 5606 C C . GLU C 1 215 ? -53.822 30.221 9.327 1.00 37.01 196 GLU C C 1
ATOM 5607 O O . GLU C 1 215 ? -54.651 30.771 8.599 1.00 40.20 196 GLU C O 1
ATOM 5613 N N . ALA C 1 216 ? -54.038 29.992 10.635 1.00 29.83 197 ALA C N 1
ATOM 5614 C CA . ALA C 1 216 ? -55.297 30.366 11.318 1.00 27.57 197 ALA C CA 1
ATOM 5615 C C . ALA C 1 216 ? -55.491 31.895 11.325 1.00 31.40 197 ALA C C 1
ATOM 5616 O O . ALA C 1 216 ? -56.572 32.382 10.999 1.00 31.53 197 ALA C O 1
ATOM 5618 N N . VAL C 1 217 ? -54.412 32.643 11.612 1.00 29.13 198 VAL C N 1
ATOM 5619 C CA . VAL C 1 217 ? -54.439 34.106 11.632 1.00 28.66 198 VAL C CA 1
ATOM 5620 C C . VAL C 1 217 ? -54.688 34.677 10.235 1.00 33.25 198 VAL C C 1
ATOM 5621 O O . VAL C 1 217 ? -55.532 35.556 10.084 1.00 33.92 198 VAL C O 1
ATOM 5625 N N . ALA C 1 218 ? -54.003 34.124 9.203 1.00 29.98 199 ALA C N 1
ATOM 5626 C CA . ALA C 1 218 ? -54.188 34.554 7.813 1.00 30.88 199 ALA C CA 1
ATOM 5627 C C . ALA C 1 218 ? -55.651 34.433 7.415 1.00 36.81 199 ALA C C 1
ATOM 5628 O O . ALA C 1 218 ? -56.211 35.369 6.845 1.00 37.25 199 ALA C O 1
ATOM 5630 N N . LYS C 1 219 ? -56.298 33.323 7.809 1.00 34.79 200 LYS C N 1
ATOM 5631 C CA . LYS C 1 219 ? -57.722 33.098 7.556 1.00 36.57 200 LYS C CA 1
ATOM 5632 C C . LYS C 1 219 ? -58.605 34.126 8.292 1.00 39.99 200 LYS C C 1
ATOM 5633 O O . LYS C 1 219 ? -59.556 34.641 7.701 1.00 40.29 200 LYS C O 1
ATOM 5647 N N . LEU C 1 221 ? -57.716 37.132 8.851 1.00 35.41 202 LEU C N 1
ATOM 5648 C CA . LEU C 1 221 ? -57.498 38.362 8.086 1.00 37.01 202 LEU C CA 1
ATOM 5649 C C . LEU C 1 221 ? -58.136 38.305 6.687 1.00 43.69 202 LEU C C 1
ATOM 5650 O O . LEU C 1 221 ? -58.110 39.301 5.959 1.00 46.52 202 LEU C O 1
ATOM 5655 N N . GLY C 1 222 ? -58.687 37.142 6.326 1.00 37.52 203 GLY C N 1
ATOM 5656 C CA . GLY C 1 222 ? -59.295 36.935 5.020 1.00 38.54 203 GLY C CA 1
ATOM 5657 C C . GLY C 1 222 ? -58.294 36.560 3.942 1.00 43.59 203 GLY C C 1
ATOM 5658 O O . GLY C 1 222 ? -58.540 36.792 2.761 1.00 45.43 203 GLY C O 1
ATOM 5659 N N . TYR C 1 223 ? -57.172 35.946 4.341 1.00 38.47 204 TYR C N 1
ATOM 5660 C CA . TYR C 1 223 ? -56.117 35.526 3.415 1.00 38.83 204 TYR C CA 1
ATOM 5661 C C . TYR C 1 223 ? -55.769 34.043 3.605 1.00 40.50 204 TYR C C 1
ATOM 5662 O O . TYR C 1 223 ? -56.395 33.352 4.413 1.00 39.29 204 TYR C O 1
ATOM 5671 N N . THR C 1 224 ? -54.778 33.559 2.853 1.00 36.95 205 THR C N 1
ATOM 5672 C CA . THR C 1 224 ? -54.281 32.191 2.971 1.00 36.20 205 THR C CA 1
ATOM 5673 C C . THR C 1 224 ? -52.775 32.238 3.220 1.00 39.66 205 THR C C 1
ATOM 5674 O O . THR C 1 224 ? -52.188 33.323 3.219 1.00 38.12 205 THR C O 1
ATOM 5678 N N . LEU C 1 225 ? -52.137 31.055 3.377 1.00 35.50 206 LEU C N 1
ATOM 5679 C CA . LEU C 1 225 ? -50.691 30.947 3.557 1.00 33.09 206 LEU C CA 1
ATOM 5680 C C . LEU C 1 225 ? -49.938 31.524 2.364 1.00 38.60 206 LEU C C 1
ATOM 5681 O O . LEU C 1 225 ? -48.877 32.129 2.545 1.00 37.33 206 LEU C O 1
ATOM 5686 N N . SER C 1 226 ? -50.523 31.405 1.149 1.00 38.02 207 SER C N 1
ATOM 5687 C CA . SER C 1 226 ? -49.926 31.922 -0.099 1.00 39.74 207 SER C CA 1
ATOM 5688 C C . SER C 1 226 ? -49.746 33.443 -0.051 1.00 44.14 207 SER C C 1
ATOM 5689 O O . SER C 1 226 ? -48.919 33.992 -0.783 1.00 45.53 207 SER C O 1
ATOM 5692 N N . ASP C 1 227 ? -50.539 34.123 0.792 1.00 39.13 208 ASP C N 1
ATOM 5693 C CA . ASP C 1 227 ? -50.480 35.572 0.935 1.00 38.31 208 ASP C CA 1
ATOM 5694 C C . ASP C 1 227 ? -49.466 35.988 1.993 1.00 38.76 208 ASP C C 1
ATOM 5695 O O . ASP C 1 227 ? -49.316 37.174 2.252 1.00 38.69 208 ASP C O 1
ATOM 5700 N N . CYS C 1 228 ? -48.771 35.018 2.613 1.00 34.47 209 CYS C N 1
ATOM 5701 C CA . CYS C 1 228 ? -47.815 35.324 3.681 1.00 33.33 209 CYS C CA 1
ATOM 5702 C C . CYS C 1 228 ? -46.393 35.219 3.233 1.00 36.02 209 CYS C C 1
ATOM 5703 O O . CYS C 1 228 ? -46.016 34.251 2.565 1.00 35.49 209 CYS C O 1
ATOM 5706 N N . ILE C 1 229 ? -45.570 36.179 3.669 1.00 32.13 210 ILE C N 1
ATOM 5707 C CA . ILE C 1 229 ? -44.119 36.114 3.638 1.00 30.13 210 ILE C CA 1
ATOM 5708 C C . ILE C 1 229 ? -43.654 36.006 5.089 1.00 35.64 210 ILE C C 1
ATOM 5709 O O . ILE C 1 229 ? -44.154 36.751 5.951 1.00 36.35 210 ILE C O 1
ATOM 5714 N N . ALA C 1 230 ? -42.805 35.013 5.394 1.00 31.12 211 ALA C N 1
ATOM 5715 C CA . ALA C 1 230 ? -42.392 34.772 6.772 1.00 29.27 211 ALA C CA 1
ATOM 5716 C C . ALA C 1 230 ? -40.882 34.858 6.979 1.00 31.40 211 ALA C C 1
ATOM 5717 O O . ALA C 1 230 ? -40.104 34.547 6.072 1.00 29.08 211 ALA C O 1
ATOM 5719 N N . PHE C 1 231 ? -40.469 35.253 8.200 1.00 28.32 212 PHE C N 1
ATOM 5720 C CA . PHE C 1 231 ? -39.066 35.386 8.580 1.00 28.08 212 PHE C CA 1
ATOM 5721 C C . PHE C 1 231 ? -38.819 34.668 9.913 1.00 33.03 212 PHE C C 1
ATOM 5722 O O . PHE C 1 231 ? -39.610 34.808 10.842 1.00 32.98 212 PHE C O 1
ATOM 5730 N N . GLY C 1 232 ? -37.722 33.907 9.992 1.00 32.13 213 GLY C N 1
ATOM 5731 C CA . GLY C 1 232 ? -37.377 33.154 11.197 1.00 31.96 213 GLY C CA 1
ATOM 5732 C C . GLY C 1 232 ? -35.933 32.707 11.235 1.00 36.96 213 GLY C C 1
ATOM 5733 O O . GLY C 1 232 ? -35.239 32.747 10.211 1.00 37.48 213 GLY C O 1
ATOM 5734 N N . ASP C 1 233 ? -35.471 32.233 12.419 1.00 32.68 214 ASP C N 1
ATOM 5735 C CA . ASP C 1 233 ? -34.084 31.809 12.596 1.00 33.54 214 ASP C CA 1
ATOM 5736 C C . ASP C 1 233 ? -33.931 30.485 13.389 1.00 38.65 214 ASP C C 1
ATOM 5737 O O . ASP C 1 233 ? -32.805 30.029 13.588 1.00 40.22 214 ASP C O 1
ATOM 5742 N N . GLY C 1 234 ? -35.043 29.933 13.892 1.00 33.17 215 GLY C N 1
ATOM 5743 C CA . GLY C 1 234 ? -35.008 28.733 14.728 1.00 33.67 215 GLY C CA 1
ATOM 5744 C C . GLY C 1 234 ? -35.839 27.564 14.221 1.00 37.71 215 GLY C C 1
ATOM 5745 O O . GLY C 1 234 ? -36.636 27.708 13.286 1.00 34.92 215 GLY C O 1
ATOM 5754 N N . ASN C 1 236 ? -38.288 26.217 15.732 1.00 34.25 217 ASN C N 1
ATOM 5755 C CA . ASN C 1 236 ? -39.693 26.540 15.997 1.00 32.03 217 ASN C CA 1
ATOM 5756 C C . ASN C 1 236 ? -40.302 27.479 14.908 1.00 34.42 217 ASN C C 1
ATOM 5757 O O . ASN C 1 236 ? -41.492 27.797 14.970 1.00 34.37 217 ASN C O 1
ATOM 5762 N N . ASP C 1 237 ? -39.495 27.838 13.863 1.00 30.94 218 ASP C N 1
ATOM 5763 C CA . ASP C 1 237 ? -39.967 28.648 12.711 1.00 30.04 218 ASP C CA 1
ATOM 5764 C C . ASP C 1 237 ? -40.060 27.794 11.431 1.00 33.96 218 ASP C C 1
ATOM 5765 O O . ASP C 1 237 ? -40.554 28.275 10.414 1.00 32.38 218 ASP C O 1
ATOM 5770 N N . ALA C 1 238 ? -39.521 26.546 11.473 1.00 31.48 219 ALA C N 1
ATOM 5771 C CA . ALA C 1 238 ? -39.447 25.660 10.300 1.00 32.05 219 ALA C CA 1
ATOM 5772 C C . ALA C 1 238 ? -40.813 25.476 9.581 1.00 35.44 219 ALA C C 1
ATOM 5773 O O . ALA C 1 238 ? -40.892 25.675 8.366 1.00 35.51 219 ALA C O 1
ATOM 5775 N N . GLU C 1 239 ? -41.887 25.143 10.341 1.00 30.57 220 GLU C N 1
ATOM 5776 C CA . GLU C 1 239 ? -43.230 24.970 9.748 1.00 29.84 220 GLU C CA 1
ATOM 5777 C C . GLU C 1 239 ? -43.723 26.289 9.137 1.00 33.17 220 GLU C C 1
ATOM 5778 O O . GLU C 1 239 ? -44.172 26.303 8.006 1.00 34.48 220 GLU C O 1
ATOM 5792 N N . LEU C 1 241 ? -41.952 28.891 8.007 1.00 28.58 222 LEU C N 1
ATOM 5793 C CA . LEU C 1 241 ? -41.177 29.282 6.835 1.00 28.38 222 LEU C CA 1
ATOM 5794 C C . LEU C 1 241 ? -41.480 28.423 5.608 1.00 35.17 222 LEU C C 1
ATOM 5795 O O . LEU C 1 241 ? -41.436 28.932 4.483 1.00 38.16 222 LEU C O 1
ATOM 5800 N N . SER C 1 242 ? -41.791 27.134 5.808 1.00 30.21 223 SER C N 1
ATOM 5801 C CA . SER C 1 242 ? -42.093 26.245 4.683 1.00 31.92 223 SER C CA 1
ATOM 5802 C C . SER C 1 242 ? -43.561 26.282 4.277 1.00 34.85 223 SER C C 1
ATOM 5803 O O . SER C 1 242 ? -43.866 26.073 3.107 1.00 37.24 223 SER C O 1
ATOM 5814 N N . ALA C 1 244 ? -45.545 29.082 4.596 1.00 30.01 225 ALA C N 1
ATOM 5815 C CA . ALA C 1 244 ? -45.817 30.412 4.039 1.00 30.79 225 ALA C CA 1
ATOM 5816 C C . ALA C 1 244 ? -45.579 30.418 2.537 1.00 37.12 225 ALA C C 1
ATOM 5817 O O . ALA C 1 244 ? -44.770 29.632 2.037 1.00 41.12 225 ALA C O 1
ATOM 5819 N N . GLY C 1 245 ? -46.260 31.316 1.832 1.00 29.95 226 GLY C N 1
ATOM 5820 C CA . GLY C 1 245 ? -46.058 31.502 0.403 1.00 31.35 226 GLY C CA 1
ATOM 5821 C C . GLY C 1 245 ? -44.610 31.817 0.071 1.00 37.24 226 GLY C C 1
ATOM 5822 O O . GLY C 1 245 ? -44.080 31.328 -0.929 1.00 38.17 226 GLY C O 1
ATOM 5823 N N . LYS C 1 246 ? -43.950 32.619 0.944 1.00 32.70 227 LYS C N 1
ATOM 5824 C CA . LYS C 1 246 ? -42.537 32.949 0.838 1.00 33.65 227 LYS C CA 1
ATOM 5825 C C . LYS C 1 246 ? -41.892 32.884 2.236 1.00 38.90 227 LYS C C 1
ATOM 5826 O O . LYS C 1 246 ? -42.379 33.523 3.169 1.00 36.77 227 LYS C O 1
ATOM 5832 N N . GLY C 1 247 ? -40.839 32.074 2.368 1.00 37.53 228 GLY C N 1
ATOM 5833 C CA . GLY C 1 247 ? -40.104 31.926 3.624 1.00 36.19 228 GLY C CA 1
ATOM 5834 C C . GLY C 1 247 ? -38.662 32.383 3.521 1.00 40.31 228 GLY C C 1
ATOM 5835 O O . GLY C 1 247 ? -37.949 31.994 2.590 1.00 41.27 228 GLY C O 1
ATOM 5836 N N . CYS C 1 248 ? -38.224 33.242 4.468 1.00 35.40 229 CYS C N 1
ATOM 5837 C CA . CYS C 1 248 ? -36.833 33.746 4.514 1.00 33.39 229 CYS C CA 1
ATOM 5838 C C . CYS C 1 248 ? -36.160 33.293 5.788 1.00 34.67 229 CYS C C 1
ATOM 5839 O O . CYS C 1 248 ? -36.689 33.525 6.876 1.00 33.33 229 CYS C O 1
ATOM 5842 N N . ILE C 1 249 ? -34.961 32.710 5.664 1.00 30.11 230 ILE C N 1
ATOM 5843 C CA . ILE C 1 249 ? -34.150 32.285 6.805 1.00 27.89 230 ILE C CA 1
ATOM 5844 C C . ILE C 1 249 ? -33.079 33.359 7.090 1.00 30.02 230 ILE C C 1
ATOM 5845 O O . ILE C 1 249 ? -32.417 33.824 6.169 1.00 31.43 230 ILE C O 1
ATOM 5858 N N . ALA C 1 251 ? -29.535 35.037 8.275 1.00 26.47 232 ALA C N 1
ATOM 5859 C CA . ALA C 1 251 ? -28.138 34.584 8.177 1.00 27.05 232 ALA C CA 1
ATOM 5860 C C . ALA C 1 251 ? -27.672 34.041 9.518 1.00 31.24 232 ALA C C 1
ATOM 5861 O O . ALA C 1 251 ? -26.921 33.088 9.561 1.00 33.85 232 ALA C O 1
ATOM 5863 N N . ASN C 1 252 ? -28.173 34.624 10.616 1.00 27.14 233 ASN C N 1
ATOM 5864 C CA . ASN C 1 252 ? -27.807 34.233 11.973 1.00 27.58 233 ASN C CA 1
ATOM 5865 C C . ASN C 1 252 ? -28.576 32.994 12.467 1.00 32.43 233 ASN C C 1
ATOM 5866 O O . ASN C 1 252 ? -28.426 32.608 13.626 1.00 34.77 233 ASN C O 1
ATOM 5871 N N . ALA C 1 253 ? -29.401 32.388 11.602 1.00 28.18 234 ALA C N 1
ATOM 5872 C CA . ALA C 1 253 ? -30.224 31.246 11.966 1.00 27.89 234 ALA C CA 1
ATOM 5873 C C . ALA C 1 253 ? -29.406 30.037 12.349 1.00 34.49 234 ALA C C 1
ATOM 5874 O O . ALA C 1 253 ? -28.259 29.892 11.901 1.00 34.96 234 ALA C O 1
ATOM 5876 N N . HIS C 1 254 ? -30.022 29.109 13.118 1.00 31.48 235 HIS C N 1
ATOM 5877 C CA . HIS C 1 254 ? -29.403 27.834 13.431 1.00 33.77 235 HIS C CA 1
ATOM 5878 C C . HIS C 1 254 ? -29.190 27.022 12.139 1.00 39.36 235 HIS C C 1
ATOM 5879 O O . HIS C 1 254 ? -30.039 27.058 11.230 1.00 38.45 235 HIS C O 1
ATOM 5886 N N . GLN C 1 255 ? -28.011 26.379 12.020 1.00 35.88 236 GLN C N 1
ATOM 5887 C CA . GLN C 1 255 ? -27.622 25.619 10.841 1.00 35.98 236 GLN C CA 1
ATOM 5888 C C . GLN C 1 255 ? -28.599 24.478 10.567 1.00 41.15 236 GLN C C 1
ATOM 5889 O O . GLN C 1 255 ? -28.857 24.170 9.404 1.00 41.60 236 GLN C O 1
ATOM 5895 N N . ARG C 1 256 ? -29.180 23.873 11.642 1.00 37.38 237 ARG C N 1
ATOM 5896 C CA . ARG C 1 256 ? -30.138 22.769 11.500 1.00 38.30 237 ARG C CA 1
ATOM 5897 C C . ARG C 1 256 ? -31.374 23.207 10.700 1.00 42.96 237 ARG C C 1
ATOM 5898 O O . ARG C 1 256 ? -31.910 22.418 9.919 1.00 44.74 237 ARG C O 1
ATOM 5906 N N . LEU C 1 257 ? -31.799 24.483 10.865 1.00 37.15 238 LEU C N 1
ATOM 5907 C CA . LEU C 1 257 ? -32.920 25.049 10.104 1.00 34.73 238 LEU C CA 1
ATOM 5908 C C . LEU C 1 257 ? -32.518 25.224 8.637 1.00 39.69 238 LEU C C 1
ATOM 5909 O O . LEU C 1 257 ? -33.287 24.882 7.745 1.00 39.76 238 LEU C O 1
ATOM 5914 N N . LYS C 1 258 ? -31.309 25.751 8.392 1.00 38.77 239 LYS C N 1
ATOM 5915 C CA . LYS C 1 258 ? -30.798 25.922 7.026 1.00 40.21 239 LYS C CA 1
ATOM 5916 C C . LYS C 1 258 ? -30.673 24.567 6.320 1.00 48.19 239 LYS C C 1
ATOM 5917 O O . LYS C 1 258 ? -31.018 24.458 5.145 1.00 49.19 239 LYS C O 1
ATOM 5923 N N . ASP C 1 259 ? -30.198 23.521 7.060 1.00 44.90 240 ASP C N 1
ATOM 5924 C CA . ASP C 1 259 ? -30.022 22.171 6.530 1.00 46.53 240 ASP C CA 1
ATOM 5925 C C . ASP C 1 259 ? -31.369 21.499 6.230 1.00 49.60 240 ASP C C 1
ATOM 5926 O O . ASP C 1 259 ? -31.479 20.758 5.252 1.00 50.58 240 ASP C O 1
ATOM 5931 N N . LEU C 1 260 ? -32.380 21.726 7.093 1.00 44.21 241 LEU C N 1
ATOM 5932 C CA . LEU C 1 260 ? -33.703 21.129 6.913 1.00 44.48 241 LEU C CA 1
ATOM 5933 C C . LEU C 1 260 ? -34.419 21.744 5.701 1.00 49.45 241 LEU C C 1
ATOM 5934 O O . LEU C 1 260 ? -35.108 21.038 4.979 1.00 50.57 241 LEU C O 1
ATOM 5939 N N . HIS C 1 261 ? -34.206 23.046 5.452 1.00 44.74 242 HIS C N 1
ATOM 5940 C CA . HIS C 1 261 ? -34.857 23.726 4.342 1.00 43.88 242 HIS C CA 1
ATOM 5941 C C . HIS C 1 261 ? -33.856 24.464 3.457 1.00 45.52 242 HIS C C 1
ATOM 5942 O O . HIS C 1 261 ? -33.844 25.697 3.430 1.00 44.38 242 HIS C O 1
ATOM 5949 N N . PRO C 1 262 ? -33.041 23.727 2.663 1.00 41.72 243 PRO C N 1
ATOM 5950 C CA . PRO C 1 262 ? -32.047 24.412 1.806 1.00 42.62 243 PRO C CA 1
ATOM 5951 C C . PRO C 1 262 ? -32.680 25.168 0.640 1.00 48.03 243 PRO C C 1
ATOM 5952 O O . PRO C 1 262 ? -32.039 26.035 0.053 1.00 47.74 243 PRO C O 1
ATOM 5956 N N . GLU C 1 263 ? -33.952 24.861 0.328 1.00 45.15 244 GLU C N 1
ATOM 5957 C CA . GLU C 1 263 ? -34.678 25.497 -0.773 1.00 45.33 244 GLU C CA 1
ATOM 5958 C C . GLU C 1 263 ? -35.095 26.946 -0.438 1.00 45.54 244 GLU C C 1
ATOM 5959 O O . GLU C 1 263 ? -35.511 27.685 -1.338 1.00 46.19 244 GLU C O 1
ATOM 5965 N N . LEU C 1 264 ? -35.036 27.330 0.856 1.00 36.66 245 LEU C N 1
ATOM 5966 C CA . LEU C 1 264 ? -35.471 28.656 1.287 1.00 33.75 245 LEU C CA 1
ATOM 5967 C C . LEU C 1 264 ? -34.376 29.681 1.183 1.00 37.74 245 LEU C C 1
ATOM 5968 O O . LEU C 1 264 ? -33.205 29.376 1.446 1.00 36.91 245 LEU C O 1
ATOM 5973 N N . GLU C 1 265 ? -34.750 30.923 0.836 1.00 34.47 246 GLU C N 1
ATOM 5974 C CA . GLU C 1 265 ? -33.801 32.023 0.740 1.00 34.14 246 GLU C CA 1
ATOM 5975 C C . GLU C 1 265 ? -33.219 32.355 2.116 1.00 38.15 246 GLU C C 1
ATOM 5976 O O . GLU C 1 265 ? -33.970 32.478 3.098 1.00 36.71 246 GLU C O 1
ATOM 5982 N N . VAL C 1 266 ? -31.888 32.490 2.190 1.00 34.57 247 VAL C N 1
ATOM 5983 C CA . VAL C 1 266 ? -31.222 32.941 3.399 1.00 33.67 247 VAL C CA 1
ATOM 5984 C C . VAL C 1 266 ? -30.888 34.421 3.226 1.00 38.32 247 VAL C C 1
ATOM 5985 O O . VAL C 1 266 ? -30.184 34.783 2.284 1.00 40.10 247 VAL C O 1
ATOM 5989 N N . ILE C 1 267 ? -31.474 35.282 4.060 1.00 33.90 248 ILE C N 1
ATOM 5990 C CA . ILE C 1 267 ? -31.217 36.721 3.989 1.00 33.94 248 ILE C CA 1
ATOM 5991 C C . ILE C 1 267 ? -30.135 37.108 4.991 1.00 39.29 248 ILE C C 1
ATOM 5992 O O . ILE C 1 267 ? -29.512 36.224 5.588 1.00 38.49 248 ILE C O 1
ATOM 5997 N N . GLY C 1 268 ? -29.887 38.415 5.136 1.00 37.02 249 GLY C N 1
ATOM 5998 C CA . GLY C 1 268 ? -28.869 38.939 6.046 1.00 35.67 249 GLY C CA 1
ATOM 5999 C C . GLY C 1 268 ? -29.143 38.675 7.525 1.00 37.74 249 GLY C C 1
ATOM 6000 O O . GLY C 1 268 ? -30.116 38.000 7.883 1.00 37.11 249 GLY C O 1
ATOM 6001 N N . SER C 1 269 ? -28.268 39.186 8.383 1.00 33.09 250 SER C N 1
ATOM 6002 C CA . SER C 1 269 ? -28.357 39.007 9.831 1.00 31.48 250 SER C CA 1
ATOM 6003 C C . SER C 1 269 ? -29.298 40.037 10.442 1.00 33.40 250 SER C C 1
ATOM 6004 O O . SER C 1 269 ? -29.393 41.154 9.930 1.00 33.20 250 SER C O 1
ATOM 6007 N N . ASN C 1 270 ? -29.897 39.716 11.610 1.00 29.74 251 ASN C N 1
ATOM 6008 C CA . ASN C 1 270 ? -30.700 40.710 12.351 1.00 29.13 251 ASN C CA 1
ATOM 6009 C C . ASN C 1 270 ? -29.785 41.859 12.846 1.00 31.02 251 ASN C C 1
ATOM 6010 O O . ASN C 1 270 ? -30.267 42.946 13.124 1.00 31.64 251 ASN C O 1
ATOM 6015 N N . ALA C 1 271 ? -28.451 41.619 12.869 1.00 28.11 252 ALA C N 1
ATOM 6016 C CA . ALA C 1 271 ? -27.441 42.647 13.205 1.00 29.06 252 ALA C CA 1
ATOM 6017 C C . ALA C 1 271 ? -27.455 43.793 12.171 1.00 33.07 252 ALA C C 1
ATOM 6018 O O . ALA C 1 271 ? -27.073 44.924 12.497 1.00 34.44 252 ALA C O 1
ATOM 6020 N N . ASP C 1 272 ? -27.880 43.490 10.926 1.00 27.17 253 ASP C N 1
ATOM 6021 C CA . ASP C 1 272 ? -27.987 44.487 9.862 1.00 27.37 253 ASP C CA 1
ATOM 6022 C C . ASP C 1 272 ? -29.407 45.066 9.776 1.00 31.34 253 ASP C C 1
ATOM 6023 O O . ASP C 1 272 ? -29.669 45.879 8.898 1.00 32.57 253 ASP C O 1
ATOM 6028 N N . ASP C 1 273 ? -30.348 44.588 10.636 1.00 27.49 254 ASP C N 1
ATOM 6029 C CA . ASP C 1 273 ? -31.780 44.944 10.526 1.00 27.53 254 ASP C CA 1
ATOM 6030 C C . ASP C 1 273 ? -32.277 44.415 9.177 1.00 32.02 254 ASP C C 1
ATOM 6031 O O . ASP C 1 273 ? -32.936 45.138 8.424 1.00 34.14 254 ASP C O 1
ATOM 6036 N N . ALA C 1 274 ? -31.848 43.182 8.825 1.00 27.14 255 ALA C N 1
ATOM 6037 C CA . ALA C 1 274 ? -32.101 42.575 7.511 1.00 27.43 255 ALA C CA 1
ATOM 6038 C C . ALA C 1 274 ? -33.578 42.449 7.155 1.00 30.03 255 ALA C C 1
ATOM 6039 O O . ALA C 1 274 ? -33.924 42.626 6.003 1.00 33.76 255 ALA C O 1
ATOM 6041 N N . VAL C 1 275 ? -34.443 42.133 8.133 1.00 24.40 256 VAL C N 1
ATOM 6042 C CA . VAL C 1 275 ? -35.880 41.973 7.877 1.00 24.05 256 VAL C CA 1
ATOM 6043 C C . VAL C 1 275 ? -36.527 43.280 7.364 1.00 31.23 256 VAL C C 1
ATOM 6044 O O . VAL C 1 275 ? -37.004 43.296 6.231 1.00 33.36 256 VAL C O 1
ATOM 6048 N N . PRO C 1 276 ? -36.493 44.407 8.138 1.00 28.16 257 PRO C N 1
ATOM 6049 C CA . PRO C 1 276 ? -37.125 45.645 7.644 1.00 29.53 257 PRO C CA 1
ATOM 6050 C C . PRO C 1 276 ? -36.488 46.191 6.344 1.00 38.10 257 PRO C C 1
ATOM 6051 O O . PRO C 1 276 ? -37.196 46.755 5.515 1.00 39.84 257 PRO C O 1
ATOM 6055 N N . ARG C 1 277 ? -35.161 45.991 6.155 1.00 34.44 258 ARG C N 1
ATOM 6056 C CA . ARG C 1 277 ? -34.475 46.420 4.926 1.00 34.93 258 ARG C CA 1
ATOM 6057 C C . ARG C 1 277 ? -34.955 45.611 3.728 1.00 39.72 258 ARG C C 1
ATOM 6058 O O . ARG C 1 277 ? -35.171 46.171 2.641 1.00 40.67 258 ARG C O 1
ATOM 6066 N N . TYR C 1 278 ? -35.145 44.294 3.930 1.00 34.63 259 TYR C N 1
ATOM 6067 C CA . TYR C 1 278 ? -35.666 43.397 2.904 1.00 34.45 259 TYR C CA 1
ATOM 6068 C C . TYR C 1 278 ? -37.084 43.814 2.540 1.00 36.35 259 TYR C C 1
ATOM 6069 O O . TYR C 1 278 ? -37.424 43.864 1.367 1.00 39.45 259 TYR C O 1
ATOM 6078 N N . LEU C 1 279 ? -37.896 44.146 3.552 1.00 30.84 260 LEU C N 1
ATOM 6079 C CA . LEU C 1 279 ? -39.285 44.555 3.359 1.00 32.02 260 LEU C CA 1
ATOM 6080 C C . LEU C 1 279 ? -39.391 45.867 2.598 1.00 38.52 260 LEU C C 1
ATOM 6081 O O . LEU C 1 279 ? -40.231 45.980 1.705 1.00 40.35 260 LEU C O 1
ATOM 6086 N N . ARG C 1 280 ? -38.531 46.868 2.938 1.00 35.75 261 ARG C N 1
ATOM 6087 C CA . ARG C 1 280 ? -38.525 48.166 2.235 1.00 38.65 261 ARG C CA 1
ATOM 6088 C C . ARG C 1 280 ? -38.149 47.984 0.772 1.00 45.32 261 ARG C C 1
ATOM 6089 O O . ARG C 1 280 ? -38.752 48.602 -0.093 1.00 47.93 261 ARG C O 1
ATOM 6097 N N . LYS C 1 281 ? -37.189 47.086 0.496 1.00 41.60 262 LYS C N 1
ATOM 6098 C CA . LYS C 1 281 ? -36.744 46.790 -0.861 1.00 43.54 262 LYS C CA 1
ATOM 6099 C C . LYS C 1 281 ? -37.867 46.086 -1.648 1.00 49.19 262 LYS C C 1
ATOM 6100 O O . LYS C 1 281 ? -38.107 46.414 -2.809 1.00 50.70 262 LYS C O 1
ATOM 6106 N N . LEU C 1 282 ? -38.570 45.146 -0.996 1.00 44.48 263 LEU C N 1
ATOM 6107 C CA . LEU C 1 282 ? -39.639 44.366 -1.619 1.00 44.07 263 LEU C CA 1
ATOM 6108 C C . LEU C 1 282 ? -40.928 45.202 -1.867 1.00 49.47 263 LEU C C 1
ATOM 6109 O O . LEU C 1 282 ? -41.542 45.075 -2.930 1.00 50.47 263 LEU C O 1
ATOM 6114 N N . TYR C 1 283 ? -41.315 46.068 -0.899 1.00 45.92 264 TYR C N 1
ATOM 6115 C CA . TYR C 1 283 ? -42.569 46.844 -0.989 1.00 46.76 264 TYR C CA 1
ATOM 6116 C C . TYR C 1 283 ? -42.392 48.304 -1.433 1.00 56.46 264 TYR C C 1
ATOM 6117 O O . TYR C 1 283 ? -43.155 48.774 -2.271 1.00 59.18 264 TYR C O 1
ATOM 6126 N N . LEU C 1 284 ? -41.478 49.055 -0.781 1.00 54.14 265 LEU C N 1
ATOM 6127 C CA . LEU C 1 284 ? -41.348 50.496 -1.018 1.00 56.21 265 LEU C CA 1
ATOM 6128 C C . LEU C 1 284 ? -40.517 50.838 -2.254 1.00 66.54 265 LEU C C 1
ATOM 6129 O O . LEU C 1 284 ? -40.749 51.882 -2.879 1.00 68.99 265 LEU C O 1
ATOM 6131 N N . ASP C 1 285 ? -39.552 49.973 -2.618 1.00 64.78 266 ASP C N 1
ATOM 6132 C CA . ASP C 1 285 ? -38.711 50.216 -3.794 1.00 74.05 266 ASP C CA 1
ATOM 6133 C C . ASP C 1 285 ? -39.409 49.743 -5.082 1.00 97.24 266 ASP C C 1
ATOM 6134 O O . ASP C 1 285 ? -40.082 48.683 -5.045 1.00 99.27 266 ASP C O 1
ATOM 6145 N N . TYR D 1 21 ? -8.149 20.999 44.185 1.00 52.25 2 TYR D N 1
ATOM 6146 C CA . TYR D 1 21 ? -8.464 22.175 45.004 1.00 46.32 2 TYR D CA 1
ATOM 6147 C C . TYR D 1 21 ? -8.078 23.432 44.244 1.00 45.55 2 TYR D C 1
ATOM 6148 O O . TYR D 1 21 ? -6.927 23.582 43.841 1.00 45.19 2 TYR D O 1
ATOM 6157 N N . GLN D 1 22 ? -9.036 24.300 43.995 1.00 39.89 3 GLN D N 1
ATOM 6158 C CA . GLN D 1 22 ? -8.777 25.515 43.225 1.00 39.45 3 GLN D CA 1
ATOM 6159 C C . GLN D 1 22 ? -8.087 26.589 44.038 1.00 39.96 3 GLN D C 1
ATOM 6160 O O . GLN D 1 22 ? -7.520 27.522 43.462 1.00 41.03 3 GLN D O 1
ATOM 6166 N N . VAL D 1 23 ? -8.165 26.496 45.367 1.00 32.38 4 VAL D N 1
ATOM 6167 C CA . VAL D 1 23 ? -7.538 27.475 46.251 1.00 30.98 4 VAL D CA 1
ATOM 6168 C C . VAL D 1 23 ? -6.512 26.788 47.146 1.00 35.19 4 VAL D C 1
ATOM 6169 O O . VAL D 1 23 ? -6.843 25.821 47.834 1.00 35.96 4 VAL D O 1
ATOM 6173 N N . VAL D 1 24 ? -5.266 27.276 47.127 1.00 30.51 5 VAL D N 1
ATOM 6174 C CA . VAL D 1 24 ? -4.224 26.797 48.017 1.00 28.71 5 VAL D CA 1
ATOM 6175 C C . VAL D 1 24 ? -3.944 27.871 49.059 1.00 32.59 5 VAL D C 1
ATOM 6176 O O . VAL D 1 24 ? -3.600 29.002 48.700 1.00 32.70 5 VAL D O 1
ATOM 6180 N N . ALA D 1 25 ? -4.156 27.547 50.337 1.00 29.04 6 ALA D N 1
ATOM 6181 C CA . ALA D 1 25 ? -3.900 28.493 51.434 1.00 27.75 6 ALA D CA 1
ATOM 6182 C C . ALA D 1 25 ? -2.696 28.043 52.233 1.00 30.54 6 ALA D C 1
ATOM 6183 O O . ALA D 1 25 ? -2.571 26.857 52.554 1.00 31.30 6 ALA D O 1
ATOM 6185 N N . SER D 1 26 ? -1.792 28.945 52.521 1.00 24.72 7 SER D N 1
ATOM 6186 C CA . SER D 1 26 ? -0.615 28.547 53.262 1.00 24.27 7 SER D CA 1
ATOM 6187 C C . SER D 1 26 ? -0.157 29.586 54.239 1.00 30.42 7 SER D C 1
ATOM 6188 O O . SER D 1 26 ? -0.018 30.771 53.887 1.00 31.95 7 SER D O 1
ATOM 6191 N N . ASP D 1 27 ? 0.154 29.145 55.459 1.00 25.66 8 ASP D N 1
ATOM 6192 C CA . ASP D 1 27 ? 0.852 29.955 56.433 1.00 25.34 8 ASP D CA 1
ATOM 6193 C C . ASP D 1 27 ? 2.279 30.225 55.870 1.00 30.61 8 ASP D C 1
ATOM 6194 O O . ASP D 1 27 ? 2.705 29.545 54.929 1.00 29.77 8 ASP D O 1
ATOM 6199 N N . LEU D 1 28 ? 2.982 31.235 56.395 1.00 28.37 9 LEU D N 1
ATOM 6200 C CA . LEU D 1 28 ? 4.312 31.556 55.884 1.00 27.59 9 LEU D CA 1
ATOM 6201 C C . LEU D 1 28 ? 5.424 31.028 56.773 1.00 32.55 9 LEU D C 1
ATOM 6202 O O . LEU D 1 28 ? 6.084 30.044 56.411 1.00 34.05 9 LEU D O 1
ATOM 6207 N N . ASP D 1 29 ? 5.629 31.647 57.943 1.00 28.46 10 ASP D N 1
ATOM 6208 C CA . ASP D 1 29 ? 6.695 31.239 58.861 1.00 27.64 10 ASP D CA 1
ATOM 6209 C C . ASP D 1 29 ? 6.457 29.829 59.381 1.00 31.17 10 ASP D C 1
ATOM 6210 O O . ASP D 1 29 ? 5.385 29.533 59.905 1.00 30.11 10 ASP D O 1
ATOM 6215 N N . GLY D 1 30 ? 7.438 28.960 59.185 1.00 29.45 11 GLY D N 1
ATOM 6216 C CA . GLY D 1 30 ? 7.375 27.569 59.632 1.00 28.75 11 GLY D CA 1
ATOM 6217 C C . GLY D 1 30 ? 6.570 26.667 58.709 1.00 31.31 11 GLY D C 1
ATOM 6218 O O . GLY D 1 30 ? 6.455 25.463 58.960 1.00 32.1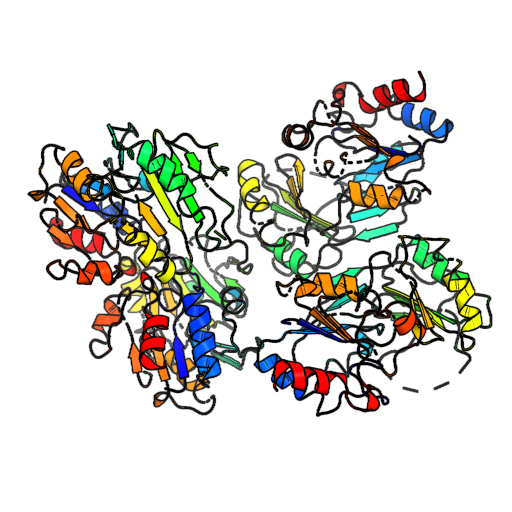2 11 GLY D O 1
ATOM 6219 N N . THR D 1 31 ? 6.033 27.227 57.630 1.00 26.32 12 THR D N 1
ATOM 6220 C CA . THR D 1 31 ? 5.195 26.472 56.696 1.00 27.05 12 THR D CA 1
ATOM 6221 C C . THR D 1 31 ? 5.757 26.559 55.241 1.00 31.64 12 THR D C 1
ATOM 6222 O O . THR D 1 31 ? 6.506 25.676 54.823 1.00 31.74 12 THR D O 1
ATOM 6226 N N . LEU D 1 32 ? 5.405 27.626 54.496 1.00 26.66 13 LEU D N 1
ATOM 6227 C CA . LEU D 1 32 ? 5.917 27.825 53.147 1.00 26.43 13 LEU D CA 1
ATOM 6228 C C . LEU D 1 32 ? 7.366 28.349 53.184 1.00 29.82 13 LEU D C 1
ATOM 6229 O O . LEU D 1 32 ? 8.185 27.954 52.348 1.00 28.90 13 LEU D O 1
ATOM 6234 N N . LEU D 1 33 ? 7.675 29.249 54.141 1.00 26.47 14 LEU D N 1
ATOM 6235 C CA . LEU D 1 33 ? 9.021 29.797 54.268 1.00 27.48 14 LEU D CA 1
ATOM 6236 C C . LEU D 1 33 ? 9.984 28.747 54.826 1.00 34.19 14 LEU D C 1
ATOM 6237 O O . LEU D 1 33 ? 9.587 27.900 55.647 1.00 35.40 14 LEU D O 1
ATOM 6242 N N . SER D 1 34 ? 11.247 28.812 54.411 1.00 31.16 15 SER D N 1
ATOM 6243 C CA . SER D 1 34 ? 12.283 27.896 54.892 1.00 31.23 15 SER D CA 1
ATOM 6244 C C . SER D 1 34 ? 12.563 28.161 56.409 1.00 34.81 15 SER D C 1
ATOM 6245 O O . SER D 1 34 ? 12.169 29.217 56.938 1.00 31.57 15 SER D O 1
ATOM 6248 N N . PRO D 1 35 ? 13.328 27.264 57.097 1.00 32.29 16 PRO D N 1
ATOM 6249 C CA . PRO D 1 35 ? 13.694 27.550 58.495 1.00 32.62 16 PRO D CA 1
ATOM 6250 C C . PRO D 1 35 ? 14.449 28.887 58.649 1.00 42.82 16 PRO D C 1
ATOM 6251 O O . PRO D 1 35 ? 14.440 29.467 59.737 1.00 43.96 16 PRO D O 1
ATOM 6255 N N . ASP D 1 36 ? 15.036 29.414 57.529 1.00 41.49 17 ASP D N 1
ATOM 6256 C CA . ASP D 1 36 ? 15.721 30.715 57.526 1.00 42.48 17 ASP D CA 1
ATOM 6257 C C . ASP D 1 36 ? 14.825 31.866 57.035 1.00 48.95 17 ASP D C 1
ATOM 6258 O O . ASP D 1 36 ? 15.323 32.952 56.728 1.00 50.39 17 ASP D O 1
ATOM 6263 N N . HIS D 1 37 ? 13.501 31.639 57.019 1.00 47.10 18 HIS D N 1
ATOM 6264 C CA . HIS D 1 37 ? 12.480 32.654 56.693 1.00 48.75 18 HIS D CA 1
ATOM 6265 C C . HIS D 1 37 ? 12.518 33.149 55.239 1.00 49.48 18 HIS D C 1
ATOM 6266 O O . HIS D 1 37 ? 12.088 34.273 54.962 1.00 47.80 18 HIS D O 1
ATOM 6273 N N . PHE D 1 38 ? 12.967 32.294 54.306 1.00 45.16 19 PHE D N 1
ATOM 6274 C CA . PHE D 1 38 ? 13.037 32.665 52.895 1.00 45.73 19 PHE D CA 1
ATOM 6275 C C . PHE D 1 38 ? 12.103 31.852 52.053 1.00 43.75 19 PHE D C 1
ATOM 6276 O O . PHE D 1 38 ? 11.810 30.700 52.378 1.00 42.49 19 PHE D O 1
ATOM 6284 N N . LEU D 1 39 ? 11.701 32.413 50.916 1.00 38.17 20 LEU D N 1
ATOM 6285 C CA . LEU D 1 39 ? 10.950 31.698 49.897 1.00 36.05 20 LEU D CA 1
ATOM 6286 C C . LEU D 1 39 ? 11.966 31.158 48.895 1.00 36.72 20 LEU D C 1
ATOM 6287 O O . LEU D 1 39 ? 12.669 31.942 48.263 1.00 35.20 20 LEU D O 1
ATOM 6292 N N . THR D 1 40 ? 12.161 29.828 48.872 1.00 32.25 21 THR D N 1
ATOM 6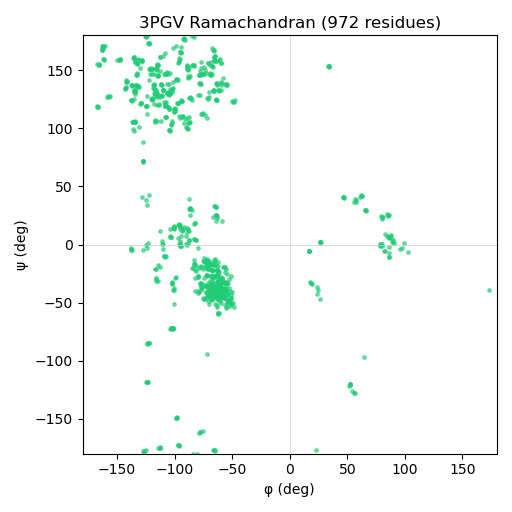293 C CA . THR D 1 40 ? 13.159 29.211 47.990 1.00 32.08 21 THR D CA 1
ATOM 6294 C C . THR D 1 40 ? 12.771 29.367 46.518 1.00 36.70 21 THR D C 1
ATOM 6295 O O . THR D 1 40 ? 11.583 29.369 46.185 1.00 36.40 21 THR D O 1
ATOM 6299 N N . PRO D 1 41 ? 13.755 29.385 45.603 1.00 34.03 22 PRO D N 1
ATOM 6300 C CA . PRO D 1 41 ? 13.414 29.393 44.168 1.00 34.26 22 PRO D CA 1
ATOM 6301 C C . PRO D 1 41 ? 12.507 28.208 43.761 1.00 36.63 22 PRO D C 1
ATOM 6302 O O . PRO D 1 41 ? 11.668 28.361 42.877 1.00 37.73 22 PRO D O 1
ATOM 6306 N N . TYR D 1 42 ? 12.658 27.038 44.436 1.00 32.42 23 TYR D N 1
ATOM 6307 C CA . TYR D 1 42 ? 11.823 25.862 44.192 1.00 31.92 23 TYR D CA 1
ATOM 6308 C C . TYR D 1 42 ? 10.366 26.166 44.540 1.00 37.70 23 TYR D C 1
ATOM 6309 O O . TYR D 1 42 ? 9.462 25.802 43.778 1.00 39.30 23 TYR D O 1
ATOM 6318 N N . ALA D 1 43 ? 10.126 26.797 45.714 1.00 33.82 24 ALA D N 1
ATOM 6319 C CA . ALA D 1 43 ? 8.777 27.207 46.120 1.00 32.39 24 ALA D CA 1
ATOM 6320 C C . ALA D 1 43 ? 8.222 28.265 45.158 1.00 36.27 24 ALA D C 1
ATOM 6321 O O . ALA D 1 43 ? 7.079 28.141 44.734 1.00 35.83 24 ALA D O 1
ATOM 6323 N N . LYS D 1 44 ? 9.055 29.306 44.785 1.00 33.53 25 LYS D N 1
ATOM 6324 C CA A LYS D 1 44 ? 8.642 30.360 43.824 0.50 34.21 25 LYS D CA 1
ATOM 6325 C CA B LYS D 1 44 ? 8.609 30.349 43.855 0.50 34.19 25 LYS D CA 1
ATOM 6326 C C . LYS D 1 44 ? 8.193 29.737 42.505 1.00 39.84 25 LYS D C 1
ATOM 6327 O O . LYS D 1 44 ? 7.175 30.131 41.946 1.00 42.18 25 LYS D O 1
ATOM 6338 N N . GLU D 1 45 ? 8.951 28.755 42.015 1.00 36.89 26 GLU D N 1
ATOM 6339 C CA . GLU D 1 45 ? 8.654 28.064 40.759 1.00 36.98 26 GLU D CA 1
ATOM 6340 C C . GLU D 1 45 ? 7.369 27.247 40.863 1.00 40.04 26 GLU D C 1
ATOM 6341 O O . GLU D 1 45 ? 6.585 27.220 39.914 1.00 40.79 26 GLU D O 1
ATOM 6347 N N . THR D 1 46 ? 7.109 26.650 42.045 1.00 36.84 27 THR D N 1
ATOM 6348 C CA . THR D 1 46 ? 5.867 25.894 42.292 1.00 37.02 27 THR D CA 1
ATOM 6349 C C . THR D 1 46 ? 4.653 26.824 42.216 1.00 40.05 27 THR D C 1
ATOM 6350 O O . THR D 1 46 ? 3.629 26.456 41.633 1.00 40.19 27 THR D O 1
ATOM 6354 N N . LEU D 1 47 ? 4.796 28.061 42.769 1.00 36.08 28 LEU D N 1
ATOM 6355 C CA . LEU D 1 47 ? 3.742 29.088 42.738 1.00 35.19 28 LEU D CA 1
ATOM 6356 C C . LEU D 1 47 ? 3.425 29.482 41.312 1.00 40.47 28 LEU D C 1
ATOM 6357 O O . LEU D 1 47 ? 2.269 29.704 40.991 1.00 40.39 28 LEU D O 1
ATOM 6362 N N . LYS D 1 48 ? 4.464 29.574 40.450 1.00 39.12 29 LYS D N 1
ATOM 6363 C CA . LYS D 1 48 ? 4.315 29.904 39.030 1.00 41.78 29 LYS D CA 1
ATOM 6364 C C . LYS D 1 48 ? 3.661 28.758 38.249 1.00 47.49 29 LYS D C 1
ATOM 6365 O O . LYS D 1 48 ? 2.792 29.007 37.420 1.00 49.17 29 LYS D O 1
ATOM 6368 N N . LEU D 1 49 ? 4.096 27.502 38.501 1.00 43.89 30 LEU D N 1
ATOM 6369 C CA . LEU D 1 49 ? 3.571 26.331 37.788 1.00 43.67 30 LEU D CA 1
ATOM 6370 C C . LEU D 1 49 ? 2.092 26.097 38.076 1.00 47.98 30 LEU D C 1
ATOM 6371 O O . LEU D 1 49 ? 1.331 25.789 37.157 1.00 48.38 30 LEU D O 1
ATOM 6376 N N . LEU D 1 50 ? 1.670 26.287 39.332 1.00 43.53 31 LEU D N 1
ATOM 6377 C CA . LEU D 1 50 ? 0.264 26.097 39.705 1.00 42.58 31 LEU D CA 1
ATOM 6378 C C . LEU D 1 50 ? -0.600 27.284 39.278 1.00 46.12 31 LEU D C 1
ATOM 6379 O O . LEU D 1 50 ? -1.740 27.088 38.871 1.00 46.41 31 LEU D O 1
ATOM 6384 N N . THR D 1 51 ? -0.026 28.515 39.299 1.00 42.17 32 THR D N 1
ATOM 6385 C CA . THR D 1 51 ? -0.710 29.724 38.814 1.00 41.79 32 THR D CA 1
ATOM 6386 C C . THR D 1 51 ? -1.001 29.597 37.313 1.00 46.48 32 THR D C 1
ATOM 6387 O O . THR D 1 51 ? -2.098 29.930 36.868 1.00 46.29 32 THR D O 1
ATOM 6391 N N . ALA D 1 52 ? -0.035 29.044 36.545 1.00 44.26 33 ALA D N 1
ATOM 6392 C CA . ALA D 1 52 ? -0.199 28.825 35.103 1.00 45.68 33 ALA D CA 1
ATOM 6393 C C . ALA D 1 52 ? -1.328 27.823 34.819 1.00 50.48 33 ALA D C 1
ATOM 6394 O O . ALA D 1 52 ? -1.903 27.839 33.735 1.00 53.42 33 ALA D O 1
ATOM 6396 N N . ARG D 1 53 ? -1.669 26.987 35.810 1.00 45.97 34 ARG D N 1
ATOM 6397 C CA . ARG D 1 53 ? -2.716 25.983 35.674 1.00 46.03 34 ARG D CA 1
ATOM 6398 C C . ARG D 1 53 ? -4.056 26.414 36.309 1.00 49.11 34 ARG D C 1
ATOM 6399 O O . ARG D 1 53 ? -4.972 25.595 36.444 1.00 49.82 34 ARG D O 1
ATOM 6407 N N . GLY D 1 54 ? -4.172 27.713 36.627 1.00 43.47 35 GLY D N 1
ATOM 6408 C CA . GLY D 1 54 ? -5.403 28.304 37.139 1.00 42.06 35 GLY D CA 1
ATOM 6409 C C . GLY D 1 54 ? -5.614 28.215 38.636 1.00 44.04 35 GLY D C 1
ATOM 6410 O O . GLY D 1 54 ? -6.674 28.590 39.127 1.00 44.04 35 GLY D O 1
ATOM 6411 N N . ILE D 1 55 ? -4.618 27.741 39.377 1.00 40.69 36 ILE D N 1
ATOM 6412 C CA . ILE D 1 55 ? -4.744 27.625 40.840 1.00 38.39 36 ILE D CA 1
ATOM 6413 C C . ILE D 1 55 ? -4.566 28.991 41.535 1.00 41.30 36 ILE D C 1
ATOM 6414 O O . ILE D 1 55 ? -3.705 29.791 41.134 1.00 41.47 36 ILE D O 1
ATOM 6419 N N . ASN D 1 56 ? -5.406 29.259 42.559 1.00 36.49 37 ASN D N 1
ATOM 6420 C CA . ASN D 1 56 ? -5.375 30.498 43.342 1.00 35.29 37 ASN D CA 1
ATOM 6421 C C . ASN D 1 56 ? -4.623 30.293 44.628 1.00 37.42 37 ASN D C 1
ATOM 6422 O O . ASN D 1 56 ? -4.763 29.248 45.264 1.00 36.99 37 ASN D O 1
ATOM 6427 N N . PHE D 1 57 ? -3.853 31.293 45.042 1.00 32.86 38 PHE D N 1
ATOM 6428 C CA . PHE D 1 57 ? -3.071 31.207 46.269 1.00 30.83 38 PHE D CA 1
ATOM 6429 C C . PHE D 1 57 ? -3.475 32.237 47.260 1.00 34.57 38 PHE D C 1
ATOM 6430 O O . PHE D 1 57 ? -3.742 33.377 46.896 1.00 35.28 38 PHE D O 1
ATOM 6438 N N . VAL D 1 58 ? -3.580 31.835 48.523 1.00 29.59 39 VAL D N 1
ATOM 6439 C CA . VAL D 1 58 ? -3.895 32.738 49.620 1.00 27.96 39 VAL D CA 1
ATOM 6440 C C . VAL D 1 58 ? -2.854 32.529 50.715 1.00 34.11 39 VAL D C 1
ATOM 6441 O O . VAL D 1 58 ? -2.663 31.398 51.176 1.00 35.58 39 VAL D O 1
ATOM 6445 N N . PHE D 1 59 ? -2.134 33.586 51.083 1.00 28.74 40 PHE D N 1
ATOM 6446 C CA . PHE D 1 59 ? -1.125 33.485 52.131 1.00 27.43 40 PHE D CA 1
ATOM 6447 C C . PHE D 1 59 ? -1.616 34.094 53.430 1.00 31.81 40 PHE D C 1
ATOM 6448 O O . PHE D 1 59 ? -2.242 35.153 53.413 1.00 31.44 40 PHE D O 1
ATOM 6456 N N . ALA D 1 60 ? -1.488 33.340 54.537 1.00 29.46 41 ALA D N 1
ATOM 6457 C CA . ALA D 1 60 ? -2.058 33.728 55.827 1.00 28.98 41 ALA D CA 1
ATOM 6458 C C . ALA D 1 60 ? -1.019 33.764 56.907 1.00 34.49 41 ALA D C 1
ATOM 6459 O O . ALA D 1 60 ? -0.423 32.736 57.232 1.00 35.00 41 ALA D O 1
ATOM 6461 N N . THR D 1 61 ? -0.819 34.929 57.507 1.00 30.59 42 THR D N 1
ATOM 6462 C CA . THR D 1 61 ? 0.214 35.090 58.521 1.00 28.65 42 THR D CA 1
ATOM 6463 C C . THR D 1 61 ? -0.285 35.869 59.733 1.00 31.56 42 THR D C 1
ATOM 6464 O O . THR D 1 61 ? -1.277 36.609 59.642 1.00 31.32 42 THR D O 1
ATOM 6468 N N . GLY D 1 62 ? 0.430 35.729 60.843 1.00 26.36 43 GLY D N 1
ATOM 6469 C CA . GLY D 1 62 ? 0.208 36.532 62.022 1.00 25.23 43 GLY D CA 1
ATOM 6470 C C . GLY D 1 62 ? 0.919 37.865 61.908 1.00 28.91 43 GLY D C 1
ATOM 6471 O O . GLY D 1 62 ? 0.580 38.808 62.610 1.00 27.95 43 GLY D O 1
ATOM 6472 N N . ARG D 1 63 ? 1.877 37.968 60.970 1.00 27.15 44 ARG D N 1
ATOM 6473 C CA . ARG D 1 63 ? 2.643 39.202 60.756 1.00 28.16 44 ARG D CA 1
ATOM 6474 C C . ARG D 1 63 ? 1.750 40.358 60.353 1.00 33.93 44 ARG D C 1
ATOM 6475 O O . ARG D 1 63 ? 0.685 40.149 59.778 1.00 33.81 44 ARG D O 1
ATOM 6483 N N . HIS D 1 64 ? 2.230 41.579 60.557 1.00 31.09 45 HIS D N 1
ATOM 6484 C CA . HIS D 1 64 ? 1.574 42.776 60.062 1.00 30.94 45 HIS D CA 1
ATOM 6485 C C . HIS D 1 64 ? 1.873 42.885 58.533 1.00 35.77 45 HIS D C 1
ATOM 6486 O O . HIS D 1 64 ? 2.931 42.445 58.083 1.00 38.09 45 HIS D O 1
ATOM 6493 N N . TYR D 1 65 ? 0.978 43.504 57.774 1.00 31.21 46 TYR D N 1
ATOM 6494 C CA . TYR D 1 65 ? 1.120 43.649 56.329 1.00 31.49 46 TYR D CA 1
ATOM 6495 C C . TYR D 1 65 ? 2.460 44.280 55.905 1.00 40.12 46 TYR D C 1
ATOM 6496 O O . TYR D 1 65 ? 3.077 43.824 54.939 1.00 39.97 46 TYR D O 1
ATOM 6505 N N . ILE D 1 66 ? 2.895 45.335 56.612 1.00 39.94 47 ILE D N 1
ATOM 6506 C CA . ILE D 1 66 ? 4.160 46.023 56.329 1.00 40.87 47 ILE D CA 1
ATOM 6507 C C . ILE D 1 66 ? 5.312 45.041 56.441 1.00 46.39 47 ILE D C 1
ATOM 6508 O O . ILE D 1 66 ? 6.230 45.056 55.614 1.00 48.04 47 ILE D O 1
ATOM 6513 N N . ASP D 1 67 ? 5.216 44.133 57.417 1.00 42.66 48 ASP D N 1
ATOM 6514 C CA . ASP D 1 67 ? 6.243 43.163 57.748 1.00 42.19 48 ASP D CA 1
ATOM 6515 C C . ASP D 1 67 ? 6.358 42.000 56.730 1.00 46.73 48 ASP D C 1
ATOM 6516 O O . ASP D 1 67 ? 7.394 41.334 56.697 1.00 46.85 48 ASP D O 1
ATOM 6521 N N . VAL D 1 68 ? 5.296 41.753 55.896 1.00 42.58 49 VAL D N 1
ATOM 6522 C CA . VAL D 1 68 ? 5.378 40.727 54.819 1.00 41.73 49 VAL D CA 1
ATOM 6523 C C . VAL D 1 68 ? 5.787 41.350 53.460 1.00 46.95 49 VAL D C 1
ATOM 6524 O O . VAL D 1 68 ? 5.777 40.662 52.437 1.00 46.87 49 VAL D O 1
ATOM 6528 N N . GLY D 1 69 ? 6.146 42.630 53.481 1.00 44.09 50 GLY D N 1
ATOM 6529 C CA . GLY D 1 69 ? 6.509 43.385 52.287 1.00 45.16 50 GLY D CA 1
ATOM 6530 C C . GLY D 1 69 ? 7.510 42.708 51.377 1.00 47.76 50 GLY D C 1
ATOM 6531 O O . GLY D 1 69 ? 7.254 42.558 50.184 1.00 48.26 50 GLY D O 1
ATOM 6532 N N . GLN D 1 70 ? 8.660 42.290 51.927 1.00 43.56 51 GLN D N 1
ATOM 6533 C CA . GLN D 1 70 ? 9.717 41.656 51.122 1.00 43.66 51 GLN D CA 1
ATOM 6534 C C . GLN D 1 70 ? 9.261 40.286 50.579 1.00 45.41 51 GLN D C 1
ATOM 6535 O O . GLN D 1 70 ? 9.583 39.938 49.446 1.00 45.11 51 GLN D O 1
ATOM 6541 N N . ILE D 1 71 ? 8.495 39.534 51.382 1.00 40.15 52 ILE D N 1
ATOM 6542 C CA . ILE D 1 71 ? 7.927 38.246 50.982 1.00 38.95 52 ILE D CA 1
ATOM 6543 C C . ILE D 1 71 ? 6.954 38.419 49.806 1.00 42.71 52 ILE D C 1
ATOM 6544 O O . ILE D 1 71 ? 7.095 37.736 48.789 1.00 42.24 52 ILE D O 1
ATOM 6549 N N . ARG D 1 72 ? 5.983 39.345 49.935 1.00 40.44 53 ARG D N 1
ATOM 6550 C CA A ARG D 1 72 ? 4.984 39.643 48.898 0.50 41.13 53 ARG D CA 1
ATOM 6551 C CA B ARG D 1 72 ? 5.029 39.545 48.852 0.50 41.07 53 ARG D CA 1
ATOM 6552 C C . ARG D 1 72 ? 5.660 40.094 47.578 1.00 47.40 53 ARG D C 1
ATOM 6553 O O . ARG D 1 72 ? 5.257 39.678 46.490 1.00 49.06 53 ARG D O 1
ATOM 6568 N N . ASP D 1 73 ? 6.745 40.900 47.694 1.00 43.96 54 ASP D N 1
ATOM 6569 C CA . ASP D 1 73 ? 7.488 41.396 46.524 1.00 44.74 54 ASP D CA 1
ATOM 6570 C C . ASP D 1 73 ? 8.264 40.256 45.816 1.00 47.33 54 ASP D C 1
ATOM 6571 O O . ASP D 1 73 ? 8.672 40.411 44.666 1.00 47.77 54 ASP D O 1
ATOM 6576 N N . ASN D 1 74 ? 8.447 39.113 46.501 1.00 42.40 55 ASN D N 1
ATOM 6577 C CA . ASN D 1 74 ? 9.188 37.980 45.946 1.00 42.07 55 ASN D CA 1
ATOM 6578 C C . ASN D 1 74 ? 8.313 36.765 45.604 1.00 44.64 55 ASN D C 1
ATOM 6579 O O . ASN D 1 74 ? 8.828 35.774 45.099 1.00 43.60 55 ASN D O 1
ATOM 6584 N N . LEU D 1 75 ? 6.986 36.855 45.838 1.00 41.82 56 LEU D N 1
ATOM 6585 C CA . LEU D 1 75 ? 6.065 35.749 45.521 1.00 40.69 56 LEU D CA 1
ATOM 6586 C C . LEU D 1 75 ? 6.051 35.408 44.034 1.00 45.09 56 LEU D C 1
ATOM 6587 O O . LEU D 1 75 ? 5.972 34.232 43.683 1.00 45.05 56 LEU D O 1
ATOM 6592 N N . GLY D 1 76 ? 6.111 36.445 43.174 1.00 41.26 57 GLY D N 1
ATOM 6593 C CA . GLY D 1 76 ? 6.115 36.280 41.721 1.00 41.39 57 GLY D CA 1
ATOM 6594 C C . GLY D 1 76 ? 4.733 36.090 41.125 1.00 47.10 57 GLY D C 1
ATOM 6595 O O . GLY D 1 76 ? 4.586 36.019 39.902 1.00 48.25 57 GLY D O 1
ATOM 6596 N N . ILE D 1 77 ? 3.697 35.985 41.999 1.00 42.93 58 ILE D N 1
ATOM 6597 C CA . ILE D 1 77 ? 2.305 35.783 41.585 1.00 41.39 58 ILE D CA 1
ATOM 6598 C C . ILE D 1 77 ? 1.391 36.761 42.304 1.00 45.69 58 ILE D C 1
ATOM 6599 O O . ILE D 1 77 ? 1.752 37.282 43.362 1.00 45.41 58 ILE D O 1
ATOM 6604 N N . ARG D 1 78 ? 0.208 37.004 41.746 1.00 43.81 59 ARG D N 1
ATOM 6605 C CA . ARG D 1 78 ? -0.799 37.832 42.393 1.00 43.89 59 ARG D CA 1
ATOM 6606 C C . ARG D 1 78 ? -1.622 36.965 43.321 1.00 49.05 59 ARG D C 1
ATOM 6607 O O . ARG D 1 78 ? -2.104 35.900 42.910 1.00 49.71 59 ARG D O 1
ATOM 6615 N N . SER D 1 79 ? -1.735 37.369 44.593 1.00 43.84 60 SER D N 1
ATOM 6616 C CA . SER D 1 79 ? -2.481 36.594 45.569 1.00 40.64 60 SER D CA 1
ATOM 6617 C C . SER D 1 79 ? -3.096 37.482 46.631 1.00 40.59 60 SER D C 1
ATOM 6618 O O . SER D 1 79 ? -2.612 38.600 46.868 1.00 39.68 60 SER D O 1
ATOM 6621 N N . TYR D 1 80 ? -4.143 36.974 47.309 1.00 35.44 61 TYR D N 1
ATOM 6622 C CA . TYR D 1 80 ? -4.719 37.638 48.476 1.00 33.40 61 TYR D CA 1
ATOM 6623 C C . TYR D 1 80 ? -3.790 37.423 49.678 1.00 37.18 61 TYR D C 1
ATOM 6624 O O . TYR D 1 80 ? -3.210 36.336 49.829 1.00 35.98 61 TYR D O 1
ATOM 6641 N N . ILE D 1 82 ? -3.612 37.488 53.816 1.00 31.48 63 ILE D N 1
ATOM 6642 C CA . ILE D 1 82 ? -4.240 37.520 55.136 1.00 28.97 63 ILE D CA 1
ATOM 6643 C C . ILE D 1 82 ? -3.155 37.843 56.159 1.00 31.38 63 ILE D C 1
ATOM 6644 O O . ILE D 1 82 ? -2.172 37.108 56.250 1.00 29.23 63 ILE D O 1
ATOM 6649 N N . THR D 1 83 ? -3.289 38.975 56.878 1.00 28.57 64 THR D N 1
ATOM 6650 C CA . THR D 1 83 ? -2.312 39.357 57.912 1.00 27.74 64 THR D CA 1
ATOM 6651 C C . THR D 1 83 ? -2.978 39.540 59.266 1.00 30.33 64 THR D C 1
ATOM 6652 O O . THR D 1 83 ? -4.207 39.451 59.363 1.00 30.42 64 THR D O 1
ATOM 6656 N N . SER D 1 84 ? -2.163 39.748 60.335 1.00 26.39 65 SER D N 1
ATOM 6657 C CA . SER D 1 84 ? -2.662 39.883 61.725 1.00 25.80 65 SER D CA 1
ATOM 6658 C C . SER D 1 84 ? -3.683 38.775 62.089 1.00 27.34 65 SER D C 1
ATOM 6659 O O . SER D 1 84 ? -4.682 39.045 62.757 1.00 25.14 65 SER D O 1
ATOM 6662 N N . ASN D 1 85 ? -3.404 37.511 61.625 1.00 24.49 66 ASN D N 1
ATOM 6663 C CA . ASN D 1 85 ? -4.208 36.326 61.896 1.00 24.89 66 ASN D CA 1
ATOM 6664 C C . ASN D 1 85 ? -5.648 36.468 61.458 1.00 30.73 66 ASN D C 1
ATOM 6665 O O . ASN D 1 85 ? -6.530 35.951 62.109 1.00 30.15 66 ASN D O 1
ATOM 6670 N N . GLY D 1 86 ? -5.874 37.146 60.351 1.00 29.38 67 GLY D N 1
ATOM 6671 C CA . GLY D 1 86 ? -7.215 37.272 59.798 1.00 29.37 67 GLY D CA 1
ATOM 6672 C C . GLY D 1 86 ? -7.885 38.597 60.054 1.00 31.71 67 GLY D C 1
ATOM 6673 O O . GLY D 1 86 ? -8.960 38.851 59.522 1.00 32.07 67 GLY D O 1
ATOM 6674 N N . ALA D 1 87 ? -7.264 39.458 60.862 1.00 27.39 68 ALA D N 1
ATOM 6675 C CA . ALA D 1 87 ? -7.851 40.775 61.162 1.00 26.67 68 ALA D CA 1
ATOM 6676 C C . ALA D 1 87 ? -7.801 41.684 59.924 1.00 32.66 68 ALA D C 1
ATOM 6677 O O . ALA D 1 87 ? -8.601 42.610 59.808 1.00 33.35 68 ALA D O 1
ATOM 6679 N N . ARG D 1 88 ? -6.895 41.376 58.969 1.00 28.75 69 ARG D N 1
ATOM 6680 C CA . ARG D 1 88 ? -6.741 42.162 57.742 1.00 28.90 69 ARG D CA 1
ATOM 6681 C C . ARG D 1 88 ? -6.690 41.257 56.510 1.00 32.28 69 ARG D C 1
ATOM 6682 O O . ARG D 1 88 ? -6.111 40.172 56.556 1.00 31.59 69 ARG D O 1
ATOM 6690 N N . VAL D 1 89 ? -7.233 41.735 55.396 1.00 29.88 70 VAL D N 1
ATOM 6691 C CA . VAL D 1 89 ? -7.067 41.101 54.090 1.00 29.73 70 VAL D CA 1
ATOM 6692 C C . VAL D 1 89 ? -6.743 42.174 53.072 1.00 35.62 70 VAL D C 1
ATOM 6693 O O . VAL D 1 89 ? -7.374 43.233 53.072 1.00 37.68 70 VAL D O 1
ATOM 6697 N N . HIS D 1 90 ? -5.696 41.964 52.295 1.00 31.89 71 HIS D N 1
ATOM 6698 C CA . HIS D 1 90 ? -5.335 42.866 51.199 1.00 32.02 71 HIS D CA 1
ATOM 6699 C C . HIS D 1 90 ? -5.370 42.089 49.876 1.00 35.14 71 HIS D C 1
ATOM 6700 O O . HIS D 1 90 ? -5.029 40.900 49.850 1.00 32.91 71 HIS D O 1
ATOM 6707 N N . ASP D 1 91 ? -5.748 42.756 48.779 1.00 34.71 72 ASP D N 1
ATOM 6708 C CA . ASP D 1 91 ? -5.688 42.127 47.466 1.00 35.91 72 ASP D CA 1
ATOM 6709 C C . ASP D 1 91 ? -4.256 42.235 46.898 1.00 43.34 72 ASP D C 1
ATOM 6710 O O . ASP D 1 91 ? -3.385 42.824 47.545 1.00 43.55 72 ASP D O 1
ATOM 6715 N N . SER D 1 92 ? -4.013 41.682 45.710 1.00 41.76 73 SER D N 1
ATOM 6716 C CA . SER D 1 92 ? -2.668 41.690 45.110 1.00 42.65 73 SER D CA 1
ATOM 6717 C C . SER D 1 92 ? -2.159 43.106 44.761 1.00 46.93 73 SER D C 1
ATOM 6718 O O . SER D 1 92 ? -0.977 43.277 44.513 1.00 47.78 73 SER D O 1
ATOM 6721 N N . ASP D 1 93 ? -3.034 44.103 44.781 1.00 43.09 74 ASP D N 1
ATOM 6722 C CA . ASP D 1 93 ? -2.628 45.478 44.483 1.00 43.67 74 ASP D CA 1
ATOM 6723 C C . ASP D 1 93 ? -2.328 46.294 45.759 1.00 45.99 74 ASP D C 1
ATOM 6724 O O . ASP D 1 93 ? -1.962 47.469 45.671 1.00 47.64 74 ASP D O 1
ATOM 6729 N N . GLY D 1 94 ? -2.460 45.656 46.918 1.00 38.86 75 GLY D N 1
ATOM 6730 C CA . GLY D 1 94 ? -2.173 46.294 48.198 1.00 38.34 75 GLY D CA 1
ATOM 6731 C C . GLY D 1 94 ? -3.354 47.023 48.805 1.00 41.96 75 GLY D C 1
ATOM 6732 O O . GLY D 1 94 ? -3.202 47.708 49.825 1.00 42.51 75 GLY D O 1
ATOM 6733 N N . GLN D 1 95 ? -4.546 46.865 48.208 1.00 37.16 76 GLN D N 1
ATOM 6734 C CA . GLN D 1 95 ? -5.769 47.484 48.730 1.00 37.20 76 GLN D CA 1
ATOM 6735 C C . GLN D 1 95 ? -6.313 46.666 49.885 1.00 38.29 76 GLN D C 1
ATOM 6736 O O . GLN D 1 95 ? -6.467 45.444 49.761 1.00 36.85 76 GLN D O 1
ATOM 6742 N N . GLN D 1 96 ? -6.588 47.331 51.026 1.00 32.57 77 GLN D N 1
ATOM 6743 C CA . GLN D 1 96 ? -7.120 46.658 52.210 1.00 28.97 77 GLN D CA 1
ATOM 6744 C C . GLN D 1 96 ? -8.594 46.366 51.995 1.00 32.95 77 GLN D C 1
ATOM 6745 O O . GLN D 1 96 ? -9.391 47.301 51.891 1.00 32.62 77 GLN D O 1
ATOM 6751 N N . ILE D 1 97 ? -8.964 45.073 51.885 1.00 28.37 78 ILE D N 1
ATOM 6752 C CA . ILE D 1 97 ? -10.366 44.696 51.657 1.00 28.23 78 ILE D CA 1
ATOM 6753 C C . ILE D 1 97 ? -11.178 44.877 52.923 1.00 35.20 78 ILE D C 1
ATOM 6754 O O . ILE D 1 97 ? -12.260 45.480 52.886 1.00 36.15 78 ILE D O 1
ATOM 6759 N N . PHE D 1 98 ? -10.654 44.391 54.054 1.00 31.47 79 PHE D N 1
ATOM 6760 C CA . PHE D 1 98 ? -11.320 44.582 55.334 1.00 30.91 79 PHE D CA 1
ATOM 6761 C C . PHE D 1 98 ? -10.341 44.712 56.500 1.00 33.91 79 PHE D C 1
ATOM 6762 O O . PHE D 1 98 ? -9.180 44.307 56.400 1.00 31.48 79 PHE D O 1
ATOM 6770 N N . ALA D 1 99 ? -10.810 45.312 57.585 1.00 31.82 80 ALA D N 1
ATOM 6771 C CA . ALA D 1 99 ? -10.068 45.438 58.823 1.00 30.88 80 ALA D CA 1
ATOM 6772 C C . ALA D 1 99 ? -11.010 45.100 59.958 1.00 32.40 80 ALA D C 1
ATOM 6773 O O . ALA D 1 99 ? -11.963 45.840 60.206 1.00 32.10 80 ALA D O 1
ATOM 6775 N N . HIS D 1 100 ? -10.843 43.918 60.549 1.00 28.85 81 HIS D N 1
ATOM 6776 C CA . HIS D 1 100 ? -11.704 43.479 61.634 1.00 29.22 81 HIS D CA 1
ATOM 6777 C C . HIS D 1 100 ? -10.981 43.597 62.952 1.00 33.90 81 HIS D C 1
ATOM 6778 O O . HIS D 1 100 ? -10.126 42.772 63.277 1.00 33.59 81 HIS D O 1
ATOM 6785 N N . ASN D 1 101 ? -11.248 44.690 63.672 1.00 30.72 82 ASN D N 1
ATOM 6786 C CA . ASN D 1 101 ? -10.508 45.056 64.858 1.00 31.11 82 ASN D CA 1
ATOM 6787 C C . ASN D 1 101 ? -11.149 44.571 66.144 1.00 35.70 82 ASN D C 1
ATOM 6788 O O . ASN D 1 101 ? -12.307 44.143 66.145 1.00 35.27 82 ASN D O 1
ATOM 6793 N N . LEU D 1 102 ? -10.374 44.612 67.249 1.00 31.38 83 LEU D N 1
ATOM 6794 C CA . LEU D 1 102 ? -10.856 44.277 68.582 1.00 28.75 83 LEU D CA 1
ATOM 6795 C C . LEU D 1 102 ? -11.839 45.340 69.058 1.00 32.01 83 LEU D C 1
ATOM 6796 O O . LEU D 1 102 ? -11.642 46.516 68.764 1.00 33.02 83 LEU D O 1
ATOM 6801 N N . ASP D 1 103 ? -12.878 44.947 69.836 1.00 27.53 84 ASP D N 1
ATOM 6802 C CA . ASP D 1 103 ? -13.783 45.937 70.430 1.00 27.90 84 ASP D CA 1
ATOM 6803 C C . ASP D 1 103 ? -12.971 46.915 71.311 1.00 32.43 84 ASP D C 1
ATOM 6804 O O . ASP D 1 103 ? -11.983 46.512 71.934 1.00 31.60 84 ASP D O 1
ATOM 6809 N N . ARG D 1 104 ? -13.356 48.194 71.316 1.00 30.71 85 ARG D N 1
ATOM 6810 C CA . ARG D 1 104 ? -12.631 49.253 72.021 1.00 31.76 85 ARG D CA 1
ATOM 6811 C C . ARG D 1 104 ? -12.386 48.933 73.504 1.00 36.61 85 ARG D C 1
ATOM 6812 O O . ARG D 1 104 ? -11.262 49.091 73.985 1.00 36.36 85 ARG D O 1
ATOM 6820 N N . ASP D 1 105 ? -13.423 48.485 74.220 1.00 33.32 86 ASP D N 1
ATOM 6821 C CA . ASP D 1 105 ? -13.290 48.161 75.649 1.00 33.39 86 ASP D CA 1
ATOM 6822 C C . ASP D 1 105 ? -12.296 46.996 75.887 1.00 35.37 86 ASP D C 1
ATOM 6823 O O . ASP D 1 105 ? -11.547 47.024 76.864 1.00 36.32 86 ASP D O 1
ATOM 6828 N N . ILE D 1 106 ? -12.288 45.982 74.989 1.00 28.91 87 ILE D N 1
ATOM 6829 C CA . ILE D 1 106 ? -11.355 44.852 75.110 1.00 27.19 87 ILE D CA 1
ATOM 6830 C C . ILE D 1 106 ? -9.923 45.313 74.847 1.00 31.80 87 ILE D C 1
ATOM 6831 O O . ILE D 1 106 ? -9.025 45.013 75.639 1.00 31.96 87 ILE D O 1
ATOM 6836 N N . ALA D 1 107 ? -9.717 46.097 73.764 1.00 28.83 88 ALA D N 1
ATOM 6837 C CA . ALA D 1 107 ? -8.398 46.631 73.419 1.00 28.98 88 ALA D CA 1
ATOM 6838 C C . ALA D 1 107 ? -7.835 47.480 74.565 1.00 34.69 88 ALA D C 1
ATOM 6839 O O . ALA D 1 107 ? -6.707 47.256 74.991 1.00 36.96 88 ALA D O 1
ATOM 6841 N N . ALA D 1 108 ? -8.666 48.361 75.141 1.00 31.03 89 ALA D N 1
ATOM 6842 C CA . ALA D 1 108 ? -8.265 49.215 76.256 1.00 31.18 89 ALA D CA 1
ATOM 6843 C C . ALA D 1 108 ? -7.785 48.402 77.468 1.00 34.51 89 ALA D C 1
ATOM 6844 O O . ALA D 1 108 ? -6.777 48.767 78.084 1.00 34.78 89 ALA D O 1
ATOM 6846 N N . ASP D 1 109 ? -8.481 47.281 77.794 1.00 30.48 90 ASP D N 1
ATOM 6847 C CA . ASP D 1 109 ? -8.084 46.426 78.928 1.00 32.03 90 ASP D CA 1
ATOM 6848 C C . ASP D 1 109 ? -6.821 45.637 78.610 1.00 35.98 90 ASP D C 1
ATOM 6849 O O . ASP D 1 109 ? -5.954 45.498 79.479 1.00 37.16 90 ASP D O 1
ATOM 6854 N N . LEU D 1 110 ? -6.711 45.103 77.348 1.00 30.84 91 LEU D N 1
ATOM 6855 C CA . LEU D 1 110 ? -5.549 44.330 76.902 1.00 29.16 91 LEU D CA 1
ATOM 6856 C C . LEU D 1 110 ? -4.281 45.167 76.961 1.00 36.26 91 LEU D C 1
ATOM 6857 O O . LEU D 1 110 ? -3.235 44.659 77.355 1.00 35.71 91 LEU D O 1
ATOM 6862 N N . PHE D 1 111 ? -4.403 46.496 76.688 1.00 33.84 92 PHE D N 1
ATOM 6863 C CA . PHE D 1 111 ? -3.265 47.426 76.752 1.00 33.52 92 PHE D CA 1
ATOM 6864 C C . PHE D 1 111 ? -2.592 47.416 78.112 1.00 38.15 92 PHE D C 1
ATOM 6865 O O . PHE D 1 111 ? -1.392 47.696 78.197 1.00 39.52 92 PHE D O 1
ATOM 6873 N N . GLU D 1 112 ? -3.374 47.193 79.198 1.00 34.18 93 GLU D N 1
ATOM 6874 C CA . GLU D 1 112 ? -2.851 47.321 80.576 1.00 34.67 93 GLU D CA 1
ATOM 6875 C C . GLU D 1 112 ? -3.022 46.061 81.439 1.00 36.46 93 GLU D C 1
ATOM 6876 O O . GLU D 1 112 ? -2.607 46.070 82.576 1.00 36.64 93 GLU D O 1
ATOM 6882 N N . ILE D 1 113 ? -3.657 45.001 80.918 1.00 33.85 94 ILE D N 1
ATOM 6883 C CA . ILE D 1 113 ? -3.917 43.784 81.723 1.00 34.31 94 ILE D CA 1
ATOM 6884 C C . ILE D 1 113 ? -2.658 43.241 82.470 1.00 40.47 94 ILE D C 1
ATOM 6885 O O . ILE D 1 113 ? -2.762 42.845 83.631 1.00 42.45 94 ILE D O 1
ATOM 6890 N N . VAL D 1 114 ? -1.480 43.252 81.806 1.00 35.47 95 VAL D N 1
ATOM 6891 C CA . VAL D 1 114 ? -0.234 42.763 82.412 1.00 35.09 95 VAL D CA 1
ATOM 6892 C C . VAL D 1 114 ? 0.870 43.836 82.380 1.00 40.55 95 VAL D C 1
ATOM 6893 O O . VAL D 1 114 ? 2.057 43.505 82.291 1.00 40.30 95 VAL D O 1
ATOM 6897 N N . ARG D 1 115 ? 0.475 45.114 82.516 1.00 38.43 96 ARG D N 1
ATOM 6898 C CA . ARG D 1 115 ? 1.406 46.243 82.552 1.00 39.84 96 ARG D CA 1
ATOM 6899 C C . ARG D 1 115 ? 2.539 46.005 83.533 1.00 44.31 96 ARG D C 1
ATOM 6900 O O . ARG D 1 115 ? 3.694 46.242 83.202 1.00 44.99 96 ARG D O 1
ATOM 6908 N N . ASN D 1 116 ? 2.203 45.611 84.767 1.00 41.42 97 ASN D N 1
ATOM 6909 C CA . ASN D 1 116 ? 3.184 45.479 85.823 1.00 42.96 97 ASN D CA 1
ATOM 6910 C C . ASN D 1 116 ? 3.689 44.047 86.013 1.00 48.74 97 ASN D C 1
ATOM 6911 O O . ASN D 1 116 ? 4.336 43.753 87.034 1.00 50.57 97 ASN D O 1
ATOM 6916 N N . ASP D 1 117 ? 3.465 43.166 85.004 1.00 43.59 98 ASP D N 1
ATOM 6917 C CA . ASP D 1 117 ? 4.049 41.825 85.024 1.00 43.68 98 ASP D CA 1
ATOM 6918 C C . ASP D 1 117 ? 5.436 41.902 84.381 1.00 47.50 98 ASP D C 1
ATOM 6919 O O . ASP D 1 117 ? 5.547 42.175 83.186 1.00 45.30 98 ASP D O 1
ATOM 6924 N N . PRO D 1 118 ? 6.520 41.757 85.180 1.00 46.52 99 PRO D N 1
ATOM 6925 C CA . PRO D 1 118 ? 7.873 41.946 84.620 1.00 46.77 99 PRO D CA 1
ATOM 6926 C C . PRO D 1 118 ? 8.286 40.877 83.611 1.00 51.57 99 PRO D C 1
ATOM 6927 O O . PRO D 1 118 ? 9.217 41.094 82.836 1.00 51.89 99 PRO D O 1
ATOM 6931 N N . LYS D 1 119 ? 7.589 39.734 83.604 1.00 47.80 100 LYS D N 1
ATOM 6932 C CA . LYS D 1 119 ? 7.915 38.619 82.703 1.00 45.83 100 LYS D CA 1
ATOM 6933 C C . LYS D 1 119 ? 7.284 38.781 81.331 1.00 45.00 100 LYS D C 1
ATOM 6934 O O . LYS D 1 119 ? 7.759 38.180 80.368 1.00 44.14 100 LYS D O 1
ATOM 6940 N N . ILE D 1 120 ? 6.226 39.611 81.223 1.00 38.96 101 ILE D N 1
ATOM 6941 C CA . ILE D 1 120 ? 5.512 39.782 79.946 1.00 36.05 101 ILE D CA 1
ATOM 6942 C C . ILE D 1 120 ? 5.703 41.190 79.343 1.00 40.34 101 ILE D C 1
ATOM 6943 O O . ILE D 1 120 ? 5.611 42.185 80.058 1.00 41.05 101 ILE D O 1
ATOM 6948 N N . VAL D 1 121 ? 5.914 41.260 78.014 1.00 36.02 102 VAL D N 1
ATOM 6949 C CA . VAL D 1 121 ? 5.861 42.519 77.251 1.00 36.23 102 VAL D CA 1
ATOM 6950 C C . VAL D 1 121 ? 4.537 42.551 76.446 1.00 40.05 102 VAL D C 1
ATOM 6951 O O . VAL D 1 121 ? 4.175 41.552 75.815 1.00 38.56 102 VAL D O 1
ATOM 6955 N N . THR D 1 122 ? 3.798 43.668 76.519 1.00 36.99 103 THR D N 1
ATOM 6956 C CA . THR D 1 122 ? 2.555 43.810 75.772 1.00 34.88 103 THR D CA 1
ATOM 6957 C C . THR D 1 122 ? 2.809 44.524 74.426 1.00 37.55 103 THR D C 1
ATOM 6958 O O . THR D 1 122 ? 3.353 45.642 74.400 1.00 38.03 103 THR D O 1
ATOM 6962 N N . ASN D 1 123 ? 2.407 43.880 73.320 1.00 30.90 104 ASN D N 1
ATOM 6963 C CA . ASN D 1 123 ? 2.577 44.432 71.975 1.00 29.58 104 ASN D CA 1
ATOM 6964 C C . ASN D 1 123 ? 1.232 44.696 71.333 1.00 34.13 104 ASN D C 1
ATOM 6965 O O . ASN D 1 123 ? 0.275 43.948 71.563 1.00 32.68 104 ASN D O 1
ATOM 6970 N N . VAL D 1 124 ? 1.146 45.764 70.525 1.00 31.13 105 VAL D N 1
ATOM 6971 C CA . VAL D 1 124 ? -0.097 46.169 69.893 1.00 30.11 105 VAL D CA 1
ATOM 6972 C C . VAL D 1 124 ? 0.131 46.517 68.404 1.00 35.27 105 VAL D C 1
ATOM 6973 O O . VAL D 1 124 ? 1.032 47.289 68.084 1.00 33.99 105 VAL D O 1
ATOM 6977 N N . TYR D 1 125 ? -0.725 45.999 67.512 1.00 32.98 106 TYR D N 1
ATOM 6978 C CA . TYR D 1 125 ? -0.749 46.464 66.119 1.00 32.52 106 TYR D CA 1
ATOM 6979 C C . TYR D 1 125 ? -1.946 47.382 65.938 1.00 36.33 106 TYR D C 1
ATOM 6980 O O . TYR D 1 125 ? -3.091 46.913 65.972 1.00 34.08 106 TYR D O 1
ATOM 6989 N N . ARG D 1 126 ? -1.698 48.697 65.901 1.00 33.10 107 ARG D N 1
ATOM 6990 C CA . ARG D 1 126 ? -2.741 49.682 65.664 1.00 32.59 107 ARG D CA 1
ATOM 6991 C C . ARG D 1 126 ? -2.565 50.233 64.272 1.00 38.09 107 ARG D C 1
ATOM 6992 O O . ARG D 1 126 ? -1.575 50.925 64.004 1.00 39.45 107 ARG D O 1
ATOM 7000 N N . GLU D 1 127 ? -3.482 49.888 63.360 1.00 34.98 108 GLU D N 1
ATOM 7001 C CA . GLU D 1 127 ? -3.378 50.284 61.946 1.00 35.85 108 GLU D CA 1
ATOM 7002 C C . GLU D 1 127 ? -1.998 49.898 61.386 1.00 41.63 108 GLU D C 1
ATOM 7003 O O . GLU D 1 127 ? -1.621 48.730 61.465 1.00 40.57 108 GLU D O 1
ATOM 7009 N N . ASP D 1 128 ? -1.212 50.891 60.920 1.00 40.86 109 ASP D N 1
ATOM 7010 C CA . ASP D 1 128 ? 0.113 50.647 60.355 1.00 42.02 109 ASP D CA 1
ATOM 7011 C C . ASP D 1 128 ? 1.236 50.787 61.382 1.00 44.25 109 ASP D C 1
ATOM 7012 O O . ASP D 1 128 ? 2.408 50.797 61.011 1.00 44.75 109 ASP D O 1
ATOM 7017 N N . GLU D 1 129 ? 0.892 50.853 62.666 1.00 40.10 110 GLU D N 1
ATOM 7018 C CA . GLU D 1 129 ? 1.900 51.041 63.708 1.00 39.27 110 GLU D CA 1
ATOM 7019 C C . GLU D 1 129 ? 2.018 49.870 64.675 1.00 41.97 110 GLU D C 1
ATOM 7020 O O . GLU D 1 129 ? 1.043 49.182 64.951 1.00 39.90 110 GLU D O 1
ATOM 7026 N N . TRP D 1 130 ? 3.222 49.684 65.226 1.00 41.19 111 TRP D N 1
ATOM 7027 C CA . TRP D 1 130 ? 3.523 48.660 66.220 1.00 39.80 111 TRP D CA 1
ATOM 7028 C C . TRP D 1 130 ? 3.866 49.348 67.538 1.00 42.39 111 TRP D C 1
ATOM 7029 O O . TRP D 1 130 ? 4.709 50.248 67.560 1.00 40.84 111 TRP D O 1
ATOM 7040 N N . TYR D 1 131 ? 3.098 49.038 68.603 1.00 39.83 112 TYR D N 1
ATOM 7041 C CA . TYR D 1 131 ? 3.320 49.617 69.920 1.00 41.00 112 TYR D CA 1
ATOM 7042 C C . TYR D 1 131 ? 3.755 48.569 70.912 1.00 44.25 112 TYR D C 1
ATOM 7043 O O . TYR D 1 131 ? 3.364 47.402 70.802 1.00 42.77 112 TYR D O 1
ATOM 7060 N N . ASN D 1 133 ? 4.644 48.175 75.356 1.00 44.44 114 ASN D N 1
ATOM 7061 C CA . ASN D 1 133 ? 4.496 48.875 76.653 1.00 45.50 114 ASN D CA 1
ATOM 7062 C C . ASN D 1 133 ? 5.847 49.247 77.277 1.00 52.54 114 ASN D C 1
ATOM 7063 O O . ASN D 1 133 ? 5.958 50.279 77.957 1.00 53.89 114 ASN D O 1
ATOM 7068 N N . ARG D 1 134 ? 6.876 48.420 77.014 1.00 49.61 115 ARG D N 1
ATOM 7069 C CA A ARG D 1 134 ? 8.238 48.619 77.521 0.50 51.67 115 ARG D CA 1
ATOM 7070 C CA B ARG D 1 134 ? 8.236 48.657 77.488 0.50 51.58 115 ARG D CA 1
ATOM 7071 C C . ARG D 1 134 ? 9.238 47.889 76.623 1.00 58.08 115 ARG D C 1
ATOM 7072 O O . ARG D 1 134 ? 8.868 46.900 75.991 1.00 57.67 115 ARG D O 1
ATOM 7087 N N . HIS D 1 135 ? 10.520 48.340 76.598 1.00 59.75 116 HIS D N 1
ATOM 7088 C CA . HIS D 1 135 ? 11.570 47.650 75.826 1.00 61.64 116 HIS D CA 1
ATOM 7089 C C . HIS D 1 135 ? 11.673 46.179 76.255 1.00 71.42 116 HIS D C 1
ATOM 7090 O O . HIS D 1 135 ? 11.584 45.879 77.451 1.00 72.70 116 HIS D O 1
ATOM 7097 N N . ARG D 1 136 ? 11.834 45.261 75.283 1.00 70.18 117 ARG D N 1
ATOM 7098 C CA . ARG D 1 136 ? 11.951 43.826 75.575 1.00 70.52 117 ARG D CA 1
ATOM 7099 C C . ARG D 1 136 ? 13.304 43.504 76.239 1.00 79.85 117 ARG D C 1
ATOM 7100 O O . ARG D 1 136 ? 14.266 44.265 76.075 1.00 81.41 117 ARG D O 1
ATOM 7108 N N . PRO D 1 137 ? 13.411 42.377 77.002 1.00 78.46 118 PRO D N 1
ATOM 7109 C CA . PRO D 1 137 ? 14.708 42.049 77.631 1.00 84.90 118 PRO D CA 1
ATOM 7110 C C . PRO D 1 137 ? 15.611 41.226 76.712 1.00 118.42 118 PRO D C 1
ATOM 7111 O O . PRO D 1 137 ? 16.423 41.784 75.975 1.00 86.33 118 PRO D O 1
ATOM 7115 N N . VAL D 1 147 ? 12.296 49.953 58.303 1.00 70.71 128 VAL D N 1
ATOM 7116 C CA . VAL D 1 147 ? 11.403 48.841 57.957 1.00 68.28 128 VAL D CA 1
ATOM 7117 C C . VAL D 1 147 ? 10.126 48.797 58.868 1.00 68.84 128 VAL D C 1
ATOM 7118 O O . VAL D 1 147 ? 9.176 49.541 58.612 1.00 68.50 128 VAL D O 1
ATOM 7122 N N . PHE D 1 148 ? 10.129 47.961 59.936 1.00 62.48 129 PHE D N 1
ATOM 7123 C CA . PHE D 1 148 ? 8.994 47.860 60.846 1.00 59.83 129 PHE D CA 1
ATOM 7124 C C . PHE D 1 148 ? 9.443 48.043 62.292 1.00 62.18 129 PHE D C 1
ATOM 7125 O O . PHE D 1 148 ? 9.823 47.076 62.957 1.00 60.06 129 PHE D O 1
ATOM 7133 N N . ASN D 1 149 ? 9.467 49.300 62.754 1.00 60.19 130 ASN D N 1
ATOM 7134 C CA . ASN D 1 149 ? 9.882 49.631 64.115 1.00 60.80 130 ASN D CA 1
ATOM 7135 C C . ASN D 1 149 ? 8.684 49.730 65.061 1.00 61.20 130 ASN D C 1
ATOM 7136 O O . ASN D 1 149 ? 7.535 49.747 64.609 1.00 60.34 130 ASN D O 1
ATOM 7141 N N . TYR D 1 150 ? 8.954 49.816 66.376 1.00 55.68 131 TYR D N 1
ATOM 7142 C CA . TYR D 1 150 ? 7.908 49.975 67.377 1.00 53.91 131 TYR D CA 1
ATOM 7143 C C . TYR D 1 150 ? 7.985 51.338 68.052 1.00 57.41 131 TYR D C 1
ATOM 7144 O O . TYR D 1 150 ? 9.040 51.983 68.041 1.00 59.15 131 TYR D O 1
ATOM 7153 N N . LYS D 1 151 ? 6.893 51.743 68.690 1.00 51.72 132 LYS D N 1
ATOM 7154 C CA . LYS D 1 151 ? 6.845 52.930 69.542 1.00 52.65 132 LYS D CA 1
ATOM 7155 C C . LYS D 1 151 ? 6.459 52.473 70.934 1.00 55.64 132 LYS D C 1
ATOM 7156 O O . LYS D 1 151 ? 5.728 51.491 71.075 1.00 53.37 132 LYS D O 1
ATOM 7160 N N . LEU D 1 152 ? 6.893 53.184 71.953 1.00 54.05 133 LEU D N 1
ATOM 7161 C CA . LEU D 1 152 ? 6.494 52.846 73.315 1.00 53.11 133 LEU D CA 1
ATOM 7162 C C . LEU D 1 152 ? 5.220 53.574 73.681 1.00 53.39 133 LEU D C 1
ATOM 7163 O O . LEU D 1 152 ? 4.950 54.642 73.136 1.00 53.73 133 LEU D O 1
ATOM 7168 N N . TYR D 1 153 ? 4.430 53.011 74.601 1.00 47.30 134 TYR D N 1
ATOM 7169 C CA . TYR D 1 153 ? 3.218 53.683 75.079 1.00 45.72 134 TYR D CA 1
ATOM 7170 C C . TYR D 1 153 ? 3.080 53.590 76.599 1.00 49.35 134 TYR D C 1
ATOM 7171 O O . TYR D 1 153 ? 3.374 52.548 77.191 1.00 47.21 134 TYR D O 1
ATOM 7180 N N . GLU D 1 154 ? 2.688 54.696 77.228 1.00 48.55 135 GLU D N 1
ATOM 7181 C CA . GLU D 1 154 ? 2.461 54.749 78.669 1.00 50.16 135 GLU D CA 1
ATOM 7182 C C . GLU D 1 154 ? 0.973 54.549 78.955 1.00 52.56 135 GLU D C 1
ATOM 7183 O O . GLU D 1 154 ? 0.152 54.726 78.051 1.00 51.93 135 GLU D O 1
ATOM 7189 N N . PRO D 1 155 ? 0.591 54.119 80.191 1.00 48.90 136 PRO D N 1
ATOM 7190 C CA . PRO D 1 155 ? -0.836 53.834 80.455 1.00 48.04 136 PRO D CA 1
ATOM 7191 C C . PRO D 1 155 ? -1.795 54.931 79.990 1.00 56.26 136 PRO D C 1
ATOM 7192 O O . PRO D 1 155 ? -1.644 56.097 80.365 1.00 58.20 136 PRO D O 1
ATOM 7196 N N . GLY D 1 156 ? -2.733 54.557 79.125 1.00 53.47 137 GLY D N 1
ATOM 7197 C CA . GLY D 1 156 ? -3.777 55.460 78.651 1.00 54.27 137 GLY D CA 1
ATOM 7198 C C . GLY D 1 156 ? -3.394 56.376 77.500 1.00 61.58 137 GLY D C 1
ATOM 7199 O O . GLY D 1 156 ? -4.249 57.097 76.981 1.00 62.81 137 GLY D O 1
ATOM 7200 N N . GLU D 1 157 ? -2.123 56.369 77.081 1.00 58.84 138 GLU D N 1
ATOM 7201 C CA . GLU D 1 157 ? -1.707 57.253 75.978 1.00 59.41 138 GLU D CA 1
ATOM 7202 C C . GLU D 1 157 ? -1.912 56.594 74.596 1.00 58.65 138 GLU D C 1
ATOM 7203 O O . GLU D 1 157 ? -1.559 57.194 73.572 1.00 59.97 138 GLU D O 1
ATOM 7209 N N . LEU D 1 158 ? -2.503 55.374 74.563 1.00 48.77 139 LEU D N 1
ATOM 7210 C CA . LEU D 1 158 ? -2.706 54.649 73.309 1.00 44.42 139 LEU D CA 1
ATOM 7211 C C . LEU D 1 158 ? -4.179 54.542 72.968 1.00 46.29 139 LEU D C 1
ATOM 7212 O O . LEU D 1 158 ? -4.989 54.113 73.801 1.00 45.97 139 LEU D O 1
ATOM 7217 N N . ASP D 1 159 ? -4.541 54.956 71.759 1.00 41.60 140 ASP D N 1
ATOM 7218 C CA . ASP D 1 159 ? -5.929 54.912 71.322 1.00 40.47 140 ASP D CA 1
ATOM 7219 C C . ASP D 1 159 ? -6.389 53.467 71.083 1.00 42.96 140 ASP D C 1
ATOM 7220 O O . ASP D 1 159 ? -5.767 52.732 70.302 1.00 41.47 140 ASP D O 1
ATOM 7225 N N . PRO D 1 160 ? -7.499 53.047 71.738 1.00 38.08 141 PRO D N 1
ATOM 7226 C CA . PRO D 1 160 ? -7.939 51.648 71.599 1.00 36.38 141 PRO D CA 1
ATOM 7227 C C . PRO D 1 160 ? -8.762 51.349 70.329 1.00 38.54 141 PRO D C 1
ATOM 7228 O O . PRO D 1 160 ? -9.391 50.294 70.243 1.00 36.11 141 PRO D O 1
ATOM 7232 N N . GLN D 1 161 ? -8.677 52.221 69.315 1.00 35.07 142 GLN D N 1
ATOM 7233 C CA . GLN D 1 161 ? -9.352 51.971 68.048 1.00 34.71 142 GLN D CA 1
ATOM 7234 C C . GLN D 1 161 ? -8.372 51.634 66.942 1.00 38.43 142 GLN D C 1
ATOM 7235 O O . GLN D 1 161 ? -7.208 52.060 66.988 1.00 38.64 142 GLN D O 1
ATOM 7241 N N . GLY D 1 162 ? -8.808 50.767 66.018 1.00 33.66 143 GLY D N 1
ATOM 7242 C CA . GLY D 1 162 ? -7.972 50.297 64.909 1.00 32.85 143 GLY D CA 1
ATOM 7243 C C . GLY D 1 162 ? -6.994 49.203 65.302 1.00 35.96 143 GLY D C 1
ATOM 7244 O O . GLY D 1 162 ? -5.993 48.993 64.620 1.00 36.55 143 GLY D O 1
ATOM 7245 N N . ILE D 1 163 ? -7.307 48.456 66.382 1.00 31.25 144 ILE D N 1
ATOM 7246 C CA . ILE D 1 163 ? -6.421 47.407 66.916 1.00 28.69 144 ILE D CA 1
ATOM 7247 C C . ILE D 1 163 ? -6.673 46.073 66.240 1.00 33.14 144 ILE D C 1
ATOM 7248 O O . ILE D 1 163 ? -7.676 45.412 66.530 1.00 34.92 144 ILE D O 1
ATOM 7253 N N . SER D 1 164 ? -5.768 45.661 65.343 1.00 29.45 145 SER D N 1
ATOM 7254 C CA . SER D 1 164 ? -5.905 44.364 64.650 1.00 28.60 145 SER D CA 1
ATOM 7255 C C . SER D 1 164 ? -5.587 43.212 65.600 1.00 30.67 145 SER D C 1
ATOM 7256 O O . SER D 1 164 ? -6.238 42.170 65.547 1.00 28.43 145 SER D O 1
ATOM 7259 N N . LYS D 1 165 ? -4.636 43.422 66.508 1.00 28.94 146 LYS D N 1
ATOM 7260 C CA . LYS D 1 165 ? -4.300 42.427 67.513 1.00 29.43 146 LYS D CA 1
ATOM 7261 C C . LYS D 1 165 ? -3.427 42.973 68.627 1.00 32.62 146 LYS D C 1
ATOM 7262 O O . LYS D 1 165 ? -2.727 43.969 68.450 1.00 31.69 146 LYS D O 1
ATOM 7268 N N . VAL D 1 166 ? -3.496 42.321 69.789 1.00 30.45 147 VAL D N 1
ATOM 7269 C CA . VAL D 1 166 ? -2.607 42.550 70.910 1.00 30.55 147 VAL D CA 1
ATOM 7270 C C . VAL D 1 166 ? -1.886 41.228 71.155 1.00 35.33 147 VAL D C 1
ATOM 7271 O O . VAL D 1 166 ? -2.508 40.165 71.060 1.00 35.79 147 VAL D O 1
ATOM 7275 N N . PHE D 1 167 ? -0.567 41.271 71.361 1.00 31.20 148 PHE D N 1
ATOM 7276 C CA . PHE D 1 167 ? 0.181 40.043 71.622 1.00 29.67 148 PHE D CA 1
ATOM 7277 C C . PHE D 1 167 ? 1.140 40.163 72.775 1.00 34.77 148 PHE D C 1
ATOM 7278 O O . PHE D 1 167 ? 1.797 41.192 72.948 1.00 34.28 148 PHE D O 1
ATOM 7286 N N . PHE D 1 168 ? 1.170 39.141 73.612 1.00 32.86 149 PHE D N 1
ATOM 7287 C CA . PHE D 1 168 ? 1.974 39.131 74.815 1.00 33.77 149 PHE D CA 1
ATOM 7288 C C . PHE D 1 168 ? 3.172 38.238 74.629 1.00 39.33 149 PHE D C 1
ATOM 7289 O O . PHE D 1 168 ? 3.014 37.050 74.323 1.00 38.22 149 PHE D O 1
ATOM 7297 N N . THR D 1 169 ? 4.380 38.820 74.711 1.00 37.73 150 THR D N 1
ATOM 7298 C CA . THR D 1 169 ? 5.635 38.058 74.557 1.00 37.60 150 THR D CA 1
ATOM 7299 C C . THR D 1 169 ? 6.272 37.786 75.907 1.00 42.14 150 THR D C 1
ATOM 7300 O O . THR D 1 169 ? 6.320 38.671 76.762 1.00 41.07 150 THR D O 1
ATOM 7304 N N . CYS D 1 170 ? 6.656 36.532 76.135 1.00 41.18 151 CYS D N 1
ATOM 7305 C CA . CYS D 1 170 ? 7.236 36.067 77.393 1.00 43.02 151 CYS D CA 1
ATOM 7306 C C . CYS D 1 170 ? 8.073 34.824 77.118 1.00 47.14 151 CYS D C 1
ATOM 7307 O O . CYS D 1 170 ? 7.566 33.880 76.518 1.00 46.57 151 CYS D O 1
ATOM 7310 N N . GLU D 1 171 ? 9.356 34.811 77.565 1.00 43.56 152 GLU D N 1
ATOM 7311 C CA . GLU D 1 171 ? 10.260 33.663 77.346 1.00 43.10 152 GLU D CA 1
ATOM 7312 C C . GLU D 1 171 ? 9.729 32.391 78.033 1.00 47.80 152 GLU D C 1
ATOM 7313 O O . GLU D 1 171 ? 9.951 31.280 77.542 1.00 47.32 152 GLU D O 1
ATOM 7315 N N . ASP D 1 172 ? 9.010 32.561 79.141 1.00 44.69 153 ASP D N 1
ATOM 7316 C CA . ASP D 1 172 ? 8.446 31.449 79.896 1.00 44.72 153 ASP D CA 1
ATOM 7317 C C . ASP D 1 172 ? 7.046 31.105 79.356 1.00 47.50 153 ASP D C 1
ATOM 7318 O O . ASP D 1 172 ? 6.075 31.801 79.663 1.00 47.49 153 ASP D O 1
ATOM 7323 N N . HIS D 1 173 ? 6.959 30.049 78.521 1.00 43.03 154 HIS D N 1
ATOM 7324 C CA . HIS D 1 173 ? 5.698 29.598 77.920 1.00 41.37 154 HIS D CA 1
ATOM 7325 C C . HIS D 1 173 ? 4.652 29.264 78.973 1.00 46.90 154 HIS D C 1
ATOM 7326 O O . HIS D 1 173 ? 3.487 29.641 78.824 1.00 46.06 154 HIS D O 1
ATOM 7333 N N . GLU D 1 174 ? 5.060 28.529 80.023 1.00 45.33 155 GLU D N 1
ATOM 7334 C CA . GLU D 1 174 ? 4.173 28.104 81.107 1.00 46.34 155 GLU D CA 1
ATOM 7335 C C . GLU D 1 174 ? 3.522 29.306 81.822 1.00 49.37 155 GLU D C 1
ATOM 7336 O O . GLU D 1 174 ? 2.426 29.179 82.353 1.00 50.12 155 GLU D O 1
ATOM 7342 N N . HIS D 1 175 ? 4.209 30.465 81.838 1.00 44.10 156 HIS D N 1
ATOM 7343 C CA . HIS D 1 175 ? 3.689 31.671 82.460 1.00 43.38 156 HIS D CA 1
ATOM 7344 C C . HIS D 1 175 ? 2.528 32.293 81.633 1.00 44.40 156 HIS D C 1
ATOM 7345 O O . HIS D 1 175 ? 1.657 32.954 82.201 1.00 42.91 156 HIS D O 1
ATOM 7352 N N . LEU D 1 176 ? 2.514 32.054 80.293 1.00 39.37 157 LEU D N 1
ATOM 7353 C CA . LEU D 1 176 ? 1.467 32.580 79.397 1.00 36.74 157 LEU D CA 1
ATOM 7354 C C . LEU D 1 176 ? 0.176 31.744 79.447 1.00 41.80 157 LEU D C 1
ATOM 7355 O O . LEU D 1 176 ? -0.911 32.277 79.201 1.00 40.04 157 LEU D O 1
ATOM 7360 N N . LEU D 1 177 ? 0.293 30.437 79.782 1.00 39.89 158 LEU D N 1
ATOM 7361 C CA . LEU D 1 177 ? -0.865 29.525 79.849 1.00 38.71 158 LEU D CA 1
ATOM 7362 C C . LEU D 1 177 ? -2.027 30.028 80.762 1.00 42.88 158 LEU D C 1
ATOM 7363 O O . LEU D 1 177 ? -3.167 30.053 80.313 1.00 42.00 158 LEU D O 1
ATOM 7368 N N . PRO D 1 178 ? -1.763 30.492 82.013 1.00 40.23 159 PRO D N 1
ATOM 7369 C CA . PRO D 1 178 ? -2.874 30.989 82.850 1.00 40.41 159 PRO D CA 1
ATOM 7370 C C . PRO D 1 178 ? -3.513 32.271 82.298 1.00 43.31 159 PRO D C 1
ATOM 7371 O O . PRO D 1 178 ? -4.703 32.513 82.529 1.00 44.16 159 PRO D O 1
ATOM 7375 N N . LEU D 1 179 ? -2.726 33.098 81.578 1.00 37.33 160 LEU D N 1
ATOM 7376 C CA . LEU D 1 179 ? -3.247 34.310 80.945 1.00 34.88 160 LEU D CA 1
ATOM 7377 C C . LEU D 1 179 ? -4.208 33.939 79.803 1.00 38.56 160 LEU D C 1
ATOM 7378 O O . LEU D 1 179 ? -5.255 34.573 79.641 1.00 38.93 160 LEU D O 1
ATOM 7383 N N . GLU D 1 180 ? -3.871 32.878 79.041 1.00 34.25 161 GLU D N 1
ATOM 7384 C CA . GLU D 1 180 ? -4.728 32.379 77.974 1.00 32.70 161 GLU D CA 1
ATOM 7385 C C . GLU D 1 180 ? -6.090 31.940 78.543 1.00 38.20 161 GLU D C 1
ATOM 7386 O O . GLU D 1 180 ? -7.145 32.340 78.026 1.00 38.21 161 GLU D O 1
ATOM 7392 N N . GLN D 1 181 ? -6.065 31.147 79.628 1.00 36.45 162 GLN D N 1
ATOM 7393 C CA . GLN D 1 181 ? -7.273 30.641 80.255 1.00 37.53 162 GLN D CA 1
ATOM 7394 C C . GLN D 1 181 ? -8.142 31.748 80.823 1.00 41.83 162 GLN D C 1
ATOM 7395 O O . GLN D 1 181 ? -9.366 31.682 80.692 1.00 42.59 162 GLN D O 1
ATOM 7401 N N . ALA D 1 182 ? -7.523 32.741 81.513 1.00 37.76 163 ALA D N 1
ATOM 7402 C CA . ALA D 1 182 ? -8.262 33.834 82.167 1.00 38.32 163 ALA D CA 1
ATOM 7403 C C . ALA D 1 182 ? -8.989 34.685 81.159 1.00 39.74 163 ALA D C 1
ATOM 7404 O O . ALA D 1 182 ? -10.156 35.016 81.365 1.00 37.95 163 ALA D O 1
ATOM 7414 N N . ASN D 1 184 ? -9.852 33.834 77.956 1.00 33.30 165 ASN D N 1
ATOM 7415 C CA . ASN D 1 184 ? -10.933 33.060 77.334 1.00 32.99 165 ASN D CA 1
ATOM 7416 C C . ASN D 1 184 ? -12.171 33.074 78.208 1.00 35.32 165 ASN D C 1
ATOM 7417 O O . ASN D 1 184 ? -13.252 33.378 77.716 1.00 33.32 165 ASN D O 1
ATOM 7422 N N . ALA D 1 185 ? -12.002 32.829 79.531 1.00 33.76 166 ALA D N 1
ATOM 7423 C CA . ALA D 1 185 ? -13.122 32.855 80.500 1.00 34.94 166 ALA D CA 1
ATOM 7424 C C . ALA D 1 185 ? -13.704 34.271 80.654 1.00 38.90 166 ALA D C 1
ATOM 7425 O O . ALA D 1 185 ? -14.911 34.426 80.827 1.00 39.16 166 ALA D O 1
ATOM 7427 N N . ARG D 1 186 ? -12.850 35.291 80.538 1.00 35.78 167 ARG D N 1
ATOM 7428 C CA . ARG D 1 186 ? -13.241 36.688 80.678 1.00 36.18 167 ARG D CA 1
ATOM 7429 C C . ARG D 1 186 ? -14.143 37.183 79.528 1.00 41.77 167 ARG D C 1
ATOM 7430 O O . ARG D 1 186 ? -15.152 37.864 79.782 1.00 42.42 167 ARG D O 1
ATOM 7438 N N . TRP D 1 187 ? -13.750 36.906 78.274 1.00 37.85 168 TRP D N 1
ATOM 7439 C CA . TRP D 1 187 ? -14.452 37.462 77.122 1.00 35.89 168 TRP D CA 1
ATOM 7440 C C . TRP D 1 187 ? -15.189 36.475 76.263 1.00 39.47 168 TRP D C 1
ATOM 7441 O O . TRP D 1 187 ? -16.046 36.884 75.482 1.00 40.15 168 TRP D O 1
ATOM 7452 N N . GLY D 1 188 ? -14.837 35.199 76.363 1.00 35.49 169 GLY D N 1
ATOM 7453 C CA . GLY D 1 188 ? -15.462 34.151 75.557 1.00 35.25 169 GLY D CA 1
ATOM 7454 C C . GLY D 1 188 ? -15.461 34.467 74.073 1.00 37.06 169 GLY D C 1
ATOM 7455 O O . GLY D 1 188 ? -14.414 34.776 73.508 1.00 36.78 169 GLY D O 1
ATOM 7456 N N . ASP D 1 189 ? -16.669 34.515 73.470 1.00 32.88 170 ASP D N 1
ATOM 7457 C CA . ASP D 1 189 ? -16.929 34.798 72.039 1.00 31.87 170 ASP D CA 1
ATOM 7458 C C . ASP D 1 189 ? -16.288 36.072 71.519 1.00 34.14 170 ASP D C 1
ATOM 7459 O O . ASP D 1 189 ? -16.110 36.199 70.313 1.00 34.06 170 ASP D O 1
ATOM 7464 N N . ARG D 1 190 ? -16.113 37.083 72.386 1.00 29.98 171 ARG D N 1
ATOM 7465 C CA . ARG D 1 190 ? -15.660 38.418 71.958 1.00 27.93 171 ARG D CA 1
ATOM 7466 C C . ARG D 1 190 ? -14.168 38.470 71.596 1.00 30.02 171 ARG D C 1
ATOM 7467 O O . ARG D 1 190 ? -13.715 39.469 71.007 1.00 27.72 171 ARG D O 1
ATOM 7475 N N . VAL D 1 191 ? -13.397 37.392 71.936 1.00 26.90 172 VAL D N 1
ATOM 7476 C CA . VAL D 1 191 ? -11.951 37.303 71.607 1.00 26.75 172 VAL D CA 1
ATOM 7477 C C . VAL D 1 191 ? -11.594 35.993 70.935 1.00 31.66 172 VAL D C 1
ATOM 7478 O O . VAL D 1 191 ? -12.203 34.960 71.205 1.00 32.04 172 VAL D O 1
ATOM 7482 N N . ASN D 1 192 ? -10.557 36.019 70.127 1.00 29.80 173 ASN D N 1
ATOM 7483 C CA . ASN D 1 192 ? -9.903 34.825 69.677 1.00 30.20 173 ASN D CA 1
ATOM 7484 C C . ASN D 1 192 ? -8.509 34.856 70.242 1.00 33.66 173 ASN D C 1
ATOM 7485 O O . ASN D 1 192 ? -7.705 35.706 69.849 1.00 34.29 173 ASN D O 1
ATOM 7490 N N . VAL D 1 193 ? -8.248 34.017 71.255 1.00 28.44 174 VAL D N 1
ATOM 7491 C CA . VAL D 1 193 ? -6.939 33.942 71.875 1.00 27.12 174 VAL D CA 1
ATOM 7492 C C . VAL D 1 193 ? -6.156 32.766 71.261 1.00 30.76 174 VAL D C 1
ATOM 7493 O O . VAL D 1 193 ? -6.650 31.633 71.256 1.00 30.17 174 VAL D O 1
ATOM 7497 N N . SER D 1 194 ? -4.977 33.046 70.676 1.00 27.89 175 SER D N 1
ATOM 7498 C CA . SER D 1 194 ? -4.140 31.986 70.084 1.00 28.99 175 SER D CA 1
ATOM 7499 C C . SER D 1 194 ? -2.676 32.218 70.325 1.00 34.36 175 SER D C 1
ATOM 7500 O O . SER D 1 194 ? -2.192 33.334 70.133 1.00 34.48 175 SER D O 1
ATOM 7503 N N . PHE D 1 195 ? -1.931 31.143 70.614 1.00 31.62 176 PHE D N 1
ATOM 7504 C CA . PHE D 1 195 ? -0.472 31.193 70.603 1.00 31.65 176 PHE D CA 1
ATOM 7505 C C . PHE D 1 195 ? -0.007 31.117 69.149 1.00 36.02 176 PHE D C 1
ATOM 7506 O O . PHE D 1 195 ? -0.643 30.446 68.339 1.00 34.33 176 PHE D O 1
ATOM 7514 N N . SER D 1 196 ? 1.084 31.798 68.816 1.00 34.59 177 SER D N 1
ATOM 7515 C CA . SER D 1 196 ? 1.739 31.613 67.526 1.00 35.34 177 SER D CA 1
ATOM 7516 C C . SER D 1 196 ? 2.986 30.760 67.790 1.00 41.44 177 SER D C 1
ATOM 7517 O O . SER D 1 196 ? 2.936 29.544 67.609 1.00 42.04 177 SER D O 1
ATOM 7520 N N . THR D 1 197 ? 4.007 31.351 68.428 1.00 38.32 178 THR D N 1
ATOM 7521 C CA . THR D 1 197 ? 5.129 30.597 68.985 1.00 37.53 178 THR D CA 1
ATOM 7522 C C . THR D 1 197 ? 4.766 30.279 70.433 1.00 40.15 178 THR D C 1
ATOM 7523 O O . THR D 1 197 ? 3.713 30.727 70.909 1.00 40.78 178 THR D O 1
ATOM 7527 N N . LEU D 1 198 ? 5.612 29.527 71.148 1.00 36.47 179 LEU D N 1
ATOM 7528 C CA . LEU D 1 198 ? 5.337 29.217 72.576 1.00 35.83 179 LEU D CA 1
ATOM 7529 C C . LEU D 1 198 ? 5.432 30.486 73.440 1.00 38.59 179 LEU D C 1
ATOM 7530 O O . LEU D 1 198 ? 4.910 30.523 74.555 1.00 35.41 179 LEU D O 1
ATOM 7535 N N . THR D 1 199 ? 6.155 31.498 72.936 1.00 37.66 180 THR D N 1
ATOM 7536 C CA . THR D 1 199 ? 6.475 32.711 73.673 1.00 38.35 180 THR D CA 1
ATOM 7537 C C . THR D 1 199 ? 5.634 33.902 73.244 1.00 42.62 180 THR D C 1
ATOM 7538 O O . THR D 1 199 ? 5.916 35.026 73.662 1.00 45.16 180 THR D O 1
ATOM 7542 N N . CYS D 1 200 ? 4.642 33.683 72.383 1.00 36.53 181 CYS D N 1
ATOM 7543 C CA . CYS D 1 200 ? 3.820 34.774 71.883 1.00 35.77 181 CYS D CA 1
ATOM 7544 C C . CYS D 1 200 ? 2.332 34.424 71.920 1.00 36.76 181 CYS D C 1
ATOM 7545 O O . CYS D 1 200 ? 1.873 33.599 71.141 1.00 36.14 181 CYS D O 1
ATOM 7548 N N . LEU D 1 201 ? 1.601 35.006 72.883 1.00 32.60 182 LEU D N 1
ATOM 7549 C CA . LEU D 1 201 ? 0.167 34.767 73.068 1.00 32.10 182 LEU D CA 1
ATOM 7550 C C . LEU D 1 201 ? -0.606 35.915 72.451 1.00 34.64 182 LEU D C 1
ATOM 7551 O O . LEU D 1 201 ? -0.448 37.066 72.879 1.00 35.18 182 LEU D O 1
ATOM 7556 N N . GLU D 1 202 ? -1.386 35.625 71.394 1.00 28.20 183 GLU D N 1
ATOM 7557 C CA . GLU D 1 202 ? -2.045 36.664 70.600 1.00 26.49 183 GLU D CA 1
ATOM 7558 C C . GLU D 1 202 ? -3.534 36.738 70.835 1.00 30.37 183 GLU D C 1
ATOM 7559 O O . GLU D 1 202 ? -4.185 35.713 71.070 1.00 29.24 183 GLU D O 1
ATOM 7565 N N . VAL D 1 203 ? -4.093 37.961 70.757 1.00 27.33 184 VAL D N 1
ATOM 7566 C CA . VAL D 1 203 ? -5.521 38.182 70.925 1.00 26.73 184 VAL D CA 1
ATOM 7567 C C . VAL D 1 203 ? -6.068 38.980 69.770 1.00 30.46 184 VAL D C 1
ATOM 7568 O O . VAL D 1 203 ? -5.624 40.112 69.521 1.00 30.92 184 VAL D O 1
ATOM 7580 N N . ALA D 1 205 ? -10.047 39.867 67.588 1.00 26.02 186 ALA D N 1
ATOM 7581 C CA . ALA D 1 205 ? -11.490 39.952 67.825 1.00 25.28 186 ALA D CA 1
ATOM 7582 C C . ALA D 1 205 ? -12.134 38.589 67.635 1.00 29.87 186 ALA D C 1
ATOM 7583 O O . ALA D 1 205 ? -11.629 37.775 66.866 1.00 30.33 186 ALA D O 1
ATOM 7585 N N . GLY D 1 206 ? -13.217 38.336 68.360 1.00 27.11 187 GLY D N 1
ATOM 7586 C CA . GLY D 1 206 ? -13.992 37.116 68.186 1.00 27.15 187 GLY D CA 1
ATOM 7587 C C . GLY D 1 206 ? -14.517 37.004 66.765 1.00 32.88 187 GLY D C 1
ATOM 7588 O O . GLY D 1 206 ? -14.983 37.996 66.187 1.00 32.29 187 GLY D O 1
ATOM 7589 N N . GLY D 1 207 ? -14.348 35.827 66.169 1.00 30.45 188 GLY D N 1
ATOM 7590 C CA . GLY D 1 207 ? -14.733 35.587 64.777 1.00 28.86 188 GLY D CA 1
ATOM 7591 C C . GLY D 1 207 ? -13.618 35.904 63.812 1.00 31.47 188 GLY D C 1
ATOM 7592 O O . GLY D 1 207 ? -13.786 35.789 62.601 1.00 31.88 188 GLY D O 1
ATOM 7593 N N . VAL D 1 208 ? -12.459 36.300 64.344 1.00 27.10 189 VAL D N 1
ATOM 7594 C CA . VAL D 1 208 ? -11.309 36.615 63.524 1.00 25.32 189 VAL D CA 1
ATOM 7595 C C . VAL D 1 208 ? -10.259 35.532 63.670 1.00 30.24 189 VAL D C 1
ATOM 7596 O O . VAL D 1 208 ? -9.810 35.276 64.764 1.00 29.24 189 VAL D O 1
ATOM 7600 N N . SER D 1 209 ? -9.894 34.874 62.556 1.00 29.56 190 SER D N 1
ATOM 7601 C CA . SER D 1 209 ? -8.823 33.865 62.500 1.00 28.63 190 SER D CA 1
ATOM 7602 C C . SER D 1 209 ? -8.394 33.713 61.055 1.00 32.94 190 SER D C 1
ATOM 7603 O O . SER D 1 209 ? -9.071 34.229 60.162 1.00 33.21 190 SER D O 1
ATOM 7606 N N . LYS D 1 210 ? -7.299 32.983 60.806 1.00 30.12 191 LYS D N 1
ATOM 7607 C CA . LYS D 1 210 ? -6.848 32.712 59.440 1.00 29.80 191 LYS D CA 1
ATOM 7608 C C . LYS D 1 210 ? -7.913 31.928 58.663 1.00 31.77 191 LYS D C 1
ATOM 7609 O O . LYS D 1 210 ? -8.114 32.173 57.470 1.00 31.72 191 LYS D O 1
ATOM 7615 N N . GLY D 1 211 ? -8.613 31.029 59.365 1.00 27.68 192 GLY D N 1
ATOM 7616 C CA . GLY D 1 211 ? -9.679 30.207 58.791 1.00 28.12 192 GLY D CA 1
ATOM 7617 C C . GLY D 1 211 ? -10.909 30.996 58.381 1.00 33.43 192 GLY D C 1
ATOM 7618 O O . GLY D 1 211 ? -11.461 30.769 57.301 1.00 32.92 192 GLY D O 1
ATOM 7619 N N . HIS D 1 212 ? -11.354 31.939 59.242 1.00 30.65 193 HIS D N 1
ATOM 7620 C CA . HIS D 1 212 ? -12.508 32.780 58.915 1.00 31.51 193 HIS D CA 1
ATOM 7621 C C . HIS D 1 212 ? -12.160 33.742 57.798 1.00 35.37 193 HIS D C 1
ATOM 7622 O O . HIS D 1 212 ? -12.995 33.998 56.934 1.00 37.35 193 HIS D O 1
ATOM 7629 N N . ALA D 1 213 ? -10.901 34.225 57.765 1.00 28.82 194 ALA D N 1
ATOM 7630 C CA . ALA D 1 213 ? -10.457 35.112 56.697 1.00 28.33 194 ALA D CA 1
ATOM 7631 C C . ALA D 1 213 ? -10.317 34.335 55.374 1.00 33.05 194 ALA D C 1
ATOM 7632 O O . ALA D 1 213 ? -10.697 34.848 54.315 1.00 34.25 194 ALA D O 1
ATOM 7634 N N . LEU D 1 214 ? -9.846 33.063 55.449 1.00 28.67 195 LEU D N 1
ATOM 7635 C CA . LEU D 1 214 ? -9.749 32.195 54.277 1.00 28.14 195 LEU D CA 1
ATOM 7636 C C . LEU D 1 214 ? -11.132 31.951 53.678 1.00 33.50 195 LEU D C 1
ATOM 7637 O O . LEU D 1 214 ? -11.294 32.036 52.464 1.00 36.64 195 LEU D O 1
ATOM 7642 N N . GLU D 1 215 ? -12.143 31.686 54.531 1.00 28.67 196 GLU D N 1
ATOM 7643 C CA . GLU D 1 215 ? -13.519 31.514 54.065 1.00 28.69 196 GLU D CA 1
ATOM 7644 C C . GLU D 1 215 ? -14.000 32.764 53.297 1.00 36.37 196 GLU D C 1
ATOM 7645 O O . GLU D 1 215 ? -14.589 32.635 52.226 1.00 38.12 196 GLU D O 1
ATOM 7651 N N . ALA D 1 216 ? -13.742 33.974 53.856 1.00 32.95 197 ALA D N 1
ATOM 7652 C CA . ALA D 1 216 ? -14.113 35.244 53.229 1.00 33.03 197 ALA D CA 1
ATOM 7653 C C . ALA D 1 216 ? -13.388 35.427 51.870 1.00 36.25 197 ALA D C 1
ATOM 7654 O O . ALA D 1 216 ? -14.020 35.771 50.876 1.00 39.14 197 ALA D O 1
ATOM 7656 N N . VAL D 1 217 ? -12.087 35.127 51.829 1.00 30.43 198 VAL D N 1
ATOM 7657 C CA . VAL D 1 217 ? -11.274 35.243 50.615 1.00 29.29 198 VAL D CA 1
ATOM 7658 C C . VAL D 1 217 ? -11.722 34.236 49.547 1.00 33.96 198 VAL D C 1
ATOM 7659 O O . VAL D 1 217 ? -11.907 34.617 48.391 1.00 34.04 198 VAL D O 1
ATOM 7663 N N . ALA D 1 218 ? -11.981 32.967 49.954 1.00 31.00 199 ALA D N 1
ATOM 7664 C CA . ALA D 1 218 ? -12.480 31.933 49.042 1.00 31.86 199 ALA D CA 1
ATOM 7665 C C . ALA D 1 218 ? -13.750 32.402 48.346 1.00 37.80 199 ALA D C 1
ATOM 7666 O O . ALA D 1 218 ? -13.867 32.274 47.123 1.00 39.91 199 ALA D O 1
ATOM 7668 N N . LYS D 1 219 ? -14.661 33.041 49.108 1.00 33.85 200 LYS D N 1
ATOM 7669 C CA . LYS D 1 219 ? -15.898 33.580 48.571 1.00 34.43 200 LYS D CA 1
ATOM 7670 C C . LYS D 1 219 ? -15.628 34.728 47.586 1.00 39.49 200 LYS D C 1
ATOM 7671 O O . LYS D 1 219 ? -16.263 34.786 46.533 1.00 40.63 200 LYS D O 1
ATOM 7685 N N . LEU D 1 221 ? -13.091 34.899 45.688 1.00 36.16 202 LEU D N 1
ATOM 7686 C CA . LEU D 1 221 ? -12.562 34.214 44.492 1.00 36.15 202 LEU D CA 1
ATOM 7687 C C . LEU D 1 221 ? -13.643 33.394 43.772 1.00 43.68 202 LEU D C 1
ATOM 7688 O O . LEU D 1 221 ? -13.384 32.841 42.697 1.00 44.44 202 LEU D O 1
ATOM 7693 N N . GLY D 1 222 ? -14.831 33.316 44.372 1.00 40.53 203 GLY D N 1
ATOM 7694 C CA . GLY D 1 222 ? -15.946 32.560 43.814 1.00 41.71 203 GLY D CA 1
ATOM 7695 C C . GLY D 1 222 ? -15.924 31.095 44.197 1.00 45.02 203 GLY D C 1
ATOM 7696 O O . GLY D 1 222 ? -16.495 30.259 43.494 1.00 45.06 203 GLY D O 1
ATOM 7697 N N . TYR D 1 223 ? -15.291 30.776 45.345 1.00 40.63 204 TYR D N 1
ATOM 7698 C CA . TYR D 1 223 ? -15.174 29.402 45.842 1.00 40.06 204 TYR D CA 1
ATOM 7699 C C . TYR D 1 223 ? -15.674 29.283 47.291 1.00 44.00 204 TYR D C 1
ATOM 7700 O O . TYR D 1 223 ? -16.149 30.262 47.872 1.00 44.06 204 TYR D O 1
ATOM 7709 N N . THR D 1 224 ? -15.588 28.080 47.860 1.00 39.62 205 THR D N 1
ATOM 7710 C CA . THR D 1 224 ? -15.961 27.832 49.251 1.00 37.73 205 THR D CA 1
ATOM 7711 C C . THR D 1 224 ? -14.760 27.195 49.966 1.00 41.62 205 THR D C 1
ATOM 7712 O O . THR D 1 224 ? -13.741 26.923 49.329 1.00 41.87 205 THR D O 1
ATOM 7716 N N . LEU D 1 225 ? -14.898 26.917 51.274 1.00 36.90 206 LEU D N 1
ATOM 7717 C CA . LEU D 1 225 ? -13.861 26.259 52.056 1.00 35.19 206 LEU D CA 1
ATOM 7718 C C . LEU D 1 225 ? -13.521 24.871 51.493 1.00 39.56 206 LEU D C 1
ATOM 7719 O O . LEU D 1 225 ? -12.365 24.461 51.532 1.00 39.48 206 LEU D O 1
ATOM 7724 N N . SER D 1 226 ? -14.521 24.188 50.902 1.00 36.33 207 SER D N 1
ATOM 7725 C CA . SER D 1 226 ? -14.364 22.847 50.306 1.00 36.73 207 SER D CA 1
ATOM 7726 C C . SER D 1 226 ? -13.381 22.854 49.140 1.00 39.38 207 SER D C 1
ATOM 7727 O O . SER D 1 226 ? -12.852 21.800 48.776 1.00 39.26 207 SER D O 1
ATOM 7730 N N . ASP D 1 227 ? -13.170 24.042 48.522 1.00 34.51 208 ASP D N 1
ATOM 7731 C CA . ASP D 1 227 ? -12.261 24.215 47.391 1.00 33.67 208 ASP D CA 1
ATOM 7732 C C . ASP D 1 227 ? -10.848 24.556 47.872 1.00 39.48 208 ASP D C 1
ATOM 7733 O O . ASP D 1 227 ? -9.951 24.757 47.044 1.00 39.66 208 ASP D O 1
ATOM 7738 N N . CYS D 1 228 ? -10.651 24.642 49.223 1.00 35.25 209 CYS D N 1
ATOM 7739 C CA . CYS D 1 228 ? -9.375 25.057 49.816 1.00 35.05 209 CYS D CA 1
ATOM 7740 C C . CYS D 1 228 ? -8.572 23.897 50.389 1.00 38.68 209 CYS D C 1
ATOM 7741 O O . CYS D 1 228 ? -9.103 23.089 51.169 1.00 37.22 209 CYS D O 1
ATOM 7744 N N . ILE D 1 229 ? -7.259 23.868 50.072 1.00 35.04 210 ILE D N 1
ATOM 7745 C CA . ILE D 1 229 ? -6.275 23.036 50.749 1.00 34.05 210 ILE D CA 1
ATOM 7746 C C . ILE D 1 229 ? -5.371 23.980 51.539 1.00 38.49 210 ILE D C 1
ATOM 7747 O O . ILE D 1 229 ? -4.934 25.000 50.996 1.00 37.47 210 ILE D O 1
ATOM 7752 N N . ALA D 1 230 ? -5.190 23.718 52.843 1.00 35.92 211 ALA D N 1
ATOM 7753 C CA . ALA D 1 230 ? -4.438 24.632 53.699 1.00 34.32 211 ALA D CA 1
ATOM 7754 C C . ALA D 1 230 ? -3.247 23.975 54.375 1.00 33.95 211 ALA D C 1
ATOM 7755 O O . ALA D 1 230 ? -3.280 22.781 54.672 1.00 34.37 211 ALA D O 1
ATOM 7757 N N . PHE D 1 231 ? -2.204 24.782 54.663 1.00 27.19 212 PHE D N 1
ATOM 7758 C CA . PHE D 1 231 ? -0.970 24.322 55.313 1.00 25.94 212 PHE D CA 1
ATOM 7759 C C . PHE D 1 231 ? -0.618 25.267 56.473 1.00 28.06 212 PHE D C 1
ATOM 7760 O O . PHE D 1 231 ? -0.698 26.491 56.318 1.00 27.71 212 PHE D O 1
ATOM 7768 N N . GLY D 1 232 ? -0.233 24.697 57.615 1.00 24.29 213 GLY D N 1
ATOM 7769 C CA . GLY D 1 232 ? 0.133 25.475 58.806 1.00 23.30 213 GLY D CA 1
ATOM 7770 C C . GLY D 1 232 ? 0.902 24.683 59.836 1.00 30.09 213 GLY D C 1
ATOM 7771 O O . GLY D 1 232 ? 0.984 23.449 59.745 1.00 31.85 213 GLY D O 1
ATOM 7772 N N . ASP D 1 233 ? 1.461 25.382 60.849 1.00 26.78 214 ASP D N 1
ATOM 7773 C CA . ASP D 1 233 ? 2.295 24.740 61.874 1.00 26.83 214 ASP D CA 1
ATOM 7774 C C . ASP D 1 233 ? 2.008 25.239 63.315 1.00 31.81 214 ASP D C 1
ATOM 7775 O O . ASP D 1 233 ? 2.625 24.741 64.264 1.00 31.84 214 ASP D O 1
ATOM 7780 N N . GLY D 1 234 ? 1.124 26.243 63.454 1.00 25.60 215 GLY D N 1
ATOM 7781 C CA . GLY D 1 234 ? 0.843 26.842 64.754 1.00 24.92 215 GLY D CA 1
ATOM 7782 C C . GLY D 1 234 ? -0.616 26.826 65.156 1.00 31.40 215 GLY D C 1
ATOM 7783 O O . GLY D 1 234 ? -1.491 26.512 64.342 1.00 32.43 215 GLY D O 1
ATOM 7792 N N . ASN D 1 236 ? -2.439 29.359 65.697 1.00 26.92 217 ASN D N 1
ATOM 7793 C CA . ASN D 1 236 ? -3.131 30.377 64.908 1.00 26.03 217 ASN D CA 1
ATOM 7794 C C . ASN D 1 236 ? -3.502 29.866 63.473 1.00 29.41 217 ASN D C 1
ATOM 7795 O O . ASN D 1 236 ? -4.139 30.596 62.701 1.00 27.14 217 ASN D O 1
ATOM 7800 N N . ASP D 1 237 ? -3.188 28.570 63.172 1.00 26.89 218 ASP D N 1
ATOM 7801 C CA . ASP D 1 237 ? -3.574 27.913 61.909 1.00 26.85 218 ASP D CA 1
ATOM 7802 C C . ASP D 1 237 ? -4.675 26.856 62.134 1.00 30.85 218 ASP D C 1
ATOM 7803 O O . ASP D 1 237 ? -5.191 26.304 61.170 1.00 34.22 218 ASP D O 1
ATOM 7808 N N . ALA D 1 238 ? -4.970 26.529 63.397 1.00 25.59 219 ALA D N 1
ATOM 7809 C CA . ALA D 1 238 ? -5.935 25.475 63.766 1.00 25.17 219 ALA D CA 1
ATOM 7810 C C . ALA D 1 238 ? -7.296 25.624 63.072 1.00 29.20 219 ALA D C 1
ATOM 7811 O O . ALA D 1 238 ? -7.781 24.657 62.473 1.00 28.32 219 ALA D O 1
ATOM 7813 N N . GLU D 1 239 ? -7.908 26.837 63.124 1.00 27.25 220 GLU D N 1
ATOM 7814 C CA . GLU D 1 239 ? -9.220 27.057 62.471 1.00 28.69 220 GLU D CA 1
ATOM 7815 C C . GLU D 1 239 ? -9.094 26.895 60.950 1.00 30.62 220 GLU D C 1
ATOM 7816 O O . GLU D 1 239 ? -9.900 26.198 60.337 1.00 29.94 220 GLU D O 1
ATOM 7830 N N . LEU D 1 241 ? -6.879 25.122 59.202 1.00 28.79 222 LEU D N 1
ATOM 7831 C CA . LEU D 1 241 ? -6.613 23.740 58.818 1.00 29.52 222 LEU D CA 1
ATOM 7832 C C . LEU D 1 241 ? -7.827 22.840 58.964 1.00 35.75 222 LEU D C 1
ATOM 7833 O O . LEU D 1 241 ? -7.990 21.903 58.174 1.00 37.25 222 LEU D O 1
ATOM 7838 N N . SER D 1 242 ? -8.688 23.111 59.959 1.00 31.59 223 SER D N 1
ATOM 7839 C CA . SER D 1 242 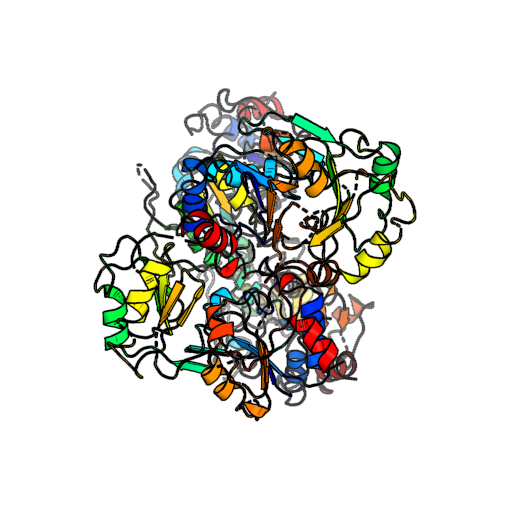? -9.890 22.293 60.169 1.00 32.23 223 SER D CA 1
ATOM 7840 C C . SER D 1 242 ? -11.085 22.766 59.338 1.00 34.62 223 SER D C 1
ATOM 7841 O O . SER D 1 242 ? -11.921 21.951 58.970 1.00 36.76 223 SER D O 1
ATOM 7852 N N . ALA D 1 244 ? -10.787 24.260 56.247 1.00 31.03 225 ALA D N 1
ATOM 7853 C CA . ALA D 1 244 ? -10.470 24.004 54.837 1.00 30.90 225 ALA D CA 1
ATOM 7854 C C . ALA D 1 244 ? -10.945 22.617 54.429 1.00 37.02 225 ALA D C 1
ATOM 7855 O O . ALA D 1 244 ? -11.021 21.724 55.274 1.00 36.36 225 ALA D O 1
ATOM 7857 N N . GLY D 1 245 ? -11.249 22.442 53.139 1.00 35.66 226 GLY D N 1
ATOM 7858 C CA . GLY D 1 245 ? -11.617 21.139 52.583 1.00 36.84 226 GLY D CA 1
ATOM 7859 C C . GLY D 1 245 ? -10.552 20.087 52.860 1.00 40.31 226 GLY D C 1
ATOM 7860 O O . GLY D 1 245 ? -10.873 18.950 53.207 1.00 41.91 226 GLY D O 1
ATOM 7861 N N . LYS D 1 246 ? -9.271 20.497 52.788 1.00 33.72 227 LYS D N 1
ATOM 7862 C CA . LYS D 1 246 ? -8.117 19.651 53.131 1.00 33.62 227 LYS D CA 1
ATOM 7863 C C . LYS D 1 246 ? -7.090 20.470 53.949 1.00 34.90 227 LYS D C 1
ATOM 7864 O O . LYS D 1 246 ? -6.667 21.541 53.517 1.00 33.01 227 LYS D O 1
ATOM 7870 N N . GLY D 1 247 ? -6.755 19.981 55.138 1.00 32.41 228 GLY D N 1
ATOM 7871 C CA . GLY D 1 247 ? -5.768 20.622 56.005 1.00 31.50 228 GLY D CA 1
ATOM 7872 C C . GLY D 1 247 ? -4.532 19.760 56.228 1.00 36.43 228 GLY D C 1
ATOM 7873 O O . GLY D 1 247 ? -4.654 18.574 56.551 1.00 36.69 228 GLY D O 1
ATOM 7874 N N . CYS D 1 248 ? -3.325 20.347 56.030 1.00 31.87 229 CYS D N 1
ATOM 7875 C CA . CYS D 1 248 ? -2.040 19.643 56.247 1.00 31.98 229 CYS D CA 1
ATOM 7876 C C . CYS D 1 248 ? -1.250 20.304 57.366 1.00 33.86 229 CYS D C 1
ATOM 7877 O O . CYS D 1 248 ? -1.011 21.510 57.323 1.00 32.41 229 CYS D O 1
ATOM 7880 N N . ILE D 1 249 ? -0.798 19.508 58.335 1.00 30.68 230 ILE D N 1
ATOM 7881 C CA . ILE D 1 249 ? 0.025 19.985 59.453 1.00 29.47 230 ILE D CA 1
ATOM 7882 C C . ILE D 1 249 ? 1.515 19.688 59.151 1.00 32.63 230 ILE D C 1
ATOM 7883 O O . ILE D 1 249 ? 1.848 18.581 58.734 1.00 33.03 230 ILE D O 1
ATOM 7896 N N . ALA D 1 251 ? 5.457 18.809 59.739 1.00 27.14 232 ALA D N 1
ATOM 7897 C CA . ALA D 1 251 ? 6.161 17.933 60.700 1.00 27.66 232 ALA D CA 1
ATOM 7898 C C . ALA D 1 251 ? 6.779 18.775 61.826 1.00 30.96 232 ALA D C 1
ATOM 7899 O O . ALA D 1 251 ? 6.780 18.355 62.976 1.00 32.02 232 ALA D O 1
ATOM 7901 N N . ASN D 1 252 ? 7.220 19.997 61.499 1.00 27.20 233 ASN D N 1
ATOM 7902 C CA . ASN D 1 252 ? 7.831 20.924 62.458 1.00 27.38 233 ASN D CA 1
ATOM 7903 C C . ASN D 1 252 ? 6.794 21.686 63.295 1.00 31.99 233 ASN D C 1
ATOM 7904 O O . ASN D 1 252 ? 7.161 22.572 64.061 1.00 33.07 233 ASN D O 1
ATOM 7909 N N . ALA D 1 253 ? 5.501 21.368 63.126 1.00 29.08 234 ALA D N 1
ATOM 7910 C CA . ALA D 1 253 ? 4.423 22.055 63.847 1.00 28.19 234 ALA D CA 1
ATOM 7911 C C . ALA D 1 253 ? 4.479 21.836 65.339 1.00 31.21 234 ALA D C 1
ATOM 7912 O O . ALA D 1 253 ? 5.034 20.828 65.813 1.00 29.05 234 ALA D O 1
ATOM 7914 N N . HIS D 1 254 ? 3.854 22.748 66.095 1.00 29.00 235 HIS D N 1
ATOM 7915 C CA . HIS D 1 254 ? 3.726 22.594 67.537 1.00 29.77 235 HIS D CA 1
ATOM 7916 C C . HIS D 1 254 ? 2.879 21.366 67.854 1.00 35.30 235 HIS D C 1
ATOM 7917 O O . HIS D 1 254 ? 1.899 21.084 67.141 1.00 33.88 235 HIS D O 1
ATOM 7924 N N . GLN D 1 255 ? 3.295 20.592 68.885 1.00 33.66 236 GLN D N 1
ATOM 7925 C CA . GLN D 1 255 ? 2.619 19.346 69.280 1.00 33.53 236 GLN D CA 1
ATOM 7926 C C . GLN D 1 255 ? 1.160 19.595 69.694 1.00 36.11 236 GLN D C 1
ATOM 7927 O O . GLN D 1 255 ? 0.307 18.756 69.437 1.00 37.18 236 GLN D O 1
ATOM 7933 N N . ARG D 1 256 ? 0.875 20.771 70.292 1.00 31.25 237 ARG D N 1
ATOM 7934 C CA . ARG D 1 256 ? -0.480 21.132 70.721 1.00 30.71 237 ARG D CA 1
ATOM 7935 C C . ARG D 1 256 ? -1.444 21.171 69.535 1.00 34.35 237 ARG D C 1
ATOM 7936 O O . ARG D 1 256 ? -2.591 20.758 69.671 1.00 35.44 237 ARG D O 1
ATOM 7944 N N . LEU D 1 257 ? -0.963 21.629 68.356 1.00 30.22 238 LEU D N 1
ATOM 7945 C CA . LEU D 1 257 ? -1.763 21.646 67.124 1.00 28.47 238 LEU D CA 1
ATOM 7946 C C . LEU D 1 257 ? -2.012 20.206 66.638 1.00 35.18 238 LEU D C 1
ATOM 7947 O O . LEU D 1 257 ? -3.129 19.875 66.251 1.00 36.09 238 LEU D O 1
ATOM 7952 N N . LYS D 1 258 ? -0.966 19.349 66.669 1.00 32.10 239 LYS D N 1
ATOM 7953 C CA . LYS D 1 258 ? -1.101 17.946 66.263 1.00 32.26 239 LYS D CA 1
ATOM 7954 C C . LYS D 1 258 ? -2.082 17.209 67.189 1.00 38.03 239 LYS D C 1
ATOM 7955 O O . LYS D 1 258 ? -2.902 16.421 66.717 1.00 37.99 239 LYS D O 1
ATOM 7961 N N . ASP D 1 259 ? -2.023 17.514 68.515 1.00 34.63 240 ASP D N 1
ATOM 7962 C CA . ASP D 1 259 ? -2.889 16.905 69.525 1.00 34.93 240 ASP D CA 1
ATOM 7963 C C . ASP D 1 259 ? -4.342 17.360 69.382 1.00 40.19 240 ASP D C 1
ATOM 7964 O O . ASP D 1 259 ? -5.258 16.563 69.599 1.00 41.93 240 ASP D O 1
ATOM 7969 N N . LEU D 1 260 ? -4.556 18.648 69.051 1.00 35.71 241 LEU D N 1
ATOM 7970 C CA . LEU D 1 260 ? -5.896 19.200 68.882 1.00 35.83 241 LEU D CA 1
ATOM 7971 C C . LEU D 1 260 ? -6.572 18.632 67.637 1.00 39.94 241 LEU D C 1
ATOM 7972 O O . LEU D 1 260 ? -7.774 18.392 67.649 1.00 41.86 241 LEU D O 1
ATOM 7977 N N . HIS D 1 261 ? -5.800 18.388 66.577 1.00 34.42 242 HIS D N 1
ATOM 7978 C CA . HIS D 1 261 ? -6.355 17.881 65.329 1.00 32.74 242 HIS D CA 1
ATOM 7979 C C . HIS D 1 261 ? -5.641 16.626 64.848 1.00 36.85 242 HIS D C 1
ATOM 7980 O O . HIS D 1 261 ? -4.957 16.655 63.822 1.00 37.70 242 HIS D O 1
ATOM 7987 N N . PRO D 1 262 ? -5.838 15.469 65.538 1.00 33.94 243 PRO D N 1
ATOM 7988 C CA . PRO D 1 262 ? -5.127 14.241 65.117 1.00 34.19 243 PRO D CA 1
ATOM 7989 C C . PRO D 1 262 ? -5.639 13.683 63.801 1.00 39.25 243 PRO D C 1
ATOM 7990 O O . PRO D 1 262 ? -4.945 12.888 63.169 1.00 41.36 243 PRO D O 1
ATOM 7994 N N . GLU D 1 263 ? -6.853 14.119 63.370 1.00 34.25 244 GLU D N 1
ATOM 7995 C CA . GLU D 1 263 ? -7.486 13.658 62.122 1.00 33.49 244 GLU D CA 1
ATOM 7996 C C . GLU D 1 263 ? -6.819 14.251 60.872 1.00 36.54 244 GLU D C 1
ATOM 7997 O O . GLU D 1 263 ? -7.088 13.793 59.764 1.00 38.50 244 GLU D O 1
ATOM 8003 N N . LEU D 1 264 ? -5.995 15.303 61.043 1.00 30.88 245 LEU D N 1
ATOM 8004 C CA . LEU D 1 264 ? -5.353 15.976 59.917 1.00 28.30 245 LEU D CA 1
ATOM 8005 C C . LEU D 1 264 ? -4.052 15.339 59.535 1.00 32.83 245 LEU D C 1
ATOM 8006 O O . LEU D 1 264 ? -3.297 14.894 60.399 1.00 34.04 245 LEU D O 1
ATOM 8011 N N . GLU D 1 265 ? -3.762 15.311 58.234 1.00 29.86 246 GLU D N 1
ATOM 8012 C CA . GLU D 1 265 ? -2.513 14.752 57.722 1.00 28.80 246 GLU D CA 1
ATOM 8013 C C . GLU D 1 265 ? -1.325 15.596 58.166 1.00 31.64 246 GLU D C 1
ATOM 8014 O O . GLU D 1 265 ? -1.361 16.825 58.052 1.00 28.40 246 GLU D O 1
ATOM 8020 N N . VAL D 1 266 ? -0.276 14.936 58.684 1.00 29.68 247 VAL D N 1
ATOM 8021 C CA . VAL D 1 266 ? 0.972 15.588 59.023 1.00 28.24 247 VAL D CA 1
ATOM 8022 C C . VAL D 1 266 ? 1.958 15.331 57.879 1.00 34.45 247 VAL D C 1
ATOM 8023 O O . VAL D 1 266 ? 2.238 14.169 57.552 1.00 35.88 247 VAL D O 1
ATOM 8027 N N . ILE D 1 267 ? 2.404 16.404 57.203 1.00 28.75 248 ILE D N 1
ATOM 8028 C CA . ILE D 1 267 ? 3.368 16.283 56.109 1.00 27.05 248 ILE D CA 1
ATOM 8029 C C . ILE D 1 267 ? 4.787 16.548 56.619 1.00 31.82 248 ILE D C 1
ATOM 8030 O O . ILE D 1 267 ? 4.991 16.650 57.827 1.00 31.61 248 ILE D O 1
ATOM 8035 N N . GLY D 1 268 ? 5.759 16.624 55.696 1.00 29.64 249 GLY D N 1
ATOM 8036 C CA . GLY D 1 268 ? 7.164 16.851 56.029 1.00 28.55 249 GLY D CA 1
ATOM 8037 C C . GLY D 1 268 ? 7.463 18.208 56.650 1.00 30.25 249 GLY D C 1
ATOM 8038 O O . GLY D 1 268 ? 6.560 19.000 56.904 1.00 27.73 249 GLY D O 1
ATOM 8039 N N . SER D 1 269 ? 8.741 18.473 56.902 1.00 28.07 250 SER D N 1
ATOM 8040 C CA . SER D 1 269 ? 9.192 19.723 57.517 1.00 27.29 250 SER D CA 1
ATOM 8041 C C . SER D 1 269 ? 9.365 20.818 56.454 1.00 30.33 250 SER D C 1
ATOM 8042 O O . SER D 1 269 ? 9.711 20.512 55.310 1.00 30.46 250 SER D O 1
ATOM 8045 N N . ASN D 1 270 ? 9.261 22.095 56.857 1.00 25.96 251 ASN D N 1
ATOM 8046 C CA . ASN D 1 270 ? 9.562 23.202 55.936 1.00 26.11 251 ASN D CA 1
ATOM 8047 C C . ASN D 1 270 ? 11.070 23.189 55.567 1.00 30.18 251 ASN D C 1
ATOM 8048 O O . ASN D 1 270 ? 11.456 23.744 54.539 1.00 32.91 251 ASN D O 1
ATOM 8053 N N . ALA D 1 271 ? 11.895 22.467 56.373 1.00 24.33 252 ALA D N 1
ATOM 8054 C CA . ALA D 1 271 ? 13.322 22.251 56.100 1.00 23.75 252 ALA D CA 1
ATOM 8055 C C . ALA D 1 271 ? 13.518 21.458 54.797 1.00 31.25 252 ALA D C 1
ATOM 8056 O O . ALA D 1 271 ? 14.559 21.586 54.156 1.00 32.58 252 ALA D O 1
ATOM 8058 N N . ASP D 1 272 ? 12.501 20.643 54.407 1.00 29.06 253 ASP D N 1
ATOM 8059 C CA . ASP D 1 272 ? 12.522 19.856 53.171 1.00 30.05 253 ASP D CA 1
ATOM 8060 C C . ASP D 1 272 ? 11.804 20.578 52.028 1.00 33.47 253 ASP D C 1
ATOM 8061 O O . ASP D 1 272 ? 11.712 20.031 50.939 1.00 32.78 253 ASP D O 1
ATOM 8066 N N . ASP D 1 273 ? 11.257 21.796 52.286 1.00 30.54 254 ASP D N 1
ATOM 8067 C CA . ASP D 1 273 ? 10.392 22.500 51.321 1.00 30.67 254 ASP D CA 1
ATOM 8068 C C . ASP D 1 273 ? 9.159 21.620 51.072 1.00 33.94 254 ASP D C 1
ATOM 8069 O O . ASP D 1 273 ? 8.758 21.413 49.923 1.00 34.38 254 ASP D O 1
ATOM 8074 N N . ALA D 1 274 ? 8.627 21.015 52.161 1.00 30.19 255 ALA D N 1
ATOM 8075 C CA . ALA D 1 274 ? 7.542 20.034 52.102 1.00 30.51 255 ALA D CA 1
ATOM 8076 C C . ALA D 1 274 ? 6.265 20.543 51.414 1.00 32.92 255 ALA D C 1
ATOM 8077 O O . ALA D 1 274 ? 5.615 19.775 50.715 1.00 32.17 255 ALA D O 1
ATOM 8079 N N . VAL D 1 275 ? 5.895 21.818 51.630 1.00 29.93 256 VAL D N 1
ATOM 8080 C CA . VAL D 1 275 ? 4.663 22.372 51.040 1.00 30.38 256 VAL D CA 1
ATOM 8081 C C . VAL D 1 275 ? 4.706 22.373 49.497 1.00 35.94 256 VAL D C 1
ATOM 8082 O O . VAL D 1 275 ? 3.895 21.688 48.882 1.00 36.10 256 VAL D O 1
ATOM 8086 N N . PRO D 1 276 ? 5.707 23.060 48.842 1.00 33.44 257 PRO D N 1
ATOM 8087 C CA . PRO D 1 276 ? 5.740 23.059 47.369 1.00 32.51 257 PRO D CA 1
ATOM 8088 C C . PRO D 1 276 ? 5.930 21.666 46.760 1.00 36.76 257 PRO D C 1
ATOM 8089 O O . PRO D 1 276 ? 5.371 21.392 45.708 1.00 39.52 257 PRO D O 1
ATOM 8093 N N . ARG D 1 277 ? 6.678 20.776 47.442 1.00 31.89 258 ARG D N 1
ATOM 8094 C CA . ARG D 1 277 ? 6.873 19.390 46.981 1.00 32.33 258 ARG D CA 1
ATOM 8095 C C . ARG D 1 277 ? 5.564 18.605 47.035 1.00 39.77 258 ARG D C 1
ATOM 8096 O O . ARG D 1 277 ? 5.260 17.847 46.116 1.00 42.89 258 ARG D O 1
ATOM 8104 N N . TYR D 1 278 ? 4.780 18.813 48.091 1.00 35.91 259 TYR D N 1
ATOM 8105 C CA . TYR D 1 278 ? 3.469 18.187 48.250 1.00 35.37 259 TYR D CA 1
ATOM 8106 C C . TYR D 1 278 ? 2.544 18.661 47.140 1.00 41.71 259 TYR D C 1
ATOM 8107 O O . TYR D 1 278 ? 1.834 17.853 46.540 1.00 43.39 259 TYR D O 1
ATOM 8116 N N . LEU D 1 279 ? 2.573 19.979 46.847 1.00 37.70 260 LEU D N 1
ATOM 8117 C CA . LEU D 1 279 ? 1.732 20.594 45.813 1.00 36.87 260 LEU D CA 1
ATOM 8118 C C . LEU D 1 279 ? 2.084 20.077 44.412 1.00 42.52 260 LEU D C 1
ATOM 8119 O O . LEU D 1 279 ? 1.181 19.786 43.626 1.00 43.74 260 LEU D O 1
ATOM 8124 N N . ARG D 1 280 ? 3.403 19.949 44.099 1.00 38.23 261 ARG D N 1
ATOM 8125 C CA . ARG D 1 280 ? 3.851 19.422 42.799 1.00 37.75 261 ARG D CA 1
ATOM 8126 C C . ARG D 1 280 ? 3.414 17.979 42.624 1.00 43.00 261 ARG D C 1
ATOM 8127 O O . ARG D 1 280 ? 3.007 17.589 41.534 1.00 43.02 261 ARG D O 1
ATOM 8135 N N . LYS D 1 281 ? 3.481 17.184 43.710 1.00 41.39 262 LYS D N 1
ATOM 8136 C CA . LYS D 1 281 ? 3.057 15.783 43.697 1.00 42.20 262 LYS D CA 1
ATOM 8137 C C . LYS D 1 281 ? 1.541 15.685 43.472 1.00 48.04 262 LYS D C 1
ATOM 8138 O O . LYS D 1 281 ? 1.075 14.821 42.720 1.00 49.85 262 LYS D O 1
ATOM 8144 N N . LEU D 1 282 ? 0.791 16.622 44.050 1.00 43.16 263 LEU D N 1
ATOM 8145 C CA . LEU D 1 282 ? -0.665 16.638 43.984 1.00 42.97 263 LEU D CA 1
ATOM 8146 C C . LEU D 1 282 ? -1.203 17.188 42.639 1.00 45.44 263 LEU D C 1
ATOM 8147 O O . LEU D 1 282 ? -2.172 16.650 42.102 1.00 44.73 263 LEU D O 1
ATOM 8152 N N . TYR D 1 283 ? -0.580 18.263 42.114 1.00 40.58 264 TYR D N 1
ATOM 8153 C CA . TYR D 1 283 ? -1.072 18.956 40.924 1.00 40.90 264 TYR D CA 1
ATOM 8154 C C . TYR D 1 283 ? -0.341 18.599 39.631 1.00 49.05 264 TYR D C 1
ATOM 8155 O O . TYR D 1 283 ? -0.965 18.591 38.575 1.00 51.07 264 TYR D O 1
ATOM 8164 N N . LEU D 1 284 ? 0.996 18.426 39.687 1.00 46.41 265 LEU D N 1
ATOM 8165 C CA . LEU D 1 284 ? 1.804 18.259 38.479 1.00 48.52 265 LEU D CA 1
ATOM 8166 C C . LEU D 1 284 ? 2.147 16.791 38.170 1.00 57.14 265 LEU D C 1
ATOM 8167 O O . LEU D 1 284 ? 2.396 16.453 37.008 1.00 57.15 265 LEU D O 1
ATOM 8172 N N . ASP D 1 285 ? 2.225 15.936 39.203 1.00 56.29 266 ASP D N 1
ATOM 8173 C CA . ASP D 1 285 ? 2.559 14.520 38.998 1.00 63.48 266 ASP D CA 1
ATOM 8174 C C . ASP D 1 285 ? 1.308 13.710 38.612 1.00 84.92 266 ASP D C 1
ATOM 8175 O O . ASP D 1 285 ? 0.223 13.973 39.186 1.00 87.35 266 ASP D O 1
#

Foldseek 3Di:
DQEEEEEQAFWLAAVVRHRDPLSLVLLVVVVVVNHAYEYEYLADPLQCVVVLVSSNDWHWYYNFQQWIAGSVRHTPHGNAADLVVLLCLLCVPLPPLQKDKWWDAAQAIEDDDDDPPGGDHDYDHDHRPRDGSPRTSKMKIFGPDLVVCVVVQVVCVVQVQQKDWFAADSGIIMMGRCGGNLSSVQVRCVCVHGLLSYEYEDATSRLVCVRVAREYANHDVVSCVVCVVHHYWDTVNVSGVSVVSVVVPD/DQEEEEEQAFWLAAVVRHRDPLSLVLLVVVVVVNHAYEYEYLADPVVCVVVLVSSNDWHWYYNFQQWIAGSVRHTPHGNAADLVVLLCLLCVCLPPLQKDKWWDAPQAIEDDDDCVHDHDHDHRPRDRSPRTSKMKIFGPDLVVCVVVLVVCVVQVQQKDWFAADSGIIMMGRCGGSLSNVQVRCVCVHGLLSYAYEDAGSRLVCVRVAREYANHDVVSCVVCVVHHYWDTVNVSGVSVVSCVVPVD/DQEEEEEQAFWLAAVVRHRDPLNLVLLVVVVVVNHAYEYEYLADPLVCVVVLVRSPDWHWYYNFQQWIAGSVRHTPHGNAADLVVLLCLLCVCLPPPQKDKWWDAPLAIEDDDDCVDHDHDHDHRPRDGSPRTSKMKIFGPDLVVCVVVQVCCVPQVQQKDWFDADSGIIMMGRCGGSLSNVQVRCVCVHGLLSYEYEDAGSRLVCVRVAREYANHDVVSCVVCVVHHYWDTVNVSGVSVVSCVVPVD/DQEEEEEQAFWLAAVVRHRDPLNLVLLVVVVVVNHAYEYEYLADPLCCVVVLVSSNDWHWYYNFQQWIAGSVRHTPHGNAADLVVLLCLLCVCLPPPQKDKWWDAPQAIEDDDDCNHDHDHDHRPRDRSPRTSKMKIFGPDLVVCVVVQVVCVVQVQQKDWFDADSGIIMMGRCGGSLSNVQVRCVCVHGLLSYEYEDAGSRLVCVRVAREYANHDVVSCVVCVVHHYWDTVNVSGVSVVSCVVPVD

Organism: Klebsiella pneumoniae subsp. pneumoniae (strain ATCC 700721 / MGH 78578) (NCBI:txid272620)